Protein AF-A0A9N9C9L9-F1 (afdb_monomer_lite)

Foldseek 3Di:
DDPPALQVVLVVLLVLLVVVVVPQAPVSSLVVLVVCCVVPVCSVVADFDPDDLFSQNFQLLLLQPLLVQQVVLVVCCLPPNDCVSNVVLVVLLLPQPVLNNQLSVLSCCCRPAQRSQLRDDDDPSNVSVLVVVLCLCVDPNAAPLSNVLSVCSSVLNQLQQRHHNPDGPLSSLLSVLLSSLSSNLSSHDLQFAVLVCLQRPVVVQQLFQDALAAWQPVLLVLQCCCVVPLQWKWWKAALVRQIDIDGDQNFAQDWDQGPQFRPDIAGDRPSHTDPRMGTDDPHTGRHRDQIPRGGAHDADDQDLDLQDDHRPDGLLLSLLGLLSSLSSLSSSDDPCSSVCRNPVHHNNDDDSNVRSSSSNVSSLVSNCQLQVDDSNLVSLLSSLLSSQCVVPPQGRDGRNDPVRSVVSSVCSCVVRPLVCQLHSLVSSLVSVLVSLVSVVVNPPPRSVSSCLSLLSDDDDPCCCVRNVLLVSFDADDDAPSNVSSNCSSNVVVCCQQQVLVVLCVVCVVVLQLLLLQCLLLVLLVVCQLPAFQNAAPVQLQQQFQLNVLVPDPPSVVNVVSVVSNLVSLQSQQVVQQDDNNGGDPDRDRDDRRHRNCCSFDDCDDNVVSSQSSNCSSLVSLQVSQVVVQVPQPPSAPLQVVQWDDPPPDPDDDDPDDPRTGGDFAEDFSVPDDSQQTQNDDSVVCVVQCVQKDQDSDHSRRHPIDGPSNVVSNVCCCRSPVNHHNHDADPPDPGSDDGRHYRLCLCVRVVLLLVLLCVLEPADADPQVVLCVQAVHRDLDLLDDDDPPPDGPDPDLSLLLSLLSVVSVVQSVDSHDHQQAQSLVVLVVDPSSVCSCVPPVNVVVSPPRHGNNHSSNVSLSSLVVVLVVPLVVQDLQQADADDPVVLVLLVQQEDLPDSDQADADPLDGRHGHLSQVLQLLSLCSSSPRVDPPDDQFAFPLVPSLPLSNPSGDVSQNVGDCSSVRDDSPHTSSNSSVSSVSSVVVNVVVVVVVVPDDDDDDDDDDDDDDDDDDDYDDDDDDDDDDDDDDDDDDDDDDDDDDDDDDDDDDDDDDDDDDDDDDDDDDDDDDDDDDDDDDDDDDDDDDDDDDDDDDDDDDDDDDDDDDDDDDYDDDDDDDDPCVVVCVVVVVVPVVPPVVVVVVVVVVVVCVVVVVVCVVVVVVVVVVVVVCVVVVCVVVVVVVVVVVVVVVVVVVVVVVVVVVVVVVVVVVVVVVVVVVVVVVVVVVVVVVVVVVVVVVVVVVVVDDDDDDDDDDDDDDDDDDDDDDDDDDDDDDDD

Radius of gyration: 49.8 Å; chains: 1; bounding box: 128×98×195 Å

Secondary structure (DSSP, 8-state):
-----HHHHHHHHHHHHHHHHTT--HHHHHHHHHHHTTT-GGGGGS---S----S----GGGG-HHHHHHHHHHHHHHHH---HHHHHHHHHTTSTT-HHHHHHHHHHHIIIIIGGGGT----HHHHHHHHHHGGGGG-TT--HHHHHHHHHHHTT--TTT---TT--HHHHHHHHHHHHHHHHHHHS-GGG-HHHHHHH-TTGGGGSPPTT----HHHHHHHHHIIIIISSBEEEEETTS-EEEE-TTSS---EEE-TTTSSSEEEEETTEEPTTEEE--SS-B-S-----PPSS---------TT--BTTB-HHHHHHHHHHHHHHHHHS--HHHHHHHHTSS----SSHHHHHHHHHHHHHHHHHHHHT--HHHHHHHHHHHHHHHHHSPPPP----SHHHHHHHHHHHIIIIIHHHHTTHHHHHHHHHHHHHHHHHTTSS---HHHHHHTT-S---HHHHHHH-TTTT-------HHHHHHHHHHTHHHHHHH-HHHHHHHHHHHHHHHHTTHHHHHHHHHHHHHHHTTTS-HHHHTT-BHHHHHTTSTTHHHHHHHHHHHHHHHHHHGGG--EETTEE--S-PPP-TTSBGGGGS--SSGGGHHHHHHHHHHHHHHHHHHHHHHTSPTTT-GGGGGGEE----------------EE---EEETTT--GGGS----TTGGGGGGGGEEE--SSSGGG-EEE-HHHHHHHHHHHHTTT--EEE-STTSS-SSPPP--TT-HHHHSTTHHHHHHHHS---PPPHHHHHHHHSS--SSTTPPP-S----S-S-HHHHHHHHHHHHHHHHTTT---TTSBHHHHHHH-GGGGGGGGSHHHHHHHTSS-BGGGHHHHHHHHHHHHHHHHGGGS-GGG-PPPPHHHHHHHHHHEESS--SSEEEETTEEEEEEHHHHHHHHHHHHHHHSSSTTS-TTSBTHHHHT-GGG--S-HHHHTSTTHHHHS-TT-BGGGHHHHHHHHHHHHHHHHHHHTT--------------------------------------------------------------------------------------------------------------------------SSTHHHHHHHHHHHHHHHHHHHHHHHHHHHHHHHHHHHHHHHHHHHHHHHHHHHHHHHHHHHHHHHHHHHHHHHHHHHHHHHHHHHHHHHHHHHHHHHHHHHHHHHHHHHHHHHHHHHHHHHHHTTS-------------------------------

Organism: NCBI:txid60492

InterPro domains:
  IPR046439 Zinc finger, RZ-type [PF20173] (231-279)
  IPR046439 Zinc finger, RZ-type [PS51981] (213-295)

Structure (mmCIF, N/CA/C/O backbone):
data_AF-A0A9N9C9L9-F1
#
_entry.id   AF-A0A9N9C9L9-F1
#
loop_
_atom_site.group_PDB
_atom_site.id
_atom_site.type_symbol
_atom_site.label_atom_id
_atom_site.label_alt_id
_atom_site.label_comp_id
_atom_site.label_asym_id
_atom_site.label_entity_id
_atom_site.label_seq_id
_atom_site.pdbx_PDB_ins_code
_atom_site.Cartn_x
_atom_site.Cartn_y
_atom_site.Cartn_z
_atom_site.occupancy
_atom_site.B_iso_or_equiv
_atom_site.auth_seq_id
_atom_site.auth_comp_id
_atom_site.auth_asym_id
_atom_site.auth_atom_id
_atom_site.pdbx_PDB_model_num
ATOM 1 N N . MET A 1 1 ? -3.930 -38.479 37.472 1.00 36.50 1 MET A N 1
ATOM 2 C CA . MET A 1 1 ? -3.175 -37.625 38.413 1.00 36.50 1 MET A CA 1
ATOM 3 C C . MET A 1 1 ? -3.473 -36.171 38.087 1.00 36.50 1 MET A C 1
ATOM 5 O O . MET A 1 1 ? -3.243 -35.770 36.953 1.00 36.50 1 MET A O 1
ATOM 9 N N . THR A 1 2 ? -4.010 -35.401 39.031 1.00 43.12 2 THR A N 1
ATOM 10 C CA . THR A 1 2 ? -4.110 -33.937 38.930 1.00 43.12 2 THR A CA 1
ATOM 11 C C . THR A 1 2 ? -2.824 -33.332 39.476 1.00 43.12 2 THR A C 1
ATOM 13 O O . THR A 1 2 ? -2.606 -33.313 40.683 1.00 43.12 2 THR A O 1
ATOM 16 N N . VAL A 1 3 ? -1.932 -32.903 38.583 1.00 50.03 3 VAL A N 1
ATOM 17 C CA . VAL A 1 3 ? -0.740 -32.144 38.973 1.00 50.03 3 VAL A CA 1
ATOM 18 C C . VAL A 1 3 ? -1.150 -30.679 39.069 1.00 50.03 3 VAL A C 1
ATOM 20 O O . VAL A 1 3 ? -1.224 -29.992 38.049 1.00 50.03 3 VAL A O 1
ATOM 23 N N . ASP A 1 4 ? -1.427 -30.209 40.285 1.00 66.44 4 ASP A N 1
ATOM 24 C CA . ASP A 1 4 ? -1.786 -28.812 40.563 1.00 66.44 4 ASP A CA 1
ATOM 25 C C . ASP A 1 4 ? -0.543 -27.906 40.536 1.00 66.44 4 ASP A C 1
ATOM 27 O O . ASP A 1 4 ? -0.151 -27.278 41.516 1.00 66.44 4 ASP A O 1
ATOM 31 N N . ASN A 1 5 ? 0.106 -27.851 39.371 1.00 82.56 5 ASN A N 1
ATOM 32 C CA . ASN A 1 5 ? 1.162 -26.893 39.081 1.00 82.56 5 ASN A CA 1
ATOM 33 C C . ASN A 1 5 ? 0.531 -25.599 38.521 1.00 82.56 5 ASN A C 1
ATOM 35 O O . ASN A 1 5 ? -0.141 -25.654 37.482 1.00 82.56 5 ASN A O 1
ATOM 39 N N . PRO A 1 6 ? 0.771 -24.426 39.140 1.00 84.88 6 PRO A N 1
ATOM 40 C CA . PRO A 1 6 ? 0.226 -23.147 38.692 1.00 84.88 6 PRO A CA 1
ATOM 41 C C . PRO A 1 6 ? 0.450 -22.805 37.208 1.00 84.88 6 PRO A C 1
ATOM 43 O O . PRO A 1 6 ? -0.415 -22.155 36.618 1.00 84.88 6 PRO A O 1
ATOM 46 N N . LEU A 1 7 ? 1.542 -23.277 36.593 1.00 89.44 7 LEU A N 1
ATOM 47 C CA . LEU A 1 7 ? 1.870 -23.054 35.179 1.00 89.44 7 LEU A CA 1
ATOM 48 C C . LEU A 1 7 ? 1.053 -23.931 34.220 1.00 89.44 7 LEU A C 1
ATOM 50 O O . LEU A 1 7 ? 0.808 -23.521 33.087 1.00 89.44 7 LEU A O 1
ATOM 54 N N . ILE A 1 8 ? 0.578 -25.103 34.662 1.00 89.00 8 ILE A N 1
ATOM 55 C CA . ILE A 1 8 ? -0.359 -25.926 33.878 1.00 89.00 8 ILE A CA 1
ATOM 56 C C . ILE A 1 8 ? -1.703 -25.198 33.763 1.00 89.00 8 ILE A C 1
ATOM 58 O O . ILE A 1 8 ? -2.336 -25.235 32.709 1.00 89.00 8 ILE A O 1
ATOM 62 N N . GLU A 1 9 ? -2.127 -24.478 34.805 1.00 87.62 9 GLU A N 1
ATOM 63 C CA . GLU A 1 9 ? -3.285 -23.588 34.709 1.00 87.62 9 GLU A CA 1
ATOM 64 C C . GLU A 1 9 ? -3.017 -22.420 33.749 1.00 87.62 9 GLU A C 1
ATOM 66 O O . GLU A 1 9 ? -3.823 -22.195 32.849 1.00 87.62 9 GLU A O 1
ATOM 71 N N . SER A 1 10 ? -1.859 -21.753 33.828 1.00 90.81 10 SER A N 1
ATOM 72 C CA . SER A 1 10 ? -1.501 -20.696 32.866 1.00 90.81 10 SER A CA 1
ATOM 73 C C . SER A 1 10 ? -1.504 -21.175 31.406 1.00 90.81 10 SER A C 1
ATOM 75 O O . SER A 1 10 ? -1.974 -20.445 30.532 1.00 90.81 10 SER A O 1
ATOM 77 N N . LEU A 1 11 ? -1.046 -22.403 31.132 1.00 91.75 11 LEU A N 1
ATOM 78 C CA . LEU A 1 11 ? -1.105 -23.035 29.808 1.00 91.75 11 LEU A CA 1
ATOM 79 C C . LEU A 1 11 ? -2.555 -23.289 29.352 1.00 91.75 11 LEU A C 1
ATOM 81 O O . LEU A 1 11 ? -2.908 -22.986 28.210 1.00 91.75 11 LEU A O 1
ATOM 85 N N . LYS A 1 12 ? -3.419 -23.792 30.245 1.00 91.88 12 LYS A N 1
ATOM 86 C CA . LYS A 1 12 ? -4.860 -23.967 29.982 1.00 91.88 12 LYS A CA 1
ATOM 87 C C . LYS A 1 12 ? -5.546 -22.632 29.656 1.00 91.88 12 LYS A C 1
ATOM 89 O O . LYS A 1 12 ? -6.355 -22.571 28.733 1.00 91.88 12 LYS A O 1
ATOM 94 N N . VAL A 1 13 ? -5.209 -21.557 30.375 1.00 91.81 13 VAL A N 1
ATOM 95 C CA . VAL A 1 13 ? -5.709 -20.196 30.101 1.00 91.81 13 VAL A CA 1
ATOM 96 C C . VAL A 1 13 ? -5.143 -19.651 28.785 1.00 91.81 13 VAL A C 1
ATOM 98 O O . VAL A 1 13 ? -5.870 -19.018 28.021 1.00 91.81 13 VAL A O 1
ATOM 101 N N . TYR A 1 14 ? -3.871 -19.923 28.476 1.00 93.12 14 TYR A N 1
ATOM 102 C CA . TYR A 1 14 ? -3.249 -19.518 27.213 1.00 93.12 14 TYR A CA 1
ATOM 103 C C . TYR A 1 14 ? -3.936 -20.159 25.996 1.00 93.12 14 TYR A C 1
ATOM 105 O O . TYR A 1 14 ? -4.206 -19.466 25.022 1.00 93.12 14 TYR A O 1
ATOM 113 N N . PHE A 1 15 ? -4.345 -21.428 26.077 1.00 93.00 15 PHE A N 1
ATOM 114 C CA . PHE A 1 15 ? -5.165 -22.056 25.034 1.00 93.00 15 PHE A CA 1
ATOM 115 C C . PHE A 1 15 ? -6.486 -21.298 24.778 1.00 93.00 15 PHE A C 1
ATOM 117 O O . PHE A 1 15 ? -6.842 -21.055 23.625 1.00 93.00 15 PHE A O 1
ATOM 124 N N . LEU A 1 16 ? -7.190 -20.853 25.829 1.00 93.31 16 LEU A N 1
ATOM 125 C CA . LEU A 1 16 ? -8.404 -20.036 25.670 1.00 93.31 16 LEU A CA 1
ATOM 126 C C . LEU A 1 16 ? -8.105 -18.631 25.111 1.00 93.31 16 LEU A C 1
ATOM 128 O O . LEU A 1 16 ? -8.893 -18.099 24.326 1.00 93.31 16 LEU A O 1
ATOM 132 N N . ARG A 1 17 ? -6.951 -18.049 25.461 1.00 92.00 17 ARG A N 1
ATOM 133 C CA . ARG A 1 17 ? -6.448 -16.786 24.892 1.00 92.00 17 ARG A CA 1
ATOM 134 C C . ARG A 1 17 ? -6.182 -16.901 23.390 1.00 92.00 17 ARG A C 1
ATOM 136 O O . ARG A 1 17 ? -6.546 -15.990 22.654 1.00 92.00 17 ARG A O 1
ATOM 143 N N . GLU A 1 18 ? -5.649 -18.028 22.927 1.00 90.69 18 GLU A N 1
ATOM 144 C CA . GLU A 1 18 ? -5.427 -18.298 21.501 1.00 90.69 18 GLU A CA 1
ATOM 145 C C . GLU A 1 18 ? -6.723 -18.594 20.728 1.00 90.69 18 GLU A C 1
ATOM 147 O O . GLU A 1 18 ? -6.875 -18.158 19.585 1.00 90.69 18 GLU A O 1
ATOM 152 N N . LEU A 1 19 ? -7.718 -19.241 21.348 1.00 90.06 19 LEU A N 1
ATOM 153 C CA . LEU A 1 19 ? -9.063 -19.341 20.763 1.00 90.06 19 LEU A CA 1
ATOM 154 C C . LEU A 1 19 ? -9.698 -17.955 20.558 1.00 90.06 19 LEU A C 1
ATOM 156 O O . LEU A 1 19 ? -10.228 -17.668 19.484 1.00 90.06 19 LEU A O 1
ATOM 160 N N . ARG A 1 20 ? -9.582 -17.070 21.555 1.00 87.25 20 ARG A N 1
ATOM 161 C CA . ARG A 1 20 ? -10.023 -15.671 21.459 1.00 87.25 20 ARG A CA 1
ATOM 162 C C . ARG A 1 20 ? -9.196 -14.867 20.444 1.00 87.25 20 ARG A C 1
ATOM 164 O O . ARG A 1 20 ? -9.748 -14.031 19.733 1.00 87.25 20 ARG A O 1
ATOM 171 N N . HIS A 1 21 ? -7.891 -15.129 20.322 1.00 84.56 21 HIS A N 1
ATOM 172 C CA . HIS A 1 21 ? -7.029 -14.511 19.303 1.00 84.56 21 HIS A CA 1
ATOM 173 C C . HIS A 1 21 ? -7.530 -14.804 17.884 1.00 84.56 21 HIS A C 1
ATOM 175 O O . HIS A 1 21 ? -7.485 -13.922 17.025 1.00 84.56 21 HIS A O 1
ATOM 181 N N . LYS A 1 22 ? -8.057 -16.013 17.657 1.00 83.69 22 LYS A N 1
ATOM 182 C CA . LYS A 1 22 ? -8.598 -16.482 16.373 1.00 83.69 22 LYS A CA 1
ATOM 183 C C . LYS A 1 22 ? -10.042 -16.031 16.094 1.00 83.69 22 LYS A C 1
ATOM 185 O O . LYS A 1 22 ? -10.694 -16.581 15.213 1.00 83.69 22 LYS A O 1
ATOM 190 N N . GLY A 1 23 ? -10.531 -15.008 16.803 1.00 79.38 23 GLY A N 1
ATOM 191 C CA . GLY A 1 23 ? -11.776 -14.295 16.485 1.00 79.38 23 GLY A CA 1
ATOM 192 C C . GLY A 1 23 ? -13.023 -14.750 17.249 1.00 79.38 23 GLY A C 1
ATOM 193 O O . GLY A 1 23 ? -14.090 -14.163 17.055 1.00 79.38 23 GLY A O 1
ATOM 194 N N . LEU A 1 24 ? -12.910 -15.747 18.134 1.00 84.25 24 LEU A N 1
ATOM 195 C CA . LEU A 1 24 ? -14.007 -16.121 19.030 1.00 84.25 24 LEU A CA 1
ATOM 196 C C . LEU A 1 24 ? -14.241 -15.024 20.081 1.00 84.25 24 LEU A C 1
ATOM 198 O O . LEU A 1 24 ? -13.299 -14.575 20.737 1.00 84.25 24 LEU A O 1
ATOM 202 N N . SER A 1 25 ? -15.498 -14.614 20.277 1.00 81.19 25 SER A N 1
ATOM 203 C CA . SER A 1 25 ? -15.866 -13.757 21.411 1.00 81.19 25 SER A CA 1
ATOM 204 C C . SER A 1 25 ? -15.765 -14.531 22.732 1.00 81.19 25 SER A C 1
ATOM 206 O O . SER A 1 25 ? -15.684 -15.759 22.757 1.00 81.19 25 SER A O 1
ATOM 208 N N . ILE A 1 26 ? -15.812 -13.827 23.864 1.00 84.00 26 ILE A N 1
ATOM 209 C CA . ILE A 1 26 ? -15.756 -14.476 25.182 1.00 84.00 26 ILE A CA 1
ATOM 210 C C . ILE A 1 26 ? -16.971 -15.393 25.449 1.00 84.00 26 ILE A C 1
ATOM 212 O O . ILE A 1 26 ? -16.866 -16.354 26.207 1.00 84.00 26 ILE A O 1
ATOM 216 N N . ASP A 1 27 ? -18.103 -15.137 24.786 1.00 80.75 27 ASP A N 1
ATOM 217 C CA . ASP A 1 27 ? -19.285 -16.010 24.760 1.00 80.75 27 ASP A CA 1
ATOM 218 C C . ASP A 1 27 ? -19.039 -17.251 23.879 1.00 80.75 27 ASP A C 1
ATOM 220 O O . ASP A 1 27 ? -19.263 -18.380 24.313 1.00 80.75 27 ASP A O 1
ATOM 224 N N . ASP A 1 28 ? -18.443 -17.080 22.695 1.00 83.75 28 ASP A N 1
ATOM 225 C CA . ASP A 1 28 ? -18.050 -18.204 21.831 1.00 83.75 28 ASP A CA 1
ATOM 226 C C . ASP A 1 28 ? -17.024 -19.128 22.520 1.00 83.75 28 ASP A C 1
ATOM 228 O O . ASP A 1 28 ? -17.122 -20.351 22.413 1.00 83.75 28 ASP A O 1
ATOM 232 N N . VAL A 1 29 ? -16.083 -18.571 23.296 1.00 88.31 29 VAL A N 1
ATOM 233 C CA . VAL A 1 29 ? -15.124 -19.340 24.114 1.00 88.31 29 VAL A CA 1
ATOM 234 C C . VAL A 1 29 ? -15.824 -20.098 25.252 1.00 88.31 29 VAL A C 1
ATOM 236 O O . VAL A 1 29 ? -15.503 -21.264 25.484 1.00 88.31 29 VAL A O 1
ATOM 239 N N . LYS A 1 30 ? -16.823 -19.506 25.927 1.00 86.44 30 LYS A N 1
ATOM 240 C CA . LYS A 1 30 ? -17.658 -20.223 26.916 1.00 86.44 30 LYS A CA 1
ATOM 241 C C . LYS A 1 30 ? -18.391 -21.400 26.269 1.00 86.44 30 LYS A C 1
ATOM 243 O O . LYS A 1 30 ? -18.275 -22.531 26.742 1.00 86.44 30 LYS A O 1
ATOM 248 N N . ARG A 1 31 ? -19.081 -21.155 25.149 1.00 85.50 31 ARG A N 1
ATOM 249 C CA . ARG A 1 31 ? -19.809 -22.177 24.374 1.00 85.50 31 ARG A CA 1
ATOM 250 C C . ARG A 1 31 ? -18.877 -23.289 23.891 1.00 85.50 31 ARG A C 1
ATOM 252 O O . ARG A 1 31 ? -19.233 -24.462 23.988 1.00 85.50 31 ARG A O 1
ATOM 259 N N . PHE A 1 32 ? -17.669 -22.942 23.437 1.00 90.06 32 PHE A N 1
ATOM 260 C CA . PHE A 1 32 ? -16.630 -23.904 23.072 1.00 90.06 32 PHE A CA 1
ATOM 261 C C . PHE A 1 32 ? -16.259 -24.807 24.256 1.00 90.06 32 PHE A C 1
ATOM 263 O O . PHE A 1 32 ? -16.237 -26.027 24.088 1.00 90.06 32 PHE A O 1
ATOM 270 N N . CYS A 1 33 ? -16.018 -24.237 25.444 1.00 90.12 33 CYS A N 1
ATOM 271 C CA . CYS A 1 33 ? -15.705 -24.997 26.658 1.00 90.12 33 CYS A CA 1
ATOM 272 C C . CYS A 1 33 ? -16.817 -25.992 27.016 1.00 90.12 33 CYS A C 1
ATOM 274 O O . CYS A 1 33 ? -16.540 -27.176 27.223 1.00 90.12 33 CYS A O 1
ATOM 276 N N . THR A 1 34 ? -18.077 -25.547 27.022 1.00 88.25 34 THR A N 1
ATOM 277 C CA . THR A 1 34 ? -19.237 -26.412 27.286 1.00 88.25 34 THR A CA 1
ATOM 278 C C . THR A 1 34 ? -19.351 -27.536 26.252 1.00 88.25 34 THR A C 1
ATOM 280 O O . THR A 1 34 ? -19.416 -28.705 26.626 1.00 88.25 34 THR A O 1
ATOM 283 N N . ALA A 1 35 ? -19.301 -27.214 24.954 1.00 90.19 35 ALA A N 1
ATOM 284 C CA . ALA A 1 35 ? -19.454 -28.194 23.876 1.00 90.19 35 ALA A CA 1
ATOM 285 C C . ALA A 1 35 ? -18.328 -29.247 23.830 1.00 90.19 35 ALA A C 1
ATOM 287 O O . ALA A 1 35 ? -18.560 -30.383 23.416 1.00 90.19 35 ALA A O 1
ATOM 288 N N . HIS A 1 36 ? -17.114 -28.895 24.269 1.00 91.75 36 HIS A N 1
ATOM 289 C CA . HIS A 1 36 ? -15.940 -29.771 24.206 1.00 91.75 36 HIS A CA 1
ATOM 290 C C . HIS A 1 36 ? -15.552 -30.416 25.542 1.00 91.75 36 HIS A C 1
ATOM 292 O O . HIS A 1 36 ? -14.595 -31.190 25.565 1.00 91.75 36 HIS A O 1
ATOM 298 N N . THR A 1 37 ? -16.299 -30.186 26.630 1.00 90.31 37 THR A N 1
ATOM 299 C CA . THR A 1 37 ? -16.024 -30.779 27.958 1.00 90.31 37 THR A CA 1
ATOM 300 C C . THR A 1 37 ? -15.882 -32.310 27.895 1.00 90.31 37 THR A C 1
ATOM 302 O O . THR A 1 37 ? -14.971 -32.865 28.501 1.00 90.31 37 THR A O 1
ATOM 305 N N . ASN A 1 38 ? -16.681 -32.998 27.069 1.00 89.31 38 ASN A N 1
ATOM 306 C CA . ASN A 1 38 ? -16.595 -34.458 26.894 1.00 89.31 38 ASN A CA 1
ATOM 307 C C . ASN A 1 38 ? -15.293 -34.939 26.217 1.00 89.31 38 ASN A C 1
ATOM 309 O O . ASN A 1 38 ? -14.917 -36.095 26.383 1.00 89.31 38 ASN A O 1
ATOM 313 N N . LYS A 1 39 ? -14.615 -34.083 25.437 1.00 91.25 39 LYS A N 1
ATOM 314 C CA . LYS A 1 39 ? -13.308 -34.377 24.811 1.00 91.25 39 LYS A CA 1
ATOM 315 C C . LYS A 1 39 ? -12.136 -33.880 25.658 1.00 91.25 39 LYS A C 1
ATOM 317 O O . LYS A 1 39 ? -11.068 -34.482 25.647 1.00 91.25 39 LYS A O 1
ATOM 322 N N . PHE A 1 40 ? -12.339 -32.789 26.393 1.00 89.62 40 PHE A N 1
ATOM 323 C CA . PHE A 1 40 ? -11.340 -32.150 27.240 1.00 89.62 40 PHE A CA 1
ATOM 324 C C . PHE A 1 40 ? -11.953 -31.844 28.619 1.00 89.62 40 PHE A C 1
ATOM 326 O O . PHE A 1 40 ? -12.368 -30.709 28.862 1.00 89.62 40 PHE A O 1
ATOM 333 N N . PRO A 1 41 ? -11.990 -32.819 29.552 1.00 89.12 41 PRO A N 1
ATOM 334 C CA . PRO A 1 41 ? -12.659 -32.659 30.851 1.00 89.12 41 PRO A CA 1
ATOM 335 C C . PRO A 1 41 ? -12.109 -31.529 31.733 1.00 89.12 41 PRO A C 1
ATOM 337 O O . PRO A 1 41 ? -12.763 -31.097 32.674 1.00 89.12 41 PRO A O 1
ATOM 340 N N . TRP A 1 42 ? -10.916 -31.008 31.434 1.00 89.38 42 TRP A N 1
ATOM 341 C CA . TRP A 1 42 ? -10.374 -29.836 32.122 1.00 89.38 42 TRP A CA 1
ATOM 342 C C . TRP A 1 42 ? -11.064 -28.517 31.736 1.00 89.38 42 TRP A C 1
ATOM 344 O O . TRP A 1 42 ? -10.920 -27.540 32.462 1.00 89.38 42 TRP A O 1
ATOM 354 N N . LEU A 1 43 ? -11.835 -28.458 30.642 1.00 90.06 43 LEU A N 1
ATOM 355 C CA . LEU A 1 43 ? -12.568 -27.243 30.256 1.00 90.06 43 LEU A CA 1
ATOM 356 C C . LEU A 1 43 ? -13.690 -26.892 31.249 1.00 90.06 43 LEU A C 1
ATOM 358 O O . LEU A 1 43 ? -14.046 -25.720 31.367 1.00 90.06 43 LEU A O 1
ATOM 362 N N . SER A 1 44 ? -14.199 -27.865 32.015 1.00 85.75 44 SER A N 1
ATOM 363 C CA . SER A 1 44 ? -15.187 -27.628 33.075 1.00 85.75 44 SER A CA 1
ATOM 364 C C . SER A 1 44 ? -14.582 -27.237 34.430 1.00 85.75 44 SER A C 1
ATOM 366 O O . SER A 1 44 ? -15.336 -27.046 35.380 1.00 85.75 44 SER A O 1
ATOM 368 N N . THR A 1 45 ? -13.253 -27.094 34.564 1.00 85.44 45 THR A N 1
ATOM 369 C CA . THR A 1 45 ? -12.654 -26.577 35.817 1.00 85.44 45 THR A CA 1
ATOM 370 C C . THR A 1 45 ? -12.700 -25.050 35.914 1.00 85.44 45 THR A C 1
ATOM 372 O O . THR A 1 45 ? -12.482 -24.501 36.992 1.00 85.44 45 THR A O 1
ATOM 375 N N . PHE A 1 46 ? -12.990 -24.346 34.814 1.00 85.75 46 PHE A N 1
ATOM 376 C CA . PHE A 1 46 ? -13.102 -22.887 34.803 1.00 85.75 46 PHE A CA 1
ATOM 377 C C . PHE A 1 46 ? -14.447 -22.408 35.355 1.00 85.75 46 PHE A C 1
ATOM 379 O O . PHE A 1 46 ? -15.512 -22.772 34.855 1.00 85.75 46 PHE A O 1
ATOM 386 N N . LYS A 1 47 ? -14.393 -21.522 36.353 1.00 82.38 47 LYS A N 1
ATOM 387 C CA . LYS A 1 47 ? -15.571 -20.865 36.929 1.00 82.38 47 LYS A CA 1
ATOM 388 C C . LYS A 1 47 ? -15.886 -19.594 36.146 1.00 82.38 47 LYS A C 1
ATOM 390 O O . LYS A 1 47 ? -15.249 -18.564 36.349 1.00 82.38 47 LYS A O 1
ATOM 395 N N . TRP A 1 48 ? -16.861 -19.675 35.248 1.00 80.19 48 TRP A N 1
ATOM 396 C CA . TRP A 1 48 ? -17.394 -18.517 34.534 1.00 80.19 48 TRP A CA 1
ATOM 397 C C . TRP A 1 48 ? -18.512 -17.846 35.344 1.00 80.19 48 TRP A C 1
ATOM 399 O O . TRP A 1 48 ? -19.268 -18.528 36.025 1.00 80.19 48 TRP A O 1
ATOM 409 N N . ASN A 1 49 ? -18.660 -16.523 35.233 1.00 68.44 49 ASN A N 1
ATOM 410 C CA . ASN A 1 49 ? -19.858 -15.833 35.720 1.00 68.44 49 ASN A CA 1
ATOM 411 C C . ASN A 1 49 ? -21.067 -16.153 34.822 1.00 68.44 49 ASN A C 1
ATOM 413 O O . ASN A 1 49 ? -20.977 -15.978 33.602 1.00 68.44 49 ASN A O 1
ATOM 417 N N . ASP A 1 50 ? -22.206 -16.485 35.441 1.00 56.56 50 ASP A N 1
ATOM 418 C CA . ASP A 1 50 ? -23.494 -16.741 34.767 1.00 56.56 50 ASP A CA 1
ATOM 419 C C . ASP A 1 50 ? -24.023 -15.511 34.008 1.00 56.56 50 ASP A C 1
ATOM 421 O O . ASP A 1 50 ? -24.681 -15.612 32.976 1.00 56.56 50 ASP A O 1
ATOM 425 N N . ASN A 1 51 ? -23.722 -14.313 34.512 1.00 55.81 51 ASN A N 1
ATOM 426 C CA . ASN A 1 51 ? -24.163 -13.058 33.915 1.00 55.81 51 ASN A CA 1
ATOM 427 C C . ASN A 1 51 ? -23.292 -12.658 32.712 1.00 55.81 51 ASN A C 1
ATOM 429 O O . ASN A 1 51 ? -22.197 -12.129 32.929 1.00 55.81 51 ASN A O 1
ATOM 433 N N . LYS A 1 52 ? -23.816 -12.823 31.483 1.00 57.97 52 LYS A N 1
ATOM 434 C CA . LYS A 1 52 ? -23.750 -11.872 30.335 1.00 57.97 52 LYS A CA 1
ATOM 435 C C . LYS A 1 52 ? -24.266 -12.526 29.033 1.00 57.97 52 LYS A C 1
ATOM 437 O O . LYS A 1 52 ? -23.498 -13.175 28.331 1.00 57.97 52 LYS A O 1
ATOM 442 N N . ASP A 1 53 ? -25.493 -12.207 28.622 1.00 64.69 53 ASP A N 1
ATOM 443 C CA . ASP A 1 53 ? -26.046 -12.563 27.296 1.00 64.69 53 ASP A CA 1
ATOM 444 C C . ASP A 1 53 ? -25.503 -11.663 26.155 1.00 64.69 53 ASP A C 1
ATOM 446 O O . ASP A 1 53 ? -26.242 -11.264 25.254 1.00 64.69 53 ASP A O 1
ATOM 450 N N . THR A 1 54 ? -24.234 -11.243 26.198 1.00 77.69 54 THR A N 1
ATOM 451 C CA . THR A 1 54 ? -23.664 -10.263 25.250 1.00 77.69 54 THR A CA 1
ATOM 452 C C . THR A 1 54 ? -22.409 -10.780 24.562 1.00 77.69 54 THR A C 1
ATOM 454 O O . THR A 1 54 ? -21.389 -11.021 25.203 1.00 77.69 54 THR A O 1
ATOM 457 N N . ARG A 1 55 ? -22.472 -10.846 23.227 1.00 83.06 55 ARG A N 1
ATOM 458 C CA . ARG A 1 55 ? -21.325 -11.111 22.345 1.00 83.06 55 ARG A CA 1
ATOM 459 C C . ARG A 1 55 ? -20.321 -9.953 22.282 1.00 83.06 55 ARG A C 1
ATOM 461 O O . ARG A 1 55 ? -19.167 -10.180 21.932 1.00 83.06 55 ARG A O 1
ATOM 468 N N . LEU A 1 56 ? -20.721 -8.727 22.645 1.00 87.56 56 LEU A N 1
ATOM 469 C CA . LEU A 1 56 ? -19.780 -7.618 22.833 1.00 87.56 56 LEU A CA 1
ATOM 470 C C . LEU A 1 56 ? -19.049 -7.823 24.180 1.00 87.56 56 LEU A C 1
ATOM 472 O O . LEU A 1 56 ? -19.723 -7.827 25.218 1.00 87.56 56 LEU A O 1
ATOM 476 N N . PRO A 1 57 ? -17.711 -8.006 24.197 1.00 83.25 57 PRO A N 1
ATOM 477 C CA . PRO A 1 57 ? -16.974 -8.399 25.402 1.00 83.25 57 PRO A CA 1
ATOM 478 C C . PRO A 1 57 ? -16.710 -7.216 26.348 1.00 83.25 57 PRO A C 1
ATOM 480 O O . PRO A 1 57 ? -16.650 -7.387 27.567 1.00 83.25 57 PRO A O 1
ATOM 483 N N . PHE A 1 58 ? -16.601 -6.005 25.795 1.00 87.50 58 PHE A N 1
ATOM 484 C CA . PHE A 1 58 ? -16.359 -4.760 26.519 1.00 87.50 58 PHE A CA 1
ATOM 485 C C . PHE A 1 58 ? -17.616 -3.876 26.585 1.00 87.50 58 PHE A C 1
ATOM 487 O O . PHE A 1 58 ? -18.552 -4.006 25.800 1.00 87.50 58 PHE A O 1
ATOM 494 N N . ASN A 1 59 ? -17.614 -2.909 27.504 1.00 91.19 59 ASN A N 1
ATOM 495 C CA . ASN A 1 59 ? -18.611 -1.839 27.573 1.00 91.19 59 ASN A CA 1
ATOM 496 C C . ASN A 1 59 ? -17.864 -0.509 27.782 1.00 91.19 59 ASN A C 1
ATOM 498 O O . ASN A 1 59 ? -17.369 -0.287 28.887 1.00 91.19 59 ASN A O 1
ATOM 502 N N . PRO A 1 60 ? -17.751 0.364 26.761 1.00 93.38 60 PRO A N 1
ATOM 503 C CA . PRO A 1 60 ? -16.859 1.525 26.812 1.00 93.38 60 PRO A CA 1
ATOM 504 C C . PRO A 1 60 ? -17.342 2.607 27.787 1.00 93.38 60 PRO A C 1
ATOM 506 O O . PRO A 1 60 ? -16.549 3.411 28.271 1.00 93.38 60 PRO A O 1
ATOM 509 N N . TYR A 1 61 ? -18.636 2.616 28.117 1.00 94.50 61 TYR A N 1
ATOM 510 C CA . TYR A 1 61 ? -19.253 3.657 28.934 1.00 94.50 61 TYR A CA 1
ATOM 511 C C . TYR A 1 61 ? -18.868 3.582 30.418 1.00 94.50 61 TYR A C 1
ATOM 513 O O . TYR A 1 61 ? -19.110 4.541 31.145 1.00 94.50 61 TYR A O 1
ATOM 521 N N . TRP A 1 62 ? -18.202 2.511 30.875 1.00 91.62 62 TRP A N 1
ATOM 522 C CA . TRP A 1 62 ? -17.676 2.421 32.245 1.00 91.62 62 TRP A CA 1
ATOM 523 C C . TRP A 1 62 ? -16.670 3.529 32.606 1.00 91.62 62 TRP A C 1
ATOM 525 O O . TRP A 1 62 ? -16.506 3.805 33.791 1.00 91.62 62 TRP A O 1
ATOM 535 N N . GLN A 1 63 ? -16.048 4.202 31.626 1.00 90.31 63 GLN A N 1
ATOM 536 C CA . GLN A 1 63 ? -15.211 5.389 31.875 1.00 90.31 63 GLN A CA 1
ATOM 537 C C . GLN A 1 63 ? -16.003 6.643 32.298 1.00 90.31 63 GLN A C 1
ATOM 539 O O . GLN A 1 63 ? -15.397 7.645 32.677 1.00 90.31 63 GLN A O 1
ATOM 544 N N . LEU A 1 64 ? -17.340 6.619 32.243 1.00 91.12 64 LEU A N 1
ATOM 545 C CA . LEU A 1 64 ? -18.196 7.731 32.661 1.00 91.12 64 LEU A CA 1
ATOM 546 C C . LEU A 1 64 ? -18.731 7.493 34.088 1.00 91.12 64 LEU A C 1
ATOM 548 O O . LEU A 1 64 ? -19.509 6.555 34.299 1.00 91.12 64 LEU A O 1
ATOM 552 N N . PRO A 1 65 ? -18.399 8.345 35.079 1.00 89.75 65 PRO A N 1
ATOM 553 C CA . PRO A 1 65 ? -18.972 8.264 36.427 1.00 89.75 65 PRO A CA 1
ATOM 554 C C . PRO A 1 65 ? -20.507 8.324 36.447 1.00 89.75 65 PRO A C 1
ATOM 556 O O . PRO A 1 65 ? -21.148 7.747 37.325 1.00 89.75 65 PRO A O 1
ATOM 559 N N . GLU A 1 66 ? -21.114 8.982 35.461 1.00 93.69 66 GLU A N 1
ATOM 560 C CA . GLU A 1 66 ? -22.560 9.062 35.273 1.00 93.69 66 GLU A CA 1
ATOM 561 C C . GLU A 1 66 ? -23.157 7.727 34.786 1.00 93.69 66 GLU A C 1
ATOM 563 O O . GLU A 1 66 ? -24.272 7.382 35.177 1.00 93.69 66 GLU A O 1
ATOM 568 N N . TYR A 1 67 ? -22.411 6.916 34.018 1.00 93.94 67 TYR A N 1
ATOM 569 C CA . TYR A 1 67 ? -22.842 5.563 33.633 1.00 93.94 67 TYR A CA 1
ATOM 570 C C . TYR A 1 67 ? -22.939 4.647 34.853 1.00 93.94 67 TYR A C 1
ATOM 572 O O . TYR A 1 67 ? -23.911 3.909 34.986 1.00 93.94 67 TYR A O 1
ATOM 580 N N . ARG A 1 68 ? -21.996 4.751 35.803 1.00 88.12 68 ARG A N 1
ATOM 581 C CA . ARG A 1 68 ? -22.078 4.050 37.099 1.00 88.12 68 ARG A CA 1
ATOM 582 C C . ARG A 1 68 ? -23.379 4.366 37.849 1.00 88.12 68 ARG A C 1
ATOM 584 O O . ARG A 1 68 ? -23.930 3.475 38.493 1.00 88.12 68 ARG A O 1
ATOM 591 N N . GLN A 1 69 ? -23.873 5.603 37.785 1.00 90.88 69 GLN A N 1
ATOM 592 C CA . GLN A 1 69 ? -25.148 5.974 38.410 1.00 90.88 69 GLN A CA 1
ATOM 593 C C . GLN A 1 69 ? -26.333 5.368 37.644 1.00 90.88 69 GLN A C 1
ATOM 595 O O . GLN A 1 69 ? -27.181 4.717 38.252 1.00 90.88 69 GLN A O 1
ATOM 600 N N . ALA A 1 70 ? -26.343 5.517 36.315 1.00 93.50 70 ALA A N 1
ATOM 601 C CA . ALA A 1 70 ? -27.386 4.993 35.435 1.00 93.50 70 ALA A CA 1
ATOM 602 C C . ALA A 1 70 ? -27.554 3.467 35.565 1.00 93.50 70 ALA A C 1
ATOM 604 O O . ALA A 1 70 ? -28.658 2.978 35.775 1.00 93.50 70 ALA A O 1
ATOM 605 N N . GLU A 1 71 ? -26.451 2.720 35.490 1.00 91.12 71 GLU A N 1
ATOM 606 C CA . GLU A 1 71 ? -26.391 1.256 35.565 1.00 91.12 71 GLU A CA 1
ATOM 607 C C . GLU A 1 71 ? -26.863 0.720 36.922 1.00 91.12 71 GLU A C 1
ATOM 609 O O . GLU A 1 71 ? -27.671 -0.205 36.964 1.00 91.12 71 GLU A O 1
ATOM 614 N N . ASN A 1 72 ? -26.421 1.307 38.041 1.00 88.81 72 ASN A N 1
ATOM 615 C CA . ASN A 1 72 ? -26.854 0.834 39.358 1.00 88.81 72 ASN A CA 1
ATOM 616 C C . ASN A 1 72 ? -28.336 1.152 39.623 1.00 88.81 72 ASN A C 1
ATOM 618 O O . ASN A 1 72 ? -29.049 0.295 40.138 1.00 88.81 72 ASN A O 1
ATOM 622 N N . ALA A 1 73 ? -28.834 2.311 39.180 1.00 91.19 73 ALA A N 1
ATOM 623 C CA . ALA A 1 73 ? -30.263 2.620 39.228 1.00 91.19 73 ALA A CA 1
ATOM 624 C C . ALA A 1 73 ? -31.101 1.739 38.272 1.00 91.19 73 ALA A C 1
ATOM 626 O O . ALA A 1 73 ? -32.261 1.441 38.553 1.00 91.19 73 ALA A O 1
ATOM 627 N N . PHE A 1 74 ? -30.520 1.294 37.153 1.00 92.00 74 PHE A N 1
ATOM 628 C CA . PHE A 1 74 ? -31.169 0.401 36.190 1.00 92.00 74 PHE A CA 1
ATOM 629 C C . PHE A 1 74 ? -31.273 -1.044 36.690 1.00 92.00 74 PHE A C 1
ATOM 631 O O . PHE A 1 74 ? -32.264 -1.707 36.397 1.00 92.00 74 PHE A O 1
ATOM 638 N N . LYS A 1 75 ? -30.310 -1.534 37.485 1.00 88.31 75 LYS A N 1
ATOM 639 C CA . LYS A 1 75 ? -30.375 -2.876 38.098 1.00 88.31 75 LYS A CA 1
ATOM 640 C C . LYS A 1 75 ? -31.662 -3.083 38.908 1.00 88.31 75 LYS A C 1
ATOM 642 O O . LYS A 1 75 ? -32.273 -4.143 38.799 1.00 88.31 75 LYS A O 1
ATOM 647 N N . GLU A 1 76 ? -32.106 -2.083 39.669 1.00 86.94 76 GLU A N 1
ATOM 648 C CA . GLU A 1 76 ? -33.369 -2.140 40.425 1.00 86.94 76 GLU A CA 1
ATOM 649 C C . GLU A 1 76 ? -34.617 -2.127 39.523 1.00 86.94 76 GLU A C 1
ATOM 651 O O . GLU A 1 76 ? -35.575 -2.865 39.773 1.00 86.94 76 GLU A O 1
ATOM 656 N N . LEU A 1 77 ? -34.593 -1.345 38.438 1.00 88.75 77 LEU A N 1
ATOM 657 C CA . LEU A 1 77 ? -35.662 -1.332 37.434 1.00 88.75 77 LEU A CA 1
ATOM 658 C C . LEU A 1 77 ? -35.773 -2.684 36.710 1.00 88.75 77 LEU A C 1
ATOM 660 O O . LEU A 1 77 ? -36.878 -3.181 36.517 1.00 88.75 77 LEU A O 1
ATOM 664 N N . TYR A 1 78 ? -34.640 -3.280 36.336 1.00 86.94 78 TYR A N 1
ATOM 665 C CA . TYR A 1 78 ? -34.568 -4.510 35.543 1.00 86.94 78 TYR A CA 1
ATOM 666 C C . TYR A 1 78 ? -34.868 -5.780 36.358 1.00 86.94 78 TYR A C 1
ATOM 668 O O . TYR A 1 78 ? -35.459 -6.716 35.829 1.00 86.94 78 TYR A O 1
ATOM 676 N N . SER A 1 79 ? -34.473 -5.829 37.637 1.00 84.44 79 SER A N 1
ATOM 677 C CA . SER A 1 79 ? -34.634 -7.030 38.481 1.00 84.44 79 SER A CA 1
ATOM 678 C C . SER A 1 79 ? -35.976 -7.116 39.212 1.00 84.44 79 SER A C 1
ATOM 680 O O . SER A 1 79 ? -36.541 -8.202 39.309 1.00 84.44 79 SER A O 1
ATOM 682 N N . ILE A 1 80 ? -36.486 -5.993 39.733 1.00 84.88 80 ILE A N 1
ATOM 683 C CA . ILE A 1 80 ? -37.693 -5.952 40.583 1.00 84.88 80 ILE A CA 1
ATOM 684 C C . ILE A 1 80 ? -38.696 -4.860 40.174 1.00 84.88 80 ILE A C 1
ATOM 686 O O . ILE A 1 80 ? -39.670 -4.609 40.882 1.00 84.88 80 ILE A O 1
ATOM 690 N N . GLY A 1 81 ? -38.482 -4.189 39.037 1.00 83.81 81 GLY A N 1
ATOM 691 C CA . GLY A 1 81 ? -39.403 -3.179 38.510 1.00 83.81 81 GLY A CA 1
ATOM 692 C C . GLY A 1 81 ? -39.411 -1.842 39.263 1.00 83.81 81 GLY A C 1
ATOM 693 O O . GLY A 1 81 ? -40.292 -1.016 39.003 1.00 83.81 81 GLY A O 1
ATOM 694 N N . ASN A 1 82 ? -38.467 -1.595 40.184 1.00 88.62 82 ASN A N 1
ATOM 695 C CA . ASN A 1 82 ? -38.445 -0.358 40.965 1.00 88.62 82 ASN A CA 1
ATOM 696 C C . ASN A 1 82 ? -38.011 0.833 40.094 1.00 88.62 82 ASN A C 1
ATOM 698 O O . ASN A 1 82 ? -36.860 0.958 39.682 1.00 88.62 82 ASN A O 1
ATOM 702 N N . LYS A 1 83 ? -38.954 1.742 39.831 1.00 91.00 83 LYS A N 1
ATOM 703 C CA . LYS A 1 83 ? -38.744 2.912 38.967 1.00 91.00 83 LYS A CA 1
ATOM 704 C C . LYS A 1 83 ? -38.090 4.093 39.684 1.00 91.00 83 LYS A C 1
ATOM 706 O O . LYS A 1 83 ? -37.513 4.935 39.002 1.00 91.00 83 LYS A O 1
ATOM 711 N N . ALA A 1 84 ? -38.160 4.181 41.014 1.00 91.56 84 ALA A N 1
ATOM 712 C CA . ALA A 1 84 ? -37.809 5.406 41.739 1.00 91.56 84 ALA A CA 1
ATOM 713 C C . ALA A 1 84 ? -36.318 5.817 41.636 1.00 91.56 84 ALA A C 1
ATOM 715 O O . ALA A 1 84 ? -36.066 6.985 41.322 1.00 91.56 84 ALA A O 1
ATOM 716 N N . PRO A 1 85 ? -35.321 4.917 41.801 1.00 92.50 85 PRO A N 1
ATOM 717 C CA . PRO A 1 85 ? -33.906 5.280 41.665 1.00 92.50 85 PRO A CA 1
ATOM 718 C C . PRO A 1 85 ? -33.582 5.750 40.246 1.00 92.50 85 PRO A C 1
ATOM 720 O O . PRO A 1 85 ? -32.892 6.748 40.038 1.00 92.50 85 PRO A O 1
ATOM 723 N N . PHE A 1 86 ? -34.139 5.058 39.249 1.00 93.69 86 PHE A N 1
ATOM 724 C CA . PHE A 1 86 ? -33.913 5.389 37.850 1.00 93.69 86 PHE A CA 1
ATOM 725 C C . PHE A 1 86 ? -34.621 6.692 37.452 1.00 93.69 86 PHE A C 1
ATOM 727 O O . PHE A 1 86 ? -34.031 7.520 36.768 1.00 93.69 86 PHE A O 1
ATOM 734 N N . GLN A 1 87 ? -35.830 6.960 37.957 1.00 92.50 87 GLN A N 1
ATOM 735 C CA . GLN A 1 87 ? -36.501 8.256 37.796 1.00 92.50 87 GLN A CA 1
ATOM 736 C C . GLN A 1 87 ? -35.672 9.421 38.361 1.00 92.50 87 GLN A C 1
ATOM 738 O O . GLN A 1 87 ? -35.613 10.470 37.719 1.00 92.50 87 GLN A O 1
ATOM 743 N N . ALA A 1 88 ? -34.990 9.240 39.497 1.00 91.94 88 ALA A N 1
ATOM 744 C CA . ALA A 1 88 ? -34.091 10.254 40.054 1.00 91.94 88 ALA A CA 1
ATOM 745 C C . ALA A 1 88 ? -32.870 10.520 39.148 1.00 91.94 88 ALA A C 1
ATOM 747 O O . ALA A 1 88 ? -32.511 11.677 38.930 1.00 91.94 88 ALA A O 1
ATOM 748 N N . PHE A 1 89 ? -32.278 9.483 38.539 1.00 94.19 89 PHE A N 1
ATOM 749 C CA . PHE A 1 89 ? -31.246 9.666 37.508 1.00 94.19 89 PHE A CA 1
ATOM 750 C C . PHE A 1 89 ? -31.791 10.419 36.279 1.00 94.19 89 PHE A C 1
ATOM 752 O O . PHE A 1 89 ? -31.182 11.385 35.817 1.00 94.19 89 PHE A O 1
ATOM 759 N N . MET A 1 90 ? -32.979 10.051 35.787 1.00 91.75 90 MET A N 1
ATOM 760 C CA . MET A 1 90 ? -33.589 10.677 34.606 1.00 91.75 90 MET A CA 1
ATOM 761 C C . MET A 1 90 ? -33.890 12.178 34.784 1.00 91.75 90 MET A C 1
ATOM 763 O O . MET A 1 90 ? -33.910 12.912 33.795 1.00 91.75 90 MET A O 1
ATOM 767 N N . GLN A 1 91 ? -34.088 12.666 36.016 1.00 89.06 91 GLN A N 1
ATOM 768 C CA . GLN A 1 91 ? -34.243 14.103 36.290 1.00 89.06 91 GLN A CA 1
ATOM 769 C C . GLN A 1 91 ? -32.967 14.904 35.978 1.00 89.06 91 GLN A C 1
ATOM 771 O O . GLN A 1 91 ? -33.063 16.030 35.488 1.00 89.06 91 GLN A O 1
ATOM 776 N N . GLN A 1 92 ? -31.775 14.322 36.177 1.00 90.31 92 GLN A N 1
ATOM 777 C CA . GLN A 1 92 ? -30.491 14.997 35.929 1.00 90.31 92 GLN A CA 1
ATOM 778 C C . GLN A 1 92 ? -30.340 15.447 34.463 1.00 90.31 92 GLN A C 1
ATOM 780 O O . GLN A 1 92 ? -29.736 16.482 34.182 1.00 90.31 92 GLN A O 1
ATOM 785 N N . LEU A 1 93 ? -30.931 14.699 33.525 1.00 90.62 93 LEU A N 1
ATOM 786 C CA . LEU A 1 93 ? -30.811 14.897 32.074 1.00 90.62 93 LEU A CA 1
ATOM 787 C C . LEU A 1 93 ? -31.364 16.246 31.583 1.00 90.62 93 LEU A C 1
ATOM 789 O O . LEU A 1 93 ? -30.938 16.736 30.532 1.00 90.62 93 LEU A O 1
ATOM 793 N N . GLN A 1 94 ? -32.298 16.837 32.340 1.00 82.38 94 GLN A N 1
ATOM 794 C CA . GLN A 1 94 ? -32.943 18.119 32.032 1.00 82.38 94 GLN A CA 1
ATOM 795 C C . GLN A 1 94 ? -32.027 19.331 32.277 1.00 82.38 94 GLN A C 1
ATOM 797 O O . GLN A 1 94 ? -32.294 20.416 31.756 1.00 82.38 94 GLN A O 1
ATOM 802 N N . ASN A 1 95 ? -30.939 19.161 33.038 1.00 85.81 95 ASN A N 1
ATOM 803 C CA . ASN A 1 95 ? -29.886 20.165 33.161 1.00 85.81 95 ASN A CA 1
ATOM 804 C C . ASN A 1 95 ? -29.133 20.261 31.826 1.00 85.81 95 ASN A C 1
ATOM 806 O O . ASN A 1 95 ? -28.584 19.267 31.349 1.00 85.81 95 ASN A O 1
ATOM 810 N N . ILE A 1 96 ? -29.074 21.458 31.232 1.00 76.56 96 ILE A N 1
ATOM 811 C CA . ILE A 1 96 ? -28.458 21.684 29.916 1.00 76.56 96 ILE A CA 1
ATOM 812 C C . ILE A 1 96 ? -26.985 21.235 29.857 1.00 76.56 96 ILE A C 1
ATOM 814 O O . ILE A 1 96 ? -26.566 20.681 28.838 1.00 76.56 96 ILE A O 1
ATOM 818 N N . ASN A 1 97 ? -26.255 21.337 30.972 1.00 82.94 97 ASN A N 1
ATOM 819 C CA . ASN A 1 97 ? -24.838 20.981 31.079 1.00 82.94 97 ASN A CA 1
ATOM 820 C C . ASN A 1 97 ? -24.584 19.485 31.355 1.00 82.94 97 ASN A C 1
ATOM 822 O O . ASN A 1 97 ? -23.449 19.031 31.233 1.00 82.94 97 ASN A O 1
ATOM 826 N N . ALA A 1 98 ? -25.608 18.690 31.688 1.00 88.81 98 ALA A N 1
ATOM 827 C CA . ALA A 1 98 ? -25.469 17.272 32.049 1.00 88.81 98 ALA A CA 1
ATOM 828 C C . ALA A 1 98 ? -25.294 16.335 30.830 1.00 88.81 98 ALA A C 1
ATOM 830 O O . ALA A 1 98 ? -25.873 15.249 30.767 1.00 88.81 98 ALA A O 1
ATOM 831 N N . PHE A 1 99 ? -24.495 16.737 29.835 1.00 91.25 99 PHE A N 1
ATOM 832 C CA . PHE A 1 99 ? -24.315 15.972 28.595 1.00 91.25 99 PHE A CA 1
ATOM 833 C C . PHE A 1 99 ? -23.699 14.585 28.839 1.00 91.25 99 PHE A C 1
ATOM 835 O O . PHE A 1 99 ? -24.077 13.631 28.169 1.00 91.25 99 PHE A O 1
ATOM 842 N N . ARG A 1 100 ? -22.828 14.422 29.844 1.00 93.81 100 ARG A N 1
ATOM 843 C CA . ARG A 1 100 ? -22.278 13.106 30.214 1.00 93.81 100 ARG A CA 1
ATOM 844 C C . ARG A 1 100 ? -23.335 12.146 30.764 1.00 93.81 100 ARG A C 1
ATOM 846 O O . ARG A 1 100 ? -23.304 10.971 30.421 1.00 93.81 100 ARG A O 1
ATOM 853 N N . ALA A 1 101 ? -24.327 12.640 31.511 1.00 95.00 101 ALA A N 1
ATOM 854 C CA . ALA A 1 101 ? -25.473 11.831 31.941 1.00 95.00 101 ALA A CA 1
ATOM 855 C C . ALA A 1 101 ? -26.363 11.408 30.753 1.00 95.00 101 ALA A C 1
ATOM 857 O O . ALA A 1 101 ? -26.921 10.311 30.751 1.00 95.00 101 ALA A O 1
ATOM 858 N N . ARG A 1 102 ? -26.443 12.233 29.700 1.00 95.31 102 ARG A N 1
ATOM 859 C CA . ARG A 1 102 ? -27.110 11.877 28.435 1.00 95.31 102 ARG A CA 1
ATOM 860 C C . ARG A 1 102 ? -26.354 10.795 27.654 1.00 95.31 102 ARG A C 1
ATOM 862 O O . ARG A 1 102 ? -26.967 9.812 27.241 1.00 95.31 102 ARG A O 1
ATOM 869 N N . ILE A 1 103 ? -25.026 10.911 27.543 1.00 95.88 103 ILE A N 1
ATOM 870 C CA . ILE A 1 103 ? -24.174 9.858 26.958 1.00 95.88 103 ILE A CA 1
ATOM 871 C C . ILE A 1 103 ? -24.311 8.567 27.772 1.00 95.88 103 ILE A C 1
ATOM 873 O O . ILE A 1 103 ? -24.490 7.502 27.193 1.00 95.88 103 ILE A O 1
ATOM 877 N N . ALA A 1 104 ? -24.309 8.658 29.104 1.00 96.62 104 ALA A N 1
ATOM 878 C CA . ALA A 1 104 ? -24.522 7.527 29.999 1.00 96.62 104 ALA A CA 1
ATOM 879 C C . ALA A 1 104 ? -25.885 6.843 29.792 1.00 96.62 104 ALA A C 1
ATOM 881 O O . ALA A 1 104 ? -25.932 5.614 29.782 1.00 96.62 104 ALA A O 1
ATOM 882 N N . LEU A 1 105 ? -26.975 7.593 29.570 1.00 97.06 105 LEU A N 1
ATOM 883 C CA . LEU A 1 105 ? -28.276 6.995 29.251 1.00 97.06 105 LEU A CA 1
ATOM 884 C C . LEU A 1 105 ? -28.252 6.268 27.901 1.00 97.06 105 LEU A C 1
ATOM 886 O O . LEU A 1 105 ? -28.684 5.119 27.832 1.00 97.06 105 LEU A O 1
ATOM 890 N N . ILE A 1 106 ? -27.766 6.906 26.830 1.00 96.62 106 ILE A N 1
ATOM 891 C CA . ILE A 1 106 ? -27.690 6.242 25.518 1.00 96.62 106 ILE A CA 1
ATOM 892 C C . ILE A 1 106 ? -26.766 5.019 25.606 1.00 96.62 106 ILE A C 1
ATOM 894 O O . ILE A 1 106 ? -27.120 3.953 25.110 1.00 96.62 106 ILE A O 1
ATOM 898 N N . GLY A 1 107 ? -25.638 5.134 26.305 1.00 95.94 107 GLY A N 1
ATOM 899 C CA . GLY A 1 107 ? -24.699 4.044 26.540 1.00 95.94 107 GLY A CA 1
ATOM 900 C C . GLY A 1 107 ? -25.302 2.870 27.310 1.00 95.94 107 GLY A C 1
ATOM 901 O O . GLY A 1 107 ? -25.060 1.725 26.941 1.00 95.94 107 GLY A O 1
ATOM 902 N N . LEU A 1 108 ? -26.146 3.136 28.313 1.00 95.44 108 LEU A N 1
ATOM 903 C CA . LEU A 1 108 ? -26.919 2.123 29.040 1.00 95.44 108 LEU A CA 1
ATOM 904 C C . LEU A 1 108 ? -27.936 1.427 28.129 1.00 95.44 108 LEU A C 1
ATOM 906 O O . LEU A 1 108 ? -28.052 0.204 28.144 1.00 95.44 108 LEU A O 1
ATOM 910 N N . ILE A 1 109 ? -28.653 2.190 27.300 1.00 95.88 109 ILE A N 1
ATOM 911 C CA . ILE A 1 109 ? -29.583 1.624 26.315 1.00 95.88 109 ILE A CA 1
ATOM 912 C C . ILE A 1 109 ? -28.820 0.749 25.314 1.00 95.88 109 ILE A C 1
ATOM 914 O O . ILE A 1 109 ? -29.293 -0.332 24.968 1.00 95.88 109 ILE A O 1
ATOM 918 N N . ILE A 1 110 ? -27.625 1.163 24.886 1.00 94.88 110 ILE A N 1
ATOM 919 C CA . ILE A 1 110 ? -26.767 0.371 24.001 1.00 94.88 110 ILE A CA 1
ATOM 920 C C . ILE A 1 110 ? -26.331 -0.929 24.693 1.00 94.88 110 ILE A C 1
ATOM 922 O O . ILE A 1 110 ? -26.589 -2.008 24.162 1.00 94.88 110 ILE A O 1
ATOM 926 N N . SER A 1 111 ? -25.722 -0.841 25.878 1.00 91.56 111 SER A N 1
ATOM 927 C CA . SER A 1 111 ? -25.100 -1.974 26.578 1.00 91.56 111 SER A CA 1
ATOM 928 C C . SER A 1 111 ? -26.095 -2.983 27.159 1.00 91.56 111 SER A C 1
ATOM 930 O O . SER A 1 111 ? -25.789 -4.174 27.204 1.00 91.56 111 SER A O 1
ATOM 932 N N . ARG A 1 112 ? -27.272 -2.533 27.622 1.00 90.50 112 ARG A N 1
ATOM 933 C CA . ARG A 1 112 ? -28.258 -3.378 28.322 1.00 90.50 112 ARG A CA 1
ATOM 934 C C . ARG A 1 112 ? -29.467 -3.780 27.492 1.00 90.50 112 ARG A C 1
ATOM 936 O O . ARG A 1 112 ? -30.088 -4.783 27.824 1.00 90.50 112 ARG A O 1
ATOM 943 N N . LEU A 1 113 ? -29.808 -3.034 26.442 1.00 92.38 113 LEU A N 1
ATOM 944 C CA . LEU A 1 113 ? -31.009 -3.294 25.642 1.00 92.38 113 LEU A CA 1
ATOM 945 C C . LEU A 1 113 ? -30.675 -3.540 24.165 1.00 92.38 113 LEU A C 1
ATOM 947 O O . LEU A 1 113 ? -31.134 -4.519 23.586 1.00 92.38 113 LEU A O 1
ATOM 951 N N . HIS A 1 114 ? -29.867 -2.693 23.531 1.00 93.69 114 HIS A N 1
ATOM 952 C CA . HIS A 1 114 ? -29.630 -2.774 22.089 1.00 93.69 114 HIS A CA 1
ATOM 953 C C . HIS A 1 114 ? -28.721 -3.953 21.707 1.00 93.69 114 HIS A C 1
ATOM 955 O O . HIS A 1 114 ? -29.122 -4.785 20.898 1.00 93.69 114 HIS A O 1
ATOM 961 N N . VAL A 1 115 ? -27.536 -4.063 22.321 1.00 92.06 115 VAL A N 1
ATOM 962 C CA . VAL A 1 115 ? -26.509 -5.074 21.988 1.00 92.06 115 VAL A CA 1
ATOM 963 C C . VAL A 1 115 ? -26.976 -6.510 22.246 1.00 92.06 115 VAL A C 1
ATOM 965 O O . VAL A 1 115 ? -26.605 -7.407 21.494 1.00 92.06 115 VAL A O 1
ATOM 968 N N . VAL A 1 116 ? -27.855 -6.730 23.231 1.00 90.06 116 VAL A N 1
ATOM 969 C CA . VAL A 1 116 ? -28.440 -8.053 23.544 1.00 90.06 116 VAL A CA 1
ATOM 970 C C . VAL A 1 116 ? -29.102 -8.695 22.314 1.00 90.06 116 VAL A C 1
ATOM 972 O O . VAL A 1 116 ? -29.056 -9.915 22.168 1.00 90.06 116 VAL A O 1
ATOM 975 N N . ARG A 1 117 ? -29.620 -7.886 21.375 1.00 91.38 117 ARG A N 1
ATOM 976 C CA . ARG A 1 117 ? -30.231 -8.348 20.112 1.00 91.38 117 ARG A CA 1
ATOM 977 C C . ARG A 1 117 ? -29.287 -9.117 19.192 1.00 91.38 117 ARG A C 1
ATOM 979 O O . ARG A 1 117 ? -29.767 -9.895 18.377 1.00 91.38 117 ARG A O 1
ATOM 986 N N . ALA A 1 118 ? -27.974 -8.920 19.322 1.00 90.88 118 ALA A N 1
ATOM 987 C CA . ALA A 1 118 ? -26.973 -9.703 18.599 1.00 90.88 118 ALA A CA 1
ATOM 988 C C . ALA A 1 118 ? -26.818 -11.134 19.154 1.00 90.88 118 ALA A C 1
ATOM 990 O O . ALA A 1 118 ? -26.243 -11.990 18.482 1.00 90.88 118 ALA A O 1
ATOM 991 N N . SER A 1 119 ? -27.324 -11.399 20.364 1.00 86.12 119 SER A N 1
ATOM 992 C CA . SER A 1 119 ? -27.271 -12.705 21.032 1.00 86.12 119 SER A CA 1
ATOM 993 C C . SER A 1 119 ? -28.633 -13.407 21.069 1.00 86.12 119 SER A C 1
ATOM 995 O O . SER A 1 119 ? -28.700 -14.612 20.843 1.00 86.12 119 SER A O 1
ATOM 997 N N . ARG A 1 120 ? -29.710 -12.673 21.394 1.00 87.94 120 ARG A N 1
ATOM 998 C CA . ARG A 1 120 ? -31.083 -13.190 21.547 1.00 87.94 120 ARG A CA 1
ATOM 999 C C . ARG A 1 120 ? -32.144 -12.092 21.433 1.00 87.94 120 ARG A C 1
ATOM 1001 O O . ARG A 1 120 ? -31.845 -10.903 21.502 1.00 87.94 120 ARG A O 1
ATOM 1008 N N . GLU A 1 121 ? -33.407 -12.491 21.338 1.00 88.81 121 GLU A N 1
ATOM 1009 C CA . GLU A 1 121 ? -34.540 -11.566 21.433 1.00 88.81 121 GLU A CA 1
ATOM 1010 C C . GLU A 1 121 ? -34.751 -11.014 22.862 1.00 88.81 121 GLU A C 1
ATOM 1012 O O . GLU A 1 121 ? -34.153 -11.465 23.847 1.00 88.81 121 GLU A O 1
ATOM 1017 N N . TRP A 1 122 ? -35.591 -9.981 22.970 1.00 91.94 122 TRP A N 1
ATOM 1018 C CA . TRP A 1 122 ? -35.921 -9.310 24.229 1.00 91.94 122 TRP A CA 1
ATOM 1019 C C . TRP A 1 122 ? -36.918 -10.114 25.068 1.00 91.94 122 TRP A C 1
ATOM 1021 O O . TRP A 1 122 ? -38.000 -10.455 24.594 1.00 91.94 122 TRP A O 1
ATOM 1031 N N . GLY A 1 123 ? -36.588 -10.340 26.341 1.00 90.06 123 GLY A N 1
ATOM 1032 C CA . GLY A 1 123 ? -37.502 -10.901 27.330 1.00 90.06 123 GLY A CA 1
ATOM 1033 C C . GLY A 1 123 ? -38.432 -9.841 27.927 1.00 90.06 123 GLY A C 1
ATOM 1034 O O . GLY A 1 123 ? -38.460 -8.677 27.514 1.00 90.06 123 GLY A O 1
ATOM 1035 N N . ALA A 1 124 ? -39.224 -10.238 28.924 1.00 89.38 124 ALA A N 1
ATOM 1036 C CA . ALA A 1 124 ? -40.128 -9.315 29.611 1.00 89.38 124 ALA A CA 1
ATOM 1037 C C . ALA A 1 124 ? -39.406 -8.116 30.281 1.00 89.38 124 ALA A C 1
ATOM 1039 O O . ALA A 1 124 ? -39.903 -6.997 30.120 1.00 89.38 124 ALA A O 1
ATOM 1040 N N . PRO A 1 125 ? -38.240 -8.275 30.954 1.00 88.75 125 PRO A N 1
ATOM 1041 C CA . PRO A 1 125 ? -37.537 -7.152 31.583 1.00 88.75 125 PRO A CA 1
ATOM 1042 C C . PRO A 1 125 ? -37.019 -6.113 30.583 1.00 88.75 125 PRO A C 1
ATOM 1044 O O . PRO A 1 125 ? -37.133 -4.912 30.833 1.00 88.75 125 PRO A O 1
ATOM 1047 N N . GLU A 1 126 ? -36.486 -6.536 29.430 1.00 92.12 126 GLU A N 1
ATOM 1048 C CA . GLU A 1 126 ? -36.037 -5.620 28.375 1.00 92.12 126 GLU A CA 1
ATOM 1049 C C . GLU A 1 126 ? -37.209 -4.835 27.780 1.00 92.12 126 GLU A C 1
ATOM 1051 O O . GLU A 1 126 ? -37.122 -3.612 27.658 1.00 92.12 126 GLU A O 1
ATOM 1056 N N . ASN A 1 127 ? -38.321 -5.511 27.465 1.00 92.62 127 ASN A N 1
ATOM 1057 C CA . ASN A 1 127 ? -39.520 -4.867 26.924 1.00 92.62 127 ASN A CA 1
ATOM 1058 C C . ASN A 1 127 ? -40.111 -3.849 27.918 1.00 92.62 127 ASN A C 1
ATOM 1060 O O . ASN A 1 127 ? -40.342 -2.697 27.553 1.00 92.62 127 ASN A O 1
ATOM 1064 N N . GLN A 1 128 ? -40.260 -4.222 29.195 1.00 91.31 128 GLN A N 1
ATOM 1065 C CA . GLN A 1 128 ? -40.749 -3.323 30.250 1.00 91.31 128 GLN A CA 1
ATOM 1066 C C . GLN A 1 128 ? -39.825 -2.107 30.455 1.00 91.31 128 GLN A C 1
ATOM 1068 O O . GLN A 1 128 ? -40.297 -0.984 30.660 1.00 91.31 128 GLN A O 1
ATOM 1073 N N . SER A 1 129 ? -38.508 -2.320 30.373 1.00 93.00 129 SER A N 1
ATOM 1074 C CA . SER A 1 129 ? -37.497 -1.261 30.481 1.00 93.00 129 SER A CA 1
ATOM 1075 C C . SER A 1 129 ? -37.549 -0.303 29.286 1.00 93.00 129 SER A C 1
ATOM 1077 O O . SER A 1 129 ? -37.516 0.916 29.460 1.00 93.00 129 SER A O 1
ATOM 1079 N N . ALA A 1 130 ? -37.677 -0.837 28.069 1.00 93.94 130 ALA A N 1
ATOM 1080 C CA . ALA A 1 130 ? -37.810 -0.060 26.842 1.00 93.94 130 ALA A CA 1
ATOM 1081 C C . ALA A 1 130 ? -39.116 0.750 26.800 1.00 93.94 130 ALA A C 1
ATOM 1083 O O . ALA A 1 130 ? -39.100 1.907 26.378 1.00 93.94 130 ALA A O 1
ATOM 1084 N N . ASP A 1 131 ? -40.226 0.184 27.285 1.00 92.56 131 ASP A N 1
ATOM 1085 C CA . ASP A 1 131 ? -41.500 0.891 27.435 1.00 92.56 131 ASP A CA 1
ATOM 1086 C C . ASP A 1 131 ? -41.408 2.044 28.435 1.00 92.56 131 ASP A C 1
ATOM 1088 O O . ASP A 1 131 ? -41.869 3.147 28.136 1.00 92.56 131 ASP A O 1
ATOM 1092 N N . PHE A 1 132 ? -40.759 1.837 29.587 1.00 92.62 132 PHE A N 1
ATOM 1093 C CA . PHE A 1 132 ? -40.498 2.921 30.537 1.00 92.62 132 PHE A CA 1
ATOM 1094 C C . PHE A 1 132 ? -39.688 4.059 29.890 1.00 92.62 132 PHE A C 1
ATOM 1096 O O . PHE A 1 132 ? -40.031 5.233 30.038 1.00 92.62 132 PHE A O 1
ATOM 1103 N N . LEU A 1 133 ? -38.637 3.726 29.133 1.00 94.25 133 LEU A N 1
ATOM 1104 C CA . LEU A 1 133 ? -37.728 4.699 28.518 1.00 94.25 133 LEU A CA 1
ATOM 1105 C C . LEU A 1 133 ? -38.375 5.584 27.437 1.00 94.25 133 LEU A C 1
ATOM 1107 O O . LEU A 1 133 ? -37.831 6.647 27.125 1.00 94.25 133 LEU A O 1
ATOM 1111 N N . LYS A 1 134 ? -39.566 5.237 26.925 1.00 92.19 134 LYS A N 1
ATOM 1112 C CA . LYS A 1 134 ? -40.346 6.101 26.012 1.00 92.19 134 LYS A CA 1
ATOM 1113 C C . LYS A 1 134 ? -40.645 7.487 26.612 1.00 92.19 134 LYS A C 1
ATOM 1115 O O . LYS A 1 134 ? -40.801 8.449 25.861 1.00 92.19 134 LYS A O 1
ATOM 1120 N N . VAL A 1 135 ? -40.614 7.625 27.945 1.00 91.31 135 VAL A N 1
ATOM 1121 C CA . VAL A 1 135 ? -40.740 8.903 28.677 1.00 91.31 135 VAL A CA 1
ATOM 1122 C C . VAL A 1 135 ? -39.714 9.974 28.260 1.00 91.31 135 VAL A C 1
ATOM 1124 O O . VAL A 1 135 ? -39.971 11.167 28.420 1.00 91.31 135 VAL A O 1
ATOM 1127 N N . VAL A 1 136 ? -38.575 9.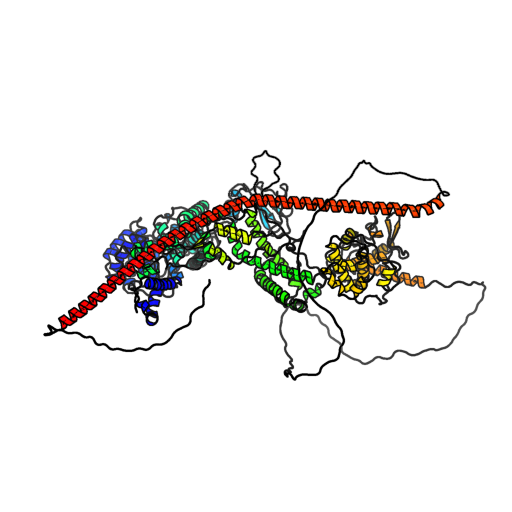594 27.665 1.00 92.06 136 VAL A N 1
ATOM 1128 C CA . VAL A 1 136 ? -37.589 10.551 27.123 1.00 92.06 136 VAL A CA 1
ATOM 1129 C C . VAL A 1 136 ? -38.195 11.440 26.030 1.00 92.06 136 VAL A C 1
ATOM 1131 O O . VAL A 1 136 ? -37.871 12.627 25.950 1.00 92.06 136 VAL A O 1
ATOM 1134 N N . GLY A 1 137 ? -39.121 10.912 25.222 1.00 89.88 137 GLY A N 1
ATOM 1135 C CA . GLY A 1 137 ? -39.796 11.687 24.176 1.00 89.88 137 GLY A CA 1
ATOM 1136 C C . GLY A 1 137 ? -40.550 12.900 24.734 1.00 89.88 137 GLY A C 1
ATOM 1137 O O . GLY A 1 137 ? -40.514 13.983 24.142 1.00 89.88 137 GLY A O 1
ATOM 1138 N N . THR A 1 138 ? -41.153 12.754 25.917 1.00 90.81 138 THR A N 1
ATOM 1139 C CA . THR A 1 138 ? -41.947 13.793 26.592 1.00 90.81 138 THR A CA 1
ATOM 1140 C C . THR A 1 138 ? -41.128 14.736 27.482 1.00 90.81 138 THR A C 1
ATOM 1142 O O . THR A 1 138 ? -41.693 15.663 28.051 1.00 90.81 138 THR A O 1
ATOM 1145 N N . MET A 1 139 ? -39.812 14.542 27.625 1.00 90.00 139 MET A N 1
ATOM 1146 C CA . MET A 1 139 ? -38.977 15.413 28.466 1.00 90.00 139 MET A CA 1
ATOM 1147 C C . MET A 1 139 ? -38.686 16.764 27.805 1.00 90.00 139 MET A C 1
ATOM 1149 O O . MET A 1 139 ? -38.352 16.837 26.621 1.00 90.00 139 MET A O 1
ATOM 1153 N N . ASN A 1 140 ? -38.763 17.840 28.584 1.00 83.75 140 ASN A N 1
ATOM 1154 C CA . ASN A 1 140 ? -38.357 19.176 28.149 1.00 83.75 140 ASN A CA 1
ATOM 1155 C C . ASN A 1 140 ? -36.820 19.309 28.135 1.00 83.75 140 ASN A C 1
ATOM 1157 O O . ASN A 1 140 ? -36.111 18.481 28.704 1.00 83.75 140 ASN A O 1
ATOM 1161 N N . ASN A 1 141 ? -36.308 20.349 27.471 1.00 83.88 141 ASN A N 1
ATOM 1162 C CA . ASN A 1 141 ? -34.880 20.710 27.378 1.00 83.88 141 ASN A CA 1
ATOM 1163 C C . ASN A 1 141 ? -33.938 19.683 26.704 1.00 83.88 141 ASN A C 1
ATOM 1165 O O . ASN A 1 141 ? -32.730 19.908 26.653 1.00 83.88 141 ASN A O 1
ATOM 1169 N N . LEU A 1 142 ? -34.464 18.592 26.136 1.00 88.94 142 LEU A N 1
ATOM 1170 C CA . LEU A 1 142 ? -33.714 17.655 25.288 1.00 88.94 142 LEU A CA 1
ATOM 1171 C C . LEU A 1 142 ? -33.956 17.954 23.802 1.00 88.94 142 LEU A C 1
ATOM 1173 O O . LEU A 1 142 ? -35.094 18.212 23.403 1.00 88.94 142 LEU A O 1
ATOM 1177 N N . SER A 1 143 ? -32.903 17.883 22.980 1.00 88.19 143 SER A N 1
ATOM 1178 C CA . SER A 1 143 ? -32.990 18.119 21.533 1.00 88.19 143 SER A CA 1
ATOM 1179 C C . SER A 1 143 ? -33.826 17.051 20.817 1.00 88.19 143 SER A C 1
ATOM 1181 O O . SER A 1 143 ? -33.961 15.918 21.290 1.00 88.19 143 SER A O 1
ATOM 1183 N N . ALA A 1 144 ? -34.381 17.405 19.654 1.00 88.75 144 ALA A N 1
ATOM 1184 C CA . ALA A 1 144 ? -35.165 16.481 18.836 1.00 88.75 144 ALA A CA 1
ATOM 1185 C C . ALA A 1 144 ? -34.340 15.236 18.461 1.00 88.75 144 ALA A C 1
ATOM 1187 O O . ALA A 1 144 ? -34.735 14.121 18.808 1.00 88.75 144 ALA A O 1
ATOM 1188 N N . GLY A 1 145 ? -33.144 15.441 17.891 1.00 88.25 145 GLY A N 1
ATOM 1189 C CA . GLY A 1 145 ? -32.231 14.366 17.498 1.00 88.25 145 GLY A CA 1
ATOM 1190 C C . GLY A 1 145 ? -31.885 13.412 18.646 1.00 88.25 145 GLY A C 1
ATOM 1191 O O . GLY A 1 145 ? -31.923 12.202 18.458 1.00 88.25 145 GLY A O 1
ATOM 1192 N N . TYR A 1 146 ? -31.657 13.914 19.868 1.00 91.81 146 TYR A N 1
ATOM 1193 C CA . TYR A 1 146 ? -31.418 13.064 21.044 1.00 91.81 146 TYR A CA 1
ATOM 1194 C C . TYR A 1 146 ? -32.606 12.137 21.357 1.00 91.81 146 TYR A C 1
ATOM 1196 O O . TYR A 1 146 ? -32.439 10.927 21.539 1.00 91.81 146 TYR A O 1
ATOM 1204 N N . LYS A 1 147 ? -33.828 12.688 21.369 1.00 92.31 147 LYS A N 1
ATOM 1205 C CA . LYS A 1 147 ? -35.062 11.915 21.588 1.00 92.31 147 LYS A CA 1
ATOM 1206 C C . LYS A 1 147 ? -35.290 10.884 20.481 1.00 92.31 147 LYS A C 1
ATOM 1208 O O . LYS A 1 147 ? -35.683 9.752 20.759 1.00 92.31 147 LYS A O 1
ATOM 1213 N N . GLN A 1 148 ? -35.048 11.277 19.233 1.00 89.94 148 GLN A N 1
ATOM 1214 C CA . GLN A 1 148 ? -35.263 10.449 18.048 1.00 89.94 148 GLN A CA 1
ATOM 1215 C C . GLN A 1 148 ? -34.232 9.315 17.960 1.00 89.94 148 GLN A C 1
ATOM 1217 O O . GLN A 1 148 ? -34.627 8.179 17.705 1.00 89.94 148 GLN A O 1
ATOM 1222 N N . THR A 1 149 ? -32.962 9.568 18.293 1.00 91.75 149 THR A N 1
ATOM 1223 C CA . THR A 1 149 ? -31.925 8.539 18.487 1.00 91.75 149 THR A CA 1
ATOM 1224 C C . THR A 1 149 ? -32.378 7.475 19.483 1.00 91.75 149 THR A C 1
ATOM 1226 O O . THR A 1 149 ? -32.399 6.293 19.145 1.00 91.75 149 THR A O 1
ATOM 1229 N N . ILE A 1 150 ? -32.818 7.872 20.683 1.00 94.38 150 ILE A N 1
ATOM 1230 C CA . ILE A 1 150 ? -33.297 6.920 21.699 1.00 94.38 150 ILE A CA 1
ATOM 1231 C C . ILE A 1 150 ? -34.509 6.128 21.190 1.00 94.38 150 ILE A C 1
ATOM 1233 O O . ILE A 1 150 ? -34.520 4.901 21.284 1.00 94.38 150 ILE A O 1
ATOM 1237 N N . GLY A 1 151 ? -35.489 6.791 20.567 1.00 93.69 151 GLY A N 1
ATOM 1238 C CA . GLY A 1 151 ? -36.652 6.121 19.976 1.00 93.69 151 GLY A CA 1
ATOM 1239 C C . GLY A 1 151 ? -36.292 5.099 18.888 1.00 93.69 151 GLY A C 1
ATOM 1240 O O . GLY A 1 151 ? -36.860 4.004 18.860 1.00 93.69 151 GLY A O 1
ATOM 1241 N N . ARG A 1 152 ? -35.324 5.406 18.015 1.00 91.88 152 ARG A N 1
ATOM 1242 C CA . ARG A 1 152 ? -34.880 4.509 16.932 1.00 91.88 152 ARG A CA 1
ATOM 1243 C C . ARG A 1 152 ? -33.996 3.359 17.425 1.00 91.88 152 ARG A C 1
ATOM 1245 O O . ARG A 1 152 ? -34.149 2.246 16.932 1.00 91.88 152 ARG A O 1
ATOM 1252 N N . ILE A 1 153 ? -33.137 3.578 18.424 1.00 93.94 153 ILE A N 1
ATOM 1253 C CA . ILE A 1 153 ? -32.335 2.515 19.063 1.00 93.94 153 ILE A CA 1
ATOM 1254 C C . ILE A 1 153 ? -33.249 1.537 19.822 1.00 93.94 153 ILE A C 1
ATOM 1256 O O . ILE A 1 153 ? -33.117 0.316 19.672 1.00 93.94 153 ILE A O 1
ATOM 1260 N N . LEU A 1 154 ? -34.227 2.052 20.579 1.00 94.94 154 LEU A N 1
ATOM 1261 C CA . LEU A 1 154 ? -35.212 1.229 21.290 1.00 94.94 154 LEU A CA 1
ATOM 1262 C C . LEU A 1 154 ? -36.114 0.445 20.329 1.00 94.94 154 LEU A C 1
ATOM 1264 O O . LEU A 1 154 ? -36.366 -0.727 20.581 1.00 94.94 154 LEU A O 1
ATOM 1268 N N . SER A 1 155 ? -36.533 1.029 19.203 1.00 93.31 155 SER A N 1
ATOM 1269 C CA . SER A 1 155 ? -37.335 0.329 18.179 1.00 93.31 155 SER A CA 1
ATOM 1270 C C . SER A 1 155 ? -36.524 -0.484 17.157 1.00 93.31 155 SER A C 1
ATOM 1272 O O . SER A 1 155 ? -37.118 -1.122 16.298 1.00 93.31 155 SER A O 1
ATOM 1274 N N . ASN A 1 156 ? -35.187 -0.492 17.249 1.00 93.62 156 ASN A N 1
ATOM 1275 C CA . ASN A 1 156 ? -34.262 -1.142 16.302 1.00 93.62 156 ASN A CA 1
ATOM 1276 C C . ASN A 1 156 ? -34.322 -0.618 14.847 1.00 93.62 156 ASN A C 1
ATOM 1278 O O . ASN A 1 156 ? -33.803 -1.256 13.933 1.00 93.62 156 ASN A O 1
ATOM 1282 N N . ASN A 1 157 ? -34.933 0.551 14.636 1.00 88.50 157 ASN A N 1
ATOM 1283 C CA . ASN A 1 157 ? -35.233 1.119 13.317 1.00 88.50 157 ASN A CA 1
ATOM 1284 C C . ASN A 1 157 ? -34.189 2.137 12.814 1.00 88.50 157 ASN A C 1
ATOM 1286 O O . ASN A 1 157 ? -34.390 2.742 11.765 1.00 88.50 157 ASN A O 1
ATOM 1290 N N . GLN A 1 158 ? -33.083 2.358 13.534 1.00 84.50 158 GLN A N 1
ATOM 1291 C CA . GLN A 1 158 ? -31.944 3.114 12.996 1.00 84.50 158 GLN A CA 1
ATOM 1292 C C . GLN A 1 158 ? -31.152 2.193 12.059 1.00 84.50 158 GLN A C 1
ATOM 1294 O O . GLN A 1 158 ? -30.424 1.327 12.537 1.00 84.50 158 GLN A O 1
ATOM 1299 N N . SER A 1 159 ? -31.273 2.393 10.748 1.00 82.00 159 SER A N 1
ATOM 1300 C CA . SER A 1 159 ? -30.583 1.655 9.671 1.00 82.00 159 SER A CA 1
ATOM 1301 C C . SER A 1 159 ? -29.125 1.291 9.986 1.00 82.00 159 SER A C 1
ATOM 1303 O O . SER A 1 159 ? -28.785 0.110 10.090 1.00 82.00 159 SER A O 1
ATOM 1305 N N . LEU A 1 160 ? -28.280 2.300 10.228 1.00 91.12 160 LEU A N 1
ATOM 1306 C CA . LEU A 1 160 ? -26.858 2.122 10.539 1.00 91.12 160 LEU A CA 1
ATOM 1307 C C . LEU A 1 160 ? -26.627 1.250 11.781 1.00 91.12 160 LEU A C 1
ATOM 1309 O O . LEU A 1 160 ? -25.694 0.451 11.800 1.00 91.12 160 LEU A O 1
ATOM 1313 N N . LEU A 1 161 ? -27.488 1.348 12.799 1.00 93.62 161 LEU A N 1
ATOM 1314 C CA . LEU A 1 161 ? -27.308 0.664 14.084 1.00 93.62 161 LEU A CA 1
ATOM 1315 C C . LEU A 1 161 ? -28.059 -0.662 14.211 1.00 93.62 161 LEU A C 1
ATOM 1317 O O . LEU A 1 161 ? -27.732 -1.416 15.112 1.00 93.62 161 LEU A O 1
ATOM 1321 N N . ARG A 1 162 ? -29.017 -0.983 13.330 1.00 92.69 162 ARG A N 1
ATOM 1322 C CA . ARG A 1 162 ? -29.865 -2.186 13.430 1.00 92.69 162 ARG A CA 1
ATOM 1323 C C . ARG A 1 162 ? -29.041 -3.446 13.734 1.00 92.69 162 ARG A C 1
ATOM 1325 O O . ARG A 1 162 ? -28.082 -3.730 13.010 1.00 92.69 162 ARG A O 1
ATOM 1332 N N . LEU A 1 163 ? -29.452 -4.172 14.778 1.00 93.75 163 LEU A N 1
ATOM 1333 C CA . LEU A 1 163 ? -28.870 -5.436 15.244 1.00 93.75 163 LEU A CA 1
ATOM 1334 C C . LEU A 1 163 ? -29.922 -6.548 15.260 1.00 93.75 163 LEU A C 1
ATOM 1336 O O . LEU A 1 163 ? -31.064 -6.317 15.658 1.00 93.75 163 LEU A O 1
ATOM 1340 N N . ASP A 1 164 ? -29.512 -7.760 14.916 1.00 91.12 164 ASP A N 1
ATOM 1341 C CA . ASP A 1 164 ? -30.256 -9.001 15.129 1.00 91.12 164 ASP A CA 1
ATOM 1342 C C . ASP A 1 164 ? -29.269 -10.166 15.322 1.00 91.12 164 ASP A C 1
ATOM 1344 O O . ASP A 1 164 ? -28.052 -9.979 15.243 1.00 91.12 164 ASP A O 1
ATOM 1348 N N . HIS A 1 165 ? -29.785 -11.362 15.609 1.00 87.44 165 HIS A N 1
ATOM 1349 C CA . HIS A 1 165 ? -28.979 -12.524 15.988 1.00 87.44 165 HIS A CA 1
ATOM 1350 C C . HIS A 1 165 ? -28.081 -13.070 14.861 1.00 87.44 165 HIS A C 1
ATOM 1352 O O . HIS A 1 165 ? -27.230 -13.914 15.134 1.00 87.44 165 HIS A O 1
ATOM 1358 N N . THR A 1 166 ? -28.253 -12.618 13.611 1.00 89.88 166 THR A N 1
ATOM 1359 C CA . THR A 1 166 ? -27.463 -13.086 12.456 1.00 89.88 166 THR A CA 1
ATOM 1360 C C . THR A 1 166 ? -26.168 -12.300 12.242 1.00 89.88 166 THR A C 1
ATOM 1362 O O . THR A 1 166 ? -25.310 -12.736 11.476 1.00 89.88 166 THR A O 1
ATOM 1365 N N . ILE A 1 167 ? -25.998 -11.159 12.923 1.00 91.69 167 ILE A N 1
ATOM 1366 C CA . ILE A 1 167 ? -24.839 -10.280 12.742 1.00 91.69 167 ILE A CA 1
ATOM 1367 C C . ILE A 1 167 ? -23.522 -10.966 13.137 1.00 91.69 167 ILE A C 1
ATOM 1369 O O . ILE A 1 167 ? -23.453 -11.658 14.154 1.00 91.69 167 ILE A O 1
ATOM 1373 N N . ASP A 1 168 ? -22.453 -10.739 12.378 1.00 90.62 168 ASP A N 1
ATOM 1374 C CA . ASP A 1 168 ? -21.093 -11.164 12.723 1.00 90.62 168 ASP A CA 1
ATOM 1375 C C . ASP A 1 168 ? -20.432 -10.249 13.779 1.00 90.62 168 ASP A C 1
ATOM 1377 O O . ASP A 1 168 ? -20.928 -9.169 14.113 1.00 90.62 168 ASP A O 1
ATOM 1381 N N . ASN A 1 169 ? -19.295 -10.687 14.330 1.00 88.38 169 ASN A N 1
ATOM 1382 C CA . ASN A 1 169 ? -18.592 -9.939 15.376 1.00 88.38 169 ASN A CA 1
ATOM 1383 C C . ASN A 1 169 ? -17.998 -8.612 14.847 1.00 88.38 169 ASN A C 1
ATOM 1385 O O . ASN A 1 169 ? -18.057 -7.608 15.555 1.00 88.38 169 ASN A O 1
ATOM 1389 N N . SER A 1 170 ? -17.492 -8.556 13.609 1.00 91.56 170 SER A N 1
ATOM 1390 C CA . SER A 1 170 ? -16.877 -7.350 13.026 1.00 91.56 170 SER A CA 1
ATOM 1391 C C . SER A 1 170 ? -17.905 -6.235 12.789 1.00 91.56 170 SER A C 1
ATOM 1393 O O . SER A 1 170 ? -17.676 -5.092 13.189 1.00 91.56 170 SER A O 1
ATOM 1395 N N . ASN A 1 171 ? -19.082 -6.557 12.244 1.00 93.62 171 ASN A N 1
ATOM 1396 C CA . ASN A 1 171 ? -20.189 -5.605 12.118 1.00 93.62 171 ASN A CA 1
ATOM 1397 C C . ASN A 1 171 ? -20.776 -5.195 13.481 1.00 93.62 171 ASN A C 1
ATOM 1399 O O . ASN A 1 171 ? -21.201 -4.048 13.633 1.00 93.62 171 ASN A O 1
ATOM 1403 N N . LEU A 1 172 ? -20.776 -6.078 14.489 1.00 93.62 172 LEU A N 1
ATOM 1404 C CA . LEU A 1 172 ? -21.170 -5.717 15.857 1.00 93.62 172 LEU A CA 1
ATOM 1405 C C . LEU A 1 172 ? -20.199 -4.695 16.481 1.00 93.62 172 LEU A C 1
ATOM 1407 O O . LEU A 1 172 ? -20.653 -3.710 17.067 1.00 93.62 172 LEU A O 1
ATOM 1411 N N . PHE A 1 173 ? -18.886 -4.885 16.310 1.00 95.44 173 PHE A N 1
ATOM 1412 C CA . PHE A 1 173 ? -17.854 -3.934 16.743 1.00 95.44 173 PHE A CA 1
ATOM 1413 C C . PHE A 1 173 ? -17.975 -2.580 16.026 1.00 95.44 173 PHE A C 1
ATOM 1415 O O . PHE A 1 173 ? -17.985 -1.530 16.670 1.00 95.44 173 PHE A O 1
ATOM 1422 N N . LEU A 1 174 ? -18.149 -2.583 14.701 1.00 97.25 174 LEU A N 1
ATOM 1423 C CA . LEU A 1 174 ? -18.366 -1.359 13.925 1.00 97.25 174 LEU A CA 1
ATOM 1424 C C . LEU A 1 174 ? -19.622 -0.604 14.401 1.00 97.25 174 LEU A C 1
ATOM 1426 O O . LEU A 1 174 ? -19.577 0.601 14.661 1.00 97.25 174 LEU A O 1
ATOM 1430 N N . LYS A 1 175 ? -20.748 -1.304 14.587 1.00 96.38 175 LYS A N 1
ATOM 1431 C CA . LYS A 1 175 ? -21.993 -0.687 15.068 1.00 96.38 175 LYS A CA 1
ATOM 1432 C C . LYS A 1 175 ? -21.891 -0.175 16.504 1.00 96.38 175 LYS A C 1
ATOM 1434 O O . LYS A 1 175 ? -22.512 0.846 16.796 1.00 96.38 175 LYS A O 1
ATOM 1439 N N . SER A 1 176 ? -21.095 -0.794 17.386 1.00 96.69 176 SER A N 1
ATOM 1440 C CA . SER A 1 176 ? -20.861 -0.239 18.728 1.00 96.69 176 SER A CA 1
ATOM 1441 C C . SER A 1 176 ? -20.150 1.116 18.654 1.00 96.69 176 SER A C 1
ATOM 1443 O O . SER A 1 176 ? -20.539 2.042 19.370 1.00 96.69 176 SER A O 1
ATOM 1445 N N . VAL A 1 177 ? -19.178 1.270 17.745 1.00 98.25 177 VAL A N 1
ATOM 1446 C CA . VAL A 1 177 ? -18.492 2.546 17.472 1.00 98.25 177 VAL A CA 1
ATOM 1447 C C . VAL A 1 177 ? -19.457 3.599 16.929 1.00 98.25 177 VAL A C 1
ATOM 1449 O O . VAL A 1 177 ? -19.547 4.672 17.525 1.00 98.25 177 VAL A O 1
ATOM 1452 N N . ILE A 1 178 ? -20.237 3.293 15.884 1.00 97.81 178 ILE A N 1
ATOM 1453 C CA . ILE A 1 178 ? -21.250 4.222 15.339 1.00 97.81 178 ILE A CA 1
ATOM 1454 C C . ILE A 1 178 ? -22.231 4.645 16.446 1.00 97.81 178 ILE A C 1
ATOM 1456 O O . ILE A 1 178 ? -22.544 5.828 16.584 1.00 97.81 178 ILE A O 1
ATOM 1460 N N . ALA A 1 179 ? -22.673 3.711 17.293 1.00 96.88 179 ALA A N 1
ATOM 1461 C CA . ALA A 1 179 ? -23.597 4.008 18.382 1.00 96.88 179 ALA A CA 1
ATOM 1462 C C . ALA A 1 179 ? -22.985 4.951 19.438 1.00 96.88 179 ALA A C 1
ATOM 1464 O O . ALA A 1 179 ? -23.692 5.813 19.955 1.00 96.88 179 ALA A O 1
ATOM 1465 N N . HIS A 1 180 ? -21.679 4.848 19.719 1.00 97.62 180 HIS A N 1
ATOM 1466 C CA . HIS A 1 180 ? -20.966 5.759 20.625 1.00 97.62 180 HIS A CA 1
ATOM 1467 C C . HIS A 1 180 ? -20.720 7.138 19.976 1.00 97.62 180 HIS A C 1
ATOM 1469 O O . HIS A 1 180 ? -20.935 8.158 20.630 1.00 97.62 180 HIS A O 1
ATOM 1475 N N . ILE A 1 181 ? -20.379 7.200 18.680 1.00 97.56 181 ILE A N 1
ATOM 1476 C CA . ILE A 1 181 ? -20.296 8.462 17.913 1.00 97.56 181 ILE A CA 1
ATOM 1477 C C . ILE A 1 181 ? -21.624 9.228 18.021 1.00 97.56 181 ILE A C 1
ATOM 1479 O O . ILE A 1 181 ? -21.655 10.397 18.415 1.00 97.56 181 ILE A O 1
ATOM 1483 N N . VAL A 1 182 ? -22.742 8.547 17.751 1.00 95.00 182 VAL A N 1
ATOM 1484 C CA . VAL A 1 182 ? -24.085 9.130 17.860 1.00 95.00 182 VAL A CA 1
ATOM 1485 C C . VAL A 1 182 ? -24.428 9.484 19.311 1.00 95.00 182 VAL A C 1
ATOM 1487 O O . VAL A 1 182 ? -24.976 10.559 19.548 1.00 95.00 182 VAL A O 1
ATOM 1490 N N . ALA A 1 183 ? -24.078 8.648 20.297 1.00 95.62 183 ALA A N 1
ATOM 1491 C CA . ALA A 1 183 ? -24.319 8.934 21.714 1.00 95.62 183 ALA A CA 1
ATOM 1492 C C . ALA A 1 183 ? -23.648 10.239 22.173 1.00 95.62 183 ALA A C 1
ATOM 1494 O O . ALA A 1 183 ? -24.295 11.048 22.842 1.00 95.62 183 ALA A O 1
ATOM 1495 N N . LEU A 1 184 ? -22.387 10.465 21.786 1.00 95.62 184 LEU A N 1
ATOM 1496 C CA . LEU A 1 184 ? -21.641 11.690 22.079 1.00 95.62 184 LEU A CA 1
ATOM 1497 C C . LEU A 1 184 ? -22.293 12.907 21.411 1.00 95.62 184 LEU A C 1
ATOM 1499 O O . LEU A 1 184 ? -22.732 13.833 22.098 1.00 95.62 184 LEU A O 1
ATOM 1503 N N . HIS A 1 185 ? -22.404 12.897 20.082 1.00 93.94 185 HIS A N 1
ATOM 1504 C CA . HIS A 1 185 ? -22.805 14.087 19.331 1.00 93.94 185 HIS A CA 1
ATOM 1505 C C . HIS A 1 185 ? -24.296 14.428 19.467 1.00 93.94 185 HIS A C 1
ATOM 1507 O O . HIS A 1 185 ? -24.637 15.610 19.498 1.00 93.94 185 HIS A O 1
ATOM 1513 N N . ALA A 1 186 ? -25.180 13.445 19.673 1.00 92.75 186 ALA A N 1
ATOM 1514 C CA . ALA A 1 186 ? -26.580 13.712 20.007 1.00 92.75 186 ALA A CA 1
ATOM 1515 C C . ALA A 1 186 ? -26.754 14.319 21.415 1.00 92.75 186 ALA A C 1
ATOM 1517 O O . ALA A 1 186 ? -27.734 15.025 21.657 1.00 92.75 186 ALA A O 1
ATOM 1518 N N . SER A 1 187 ? -25.826 14.056 22.344 1.00 93.25 187 SER A N 1
ATOM 1519 C CA . SER A 1 187 ? -25.910 14.512 23.740 1.00 93.25 187 SER A CA 1
ATOM 1520 C C . SER A 1 187 ? -25.409 15.940 23.967 1.00 93.25 187 SER A C 1
ATOM 1522 O O . SER A 1 187 ? -25.862 16.589 24.918 1.00 93.25 187 SER A O 1
ATOM 1524 N N . ILE A 1 188 ? -24.486 16.429 23.132 1.00 90.12 188 ILE A N 1
ATOM 1525 C CA . ILE A 1 188 ? -23.936 17.794 23.197 1.00 90.12 188 ILE A CA 1
ATOM 1526 C C . ILE A 1 188 ? -24.728 18.781 22.312 1.00 90.12 188 ILE A C 1
ATOM 1528 O O . ILE A 1 188 ? -25.359 18.360 21.341 1.00 90.12 188 ILE A O 1
ATOM 1532 N N . PRO A 1 189 ? -24.720 20.095 22.622 1.00 88.06 189 PRO A N 1
ATOM 1533 C CA . PRO A 1 189 ? -25.359 21.114 21.785 1.00 88.06 189 PRO A CA 1
ATOM 1534 C C . PRO A 1 189 ? -24.771 21.203 20.359 1.00 88.06 189 PRO A C 1
ATOM 1536 O O . PRO A 1 189 ? -23.567 20.993 20.192 1.00 88.06 189 PRO A O 1
ATOM 1539 N N . PRO A 1 190 ? -25.567 21.606 19.342 1.00 87.25 190 PRO A N 1
ATOM 1540 C CA . PRO A 1 190 ? -25.105 21.761 17.953 1.00 87.25 190 PRO A CA 1
ATOM 1541 C C . PRO A 1 190 ? -23.877 22.666 17.830 1.00 87.25 190 PRO A C 1
ATOM 1543 O O . PRO A 1 190 ? -22.905 22.319 17.169 1.00 87.25 190 PRO A O 1
ATOM 1546 N N . ASN A 1 191 ? -23.888 23.801 18.531 1.00 87.12 191 ASN A N 1
ATOM 1547 C CA . ASN A 1 191 ? -22.850 24.826 18.421 1.00 87.12 191 ASN A CA 1
ATOM 1548 C C . ASN A 1 191 ? -21.543 24.459 19.152 1.00 87.12 191 ASN A C 1
ATOM 1550 O O . ASN A 1 191 ? -20.604 25.250 19.134 1.00 87.12 191 ASN A O 1
ATOM 1554 N N . SER A 1 192 ? -21.468 23.306 19.831 1.00 88.25 192 SER A N 1
ATOM 1555 C CA . SER A 1 192 ? -20.286 22.922 20.615 1.00 88.25 192 SER A CA 1
ATOM 1556 C C . SER A 1 192 ? -19.141 22.363 19.768 1.00 88.25 192 SER A C 1
ATOM 1558 O O . SER A 1 192 ? -17.992 22.520 20.158 1.00 88.25 192 SER A O 1
ATOM 1560 N N . THR A 1 193 ? -19.422 21.727 18.625 1.00 91.75 193 THR A N 1
ATOM 1561 C CA . THR A 1 193 ? -18.407 21.224 17.674 1.00 91.75 193 THR A CA 1
ATOM 1562 C C . THR A 1 193 ? -18.982 21.212 16.251 1.00 91.75 193 THR A C 1
ATOM 1564 O O . THR A 1 193 ? -20.190 21.011 16.116 1.00 91.75 193 THR A O 1
ATOM 1567 N N . PRO A 1 194 ? -18.165 21.322 15.181 1.00 93.06 194 PRO A N 1
ATOM 1568 C CA . PRO A 1 194 ? -18.650 21.143 13.805 1.00 93.06 194 PRO A CA 1
ATOM 1569 C C . PRO A 1 194 ? -19.369 19.797 13.601 1.00 93.06 194 PRO A C 1
ATOM 1571 O O . PRO A 1 194 ? -20.427 19.731 12.984 1.00 93.06 194 PRO A O 1
ATOM 1574 N N . LEU A 1 195 ? -18.845 18.736 14.224 1.00 94.69 195 LEU A N 1
ATOM 1575 C CA . LEU A 1 195 ? -19.424 17.390 14.215 1.00 94.69 195 LEU A CA 1
ATOM 1576 C C . LEU A 1 195 ? -20.831 17.330 14.847 1.00 94.69 195 LEU A C 1
ATOM 1578 O O . LEU A 1 195 ? -21.710 16.636 14.343 1.00 94.69 195 LEU A O 1
ATOM 1582 N N . ALA A 1 196 ? -21.087 18.081 15.925 1.00 92.50 196 ALA A N 1
ATOM 1583 C CA . ALA A 1 196 ? -22.432 18.180 16.500 1.00 92.50 196 ALA A CA 1
ATOM 1584 C C . ALA A 1 196 ? -23.405 18.914 15.560 1.00 92.50 196 ALA A C 1
ATOM 1586 O O . ALA A 1 196 ? -24.564 18.512 15.448 1.00 92.50 196 ALA A O 1
ATOM 1587 N N . ALA A 1 197 ? -22.942 19.942 14.842 1.00 91.94 197 ALA A N 1
ATOM 1588 C CA . ALA A 1 197 ? -23.753 20.619 13.834 1.00 91.94 197 ALA A CA 1
ATOM 1589 C C . ALA A 1 197 ? -24.146 19.671 12.681 1.00 91.94 197 ALA A C 1
ATOM 1591 O O . ALA A 1 197 ? -25.313 19.657 12.300 1.00 91.94 197 ALA A O 1
ATOM 1592 N N . TYR A 1 198 ? -23.246 18.792 12.216 1.00 92.38 198 TYR A N 1
ATOM 1593 C CA . TYR A 1 198 ? -23.570 17.784 11.187 1.00 92.38 198 TYR A CA 1
ATOM 1594 C C . TYR A 1 198 ? -24.680 16.806 11.607 1.00 92.38 198 TYR A C 1
ATOM 1596 O O . TYR A 1 198 ? -25.405 16.307 10.750 1.00 92.38 198 TYR A O 1
ATOM 1604 N N . PHE A 1 199 ? -24.842 16.539 12.908 1.00 91.44 199 PHE A N 1
ATOM 1605 C CA . PHE A 1 199 ? -25.916 15.678 13.413 1.00 91.44 199 PHE A CA 1
ATOM 1606 C C . PHE A 1 199 ? -27.242 16.425 13.650 1.00 91.44 199 PHE A C 1
ATOM 1608 O O . PHE A 1 199 ? -28.306 15.884 13.357 1.00 91.44 199 PHE A O 1
ATOM 1615 N N . HIS A 1 200 ? -27.202 17.652 14.187 1.00 89.75 200 HIS A N 1
ATOM 1616 C CA . HIS A 1 200 ? -28.410 18.386 14.611 1.00 89.75 200 HIS A CA 1
ATOM 1617 C C . HIS A 1 200 ? -28.925 19.436 13.604 1.00 89.75 200 HIS A C 1
ATOM 1619 O O . HIS A 1 200 ? -30.086 19.825 13.710 1.00 89.75 200 HIS A O 1
ATOM 1625 N N . GLN A 1 201 ? -28.076 19.962 12.712 1.00 89.12 201 GLN A N 1
ATOM 1626 C CA . GLN A 1 201 ? -28.315 21.169 11.888 1.00 89.12 201 GLN A CA 1
ATOM 1627 C C . GLN A 1 201 ? -27.611 21.090 10.513 1.00 89.12 201 GLN A C 1
ATOM 1629 O O . GLN A 1 201 ? -26.942 22.024 10.066 1.00 89.12 201 GLN A O 1
ATOM 1634 N N . ILE A 1 202 ? -27.730 19.944 9.837 1.00 89.19 202 ILE A N 1
ATOM 1635 C CA . ILE A 1 202 ? -27.039 19.659 8.565 1.00 89.19 202 ILE A CA 1
ATOM 1636 C C . ILE A 1 202 ? -27.410 20.620 7.415 1.00 89.19 202 ILE A C 1
ATOM 1638 O O . ILE A 1 202 ? -26.629 20.832 6.489 1.00 89.19 202 ILE A O 1
ATOM 1642 N N . ASP A 1 203 ? -28.579 21.253 7.494 1.00 85.75 203 ASP A N 1
ATOM 1643 C CA . ASP A 1 203 ? -29.029 22.329 6.613 1.00 85.75 203 ASP A CA 1
ATOM 1644 C C . ASP A 1 203 ? -28.191 23.608 6.775 1.00 85.75 203 ASP A C 1
ATOM 1646 O O . ASP A 1 203 ? -27.734 24.171 5.779 1.00 85.75 203 ASP A O 1
ATOM 1650 N N . ALA A 1 204 ? -27.899 24.022 8.012 1.00 87.06 204 ALA A N 1
ATOM 1651 C CA . ALA A 1 204 ? -27.025 25.164 8.288 1.00 87.06 204 ALA A CA 1
ATOM 1652 C C . ALA A 1 204 ? -25.578 24.907 7.824 1.00 87.06 204 ALA A C 1
ATOM 1654 O O . ALA A 1 204 ? -24.888 25.824 7.372 1.00 87.06 204 ALA A O 1
ATOM 1655 N N . CYS A 1 205 ? -25.135 23.646 7.863 1.00 89.88 205 CYS A N 1
ATOM 1656 C CA . CYS A 1 205 ? -23.812 23.238 7.398 1.00 89.88 205 CYS A CA 1
ATOM 1657 C C . CYS A 1 205 ? -23.628 23.304 5.873 1.00 89.88 205 CYS A C 1
ATOM 1659 O O . CYS A 1 205 ? -22.492 23.220 5.411 1.00 89.88 205 CYS A O 1
ATOM 1661 N N . GLN A 1 206 ? -24.687 23.496 5.073 1.00 86.56 206 GLN A N 1
ATOM 1662 C CA . GLN A 1 206 ? -24.570 23.557 3.609 1.00 86.56 206 GLN A CA 1
ATOM 1663 C C . GLN A 1 206 ? -23.575 24.616 3.117 1.00 86.56 206 GLN A C 1
ATOM 1665 O O . GLN A 1 206 ? -22.939 24.406 2.093 1.00 86.56 206 GLN A O 1
ATOM 1670 N N . ASN A 1 207 ? -23.420 25.738 3.823 1.00 87.38 207 ASN A N 1
ATOM 1671 C CA . ASN A 1 207 ? -22.506 26.819 3.435 1.00 87.38 207 ASN A CA 1
ATOM 1672 C C . ASN A 1 207 ? -21.224 26.857 4.293 1.00 87.38 207 ASN A C 1
ATOM 1674 O O . ASN A 1 207 ? -20.616 27.913 4.450 1.00 87.38 207 ASN A O 1
ATOM 1678 N N . MET A 1 208 ? -20.818 25.709 4.842 1.00 91.31 208 MET A N 1
ATOM 1679 C CA . MET A 1 208 ? -19.594 25.527 5.632 1.00 91.31 208 MET A CA 1
ATOM 1680 C C . MET A 1 208 ? -18.634 24.559 4.932 1.00 91.31 208 MET A C 1
ATOM 1682 O O . MET A 1 208 ? -19.068 23.660 4.218 1.00 91.31 208 MET A O 1
ATOM 1686 N N . PHE A 1 209 ? -17.332 24.704 5.153 1.00 92.06 209 PHE A N 1
ATOM 1687 C CA . PHE A 1 209 ? -16.325 23.758 4.670 1.00 92.06 209 PHE A CA 1
ATOM 1688 C C . PHE A 1 209 ? -16.416 22.477 5.509 1.00 92.06 209 PHE A C 1
ATOM 1690 O O . PHE A 1 209 ? -16.287 22.519 6.735 1.00 92.06 209 PHE A O 1
ATOM 1697 N N . ILE A 1 210 ? -16.713 21.347 4.865 1.00 93.31 210 ILE A N 1
ATOM 1698 C CA . ILE A 1 210 ? -16.993 20.090 5.568 1.00 93.31 210 ILE A CA 1
ATOM 1699 C C . ILE A 1 210 ? -15.688 19.349 5.869 1.00 93.31 210 ILE A C 1
ATOM 1701 O O . ILE A 1 210 ? -14.785 19.276 5.037 1.00 93.31 210 ILE A O 1
ATOM 1705 N N . LEU A 1 211 ? -15.584 18.832 7.093 1.00 94.31 211 LEU A N 1
ATOM 1706 C CA . LEU A 1 211 ? -14.435 18.061 7.556 1.00 94.31 211 LEU A CA 1
ATOM 1707 C C . LEU A 1 211 ? -14.270 16.773 6.745 1.00 94.31 211 LEU A C 1
ATOM 1709 O O . LEU A 1 211 ? -15.251 16.111 6.414 1.00 94.31 211 LEU A O 1
ATOM 1713 N N . ALA A 1 212 ? -13.017 16.418 6.475 1.00 92.81 212 ALA A N 1
ATOM 1714 C CA . ALA A 1 212 ? -12.598 15.225 5.750 1.00 92.81 212 ALA A CA 1
ATOM 1715 C C . ALA A 1 212 ? -13.204 15.040 4.342 1.00 92.81 212 ALA A C 1
ATOM 1717 O O . ALA A 1 212 ? -13.074 13.959 3.793 1.00 92.81 212 ALA A O 1
ATOM 1718 N N . THR A 1 213 ? -13.789 16.060 3.703 1.00 86.38 213 THR A N 1
ATOM 1719 C CA . THR A 1 213 ? -14.115 15.974 2.263 1.00 86.38 213 THR A CA 1
ATOM 1720 C C . THR A 1 213 ? -12.886 16.241 1.398 1.00 86.38 213 THR A C 1
ATOM 1722 O O . THR A 1 213 ? -11.919 16.863 1.853 1.00 86.38 213 THR A O 1
ATOM 1725 N N . VAL A 1 214 ? -12.945 15.846 0.125 1.00 79.06 214 VAL A N 1
ATOM 1726 C CA . VAL A 1 214 ? -11.955 16.211 -0.907 1.00 79.06 214 VAL A CA 1
ATOM 1727 C C . VAL A 1 214 ? -11.757 17.736 -1.064 1.00 79.06 214 VAL A C 1
ATOM 1729 O O . VAL A 1 214 ? -12.625 18.533 -0.704 1.00 79.06 214 VAL A O 1
ATOM 1732 N N . SER A 1 215 ? -10.601 18.132 -1.611 1.00 71.62 215 SER A N 1
ATOM 1733 C CA . SER A 1 215 ? -10.196 19.523 -1.900 1.00 71.62 215 SER A CA 1
ATOM 1734 C C . SER A 1 215 ? -9.741 19.692 -3.357 1.00 71.62 215 SER A C 1
ATOM 1736 O O . SER A 1 215 ? -9.480 18.710 -4.049 1.00 71.62 215 SER A O 1
ATOM 1738 N N . ASP A 1 216 ? -9.572 20.939 -3.803 1.00 67.44 216 ASP A N 1
ATOM 1739 C CA . ASP A 1 216 ? -8.877 21.304 -5.040 1.00 67.44 216 ASP A CA 1
ATOM 1740 C C . ASP A 1 216 ? -7.377 20.970 -4.948 1.00 67.44 216 ASP A C 1
ATOM 1742 O O . ASP A 1 216 ? -6.545 21.768 -4.504 1.00 67.44 216 ASP A O 1
ATOM 1746 N N . ILE A 1 217 ? -7.041 19.755 -5.385 1.00 62.56 217 ILE A N 1
ATOM 1747 C CA . ILE A 1 217 ? -5.674 19.223 -5.424 1.00 62.56 217 ILE A CA 1
ATOM 1748 C C . ILE A 1 217 ? -4.751 20.095 -6.299 1.00 62.56 217 ILE A C 1
ATOM 1750 O O . ILE A 1 217 ? -3.571 20.214 -5.972 1.00 62.56 217 ILE A O 1
ATOM 1754 N N . GLU A 1 218 ? -5.261 20.763 -7.347 1.00 63.25 218 GLU A N 1
ATOM 1755 C CA . GLU A 1 218 ? -4.452 21.676 -8.175 1.00 63.25 218 GLU A CA 1
ATOM 1756 C C . GLU A 1 218 ? -3.935 22.841 -7.315 1.00 63.25 218 GLU A C 1
ATOM 1758 O O . GLU A 1 218 ? -2.729 23.068 -7.222 1.00 63.25 218 GLU A O 1
ATOM 1763 N N . SER A 1 219 ? -4.838 23.535 -6.615 1.00 62.78 219 SER A N 1
ATOM 1764 C CA . SER A 1 219 ? -4.482 24.677 -5.763 1.00 62.78 219 SER A CA 1
ATOM 1765 C C . SER A 1 219 ? -3.615 24.282 -4.563 1.00 62.78 219 SER A C 1
ATOM 1767 O O . SER A 1 219 ? -2.742 25.060 -4.170 1.00 62.78 219 SER A O 1
ATOM 1769 N N . LEU A 1 220 ? -3.809 23.081 -4.000 1.00 63.22 220 LEU A N 1
ATOM 1770 C CA . LEU A 1 220 ? -2.971 22.551 -2.916 1.00 63.22 220 LEU A CA 1
ATOM 1771 C C . LEU A 1 220 ? -1.532 22.284 -3.376 1.00 63.22 220 LEU A C 1
ATOM 1773 O O . LEU A 1 220 ? -0.598 22.783 -2.748 1.00 63.22 220 LEU A O 1
ATOM 1777 N N . ILE A 1 221 ? -1.344 21.549 -4.480 1.00 62.53 221 ILE A N 1
ATOM 1778 C CA . ILE A 1 221 ? -0.010 21.236 -5.021 1.00 62.53 221 ILE A CA 1
ATOM 1779 C C . ILE A 1 221 ? 0.719 22.525 -5.409 1.00 62.53 221 ILE A C 1
ATOM 1781 O O . ILE A 1 221 ? 1.860 22.738 -5.004 1.00 62.53 221 ILE A O 1
ATOM 1785 N N . LEU A 1 222 ? 0.057 23.418 -6.146 1.00 67.12 222 LEU A N 1
ATOM 1786 C CA . LEU A 1 222 ? 0.667 24.666 -6.603 1.00 67.12 222 LEU A CA 1
ATOM 1787 C C . LEU A 1 222 ? 1.056 25.583 -5.429 1.00 67.12 222 LEU A C 1
ATOM 1789 O O . LEU A 1 222 ? 2.149 26.148 -5.434 1.00 67.12 222 LEU A O 1
ATOM 1793 N N . SER A 1 223 ? 0.224 25.675 -4.385 1.00 66.81 223 SER A N 1
ATOM 1794 C CA . SER A 1 223 ? 0.562 26.446 -3.177 1.00 66.81 223 SER A CA 1
ATOM 1795 C C . SER A 1 223 ? 1.705 25.812 -2.374 1.00 66.81 223 SER A C 1
ATOM 1797 O O . SER A 1 223 ? 2.523 26.534 -1.805 1.00 66.81 223 SER A O 1
ATOM 1799 N N . ALA A 1 224 ? 1.815 24.479 -2.355 1.00 63.50 224 ALA A N 1
ATOM 1800 C CA . ALA A 1 224 ? 2.948 23.789 -1.742 1.00 63.50 224 ALA A CA 1
ATOM 1801 C C . ALA A 1 224 ? 4.269 24.076 -2.482 1.00 63.50 224 ALA A C 1
ATOM 1803 O O . ALA A 1 224 ? 5.274 24.335 -1.828 1.00 63.50 224 ALA A O 1
ATOM 1804 N N . VAL A 1 225 ? 4.266 24.118 -3.822 1.00 65.25 225 VAL A N 1
ATOM 1805 C CA . VAL A 1 225 ? 5.460 24.461 -4.627 1.00 65.25 225 VAL A CA 1
ATOM 1806 C C . VAL A 1 225 ? 5.895 25.920 -4.420 1.00 65.25 225 VAL A C 1
ATOM 1808 O O . VAL A 1 225 ? 7.091 26.191 -4.319 1.00 65.25 225 VAL A O 1
ATOM 1811 N N . ILE A 1 226 ? 4.949 26.861 -4.296 1.00 69.38 226 ILE A N 1
ATOM 1812 C CA . ILE A 1 226 ? 5.252 28.269 -3.969 1.00 69.38 226 ILE A CA 1
ATOM 1813 C C . ILE A 1 226 ? 5.939 28.367 -2.597 1.00 69.38 226 ILE A C 1
ATOM 1815 O O . ILE A 1 226 ? 7.004 28.976 -2.481 1.00 69.38 226 ILE A O 1
ATOM 1819 N N . ASN A 1 227 ? 5.363 27.723 -1.575 1.00 63.44 227 ASN A N 1
ATOM 1820 C CA . ASN A 1 227 ? 5.873 27.751 -0.200 1.00 63.44 227 ASN A CA 1
ATOM 1821 C C . ASN A 1 227 ? 7.175 26.947 -0.011 1.00 63.44 227 ASN A C 1
ATOM 1823 O O . ASN A 1 227 ? 7.977 27.285 0.854 1.00 63.44 227 ASN A O 1
ATOM 1827 N N . GLY A 1 228 ? 7.401 25.902 -0.812 1.00 54.06 228 GLY A N 1
ATOM 1828 C CA . GLY A 1 228 ? 8.555 24.996 -0.734 1.00 54.06 228 GLY A CA 1
ATOM 1829 C C . GLY A 1 228 ? 9.879 25.560 -1.261 1.00 54.06 228 GLY A C 1
ATOM 1830 O O . GLY A 1 228 ? 10.792 24.788 -1.532 1.00 54.06 228 GLY A O 1
ATOM 1831 N N . GLY A 1 229 ? 9.983 26.881 -1.436 1.00 54.62 229 GLY A N 1
ATOM 1832 C CA . GLY A 1 229 ? 11.191 27.576 -1.899 1.00 54.62 229 GLY A CA 1
ATOM 1833 C C . GLY A 1 229 ? 11.077 28.220 -3.283 1.00 54.62 229 GLY A C 1
ATOM 1834 O O . GLY A 1 229 ? 11.930 29.029 -3.631 1.00 54.62 229 GLY A O 1
ATOM 1835 N N . GLY A 1 230 ? 10.021 27.933 -4.056 1.00 57.06 230 GLY A N 1
ATOM 1836 C CA . GLY A 1 230 ? 9.849 28.502 -5.399 1.00 57.06 230 GLY A CA 1
ATOM 1837 C C . GLY A 1 230 ? 9.522 30.001 -5.420 1.00 57.06 230 GLY A C 1
ATOM 1838 O O . GLY A 1 230 ? 9.852 30.677 -6.394 1.00 57.06 230 GLY A O 1
ATOM 1839 N N . GLY A 1 231 ? 8.867 30.520 -4.370 1.00 65.00 231 GLY A N 1
ATOM 1840 C CA . GLY A 1 231 ? 8.536 31.940 -4.156 1.00 65.00 231 GLY A CA 1
ATOM 1841 C C . GLY A 1 231 ? 7.443 32.499 -5.077 1.00 65.00 231 GLY A C 1
ATOM 1842 O O . GLY A 1 231 ? 6.509 33.152 -4.620 1.00 65.00 231 GLY A O 1
ATOM 1843 N N . GLN A 1 232 ? 7.530 32.202 -6.371 1.00 79.12 232 GLN A N 1
ATOM 1844 C CA . GLN A 1 232 ? 6.502 32.430 -7.379 1.00 79.12 232 GLN A CA 1
ATOM 1845 C C . GLN A 1 232 ? 6.606 31.360 -8.473 1.00 79.12 232 GLN A C 1
ATOM 1847 O O . GLN A 1 232 ? 7.695 30.858 -8.752 1.00 79.12 232 GLN A O 1
ATOM 1852 N N . ILE A 1 233 ? 5.489 31.013 -9.112 1.00 84.50 233 ILE A N 1
ATOM 1853 C CA . ILE A 1 233 ? 5.453 29.993 -10.176 1.00 84.50 233 ILE A CA 1
ATOM 1854 C C . ILE A 1 233 ? 4.724 30.487 -11.423 1.00 84.50 233 ILE A C 1
ATOM 1856 O O . ILE A 1 233 ? 3.896 31.385 -11.362 1.00 84.50 233 ILE A O 1
ATOM 1860 N N . THR A 1 234 ? 4.984 29.886 -12.578 1.00 86.19 234 THR A N 1
ATOM 1861 C CA . THR A 1 234 ? 4.163 30.057 -13.784 1.00 86.19 234 THR A CA 1
ATOM 1862 C C . THR A 1 234 ? 3.863 28.702 -14.403 1.00 86.19 234 THR A C 1
ATOM 1864 O O . THR A 1 234 ? 4.778 27.901 -14.597 1.00 86.19 234 THR A O 1
ATOM 1867 N N . ARG A 1 235 ? 2.595 28.447 -14.733 1.00 88.25 235 ARG A N 1
ATOM 1868 C CA . ARG A 1 235 ? 2.159 27.246 -15.446 1.00 88.25 235 ARG A CA 1
ATOM 1869 C C . ARG A 1 235 ? 2.428 27.369 -16.944 1.00 88.25 235 ARG A C 1
ATOM 1871 O O . ARG A 1 235 ? 2.272 28.428 -17.558 1.00 88.25 235 ARG A O 1
ATOM 1878 N N . TYR A 1 236 ? 2.785 26.240 -17.534 1.00 90.56 236 TYR A N 1
ATOM 1879 C CA . TYR A 1 236 ? 2.983 26.032 -18.959 1.00 90.56 236 TYR A CA 1
ATOM 1880 C C . TYR A 1 236 ? 2.264 24.744 -19.379 1.00 90.56 236 TYR A C 1
ATOM 1882 O O . TYR A 1 236 ? 2.029 23.843 -18.574 1.00 90.56 236 TYR A O 1
ATOM 1890 N N . SER A 1 237 ? 1.936 24.654 -20.664 1.00 92.25 237 SER A N 1
ATOM 1891 C CA . SER A 1 237 ? 1.439 23.437 -21.307 1.00 92.25 237 SER A CA 1
ATOM 1892 C C . SER A 1 237 ? 2.334 23.078 -22.484 1.00 92.25 237 SER A C 1
ATOM 1894 O O . SER A 1 237 ? 2.646 23.937 -23.310 1.00 92.25 237 SER A O 1
ATOM 1896 N N . CYS A 1 238 ? 2.716 21.810 -22.582 1.00 91.38 238 CYS A N 1
ATOM 1897 C CA . CYS A 1 238 ? 3.226 21.244 -23.822 1.00 91.38 238 CYS A CA 1
ATOM 1898 C C . CYS A 1 238 ? 2.087 21.136 -24.853 1.00 91.38 238 CYS A C 1
ATOM 1900 O O . CYS A 1 238 ? 0.920 20.998 -24.482 1.00 91.38 238 CYS A O 1
ATOM 1902 N N . GLN A 1 239 ? 2.416 21.122 -26.144 1.00 88.62 239 GLN A N 1
ATOM 1903 C CA . GLN A 1 239 ? 1.476 20.923 -27.252 1.00 88.62 239 GLN A CA 1
ATOM 1904 C C . GLN A 1 239 ? 0.635 19.634 -27.138 1.00 88.62 239 GLN A C 1
ATOM 1906 O O . GLN A 1 239 ? -0.484 19.601 -27.639 1.00 88.62 239 GLN A O 1
ATOM 1911 N N . CYS A 1 240 ? 1.117 18.603 -26.432 1.00 76.50 240 CYS A N 1
ATOM 1912 C CA . CYS A 1 240 ? 0.351 17.384 -26.131 1.00 76.50 240 CYS A CA 1
ATOM 1913 C C . CYS A 1 240 ? -0.667 17.533 -24.978 1.00 76.50 240 CYS A C 1
ATOM 1915 O O . CYS A 1 240 ? -1.316 16.561 -24.604 1.00 76.50 240 CYS A O 1
ATOM 1917 N N . GLY A 1 241 ? -0.776 18.716 -24.366 1.00 76.00 241 GLY A N 1
ATOM 1918 C CA . GLY A 1 241 ? -1.627 18.980 -23.203 1.00 76.00 241 GLY A CA 1
ATOM 1919 C C . GLY A 1 241 ? -0.966 18.736 -21.841 1.00 76.00 241 GLY A C 1
ATOM 1920 O O . GLY A 1 241 ? -1.552 19.106 -20.827 1.00 76.00 241 GLY A O 1
ATOM 1921 N N . TYR A 1 242 ? 0.250 18.175 -21.782 1.00 78.62 242 TYR A N 1
ATOM 1922 C CA . TYR A 1 242 ? 0.953 17.961 -20.511 1.00 78.62 242 TYR A CA 1
ATOM 1923 C C . TYR A 1 242 ? 1.267 19.290 -19.807 1.00 78.62 242 TYR A C 1
ATOM 1925 O O . TYR A 1 242 ? 1.935 20.163 -20.369 1.00 78.62 242 TYR A O 1
ATOM 1933 N N . MET A 1 243 ? 0.791 19.425 -18.571 1.00 82.25 243 MET A N 1
ATOM 1934 C CA . MET A 1 243 ? 0.918 20.621 -17.737 1.00 82.25 243 MET A CA 1
ATOM 1935 C C . MET A 1 243 ? 2.190 20.558 -16.887 1.00 82.25 243 MET A C 1
ATOM 1937 O O . MET A 1 243 ? 2.478 19.530 -16.278 1.00 82.25 243 MET A O 1
ATOM 1941 N N . TYR A 1 244 ? 2.929 21.663 -16.797 1.00 84.88 244 TYR A N 1
ATOM 1942 C CA . TYR A 1 244 ? 4.091 21.786 -15.913 1.00 84.88 244 TYR A CA 1
ATOM 1943 C C . TYR A 1 244 ? 4.225 23.212 -15.356 1.00 84.88 244 TYR A C 1
ATOM 1945 O O . TYR A 1 244 ? 3.520 24.127 -15.785 1.00 84.88 244 TYR A O 1
ATOM 1953 N N . VAL A 1 245 ? 5.111 23.404 -14.377 1.00 84.94 245 VAL A N 1
ATOM 1954 C CA . VAL A 1 245 ? 5.376 24.703 -13.738 1.00 84.94 245 VAL A CA 1
ATOM 1955 C C . VAL A 1 245 ? 6.851 25.070 -13.813 1.00 84.94 245 VAL A C 1
ATOM 1957 O O . VAL A 1 245 ? 7.711 24.197 -13.814 1.00 84.94 245 VAL A O 1
ATOM 1960 N N . ILE A 1 246 ? 7.128 26.373 -13.842 1.00 84.94 246 ILE A N 1
ATOM 1961 C CA . ILE A 1 246 ? 8.469 26.946 -13.704 1.00 84.94 246 ILE A CA 1
ATOM 1962 C C . ILE A 1 246 ? 8.447 27.924 -12.526 1.00 84.94 246 ILE A C 1
ATOM 1964 O O . ILE A 1 246 ? 7.588 28.807 -12.484 1.00 84.94 246 ILE A O 1
ATOM 1968 N N . ALA A 1 247 ? 9.358 27.749 -11.569 1.00 76.38 247 ALA A N 1
ATOM 1969 C CA . ALA A 1 247 ? 9.486 28.579 -10.368 1.00 76.38 247 ALA A CA 1
ATOM 1970 C C . ALA A 1 247 ? 10.374 29.824 -10.603 1.00 76.38 247 ALA A C 1
ATOM 1972 O O . ALA A 1 247 ? 10.690 30.167 -11.746 1.00 76.38 247 ALA A O 1
ATOM 1973 N N . ASN A 1 248 ? 10.810 30.485 -9.526 1.00 75.88 248 ASN A N 1
ATOM 1974 C CA . ASN A 1 248 ? 11.807 31.561 -9.521 1.00 75.88 248 ASN A CA 1
ATOM 1975 C C . ASN A 1 248 ? 11.419 32.767 -10.392 1.00 75.88 248 ASN A C 1
ATOM 1977 O O . ASN A 1 248 ? 10.693 33.638 -9.929 1.00 75.88 248 ASN A O 1
ATOM 1981 N N . CYS A 1 249 ? 11.886 32.865 -11.640 1.00 77.31 249 CYS A N 1
ATOM 1982 C CA . CYS A 1 249 ? 11.514 33.947 -12.563 1.00 77.31 249 CYS A CA 1
ATOM 1983 C C . CYS A 1 249 ? 10.260 33.637 -13.409 1.00 77.31 249 CYS A C 1
ATOM 1985 O O . CYS A 1 249 ? 9.766 34.517 -14.116 1.00 77.31 249 CYS A O 1
ATOM 1987 N N . GLY A 1 250 ? 9.746 32.400 -13.376 1.00 75.88 250 GLY A N 1
ATOM 1988 C CA . GLY A 1 250 ? 8.615 31.958 -14.203 1.00 75.88 250 GLY A CA 1
ATOM 1989 C C . GLY A 1 250 ? 8.929 31.851 -15.705 1.00 75.88 250 GLY A C 1
ATOM 1990 O O . GLY A 1 250 ? 8.008 31.806 -16.528 1.00 75.88 250 GLY A O 1
ATOM 1991 N N . GLN A 1 251 ? 10.214 31.837 -16.073 1.00 85.12 251 GLN A N 1
ATOM 1992 C CA . GLN A 1 251 ? 10.730 31.763 -17.444 1.00 85.12 251 GLN A CA 1
ATOM 1993 C C . GLN A 1 251 ? 11.711 30.591 -17.576 1.00 85.12 251 GLN A C 1
ATOM 1995 O O . GLN A 1 251 ? 12.388 30.233 -16.616 1.00 85.12 251 GLN A O 1
ATOM 2000 N N . ALA A 1 252 ? 11.795 29.983 -18.758 1.00 86.06 252 ALA A N 1
ATOM 2001 C CA . ALA A 1 252 ? 12.519 28.727 -18.940 1.00 86.06 252 ALA A CA 1
ATOM 2002 C C . ALA A 1 252 ? 14.053 28.877 -18.892 1.00 86.06 252 ALA A C 1
ATOM 2004 O O . ALA A 1 252 ? 14.627 29.614 -19.691 1.00 86.06 252 ALA A O 1
ATOM 2005 N N . MET A 1 253 ? 14.699 28.149 -17.977 1.00 81.62 253 MET A N 1
ATOM 2006 C CA . MET A 1 253 ? 16.165 28.079 -17.843 1.00 81.62 253 MET A CA 1
ATOM 2007 C C . MET A 1 253 ? 16.736 26.664 -18.009 1.00 81.62 253 MET A C 1
ATOM 2009 O O . MET A 1 253 ? 17.902 26.533 -18.368 1.00 81.62 253 MET A O 1
ATOM 2013 N N . GLU A 1 254 ? 15.917 25.633 -17.798 1.00 79.00 254 GLU A N 1
ATOM 2014 C CA . GLU A 1 254 ? 16.254 24.224 -18.012 1.00 79.00 254 GLU A CA 1
ATOM 2015 C C . GLU A 1 254 ? 15.309 23.603 -19.049 1.00 79.00 254 GLU A C 1
ATOM 2017 O O . GLU A 1 254 ? 14.129 23.966 -19.138 1.00 79.00 254 GLU A O 1
ATOM 2022 N N . ALA A 1 255 ? 15.821 22.650 -19.829 1.00 85.56 255 ALA A N 1
ATOM 2023 C CA . ALA A 1 255 ? 15.101 21.976 -20.904 1.00 85.56 255 ALA A CA 1
ATOM 2024 C C . ALA A 1 255 ? 15.119 20.455 -20.690 1.00 85.56 255 ALA A C 1
ATOM 2026 O O . ALA A 1 255 ? 16.187 19.856 -20.600 1.00 85.56 255 ALA A O 1
ATOM 2027 N N . ILE A 1 256 ? 13.941 19.827 -20.641 1.00 80.69 256 ILE A N 1
ATOM 2028 C CA . ILE A 1 256 ? 13.783 18.374 -20.445 1.00 80.69 256 ILE A CA 1
ATOM 2029 C C . ILE A 1 256 ? 12.786 17.800 -21.457 1.00 80.69 256 ILE A C 1
ATOM 2031 O O . ILE A 1 256 ? 11.932 18.520 -21.972 1.00 80.69 256 ILE A O 1
ATOM 2035 N N . ARG A 1 257 ? 12.840 16.497 -21.752 1.00 84.12 257 ARG A N 1
ATOM 2036 C CA . ARG A 1 257 ? 11.805 15.851 -22.583 1.00 84.12 257 ARG A CA 1
ATOM 2037 C C . ARG A 1 257 ? 10.469 15.794 -21.831 1.00 84.12 257 ARG A C 1
ATOM 2039 O O . ARG A 1 257 ? 10.430 15.567 -20.625 1.00 84.12 257 ARG A O 1
ATOM 2046 N N . CYS A 1 258 ? 9.366 16.018 -22.542 1.00 75.00 258 CYS A N 1
ATOM 2047 C CA . CYS A 1 258 ? 8.020 16.076 -21.978 1.00 75.00 258 CYS A CA 1
ATOM 2048 C C . CYS A 1 258 ? 7.607 14.730 -21.356 1.00 75.00 258 CYS A C 1
ATOM 2050 O O . CYS A 1 258 ? 7.447 13.771 -22.109 1.00 75.00 258 CYS A O 1
ATOM 2052 N N . PRO A 1 259 ? 7.300 14.631 -20.049 1.00 64.81 259 PRO A N 1
ATOM 2053 C CA . PRO A 1 259 ? 6.883 13.357 -19.456 1.00 64.81 259 PRO A CA 1
ATOM 2054 C C . PRO A 1 259 ? 5.606 12.765 -20.078 1.00 64.81 259 PRO A C 1
ATOM 2056 O O . PRO A 1 259 ? 5.439 11.552 -20.084 1.00 64.81 259 PRO A O 1
ATOM 2059 N N . GLY A 1 260 ? 4.716 13.605 -20.628 1.00 67.75 260 GLY A N 1
ATOM 2060 C CA . GLY A 1 260 ? 3.439 13.168 -21.205 1.00 67.75 260 GLY A CA 1
ATOM 2061 C C . GLY A 1 260 ? 3.464 12.710 -22.668 1.00 67.75 260 GLY A C 1
ATOM 2062 O O . GLY A 1 260 ? 2.542 12.015 -23.078 1.00 67.75 260 GLY A O 1
ATOM 2063 N N . CYS A 1 261 ? 4.464 13.102 -23.470 1.00 74.88 261 CYS A N 1
ATOM 2064 C CA . CYS A 1 261 ? 4.566 12.672 -24.882 1.00 74.88 261 CYS A CA 1
ATOM 2065 C C . CYS A 1 261 ? 5.971 12.264 -25.345 1.00 74.88 261 CYS A C 1
ATOM 2067 O O . CYS A 1 261 ? 6.109 11.767 -26.456 1.00 74.88 261 CYS A O 1
ATOM 2069 N N . LYS A 1 262 ? 6.995 12.490 -24.512 1.00 76.69 262 LYS A N 1
ATOM 2070 C CA . LYS A 1 262 ? 8.438 12.253 -24.707 1.00 76.69 262 LYS A CA 1
ATOM 2071 C C . LYS A 1 262 ? 9.102 12.986 -25.882 1.00 76.69 262 LYS A C 1
ATOM 2073 O O . LYS A 1 262 ? 10.208 13.488 -25.713 1.00 76.69 262 LYS A O 1
ATOM 2078 N N . ASN A 1 263 ? 8.424 13.153 -27.012 1.00 75.19 263 ASN A N 1
ATOM 2079 C CA . ASN A 1 263 ? 8.985 13.730 -28.235 1.00 75.19 263 ASN A CA 1
ATOM 2080 C C . ASN A 1 263 ? 9.312 15.226 -28.081 1.00 75.19 263 ASN A C 1
ATOM 2082 O O . ASN A 1 263 ? 10.409 15.666 -28.424 1.00 75.19 263 ASN A O 1
ATOM 2086 N N . ASN A 1 264 ? 8.392 16.011 -27.517 1.00 81.00 264 ASN A N 1
ATOM 2087 C CA . ASN A 1 264 ? 8.581 17.454 -27.352 1.00 81.00 264 ASN A CA 1
ATOM 2088 C C . ASN A 1 264 ? 9.496 17.776 -26.163 1.00 81.00 264 ASN A C 1
ATOM 2090 O O . ASN A 1 264 ? 9.357 17.192 -25.088 1.00 81.00 264 ASN A O 1
ATOM 2094 N N . THR A 1 265 ? 10.363 18.775 -26.310 1.00 87.81 265 THR A N 1
ATOM 2095 C CA . THR A 1 265 ? 11.090 19.382 -25.184 1.00 87.81 265 THR A CA 1
ATOM 2096 C C . THR A 1 265 ? 10.169 20.347 -24.437 1.00 87.81 265 THR A C 1
ATOM 2098 O O . THR A 1 265 ? 9.547 21.202 -25.063 1.00 87.81 265 THR A O 1
ATOM 2101 N N . ILE A 1 266 ? 10.086 20.240 -23.111 1.00 87.94 266 ILE A N 1
ATOM 2102 C CA . ILE A 1 266 ? 9.459 21.228 -22.223 1.00 87.94 266 ILE A CA 1
ATOM 2103 C C . ILE A 1 266 ? 10.521 22.039 -21.482 1.00 87.94 266 ILE A C 1
ATOM 2105 O O . ILE A 1 266 ? 11.663 21.603 -21.333 1.00 87.94 266 ILE A O 1
ATOM 2109 N N . GLY A 1 267 ? 10.152 23.238 -21.035 1.00 86.81 267 GLY A N 1
ATOM 2110 C CA . GLY A 1 267 ? 11.131 24.209 -20.550 1.00 86.81 267 GLY A CA 1
ATOM 2111 C C . GLY A 1 267 ? 11.839 24.894 -21.721 1.00 86.81 267 GLY A C 1
ATOM 2112 O O . GLY A 1 267 ? 11.169 25.354 -22.645 1.00 86.81 267 GLY A O 1
ATOM 2113 N N . GLY A 1 268 ? 13.163 25.023 -21.665 1.00 87.62 268 GLY A N 1
ATOM 2114 C CA . GLY A 1 268 ? 13.975 25.845 -22.572 1.00 87.62 268 GLY A CA 1
ATOM 2115 C C . GLY A 1 268 ? 15.156 26.493 -21.840 1.00 87.62 268 GLY A C 1
ATOM 2116 O O . GLY A 1 268 ? 15.411 26.154 -20.694 1.00 87.62 268 GLY A O 1
ATOM 2117 N N . ALA A 1 269 ? 15.873 27.421 -22.471 1.00 84.19 269 ALA A N 1
ATOM 2118 C CA . ALA A 1 269 ? 17.086 28.029 -21.909 1.00 84.19 269 ALA A CA 1
ATOM 2119 C C . ALA A 1 269 ? 17.083 29.555 -22.072 1.00 84.19 269 ALA A C 1
ATOM 2121 O O . ALA A 1 269 ? 16.388 30.090 -22.936 1.00 84.19 269 ALA A O 1
ATOM 2122 N N . ASN A 1 270 ? 17.888 30.267 -21.274 1.00 86.19 270 ASN A N 1
ATOM 2123 C CA . ASN A 1 270 ? 18.054 31.728 -21.354 1.00 86.19 270 ASN A CA 1
ATOM 2124 C C . ASN A 1 270 ? 16.711 32.489 -21.346 1.00 86.19 270 ASN A C 1
ATOM 2126 O O . ASN A 1 270 ? 16.435 33.324 -22.210 1.00 86.19 270 ASN A O 1
ATOM 2130 N N . HIS A 1 271 ? 15.841 32.143 -20.392 1.00 86.25 271 HIS A N 1
ATOM 2131 C CA . HIS A 1 271 ? 14.462 32.626 -20.246 1.00 86.25 271 HIS A CA 1
ATOM 2132 C C . HIS A 1 271 ? 13.533 32.375 -21.455 1.00 86.25 271 HIS A C 1
ATOM 2134 O O . HIS A 1 271 ? 12.409 32.879 -21.477 1.00 86.25 271 HIS A O 1
ATOM 2140 N N . THR A 1 272 ? 13.956 31.568 -22.431 1.00 87.94 272 THR A N 1
ATOM 2141 C CA . THR A 1 272 ? 13.257 31.325 -23.699 1.00 87.94 272 THR A CA 1
ATOM 2142 C C . THR A 1 272 ? 12.755 29.885 -23.757 1.00 87.94 272 THR A C 1
ATOM 2144 O O . THR A 1 272 ? 13.537 28.937 -23.723 1.00 87.94 272 THR A O 1
ATOM 2147 N N . SER A 1 273 ? 11.435 29.698 -23.839 1.00 89.06 273 SER A N 1
ATOM 2148 C CA . SER A 1 273 ? 10.825 28.365 -23.905 1.00 89.06 273 SER A CA 1
ATOM 2149 C C . SER A 1 273 ? 11.017 27.701 -25.270 1.00 89.06 273 SER A C 1
ATOM 2151 O O . SER A 1 273 ? 10.845 28.351 -26.301 1.00 89.06 273 SER A O 1
ATOM 2153 N N . ALA A 1 274 ? 11.287 26.395 -25.280 1.00 88.19 274 ALA A N 1
ATOM 2154 C CA . ALA A 1 274 ? 11.398 25.591 -26.493 1.00 88.19 274 ALA A CA 1
ATOM 2155 C C . ALA A 1 274 ? 10.079 25.563 -27.295 1.00 88.19 274 ALA A C 1
ATOM 2157 O O . ALA A 1 274 ? 8.989 25.754 -26.741 1.00 88.19 274 ALA A O 1
ATOM 2158 N N . ALA A 1 275 ? 10.168 25.288 -28.600 1.00 86.62 275 ALA A N 1
ATOM 2159 C CA . ALA A 1 275 ? 9.006 25.194 -29.483 1.00 86.62 275 ALA A CA 1
ATOM 2160 C C . ALA A 1 275 ? 7.970 24.167 -28.976 1.00 86.62 275 ALA A C 1
ATOM 2162 O O . ALA A 1 275 ? 8.317 23.156 -28.369 1.00 86.62 275 ALA A O 1
ATOM 2163 N N . GLY A 1 276 ? 6.683 24.444 -29.202 1.00 84.44 276 GLY A N 1
ATOM 2164 C CA . GLY A 1 276 ? 5.580 23.612 -28.702 1.00 84.44 276 GLY A CA 1
ATOM 2165 C C . GLY A 1 276 ? 5.208 23.836 -27.227 1.00 84.44 276 GLY A C 1
ATOM 2166 O O . GLY A 1 276 ? 4.273 23.199 -26.743 1.00 84.44 276 GLY A O 1
ATOM 2167 N N . ASN A 1 277 ? 5.872 24.749 -26.507 1.00 90.94 277 ASN A N 1
ATOM 2168 C CA . ASN A 1 277 ? 5.468 25.156 -25.157 1.00 90.94 277 ASN A CA 1
ATOM 2169 C C .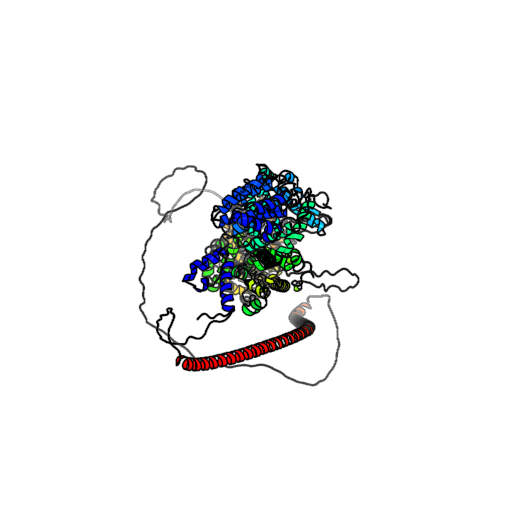 ASN A 1 277 ? 4.609 26.420 -25.187 1.00 90.94 277 ASN A C 1
ATOM 2171 O O . ASN A 1 277 ? 5.006 27.454 -25.719 1.00 90.94 277 ASN A O 1
ATOM 2175 N N . ARG A 1 278 ? 3.439 26.353 -24.551 1.00 91.88 278 ARG A N 1
ATOM 2176 C CA . ARG A 1 278 ? 2.519 27.477 -24.371 1.00 91.88 278 ARG A CA 1
ATOM 2177 C C . ARG A 1 278 ? 2.456 27.851 -22.894 1.00 91.88 278 ARG A C 1
ATOM 2179 O O . ARG A 1 278 ? 1.909 27.095 -22.087 1.00 91.88 278 ARG A O 1
ATOM 2186 N N . LYS A 1 279 ? 2.977 29.034 -22.566 1.00 90.38 279 LYS A N 1
ATOM 2187 C CA . LYS A 1 279 ? 2.804 29.696 -21.264 1.00 90.38 279 LYS A CA 1
ATOM 2188 C C . LYS A 1 279 ? 1.314 29.934 -20.988 1.00 90.38 279 LYS A C 1
ATOM 2190 O O . LYS A 1 279 ? 0.579 30.277 -21.911 1.00 90.38 279 LYS A O 1
ATOM 2195 N N . LEU A 1 280 ? 0.872 29.715 -19.750 1.00 86.69 280 LEU A N 1
ATOM 2196 C CA . LEU A 1 280 ? -0.546 29.793 -19.368 1.00 86.69 280 LEU A CA 1
ATOM 2197 C C . LEU A 1 280 ? -0.866 30.969 -18.445 1.00 86.69 280 LEU A C 1
ATOM 2199 O O . LEU A 1 280 ? -1.949 31.538 -18.554 1.00 86.69 280 LEU A O 1
ATOM 2203 N N . ASP A 1 281 ? 0.071 31.355 -17.576 1.00 83.75 281 ASP A N 1
ATOM 2204 C CA . ASP A 1 281 ? -0.073 32.544 -16.734 1.00 83.75 281 ASP A CA 1
ATOM 2205 C C . ASP A 1 281 ? 0.734 33.710 -17.329 1.00 83.75 281 ASP A C 1
ATOM 2207 O O . ASP A 1 281 ? 1.939 33.597 -17.574 1.00 83.75 281 ASP A O 1
ATOM 2211 N N . ASN A 1 282 ? 0.074 34.850 -17.559 1.00 79.56 282 ASN A N 1
ATOM 2212 C CA . ASN A 1 282 ? 0.709 36.054 -18.119 1.00 79.56 282 ASN A CA 1
ATOM 2213 C C . ASN A 1 282 ? 1.758 36.664 -17.169 1.00 79.56 282 ASN A C 1
ATOM 2215 O O . ASN A 1 282 ? 2.720 37.288 -17.612 1.00 79.56 282 ASN A O 1
ATOM 2219 N N . THR A 1 283 ? 1.574 36.465 -15.865 1.00 79.31 283 THR A N 1
ATOM 2220 C CA . THR A 1 283 ? 2.458 36.898 -14.777 1.00 79.31 283 THR A CA 1
ATOM 2221 C C . THR A 1 283 ? 2.660 35.735 -13.806 1.00 79.31 283 THR A C 1
ATOM 2223 O O . THR A 1 283 ? 1.705 34.981 -13.603 1.00 79.31 283 THR A O 1
ATOM 2226 N N . PRO A 1 284 ? 3.831 35.596 -13.160 1.00 80.75 284 PRO A N 1
ATOM 2227 C CA . PRO A 1 284 ? 4.009 34.600 -12.113 1.00 80.75 284 PRO A CA 1
ATOM 2228 C C . PRO A 1 284 ? 2.991 34.746 -10.974 1.00 80.75 284 PRO A C 1
ATOM 2230 O O . PRO A 1 284 ? 2.620 35.849 -10.573 1.00 80.75 284 PRO A O 1
ATOM 2233 N N . ILE A 1 285 ? 2.554 33.606 -10.450 1.00 78.00 285 ILE A N 1
ATOM 2234 C CA . ILE A 1 285 ? 1.688 33.460 -9.287 1.00 78.00 285 ILE A CA 1
ATOM 2235 C C . ILE A 1 285 ? 2.576 33.579 -8.042 1.00 78.00 285 ILE A C 1
ATOM 2237 O O . ILE A 1 285 ? 3.352 32.672 -7.751 1.00 78.00 285 ILE A O 1
ATOM 2241 N N . THR A 1 286 ? 2.481 34.711 -7.343 1.00 68.62 286 THR A N 1
ATOM 2242 C CA . THR A 1 286 ? 3.365 35.141 -6.235 1.00 68.62 286 THR A CA 1
ATOM 2243 C C . THR A 1 286 ? 2.795 34.912 -4.831 1.00 68.62 286 THR A C 1
ATOM 2245 O O . THR A 1 286 ? 3.380 35.354 -3.844 1.00 68.62 286 THR A O 1
ATOM 2248 N N . GLY A 1 287 ? 1.631 34.275 -4.714 1.00 63.94 287 GLY A N 1
ATOM 2249 C CA . GLY A 1 287 ? 0.942 34.084 -3.439 1.00 63.94 287 GLY A CA 1
ATOM 2250 C C . GLY A 1 287 ? 0.104 32.807 -3.414 1.00 63.94 287 GLY A C 1
ATOM 2251 O O . GLY A 1 287 ? 0.012 32.124 -4.437 1.00 63.94 287 GLY A O 1
ATOM 2252 N N . PRO A 1 288 ? -0.514 32.477 -2.264 1.00 56.19 288 PRO A N 1
ATOM 2253 C CA . PRO A 1 288 ? -1.344 31.286 -2.126 1.00 56.19 288 PRO A CA 1
ATOM 2254 C C . PRO A 1 288 ? -2.427 31.263 -3.201 1.00 56.19 288 PRO A C 1
ATOM 2256 O O . PRO A 1 288 ? -3.129 32.260 -3.397 1.00 56.19 288 PRO A O 1
ATOM 2259 N N . ILE A 1 289 ? -2.588 30.134 -3.893 1.00 62.00 289 ILE A N 1
ATOM 2260 C CA . ILE A 1 289 ? -3.684 30.016 -4.851 1.00 62.00 289 ILE A CA 1
ATOM 2261 C C . ILE A 1 289 ? -4.981 29.928 -4.055 1.00 62.00 289 ILE A C 1
ATOM 2263 O O . ILE A 1 289 ? -5.127 29.069 -3.184 1.00 62.00 289 ILE A O 1
ATOM 2267 N N . ASN A 1 290 ? -5.921 30.826 -4.359 1.00 54.50 290 ASN A N 1
ATOM 2268 C CA . ASN A 1 290 ? -7.274 30.782 -3.817 1.00 54.50 290 ASN A CA 1
ATOM 2269 C C . ASN A 1 290 ? -7.898 29.430 -4.174 1.00 54.50 290 ASN A C 1
ATOM 2271 O O . ASN A 1 290 ? -8.334 29.229 -5.309 1.00 54.50 290 ASN A O 1
ATOM 2275 N N . SER A 1 291 ? -7.903 28.510 -3.207 1.00 59.94 291 SER A N 1
ATOM 2276 C CA . SER A 1 291 ? -8.409 27.160 -3.415 1.00 59.94 291 SER A CA 1
ATOM 2277 C C . SER A 1 291 ? -9.848 27.200 -3.914 1.00 59.94 291 SER A C 1
ATOM 2279 O O . SER A 1 291 ? -10.690 27.895 -3.341 1.00 59.94 291 SER A O 1
ATOM 2281 N N . LYS A 1 292 ? -10.138 26.413 -4.955 1.00 63.81 292 LYS A N 1
ATOM 2282 C CA . LYS A 1 292 ? -11.497 26.231 -5.480 1.00 63.81 292 LYS A CA 1
ATOM 2283 C C . LYS A 1 292 ? -12.347 25.307 -4.595 1.00 63.81 292 LYS A C 1
ATOM 2285 O O . LYS A 1 292 ? -13.435 24.920 -5.018 1.00 63.81 292 LYS A O 1
ATOM 2290 N N . ASP A 1 293 ? -11.867 24.940 -3.401 1.00 71.56 293 ASP A N 1
ATOM 2291 C CA . ASP A 1 293 ? -12.654 24.273 -2.361 1.00 71.56 293 ASP A CA 1
ATOM 2292 C C . ASP A 1 293 ? -13.997 24.989 -2.175 1.00 71.56 293 ASP A C 1
ATOM 2294 O O . ASP A 1 293 ? -14.057 26.166 -1.815 1.00 71.56 293 ASP A O 1
ATOM 2298 N N . GLN A 1 294 ? -15.087 24.265 -2.413 1.00 77.56 294 GLN A N 1
ATOM 2299 C CA . GLN A 1 294 ? -16.427 24.834 -2.350 1.00 77.56 294 GLN A CA 1
ATOM 2300 C C . GLN A 1 294 ? -17.063 24.544 -0.987 1.00 77.56 294 GLN A C 1
ATOM 2302 O O . GLN A 1 294 ? -16.969 23.414 -0.507 1.00 77.56 294 GLN A O 1
ATOM 2307 N N . PRO A 1 295 ? -17.762 25.510 -0.363 1.00 87.00 295 PRO A N 1
ATOM 2308 C CA . PRO A 1 295 ? -18.503 25.247 0.862 1.00 87.00 295 PRO A CA 1
ATOM 2309 C C . PRO A 1 295 ? -19.653 24.263 0.603 1.00 87.00 295 PRO A C 1
ATOM 2311 O O . PRO A 1 295 ? -20.295 24.287 -0.456 1.00 87.00 295 PRO A O 1
ATOM 2314 N N . GLY A 1 296 ? -19.939 23.435 1.602 1.00 87.69 296 GLY A N 1
ATOM 2315 C CA . GLY A 1 296 ? -20.861 22.305 1.551 1.00 87.69 296 GLY A CA 1
ATOM 2316 C C . GLY A 1 296 ? -20.171 20.989 1.201 1.00 87.69 296 GLY A C 1
ATOM 2317 O O . GLY A 1 296 ? -18.989 20.953 0.874 1.00 87.69 296 GLY A O 1
ATOM 2318 N N . TYR A 1 297 ? -20.909 19.887 1.308 1.00 90.00 297 TYR A N 1
ATOM 2319 C CA . TYR A 1 297 ? -20.355 18.557 1.081 1.00 90.00 297 TYR A CA 1
ATOM 2320 C C . TYR A 1 297 ? -20.147 18.269 -0.414 1.00 90.00 297 TYR A C 1
ATOM 2322 O O . TYR A 1 297 ? -21.024 18.536 -1.241 1.00 90.00 297 TYR A O 1
ATOM 2330 N N . ILE A 1 298 ? -18.978 17.722 -0.750 1.00 88.38 298 ILE A N 1
ATOM 2331 C CA . ILE A 1 298 ? -18.603 17.298 -2.101 1.00 88.38 298 ILE A CA 1
ATOM 2332 C C . ILE A 1 298 ? -18.706 15.773 -2.136 1.00 88.38 298 ILE A C 1
ATOM 2334 O O . ILE A 1 298 ? -17.964 15.098 -1.432 1.00 88.38 298 ILE A O 1
ATOM 2338 N N . GLY A 1 299 ? -19.624 15.234 -2.941 1.00 83.19 299 GLY A N 1
ATOM 2339 C CA . GLY A 1 299 ? -19.809 13.788 -3.049 1.00 83.19 299 GLY A CA 1
ATOM 2340 C C . GLY A 1 299 ? -18.611 13.082 -3.680 1.00 83.19 299 GLY A C 1
ATOM 2341 O O . GLY A 1 299 ? -18.014 13.567 -4.643 1.00 83.19 299 GLY A O 1
ATOM 2342 N N . GLU A 1 300 ? -18.275 11.914 -3.142 1.00 87.25 300 GLU A N 1
ATOM 2343 C CA . GLU A 1 300 ? -17.092 11.133 -3.490 1.00 87.25 300 GLU A CA 1
ATOM 2344 C C . GLU A 1 300 ? -17.445 9.654 -3.726 1.00 87.25 300 GLU A C 1
ATOM 2346 O O . GLU A 1 300 ? -18.498 9.162 -3.313 1.00 87.25 300 GLU A O 1
ATOM 2351 N N . ARG A 1 301 ? -16.577 8.935 -4.444 1.00 87.25 301 ARG A N 1
ATOM 2352 C CA . ARG A 1 301 ? -16.699 7.481 -4.646 1.00 87.25 301 ARG A CA 1
ATOM 2353 C C . ARG A 1 301 ? -15.942 6.744 -3.544 1.00 87.25 301 ARG A C 1
ATOM 2355 O O . ARG A 1 301 ? -14.982 7.285 -3.002 1.00 87.25 301 ARG A O 1
ATOM 2362 N N . PHE A 1 302 ? -16.336 5.505 -3.246 1.00 88.50 302 PHE A N 1
ATOM 2363 C CA . PHE A 1 302 ? -15.609 4.658 -2.297 1.00 88.50 302 PHE A CA 1
ATOM 2364 C C . PHE A 1 302 ? -14.147 4.512 -2.739 1.00 88.50 302 PHE A C 1
ATOM 2366 O O . PHE A 1 302 ? -13.872 4.029 -3.839 1.00 88.50 302 PHE A O 1
ATOM 2373 N N . ASN A 1 303 ? -13.217 4.949 -1.893 1.00 86.44 303 ASN A N 1
ATOM 2374 C CA . ASN A 1 303 ? -11.788 4.895 -2.174 1.00 86.44 303 ASN A CA 1
ATOM 2375 C C . ASN A 1 303 ? -11.129 3.839 -1.281 1.00 86.44 303 ASN A C 1
ATOM 2377 O O . ASN A 1 303 ? -11.095 4.004 -0.063 1.00 86.44 303 ASN A O 1
ATOM 2381 N N . ASN A 1 304 ? -10.578 2.784 -1.882 1.00 90.50 304 ASN A N 1
ATOM 2382 C CA . ASN A 1 304 ? -9.944 1.670 -1.168 1.00 90.50 304 ASN A CA 1
ATOM 2383 C C . ASN A 1 304 ? -8.417 1.825 -1.007 1.00 90.50 304 ASN A C 1
ATOM 2385 O O . ASN A 1 304 ? -7.784 0.945 -0.434 1.00 90.50 304 ASN A O 1
ATOM 2389 N N . ALA A 1 305 ? -7.814 2.914 -1.501 1.00 86.00 305 ALA A N 1
ATOM 2390 C CA . ALA A 1 305 ? -6.369 3.121 -1.425 1.00 86.00 305 ALA A CA 1
ATOM 2391 C C . ALA A 1 305 ? -5.897 3.408 0.017 1.00 86.00 305 ALA A C 1
ATOM 2393 O O . ALA A 1 305 ? -6.512 4.190 0.755 1.00 86.00 305 ALA A O 1
ATOM 2394 N N . ILE A 1 306 ? -4.806 2.748 0.413 1.00 86.88 306 ILE A N 1
ATOM 2395 C CA . ILE A 1 306 ? -4.261 2.720 1.784 1.00 86.88 306 ILE A CA 1
ATOM 2396 C C . ILE A 1 306 ? -3.522 4.025 2.121 1.00 86.88 306 ILE A C 1
ATOM 2398 O O . ILE A 1 306 ? -3.551 4.487 3.260 1.00 86.88 306 ILE A O 1
ATOM 2402 N N . ASP A 1 307 ? -2.898 4.632 1.117 1.00 82.50 307 ASP A N 1
ATOM 2403 C CA . ASP A 1 307 ? -2.155 5.892 1.158 1.00 82.50 307 ASP A CA 1
ATOM 2404 C C . ASP A 1 307 ? -3.042 7.139 0.988 1.00 82.50 307 ASP A C 1
ATOM 2406 O O . ASP A 1 307 ? -2.552 8.262 1.112 1.00 82.50 307 ASP A O 1
ATOM 2410 N N . HIS A 1 308 ? -4.344 6.972 0.725 1.00 86.00 308 HIS A N 1
ATOM 2411 C CA . HIS A 1 308 ? -5.223 8.103 0.448 1.00 86.00 308 HIS A CA 1
ATOM 2412 C C . HIS A 1 308 ? -5.385 9.039 1.653 1.00 86.00 308 HIS A C 1
ATOM 2414 O O . HIS A 1 308 ? -5.886 8.661 2.716 1.00 86.00 308 HIS A O 1
ATOM 2420 N N . SER A 1 309 ? -5.010 10.292 1.421 1.00 84.50 309 SER A N 1
ATOM 2421 C CA . SER A 1 309 ? -5.098 11.427 2.328 1.00 84.50 309 SER A CA 1
ATOM 2422 C C . SER A 1 309 ? -5.819 12.603 1.664 1.00 84.50 309 SER A C 1
ATOM 2424 O O . SER A 1 309 ? -6.005 12.651 0.445 1.00 84.50 309 SER A O 1
ATOM 2426 N N . VAL A 1 310 ? -6.189 13.591 2.480 1.00 84.75 310 VAL A N 1
ATOM 2427 C CA . VAL A 1 310 ? -6.607 14.919 2.018 1.00 84.75 310 VAL A CA 1
ATOM 2428 C C . VAL A 1 310 ? -5.798 15.979 2.761 1.00 84.75 310 VAL A C 1
ATOM 2430 O O . VAL A 1 310 ? -5.613 15.891 3.978 1.00 84.75 310 VAL A O 1
ATOM 2433 N N . ARG A 1 311 ? -5.330 16.997 2.029 1.00 83.31 311 ARG A N 1
ATOM 2434 C CA . ARG A 1 311 ? -4.557 18.126 2.576 1.00 83.31 311 ARG A CA 1
ATOM 2435 C C . ARG A 1 311 ? -3.330 17.633 3.362 1.00 83.31 311 ARG A C 1
ATOM 2437 O O . ARG A 1 311 ? -2.506 16.918 2.805 1.00 83.31 311 ARG A O 1
ATOM 2444 N N . SER A 1 312 ? -3.202 18.025 4.628 1.00 78.69 312 SER A N 1
ATOM 2445 C CA . SER A 1 312 ? -2.119 17.651 5.544 1.00 78.69 312 SER A CA 1
ATOM 2446 C C . SER A 1 312 ? -2.466 16.483 6.481 1.00 78.69 312 SER A C 1
ATOM 2448 O O . SER A 1 312 ? -1.639 16.123 7.319 1.00 78.69 312 SER A O 1
ATOM 2450 N N . MET A 1 313 ? -3.666 15.891 6.391 1.00 86.69 313 MET A N 1
ATOM 2451 C CA . MET A 1 313 ? -4.047 14.775 7.264 1.00 86.69 313 MET A CA 1
ATOM 2452 C C . MET A 1 313 ? -3.379 13.465 6.817 1.00 86.69 313 MET A C 1
ATOM 2454 O O . MET A 1 313 ? -3.586 13.053 5.675 1.00 86.69 313 MET A O 1
ATOM 2458 N N . PRO A 1 314 ? -2.668 12.740 7.705 1.00 89.06 314 PRO A N 1
ATOM 2459 C CA . PRO A 1 314 ? -2.245 11.368 7.432 1.00 89.06 314 PRO A CA 1
ATOM 2460 C C . PRO A 1 314 ? -3.444 10.461 7.096 1.00 89.06 314 PRO A C 1
ATOM 2462 O O . PRO A 1 314 ? -4.537 10.703 7.623 1.00 89.06 314 PRO A O 1
ATOM 2465 N N . PRO A 1 315 ? -3.268 9.387 6.299 1.00 91.69 315 PRO A N 1
ATOM 2466 C CA . PRO A 1 315 ? -4.368 8.508 5.890 1.00 91.69 315 PRO A CA 1
ATOM 2467 C C . PRO A 1 315 ? -5.193 7.966 7.066 1.00 91.69 315 PRO A C 1
ATOM 2469 O O . PRO A 1 315 ? -6.419 7.993 7.029 1.00 91.69 315 PRO A O 1
ATOM 2472 N N . SER A 1 316 ? -4.547 7.565 8.164 1.00 94.25 316 SER A N 1
ATOM 2473 C CA . SER A 1 316 ? -5.217 7.131 9.400 1.00 94.25 316 SER A CA 1
ATOM 2474 C C . SER A 1 316 ? -6.140 8.207 9.993 1.00 94.25 316 SER A C 1
ATOM 2476 O O . SER A 1 316 ? -7.292 7.917 10.314 1.00 94.25 316 SER A O 1
ATOM 2478 N N . SER A 1 317 ? -5.671 9.454 10.093 1.00 95.19 317 SER A N 1
ATOM 2479 C CA . SER A 1 317 ? -6.463 10.591 10.585 1.00 95.19 317 SER A CA 1
ATOM 2480 C C . SER A 1 317 ? -7.625 10.940 9.665 1.00 95.19 317 SER A C 1
ATOM 2482 O O . SER A 1 317 ? -8.733 11.164 10.155 1.00 95.19 317 SER A O 1
ATOM 2484 N N . TYR A 1 318 ? -7.387 10.939 8.349 1.00 95.50 318 TYR A N 1
ATOM 2485 C CA . TYR A 1 318 ? -8.429 11.130 7.345 1.00 95.50 318 TYR A CA 1
ATOM 2486 C C . TYR A 1 318 ? -9.540 10.090 7.519 1.00 95.50 318 TYR A C 1
ATOM 2488 O O . TYR A 1 318 ? -10.682 10.467 7.766 1.00 95.50 318 TYR A O 1
ATOM 2496 N N . ARG A 1 319 ? -9.209 8.791 7.497 1.00 97.00 319 ARG A N 1
ATOM 2497 C CA . ARG A 1 319 ? -10.192 7.699 7.606 1.00 97.00 319 ARG A CA 1
ATOM 2498 C C . ARG A 1 319 ? -10.965 7.724 8.928 1.00 97.00 319 ARG A C 1
ATOM 2500 O O . ARG A 1 319 ? -12.169 7.489 8.930 1.00 97.00 319 ARG A O 1
ATOM 2507 N N . ILE A 1 320 ? -10.306 8.039 10.049 1.00 98.06 320 ILE A N 1
ATOM 2508 C CA . ILE A 1 320 ? -10.971 8.166 11.359 1.00 98.06 320 ILE A CA 1
ATOM 2509 C C . ILE A 1 320 ? -11.979 9.323 11.356 1.00 98.06 320 ILE A C 1
ATOM 2511 O O . ILE A 1 320 ? -13.106 9.149 11.821 1.00 98.06 320 ILE A O 1
ATOM 2515 N N . LEU A 1 321 ? -11.605 10.492 10.824 1.00 97.75 321 LEU A N 1
ATOM 2516 C CA . LEU A 1 321 ? -12.493 11.654 10.784 1.00 97.75 321 LEU A CA 1
ATOM 2517 C C . LEU A 1 321 ? -13.624 11.484 9.758 1.00 97.75 321 LEU A C 1
ATOM 2519 O O . LEU A 1 321 ? -14.770 11.799 10.069 1.00 97.75 321 LEU A O 1
ATOM 2523 N N . HIS A 1 322 ? -13.324 10.936 8.580 1.00 97.50 322 HIS A N 1
ATOM 2524 C CA . HIS A 1 322 ? -14.277 10.649 7.506 1.00 97.50 322 HIS A CA 1
ATOM 2525 C C . HIS A 1 322 ? -15.360 9.659 7.971 1.00 97.50 322 HIS A C 1
ATOM 2527 O O . HIS A 1 322 ? -16.551 9.954 7.850 1.00 97.50 322 HIS A O 1
ATOM 2533 N N . LEU A 1 323 ? -14.972 8.569 8.650 1.00 98.19 323 LEU A N 1
ATOM 2534 C CA . LEU A 1 323 ? -15.908 7.623 9.268 1.00 98.19 323 LEU A CA 1
ATOM 2535 C C . LEU A 1 323 ? -16.825 8.309 10.292 1.00 98.19 323 LEU A C 1
ATOM 2537 O O . LEU A 1 323 ? -18.032 8.063 10.295 1.00 98.19 323 LEU A O 1
ATOM 2541 N N . ILE A 1 324 ? -16.287 9.194 11.142 1.00 98.19 324 ILE A N 1
ATOM 2542 C CA . ILE A 1 324 ? -17.084 9.960 12.116 1.00 98.19 324 ILE A CA 1
ATOM 2543 C C . ILE A 1 324 ? -18.062 10.907 11.402 1.00 98.19 324 ILE A C 1
ATOM 2545 O O . ILE A 1 324 ? -19.235 10.965 11.774 1.00 98.19 324 ILE A O 1
ATOM 2549 N N . VAL A 1 325 ? -17.622 11.610 10.356 1.00 96.44 325 VAL A N 1
ATOM 2550 C CA . VAL A 1 325 ? -18.460 12.514 9.552 1.00 96.44 325 VAL A CA 1
ATOM 2551 C C . VAL A 1 325 ? -19.612 11.752 8.884 1.00 96.44 325 VAL A C 1
ATOM 2553 O O . VAL A 1 325 ? -20.770 12.133 9.066 1.00 96.44 325 VAL A O 1
ATOM 2556 N N . HIS A 1 326 ? -19.346 10.629 8.209 1.00 95.69 326 HIS A N 1
ATOM 2557 C CA . HIS A 1 326 ? -20.392 9.798 7.591 1.00 95.69 326 HIS A CA 1
ATOM 2558 C C . HIS A 1 326 ? -21.321 9.139 8.616 1.00 95.69 326 HIS A C 1
ATOM 2560 O O . HIS A 1 326 ? -22.533 9.091 8.394 1.00 95.69 326 HIS A O 1
ATOM 2566 N N . ALA A 1 327 ? -20.805 8.695 9.767 1.00 96.06 327 ALA A N 1
ATOM 2567 C CA . ALA A 1 327 ? -21.622 8.146 10.852 1.00 96.06 327 ALA A CA 1
ATOM 2568 C C . ALA A 1 327 ? -22.631 9.172 11.396 1.00 96.06 327 ALA A C 1
ATOM 2570 O O . ALA A 1 327 ? -23.758 8.806 11.744 1.00 96.06 327 ALA A O 1
ATOM 2571 N N . LEU A 1 328 ? -22.253 10.453 11.437 1.00 94.69 328 LEU A N 1
ATOM 2572 C CA . LEU A 1 328 ? -23.108 11.554 11.883 1.00 94.69 328 LEU A CA 1
ATOM 2573 C C . LEU A 1 328 ? -24.090 11.997 10.794 1.00 94.69 328 LEU A C 1
ATOM 2575 O O . LEU A 1 328 ? -25.283 12.100 11.084 1.00 94.69 328 LEU A O 1
ATOM 2579 N N . ILE A 1 329 ? -23.635 12.172 9.548 1.00 92.56 329 ILE A N 1
ATOM 2580 C CA . ILE A 1 329 ? -24.496 12.534 8.409 1.00 92.56 329 ILE A CA 1
ATOM 2581 C C . ILE A 1 329 ? -25.573 11.464 8.200 1.00 92.56 329 ILE A C 1
ATOM 2583 O O . ILE A 1 329 ? -26.763 11.778 8.217 1.00 92.56 329 ILE A O 1
ATOM 2587 N N . GLY A 1 330 ? -25.184 10.191 8.100 1.00 91.12 330 GLY A N 1
ATOM 2588 C CA . GLY A 1 330 ? -26.117 9.076 7.939 1.00 91.12 330 GLY A CA 1
ATOM 2589 C C . GLY A 1 330 ? -27.047 8.879 9.143 1.00 91.12 330 GLY A C 1
ATOM 2590 O O . GLY A 1 330 ? -28.170 8.407 8.981 1.00 91.12 330 GLY A O 1
ATOM 2591 N N . SER A 1 331 ? -26.637 9.303 10.346 1.00 88.50 331 SER A N 1
ATOM 2592 C CA . SER A 1 331 ? -27.493 9.249 11.539 1.00 88.50 331 SER A CA 1
ATOM 2593 C C . SER A 1 331 ? -28.414 10.457 11.721 1.00 88.50 331 SER A C 1
ATOM 2595 O O . SER A 1 331 ? -29.429 10.314 12.403 1.00 88.50 331 SER A O 1
ATOM 2597 N N . SER A 1 332 ? -28.124 11.602 11.088 1.00 81.69 332 SER A N 1
ATOM 2598 C CA . SER A 1 332 ? -28.934 12.839 11.143 1.00 81.69 332 SER A CA 1
ATOM 2599 C C . SER A 1 332 ? -30.319 12.721 10.480 1.00 81.69 332 SER A C 1
ATOM 2601 O O . SER A 1 332 ? -31.074 13.689 10.437 1.00 81.69 332 SER A O 1
ATOM 2603 N N . ALA A 1 333 ? -30.646 11.539 9.943 1.00 61.41 333 ALA A N 1
ATOM 2604 C CA . ALA A 1 333 ? -31.704 11.265 8.978 1.00 61.41 333 ALA A CA 1
ATOM 2605 C C . ALA A 1 333 ? -33.074 11.892 9.306 1.00 61.41 333 ALA A C 1
ATOM 2607 O O . ALA A 1 333 ? -33.932 11.281 9.956 1.00 61.41 333 ALA A O 1
ATOM 2608 N N . HIS A 1 334 ? -33.305 13.083 8.755 1.00 55.28 334 HIS A N 1
ATOM 2609 C CA . HIS A 1 334 ? -34.597 13.744 8.637 1.00 55.28 334 HIS A CA 1
ATOM 2610 C C . HIS A 1 334 ? -34.703 14.379 7.250 1.00 55.28 334 HIS A C 1
ATOM 2612 O O . HIS A 1 334 ? -33.874 15.212 6.894 1.00 55.28 334 HIS A O 1
ATOM 2618 N N . SER A 1 335 ? -35.784 14.060 6.524 1.00 59.34 335 SER A N 1
ATOM 2619 C CA . SER A 1 335 ? -36.141 14.669 5.229 1.00 59.34 335 SER A CA 1
ATOM 2620 C C . SER A 1 335 ? -35.159 14.372 4.066 1.00 59.34 335 SER A C 1
ATOM 2622 O O . SER A 1 335 ? -33.989 14.055 4.284 1.00 59.34 335 SER A O 1
ATOM 2624 N N . PRO A 1 336 ? -35.598 14.531 2.798 1.00 71.56 336 PRO A N 1
ATOM 2625 C CA . PRO A 1 336 ? -34.711 14.726 1.644 1.00 71.56 336 PRO A CA 1
ATOM 2626 C C . PRO A 1 336 ? -33.593 15.767 1.839 1.00 71.56 336 PRO A C 1
ATOM 2628 O O . PRO A 1 336 ? -32.641 15.775 1.067 1.00 71.56 336 PRO A O 1
ATOM 2631 N N . THR A 1 337 ? -33.665 16.621 2.867 1.00 82.19 337 THR A N 1
ATOM 2632 C CA . THR A 1 337 ? -32.626 17.591 3.251 1.00 82.19 337 THR A CA 1
ATOM 2633 C C . THR A 1 337 ? -31.224 16.974 3.326 1.00 82.19 337 THR A C 1
ATOM 2635 O O . THR A 1 337 ? -30.298 17.541 2.750 1.00 82.19 337 THR A O 1
ATOM 2638 N N . THR A 1 338 ? -31.050 15.809 3.965 1.00 88.00 338 THR A N 1
ATOM 2639 C CA . THR A 1 338 ? -29.727 15.158 4.063 1.00 88.00 338 THR A CA 1
ATOM 2640 C C . THR A 1 338 ? -29.249 14.609 2.714 1.00 88.00 338 THR A C 1
ATOM 2642 O O . THR A 1 338 ? -28.066 14.702 2.394 1.00 88.00 338 THR A O 1
ATOM 2645 N N . LEU A 1 339 ? -30.156 14.092 1.877 1.00 89.12 339 LEU A N 1
ATOM 2646 C CA . LEU A 1 339 ? -29.812 13.638 0.525 1.00 89.12 339 LEU A CA 1
ATOM 2647 C C . LEU A 1 339 ? -29.440 14.821 -0.385 1.00 89.12 339 LEU A C 1
ATOM 2649 O O . LEU A 1 339 ? -28.492 14.723 -1.155 1.00 89.12 339 LEU A O 1
ATOM 2653 N N . ASN A 1 340 ? -30.120 15.961 -0.245 1.00 88.69 340 ASN A N 1
ATOM 2654 C CA . ASN A 1 340 ? -29.798 17.201 -0.954 1.00 88.69 340 ASN A CA 1
ATOM 2655 C C . ASN A 1 340 ? -28.471 17.819 -0.478 1.00 88.69 340 ASN A C 1
ATOM 2657 O O . ASN A 1 340 ? -27.745 18.384 -1.290 1.00 88.69 340 ASN A O 1
ATOM 2661 N N . PHE A 1 341 ? -28.130 17.690 0.811 1.00 90.56 341 PHE A N 1
ATOM 2662 C CA . PHE A 1 341 ? -26.813 18.061 1.340 1.00 90.56 341 PHE A CA 1
ATOM 2663 C C . PHE A 1 341 ? -25.705 17.202 0.714 1.00 90.56 341 PHE A C 1
ATOM 2665 O O . PHE A 1 341 ? -24.730 17.751 0.208 1.00 90.56 341 PHE A O 1
ATOM 2672 N N . LEU A 1 342 ? -25.888 15.874 0.673 1.00 90.38 342 LEU A N 1
ATOM 2673 C CA . LEU A 1 342 ? -24.948 14.955 0.020 1.00 90.38 342 LEU A CA 1
ATOM 2674 C C . LEU A 1 342 ? -24.817 15.221 -1.491 1.00 90.38 342 LEU A C 1
ATOM 2676 O O . LEU A 1 342 ? -23.722 15.149 -2.039 1.00 90.38 342 LEU A O 1
ATOM 2680 N N . ARG A 1 343 ? -25.927 15.561 -2.158 1.00 89.25 343 ARG A N 1
ATOM 2681 C CA . ARG A 1 343 ? -25.992 15.821 -3.606 1.00 89.25 343 ARG A CA 1
ATOM 2682 C C . ARG A 1 343 ? -25.640 17.258 -4.029 1.00 89.25 343 ARG A C 1
ATOM 2684 O O . ARG A 1 343 ? -25.823 17.600 -5.196 1.00 89.25 343 ARG A O 1
ATOM 2691 N N . ARG A 1 344 ? -25.175 18.121 -3.113 1.00 84.50 344 ARG A N 1
ATOM 2692 C CA . ARG A 1 344 ? -25.028 19.574 -3.353 1.00 84.50 344 ARG A CA 1
ATOM 2693 C C . ARG A 1 344 ? -24.165 19.915 -4.572 1.00 84.50 344 ARG A C 1
ATOM 2695 O O . ARG A 1 344 ? -24.531 20.810 -5.328 1.00 84.50 344 ARG A O 1
ATOM 2702 N N . HIS A 1 345 ? -23.042 19.216 -4.742 1.00 82.38 345 HIS A N 1
ATOM 2703 C CA . HIS A 1 345 ? -22.052 19.499 -5.793 1.00 82.38 345 HIS A CA 1
ATOM 2704 C C . HIS A 1 345 ? -21.988 18.438 -6.901 1.00 82.38 345 HIS A C 1
ATOM 2706 O O . HIS A 1 345 ? -21.483 18.716 -7.985 1.00 82.38 345 HIS A O 1
ATOM 2712 N N . ASN A 1 346 ? -22.488 17.224 -6.657 1.00 79.50 346 ASN A N 1
ATOM 2713 C CA . ASN A 1 346 ? -22.578 16.143 -7.642 1.00 79.50 346 ASN A CA 1
ATOM 2714 C C . ASN A 1 346 ? -23.597 15.078 -7.188 1.00 79.50 346 ASN A C 1
ATOM 2716 O O . ASN A 1 346 ? -24.058 15.095 -6.052 1.00 79.50 346 ASN A O 1
ATOM 2720 N N . GLN A 1 347 ? -23.970 14.152 -8.074 1.00 83.38 347 GLN A N 1
ATOM 2721 C CA . GLN A 1 347 ? -25.040 13.172 -7.830 1.00 83.38 347 GLN A CA 1
ATOM 2722 C C . GLN A 1 347 ? -24.504 11.766 -7.473 1.00 83.38 347 GLN A C 1
ATOM 2724 O O . GLN A 1 347 ? -25.035 10.775 -7.959 1.00 83.38 347 GLN A O 1
ATOM 2729 N N . THR A 1 348 ? -23.442 11.643 -6.660 1.00 83.19 348 THR A N 1
ATOM 2730 C CA . THR A 1 348 ? -22.869 10.318 -6.304 1.00 83.19 348 THR A CA 1
ATOM 2731 C C . THR A 1 348 ? -23.693 9.514 -5.294 1.00 83.19 348 THR A C 1
ATOM 2733 O O . THR A 1 348 ? -23.569 8.292 -5.247 1.00 83.19 348 THR A O 1
ATOM 2736 N N . ALA A 1 349 ? -24.508 10.177 -4.470 1.00 86.50 349 ALA A N 1
ATOM 2737 C CA . ALA A 1 349 ? -25.305 9.545 -3.422 1.00 86.50 349 ALA A CA 1
ATOM 2738 C C . ALA A 1 349 ? -26.771 9.393 -3.851 1.00 86.50 349 ALA A C 1
ATOM 2740 O O . ALA A 1 349 ? -27.446 10.400 -4.061 1.00 86.50 349 ALA A O 1
ATOM 2741 N N . ASP A 1 350 ? -27.294 8.164 -3.911 1.00 87.56 350 ASP A N 1
ATOM 2742 C CA . ASP A 1 350 ? -28.720 7.905 -4.197 1.00 87.56 350 ASP A CA 1
ATOM 2743 C C . ASP A 1 350 ? -29.567 7.641 -2.950 1.00 87.56 350 ASP A C 1
ATOM 2745 O O . ASP A 1 350 ? -30.711 8.087 -2.860 1.00 87.56 350 ASP A O 1
ATOM 2749 N N . ASN A 1 351 ? -28.990 6.966 -1.958 1.00 89.62 351 ASN A N 1
ATOM 2750 C CA . ASN A 1 351 ? -29.595 6.730 -0.655 1.00 89.62 351 ASN A CA 1
ATOM 2751 C C . ASN A 1 351 ? -28.584 7.134 0.425 1.00 89.62 351 ASN A C 1
ATOM 2753 O O . ASN A 1 351 ? -27.483 6.590 0.471 1.00 89.62 351 ASN A O 1
ATOM 2757 N N . THR A 1 352 ? -28.961 8.076 1.294 1.00 89.56 352 THR A N 1
ATOM 2758 C CA . THR A 1 352 ? -28.116 8.597 2.384 1.00 89.56 352 THR A CA 1
ATOM 2759 C C . THR A 1 352 ? -27.539 7.496 3.274 1.00 89.56 352 THR A C 1
ATOM 2761 O O . THR A 1 352 ? -26.361 7.536 3.614 1.00 89.56 352 THR A O 1
ATOM 2764 N N . GLU A 1 353 ? -28.356 6.516 3.652 1.00 88.19 353 GLU A N 1
ATOM 2765 C CA . GLU A 1 353 ? -27.978 5.472 4.605 1.00 88.19 353 GLU A CA 1
ATOM 2766 C C . GLU A 1 353 ? -26.982 4.498 3.971 1.00 88.19 353 GLU A C 1
ATOM 2768 O O . GLU A 1 353 ? -25.942 4.212 4.557 1.00 88.19 353 GLU A O 1
ATOM 2773 N N . GLN A 1 354 ? -27.265 4.046 2.745 1.00 90.50 354 GLN A N 1
ATOM 2774 C CA . GLN A 1 354 ? -26.394 3.149 1.983 1.00 90.50 354 GLN A CA 1
ATOM 2775 C C . GLN A 1 354 ? -25.070 3.823 1.595 1.00 90.50 354 GLN A C 1
ATOM 2777 O O . GLN A 1 354 ? -24.018 3.194 1.676 1.00 90.50 354 GLN A O 1
ATOM 2782 N N . TYR A 1 355 ? -25.114 5.097 1.200 1.00 92.88 355 TYR A N 1
ATOM 2783 C CA . TYR A 1 355 ? -23.937 5.873 0.812 1.00 92.88 355 TYR A CA 1
ATOM 2784 C C . TYR A 1 355 ? -22.984 6.088 1.996 1.00 92.88 355 TYR A C 1
ATOM 2786 O O . TYR A 1 355 ? -21.808 5.733 1.911 1.00 92.88 355 TYR A O 1
ATOM 2794 N N . CYS A 1 356 ? -23.495 6.584 3.130 1.00 94.25 356 CYS A N 1
ATOM 2795 C CA . CYS A 1 356 ? -22.681 6.757 4.332 1.00 94.25 356 CYS A CA 1
ATOM 2796 C C . CYS A 1 356 ? -22.202 5.411 4.898 1.00 94.25 356 CYS A C 1
ATOM 2798 O O . CYS A 1 356 ? -21.048 5.312 5.302 1.00 94.25 356 CYS A O 1
ATOM 2800 N N . LEU A 1 357 ? -23.030 4.355 4.888 1.00 93.88 357 LEU A N 1
ATOM 2801 C CA . LEU A 1 357 ? -22.606 3.022 5.338 1.00 93.88 357 LEU A CA 1
ATOM 2802 C C . LEU A 1 357 ? -21.495 2.432 4.456 1.00 93.88 357 LEU A C 1
ATOM 2804 O O . LEU A 1 357 ? -20.574 1.818 4.988 1.00 93.88 357 LEU A O 1
ATOM 2808 N N . GLY A 1 358 ? -21.551 2.643 3.138 1.00 95.12 358 GLY A N 1
ATOM 2809 C CA . GLY A 1 358 ? -20.498 2.224 2.211 1.00 95.12 358 GLY A CA 1
ATOM 2810 C C . GLY A 1 358 ? -19.150 2.867 2.540 1.00 95.12 358 GLY A C 1
ATOM 2811 O O . GLY A 1 358 ? -18.167 2.154 2.733 1.00 95.12 358 GLY A O 1
ATOM 2812 N N . HIS A 1 359 ? -19.121 4.194 2.711 1.00 95.88 359 HIS A N 1
ATOM 2813 C CA . HIS A 1 359 ? -17.909 4.914 3.127 1.00 95.88 359 HIS A CA 1
ATOM 2814 C C . HIS A 1 359 ? -17.393 4.445 4.494 1.00 95.88 359 HIS A C 1
ATOM 2816 O O . HIS A 1 359 ? -16.222 4.099 4.608 1.00 95.88 359 HIS A O 1
ATOM 2822 N N . ILE A 1 360 ? -18.272 4.310 5.494 1.00 97.50 360 ILE A N 1
ATOM 2823 C CA . ILE A 1 360 ? -17.924 3.800 6.833 1.00 97.50 360 ILE A CA 1
ATOM 2824 C C . ILE A 1 360 ? -17.271 2.404 6.770 1.00 97.50 360 ILE A C 1
ATOM 2826 O O . ILE A 1 360 ? -16.272 2.165 7.449 1.00 97.50 360 ILE A O 1
ATOM 2830 N N . ILE A 1 361 ? -17.803 1.480 5.959 1.00 97.19 361 ILE A N 1
ATOM 2831 C CA . ILE A 1 361 ? -17.257 0.118 5.805 1.00 97.19 361 ILE A CA 1
ATOM 2832 C C . ILE A 1 361 ? -15.914 0.136 5.058 1.00 97.19 361 ILE A C 1
ATOM 2834 O O . ILE A 1 361 ? -14.987 -0.582 5.451 1.00 97.19 361 ILE A O 1
ATOM 2838 N N . THR A 1 362 ? -15.781 0.963 4.017 1.00 97.56 362 THR A N 1
ATOM 2839 C CA . THR A 1 362 ? -14.511 1.176 3.308 1.00 97.56 362 THR A CA 1
ATOM 2840 C C . THR A 1 362 ? -13.447 1.735 4.254 1.00 97.56 362 THR A C 1
ATOM 2842 O O . THR A 1 362 ? -12.365 1.157 4.349 1.00 97.56 362 THR A O 1
ATOM 2845 N N . ASP A 1 363 ? -13.746 2.787 5.019 1.00 98.12 363 ASP A N 1
ATOM 2846 C CA . ASP A 1 363 ? -12.786 3.398 5.944 1.00 98.12 363 ASP A CA 1
ATOM 2847 C C . ASP A 1 363 ? -12.371 2.451 7.063 1.00 98.12 363 ASP A C 1
ATOM 2849 O O . ASP A 1 363 ? -11.187 2.356 7.375 1.00 98.12 363 ASP A O 1
ATOM 2853 N N . TRP A 1 364 ? -13.319 1.706 7.636 1.00 98.12 364 TRP A N 1
ATOM 2854 C CA . TRP A 1 364 ? -13.040 0.682 8.642 1.00 98.12 364 TRP A CA 1
ATOM 2855 C C . TRP A 1 364 ? -12.125 -0.425 8.098 1.00 98.12 364 TRP A C 1
ATOM 2857 O O . TRP A 1 364 ? -11.184 -0.864 8.762 1.00 98.12 364 TRP A O 1
ATOM 2867 N N . THR A 1 365 ? -12.365 -0.857 6.858 1.00 97.44 365 THR A N 1
ATOM 2868 C CA . THR A 1 365 ? -11.560 -1.888 6.192 1.00 97.44 365 THR A CA 1
ATOM 2869 C C . THR A 1 365 ? -10.147 -1.393 5.893 1.00 97.44 365 THR A C 1
ATOM 2871 O O . THR A 1 365 ? -9.184 -2.087 6.221 1.00 97.44 365 THR A O 1
ATOM 2874 N N . VAL A 1 366 ? -10.011 -0.179 5.353 1.00 96.62 366 VAL A N 1
ATOM 2875 C CA . VAL A 1 366 ? -8.710 0.446 5.076 1.00 96.62 366 VAL A CA 1
ATOM 2876 C C . VAL A 1 366 ? -7.960 0.765 6.379 1.00 96.62 366 VAL A C 1
ATOM 2878 O O . VAL A 1 366 ? -6.757 0.534 6.457 1.00 96.62 366 VAL A O 1
ATOM 2881 N N . LEU A 1 367 ? -8.639 1.185 7.454 1.00 96.81 367 LEU A N 1
ATOM 2882 C CA . LEU A 1 367 ? -8.006 1.419 8.760 1.00 96.81 367 LEU A CA 1
ATOM 2883 C C . LEU A 1 367 ? -7.369 0.160 9.350 1.00 96.81 367 LEU A C 1
ATOM 2885 O O . LEU A 1 367 ? -6.243 0.242 9.839 1.00 96.81 367 LEU A O 1
ATOM 2889 N N . ARG A 1 368 ? -8.020 -1.009 9.250 1.00 95.38 368 ARG A N 1
ATOM 2890 C CA . ARG A 1 368 ? -7.403 -2.286 9.662 1.00 95.38 368 ARG A CA 1
ATOM 2891 C C . ARG A 1 368 ? -6.129 -2.603 8.868 1.00 95.38 368 ARG A C 1
ATOM 2893 O O . ARG A 1 368 ? -5.209 -3.188 9.431 1.00 95.38 368 ARG A O 1
ATOM 2900 N N . GLN A 1 369 ? -6.042 -2.187 7.600 1.00 94.19 369 GLN A N 1
ATOM 2901 C CA . GLN A 1 369 ? -4.863 -2.377 6.736 1.00 94.19 369 GLN A CA 1
ATOM 2902 C C . GLN A 1 369 ? -3.748 -1.339 6.968 1.00 94.19 369 GLN A C 1
ATOM 2904 O O . GLN A 1 369 ? -2.569 -1.671 6.821 1.00 94.19 369 GLN A O 1
ATOM 2909 N N . ILE A 1 370 ? -4.098 -0.100 7.337 1.00 93.00 370 ILE A N 1
ATOM 2910 C CA . ILE A 1 370 ? -3.140 0.951 7.729 1.00 93.00 370 ILE A CA 1
ATOM 2911 C C . ILE A 1 370 ? -2.519 0.623 9.093 1.00 93.00 370 ILE A C 1
ATOM 2913 O O . ILE A 1 370 ? -1.309 0.749 9.258 1.00 93.00 370 ILE A O 1
ATOM 2917 N N . LEU A 1 371 ? -3.349 0.218 10.060 1.00 93.88 371 LEU A N 1
ATOM 2918 C CA . LEU A 1 371 ? -2.980 0.035 11.469 1.00 93.88 371 LEU A CA 1
ATOM 2919 C C . LEU A 1 371 ? -2.633 -1.419 11.845 1.00 93.88 371 LEU A C 1
ATOM 2921 O O . LEU A 1 371 ? -2.271 -1.671 12.992 1.00 93.88 371 LEU A O 1
ATOM 2925 N N . ASN A 1 372 ? -2.764 -2.365 10.906 1.00 92.69 372 ASN A N 1
ATOM 2926 C CA . ASN A 1 372 ? -2.540 -3.807 11.082 1.00 92.69 372 ASN A CA 1
ATOM 2927 C C . ASN A 1 372 ? -3.168 -4.361 12.382 1.00 92.69 372 ASN A C 1
ATOM 2929 O O . ASN A 1 372 ? -2.481 -4.891 13.259 1.00 92.69 372 ASN A O 1
ATOM 2933 N N . CYS A 1 373 ? -4.486 -4.199 12.530 1.00 92.00 373 CYS A N 1
ATOM 2934 C CA . CYS A 1 373 ? -5.211 -4.543 13.756 1.00 92.00 373 CYS A CA 1
ATOM 2935 C C . CYS A 1 373 ? -6.567 -5.225 13.488 1.00 92.00 373 CYS A C 1
ATOM 2937 O O . CYS A 1 373 ? -7.128 -5.137 12.395 1.00 92.00 373 CYS A O 1
ATOM 2939 N N . SER A 1 374 ? -7.096 -5.927 14.496 1.00 91.62 374 SER A N 1
ATOM 2940 C CA . SER A 1 374 ? -8.417 -6.567 14.429 1.00 91.62 374 SER A CA 1
ATOM 2941 C C . SER A 1 374 ? -9.558 -5.557 14.585 1.00 91.62 374 SER A C 1
ATOM 2943 O O . SER A 1 374 ? -9.369 -4.473 15.139 1.00 91.62 374 SER A O 1
ATOM 2945 N N . ASP A 1 375 ? -10.773 -5.934 14.171 1.00 93.88 375 ASP A N 1
ATOM 2946 C CA . ASP A 1 375 ? -11.986 -5.123 14.372 1.00 93.88 375 ASP A CA 1
ATOM 2947 C C . ASP A 1 375 ? -12.211 -4.743 15.843 1.00 93.88 375 ASP A C 1
ATOM 2949 O O . ASP A 1 375 ? -12.626 -3.628 16.145 1.00 93.88 375 ASP A O 1
ATOM 2953 N N . GLU A 1 376 ? -11.891 -5.649 16.769 1.00 91.88 376 GLU A N 1
ATOM 2954 C CA . GLU A 1 376 ? -12.005 -5.402 18.206 1.00 91.88 376 GLU A CA 1
ATOM 2955 C C . GLU A 1 376 ? -10.991 -4.355 18.692 1.00 91.88 376 GLU A C 1
ATOM 2957 O O . GLU A 1 376 ? -11.348 -3.437 19.432 1.00 91.88 376 GLU A O 1
ATOM 2962 N N . HIS A 1 377 ? -9.730 -4.459 18.252 1.00 93.38 377 HIS A N 1
ATOM 2963 C CA . HIS A 1 377 ? -8.692 -3.479 18.576 1.00 93.38 377 HIS A CA 1
ATOM 2964 C C . HIS A 1 377 ? -9.039 -2.103 17.982 1.00 93.38 377 HIS A C 1
ATOM 2966 O O . HIS A 1 377 ? -8.896 -1.087 18.662 1.00 93.38 377 HIS A O 1
ATOM 2972 N N . LEU A 1 378 ? -9.548 -2.061 16.745 1.00 97.12 378 LEU A N 1
ATOM 2973 C CA . LEU A 1 378 ? -9.997 -0.825 16.104 1.00 97.12 378 LEU A CA 1
ATOM 2974 C C . LEU A 1 378 ? -11.198 -0.211 16.845 1.00 97.12 378 LEU A C 1
ATOM 2976 O O . LEU A 1 378 ? -11.204 0.993 17.105 1.00 97.12 378 LEU A O 1
ATOM 2980 N N . ALA A 1 379 ? -12.167 -1.023 17.279 1.00 97.56 379 ALA A N 1
ATOM 2981 C CA . ALA A 1 379 ? -13.298 -0.560 18.083 1.00 97.56 379 ALA A CA 1
ATOM 2982 C C . ALA A 1 379 ? -12.869 0.011 19.439 1.00 97.56 379 ALA A C 1
ATOM 2984 O O . ALA A 1 379 ? -13.350 1.070 19.844 1.00 97.56 379 ALA A O 1
ATOM 2985 N N . LEU A 1 380 ? -11.939 -0.650 20.131 1.00 96.75 380 LEU A N 1
ATOM 2986 C CA . LEU A 1 380 ? -11.394 -0.176 21.403 1.00 96.75 380 LEU A CA 1
ATOM 2987 C C . LEU A 1 380 ? -10.581 1.120 21.233 1.00 96.75 380 LEU A C 1
ATOM 2989 O O . LEU A 1 380 ? -10.703 2.014 22.070 1.00 96.75 380 LEU A O 1
ATOM 2993 N N . LEU A 1 381 ? -9.848 1.286 20.125 1.00 98.00 381 LEU A N 1
ATOM 2994 C CA . LEU A 1 381 ? -9.182 2.546 19.773 1.00 98.00 381 LEU A CA 1
ATOM 2995 C C . LEU A 1 381 ? -10.192 3.678 19.520 1.00 98.00 381 LEU A C 1
ATOM 2997 O O . LEU A 1 381 ? -10.064 4.751 20.112 1.00 98.00 381 LEU A O 1
ATOM 3001 N N . PHE A 1 382 ? -11.239 3.441 18.720 1.00 98.56 382 PHE A N 1
ATOM 3002 C CA . PHE A 1 382 ? -12.314 4.421 18.508 1.00 98.56 382 PHE A CA 1
ATOM 3003 C C . PHE A 1 382 ? -13.046 4.771 19.815 1.00 98.56 382 PHE A C 1
ATOM 3005 O O . PHE A 1 382 ? -13.350 5.935 20.066 1.00 98.56 382 PHE A O 1
ATOM 3012 N N . HIS A 1 383 ? -13.309 3.798 20.688 1.00 98.12 383 HIS A N 1
ATOM 3013 C CA . HIS A 1 383 ? -13.936 4.044 21.988 1.00 98.12 383 HIS A CA 1
ATOM 3014 C C . HIS A 1 383 ? -13.030 4.806 22.966 1.00 98.12 383 HIS A C 1
ATOM 3016 O O . HIS A 1 383 ? -13.537 5.618 23.744 1.00 98.12 383 HIS A O 1
ATOM 3022 N N . SER A 1 384 ? -11.711 4.612 22.894 1.00 98.06 384 SER A N 1
ATOM 3023 C CA . SER A 1 384 ? -10.727 5.438 23.600 1.00 98.06 384 SER A CA 1
ATOM 3024 C C . SER A 1 384 ? -10.740 6.882 23.082 1.00 98.06 384 SER A C 1
ATOM 3026 O O . SER A 1 384 ? -10.839 7.817 23.875 1.00 98.06 384 SER A O 1
ATOM 3028 N N . LEU A 1 385 ? -10.751 7.078 21.757 1.00 98.12 385 LEU A N 1
ATOM 3029 C CA . LEU A 1 385 ? -10.849 8.396 21.112 1.00 98.12 385 LEU A CA 1
ATOM 3030 C C . LEU A 1 385 ? -12.138 9.144 21.499 1.00 98.12 385 LEU A C 1
ATOM 3032 O O . LEU A 1 385 ? -12.090 10.314 21.875 1.00 98.12 385 LEU A O 1
ATOM 3036 N N . LEU A 1 386 ? -13.285 8.461 21.498 1.00 97.62 386 LEU A N 1
ATOM 3037 C CA . LEU A 1 386 ? -14.575 9.041 21.895 1.00 97.62 386 LEU A CA 1
ATOM 3038 C C . LEU A 1 386 ? -14.646 9.351 23.396 1.00 97.62 386 LEU A C 1
ATOM 3040 O O . LEU A 1 386 ? -15.257 10.343 23.801 1.00 97.62 386 LEU A O 1
ATOM 3044 N N . THR A 1 387 ? -13.969 8.553 24.225 1.00 96.00 387 THR A N 1
ATOM 3045 C CA . THR A 1 387 ? -13.818 8.830 25.658 1.00 96.00 387 THR A CA 1
ATOM 3046 C C . THR A 1 387 ? -12.957 10.077 25.874 1.00 96.00 387 THR A C 1
ATOM 3048 O O . THR A 1 387 ? -13.363 10.960 26.629 1.00 96.00 387 THR A O 1
ATOM 3051 N N . ALA A 1 388 ? -11.836 10.216 25.157 1.00 95.56 388 ALA A N 1
ATOM 3052 C CA . ALA A 1 388 ? -11.014 11.426 25.171 1.00 95.56 388 ALA A CA 1
ATOM 3053 C C . ALA A 1 388 ? -11.829 12.659 24.733 1.00 95.56 388 ALA A C 1
ATOM 3055 O O . ALA A 1 388 ? -11.892 13.634 25.472 1.00 95.56 388 ALA A O 1
ATOM 3056 N N . MET A 1 389 ? -12.573 12.586 23.622 1.00 95.06 389 MET A N 1
ATOM 3057 C CA . MET A 1 389 ? -13.483 13.658 23.177 1.00 95.06 389 MET A CA 1
ATOM 3058 C C . MET A 1 389 ? -14.619 13.969 24.177 1.00 95.06 389 MET A C 1
ATOM 3060 O O . MET A 1 389 ? -15.145 15.079 24.183 1.00 95.06 389 MET A O 1
ATOM 3064 N N . THR A 1 390 ? -15.005 13.027 25.044 1.00 93.56 390 THR A N 1
ATOM 3065 C CA . THR A 1 390 ? -16.007 13.244 26.110 1.00 93.56 390 THR A CA 1
ATOM 3066 C C . THR A 1 390 ? -15.395 13.874 27.374 1.00 93.56 390 THR A C 1
ATOM 3068 O O . THR A 1 390 ? -16.073 14.573 28.144 1.00 93.56 390 THR A O 1
ATOM 3071 N N . GLN A 1 391 ? -14.101 13.644 27.603 1.00 90.88 391 GLN A N 1
ATOM 3072 C CA . GLN A 1 391 ? -13.323 14.253 28.682 1.00 90.88 391 GLN A CA 1
ATOM 3073 C C . GLN A 1 391 ? -12.902 15.683 28.319 1.00 90.88 391 GLN A C 1
ATOM 3075 O O . GLN A 1 391 ? -13.187 16.604 29.086 1.00 90.88 391 GLN A O 1
ATOM 3080 N N . THR A 1 392 ? -12.322 15.869 27.131 1.00 90.50 392 THR A N 1
ATOM 3081 C CA . THR A 1 392 ? -11.893 17.142 26.537 1.00 90.50 392 THR A CA 1
ATOM 3082 C C . THR A 1 392 ? -12.565 17.346 25.168 1.00 90.50 392 THR A C 1
ATOM 3084 O O . THR A 1 392 ? -12.013 16.953 24.138 1.00 90.50 392 THR A O 1
ATOM 3087 N N . PRO A 1 393 ? -13.762 17.964 25.115 1.00 86.25 393 PRO A N 1
ATOM 3088 C CA . PRO A 1 393 ? -14.454 18.237 23.856 1.00 86.25 393 PRO A CA 1
ATOM 3089 C C . PRO A 1 393 ? -13.611 19.068 22.874 1.00 86.25 393 PRO A C 1
ATOM 3091 O O . PRO A 1 393 ? -12.947 20.014 23.309 1.00 86.25 393 PRO A O 1
ATOM 3094 N N . PRO A 1 394 ? -13.654 18.768 21.559 1.00 86.19 394 PRO A N 1
ATOM 3095 C CA . PRO A 1 394 ? -13.051 19.624 20.541 1.00 86.19 394 PRO A CA 1
ATOM 3096 C C . PRO A 1 394 ? -13.590 21.062 20.617 1.00 86.19 394 PRO A C 1
ATOM 3098 O O . PRO A 1 394 ? -14.734 21.265 21.034 1.00 86.19 394 PRO A O 1
ATOM 3101 N N . PRO A 1 395 ? -12.813 22.073 20.194 1.00 81.56 395 PRO A N 1
ATOM 3102 C CA . PRO A 1 395 ? -13.273 23.453 20.216 1.00 81.56 395 PRO A CA 1
ATOM 3103 C C . PRO A 1 395 ? -14.438 23.676 19.242 1.00 81.56 395 PRO A C 1
ATOM 3105 O O . PRO A 1 395 ? -14.463 23.141 18.125 1.00 81.56 395 PRO A O 1
ATOM 3108 N N . ALA A 1 396 ? -15.372 24.531 19.658 1.00 83.62 396 ALA A N 1
ATOM 3109 C CA . ALA A 1 396 ? -16.390 25.087 18.781 1.00 83.62 396 ALA A CA 1
ATOM 3110 C C . ALA A 1 396 ? -15.726 25.936 17.687 1.00 83.62 396 ALA A C 1
ATOM 3112 O O . ALA A 1 396 ? -14.863 26.764 17.973 1.00 83.62 396 ALA A O 1
ATOM 3113 N N . SER A 1 397 ? -16.144 25.741 16.438 1.00 84.75 397 SER A N 1
ATOM 3114 C CA . SER A 1 397 ? -15.704 26.541 15.295 1.00 84.75 397 SER A CA 1
ATOM 3115 C C . SER A 1 397 ? -16.805 26.581 14.237 1.00 84.75 397 SER A C 1
ATOM 3117 O O . SER A 1 397 ? -17.544 25.608 14.072 1.00 84.75 397 SER A O 1
ATOM 3119 N N . MET A 1 398 ? -16.914 27.697 13.518 1.00 84.31 398 MET A N 1
ATOM 3120 C CA . MET A 1 398 ? -17.714 27.787 12.299 1.00 84.31 398 MET A CA 1
ATOM 3121 C C . MET A 1 398 ? -16.755 27.755 11.114 1.00 84.31 398 MET A C 1
ATOM 3123 O O . MET A 1 398 ? -16.142 28.767 10.809 1.00 84.31 398 MET A O 1
ATOM 3127 N N . LEU A 1 399 ? -16.641 26.603 10.454 1.00 92.25 399 LEU A N 1
ATOM 3128 C CA . LEU A 1 399 ? -15.747 26.388 9.312 1.00 92.25 399 LEU A CA 1
ATOM 3129 C C . LEU A 1 399 ? -16.271 27.149 8.076 1.00 92.25 399 LEU A C 1
ATOM 3131 O O . LEU A 1 399 ? -16.982 26.587 7.244 1.00 92.25 399 LEU A O 1
ATOM 3135 N N . ARG A 1 400 ? -16.004 28.457 7.995 1.00 90.94 400 ARG A N 1
ATOM 3136 C CA . ARG A 1 400 ? -16.475 29.364 6.929 1.00 90.94 400 ARG A CA 1
ATOM 3137 C C . ARG A 1 400 ? -15.441 29.560 5.823 1.00 90.94 400 ARG A C 1
ATOM 3139 O O . ARG A 1 400 ? -15.773 30.102 4.774 1.00 90.94 400 ARG A O 1
ATOM 3146 N N . THR A 1 401 ? -14.219 29.104 6.057 1.00 87.69 401 THR A N 1
ATOM 3147 C CA . THR A 1 401 ? -13.085 29.099 5.137 1.00 87.69 401 THR A CA 1
ATOM 3148 C C . THR A 1 401 ? -12.416 27.723 5.137 1.00 87.69 401 THR A C 1
ATOM 3150 O O . THR A 1 401 ? -12.533 26.961 6.101 1.00 87.69 401 THR A O 1
ATOM 3153 N N . SER A 1 402 ? -11.666 27.415 4.077 1.00 85.69 402 SER A N 1
ATOM 3154 C CA . SER A 1 402 ? -10.794 26.236 4.031 1.00 85.69 402 SER A CA 1
ATOM 3155 C C . SER A 1 402 ? -9.758 26.260 5.160 1.00 85.69 402 SER A C 1
ATOM 3157 O O . SER A 1 402 ? -9.614 25.274 5.870 1.00 85.69 402 SER A O 1
ATOM 3159 N N . ALA A 1 403 ? -9.120 27.406 5.414 1.00 85.06 403 ALA A N 1
ATOM 3160 C CA . ALA A 1 403 ? -8.116 27.551 6.471 1.00 85.06 403 ALA A CA 1
ATOM 3161 C C . ALA A 1 403 ? -8.642 27.196 7.880 1.00 85.06 403 ALA A C 1
ATOM 3163 O O . ALA A 1 403 ? -7.930 26.556 8.651 1.00 85.06 403 ALA A O 1
ATOM 3164 N N . GLU A 1 404 ? -9.889 27.552 8.218 1.00 90.19 404 GLU A N 1
ATOM 3165 C CA . GLU A 1 404 ? -10.513 27.165 9.497 1.00 90.19 404 GLU A CA 1
ATOM 3166 C C . GLU A 1 404 ? -10.778 25.655 9.595 1.00 90.19 404 GLU A C 1
ATOM 3168 O O . GLU A 1 404 ? -10.636 25.081 10.677 1.00 90.19 404 GLU A O 1
ATOM 3173 N N . ARG A 1 405 ? -11.154 24.999 8.485 1.00 91.25 405 ARG A N 1
ATOM 3174 C CA . ARG A 1 405 ? -11.284 23.532 8.417 1.00 91.25 405 ARG A CA 1
ATOM 3175 C C . ARG A 1 405 ? -9.916 22.876 8.614 1.00 91.25 405 ARG A C 1
ATOM 3177 O O . ARG A 1 405 ? -9.796 21.976 9.437 1.00 91.25 405 ARG A O 1
ATOM 3184 N N . ASP A 1 406 ? -8.896 23.356 7.916 1.00 88.75 406 ASP A N 1
ATOM 3185 C CA . ASP A 1 406 ? -7.570 22.730 7.857 1.00 88.75 406 ASP A CA 1
ATOM 3186 C C . ASP A 1 406 ? -6.820 22.855 9.199 1.00 88.75 406 ASP A C 1
ATOM 3188 O O . ASP A 1 406 ? -6.175 21.908 9.660 1.00 88.75 406 ASP A O 1
ATOM 3192 N N . ASP A 1 407 ? -6.980 23.987 9.892 1.00 90.38 407 ASP A N 1
ATOM 3193 C CA . ASP A 1 407 ? -6.544 24.178 11.280 1.00 90.38 407 ASP A CA 1
ATOM 3194 C C . ASP A 1 407 ? -7.282 23.240 12.256 1.00 90.38 407 ASP A C 1
ATOM 3196 O O . ASP A 1 407 ? -6.650 22.621 13.120 1.00 90.38 407 ASP A O 1
ATOM 3200 N N . TRP A 1 408 ? -8.603 23.078 12.105 1.00 94.38 408 TRP A N 1
ATOM 3201 C CA . TRP A 1 408 ? -9.388 22.163 12.940 1.00 94.38 408 TRP A CA 1
ATOM 3202 C C . TRP A 1 408 ? -8.971 20.701 12.719 1.00 94.38 408 TRP A C 1
ATOM 3204 O O . TRP A 1 408 ? -8.767 19.975 13.689 1.00 94.38 408 TRP A O 1
ATOM 3214 N N . GLU A 1 409 ? -8.773 20.275 11.469 1.00 94.50 409 GLU A N 1
ATOM 3215 C CA . GLU A 1 409 ? -8.303 18.932 11.089 1.00 94.50 409 GLU A CA 1
ATOM 3216 C C . GLU A 1 409 ? -6.893 18.634 11.615 1.00 94.50 409 GLU A C 1
ATOM 3218 O O . GLU A 1 409 ? -6.634 17.551 12.155 1.00 94.50 409 GLU A O 1
ATOM 3223 N N . THR A 1 410 ? -5.996 19.621 11.545 1.00 92.50 410 THR A N 1
ATOM 3224 C CA . THR A 1 410 ? -4.641 19.538 12.110 1.00 92.50 410 THR A CA 1
ATOM 3225 C C . THR A 1 410 ? -4.689 19.394 13.636 1.00 92.50 410 THR A C 1
ATOM 3227 O O . THR A 1 410 ? -4.007 18.540 14.212 1.00 92.50 410 THR A O 1
ATOM 3230 N N . LYS A 1 411 ? -5.541 20.178 14.314 1.00 93.81 411 LYS A N 1
ATOM 3231 C CA . LYS A 1 411 ? -5.759 20.084 15.768 1.00 93.81 411 LYS A CA 1
ATOM 3232 C C . LYS A 1 411 ? -6.415 18.763 16.172 1.00 93.81 411 LYS A C 1
ATOM 3234 O O . LYS A 1 411 ? -6.003 18.185 17.175 1.00 93.81 411 LYS A O 1
ATOM 3239 N N . PHE A 1 412 ? -7.381 18.261 15.403 1.00 95.31 412 PHE A N 1
ATOM 3240 C CA . PHE A 1 412 ? -8.027 16.969 15.642 1.00 95.31 412 PHE A CA 1
ATOM 3241 C C . PHE A 1 412 ? -7.021 15.817 15.538 1.00 95.31 412 PHE A C 1
ATOM 3243 O O . PHE A 1 412 ? -6.882 15.031 16.478 1.00 95.31 412 PHE A O 1
ATOM 3250 N N . THR A 1 413 ? -6.255 15.787 14.441 1.00 94.31 413 THR A N 1
ATOM 3251 C CA . THR A 1 413 ? -5.167 14.827 14.205 1.00 94.31 413 THR A CA 1
ATOM 3252 C C . THR A 1 413 ? -4.207 14.787 15.390 1.00 94.31 413 THR A C 1
ATOM 3254 O O . THR A 1 413 ? -4.072 13.753 16.044 1.00 94.31 413 THR A O 1
ATOM 3257 N N . ARG A 1 414 ? -3.591 15.930 15.715 1.00 92.44 414 ARG A N 1
ATOM 3258 C CA . ARG A 1 414 ? -2.537 16.017 16.732 1.00 92.44 414 ARG A CA 1
ATOM 3259 C C . ARG A 1 414 ? -3.039 15.724 18.148 1.00 92.44 414 ARG A C 1
ATOM 3261 O O . ARG A 1 414 ? -2.318 15.109 18.926 1.00 92.44 414 ARG A O 1
ATOM 3268 N N . ASN A 1 415 ? -4.235 16.198 18.504 1.00 93.88 415 ASN A N 1
ATOM 3269 C CA . ASN A 1 415 ? -4.717 16.140 19.886 1.00 93.88 415 ASN A CA 1
ATOM 3270 C C . ASN A 1 415 ? -5.462 14.832 20.224 1.00 93.88 415 ASN A C 1
ATOM 3272 O O . ASN A 1 415 ? -5.482 14.465 21.396 1.00 93.88 415 ASN A O 1
ATOM 3276 N N . TYR A 1 416 ? -6.079 14.150 19.246 1.00 95.56 416 TYR A N 1
ATOM 3277 C CA . TYR A 1 416 ? -6.899 12.950 19.494 1.00 95.56 416 TYR A CA 1
ATOM 3278 C C . TYR A 1 416 ? -6.446 11.704 18.725 1.00 95.56 416 TYR A C 1
ATOM 3280 O O . TYR A 1 416 ? -6.559 10.609 19.268 1.00 95.56 416 TYR A O 1
ATOM 3288 N N . VAL A 1 417 ? -5.944 11.830 17.488 1.00 95.75 417 VAL A N 1
ATOM 3289 C CA . VAL A 1 417 ? -5.602 10.657 16.659 1.00 95.75 417 VAL A CA 1
ATOM 3290 C C . VAL A 1 417 ? -4.171 10.187 16.902 1.00 95.75 417 VAL A C 1
ATOM 3292 O O . VAL A 1 417 ? -3.972 9.051 17.330 1.00 95.75 417 VAL A O 1
ATOM 3295 N N . SER A 1 418 ? -3.174 11.048 16.666 1.00 93.88 418 SER A N 1
ATOM 3296 C CA . SER A 1 418 ? -1.747 10.696 16.753 1.00 93.88 418 SER A CA 1
ATOM 3297 C C . SER A 1 418 ? -1.348 10.016 18.078 1.00 93.88 418 SER A C 1
ATOM 3299 O O . SER A 1 418 ? -0.649 9.005 18.017 1.00 93.88 418 SER A O 1
ATOM 3301 N N . PRO A 1 419 ? -1.829 10.454 19.266 1.00 93.88 419 PRO A N 1
ATOM 3302 C CA . PRO A 1 419 ? -1.496 9.793 20.533 1.00 93.88 419 PRO A CA 1
ATOM 3303 C C . PRO A 1 419 ? -2.026 8.356 20.666 1.00 93.88 419 PRO A C 1
ATOM 3305 O O . PRO A 1 419 ? -1.518 7.607 21.496 1.00 93.88 419 PRO A O 1
ATOM 3308 N N . LEU A 1 420 ? -3.048 7.976 19.889 1.00 95.25 420 LEU A N 1
ATOM 3309 C CA . LEU A 1 420 ? -3.736 6.682 19.991 1.00 95.25 420 LEU A CA 1
ATOM 3310 C C . LEU A 1 420 ? -3.318 5.679 18.905 1.00 95.25 420 LEU A C 1
ATOM 3312 O O . LEU A 1 420 ? -3.427 4.472 19.105 1.00 95.25 420 LEU A O 1
ATOM 3316 N N . ILE A 1 421 ? -2.839 6.154 17.750 1.00 93.81 421 ILE A N 1
ATOM 3317 C CA . ILE A 1 421 ? -2.378 5.273 16.662 1.00 93.81 421 ILE A CA 1
ATOM 3318 C C . ILE A 1 421 ? -0.906 4.852 16.798 1.00 93.81 421 ILE A C 1
ATOM 3320 O O . ILE A 1 421 ? -0.533 3.824 16.239 1.00 93.81 421 ILE A O 1
ATOM 3324 N N . ARG A 1 422 ? -0.085 5.593 17.564 1.00 90.31 422 ARG A N 1
ATOM 3325 C CA . ARG A 1 422 ? 1.367 5.349 17.710 1.00 90.31 422 ARG A CA 1
ATOM 3326 C C . ARG A 1 422 ? 1.714 3.948 18.235 1.00 90.31 422 ARG A C 1
ATOM 3328 O O . ARG A 1 422 ? 2.703 3.367 17.805 1.00 90.31 422 ARG A O 1
ATOM 3335 N N . SER A 1 423 ? 0.886 3.383 19.115 1.00 90.56 423 SER A N 1
ATOM 3336 C CA . SER A 1 423 ? 0.781 1.929 19.295 1.00 90.56 423 SER A CA 1
ATOM 3337 C C . SER A 1 423 ? -0.658 1.569 19.650 1.00 90.56 423 SER A C 1
ATOM 3339 O O . SER A 1 423 ? -1.121 1.778 20.775 1.00 90.56 423 SER A O 1
ATOM 3341 N N . VAL A 1 424 ? -1.366 0.983 18.681 1.00 92.62 424 VAL A N 1
ATOM 3342 C CA . VAL A 1 424 ? -2.741 0.499 18.870 1.00 92.62 424 VAL A CA 1
ATOM 3343 C C . VAL A 1 424 ? -2.802 -0.530 20.002 1.00 92.62 424 VAL A C 1
ATOM 3345 O O . VAL A 1 424 ? -3.722 -0.491 20.815 1.00 92.62 424 VAL A O 1
ATOM 3348 N N . THR A 1 425 ? -1.805 -1.414 20.116 1.00 90.81 425 THR A N 1
ATOM 3349 C CA . THR A 1 425 ? -1.733 -2.414 21.193 1.00 90.81 425 THR A CA 1
ATOM 3350 C C . THR A 1 425 ? -1.599 -1.758 22.570 1.00 90.81 425 THR A C 1
ATOM 3352 O O . THR A 1 425 ? -2.273 -2.184 23.510 1.00 90.81 425 THR A O 1
ATOM 3355 N N . GLU A 1 426 ? -0.794 -0.700 22.711 1.00 91.31 426 GLU A N 1
ATOM 3356 C CA . GLU A 1 426 ? -0.674 0.058 23.964 1.00 91.31 426 GLU A CA 1
ATOM 3357 C C . GLU A 1 426 ? -1.977 0.781 24.328 1.00 91.31 426 GLU A C 1
ATOM 3359 O O . GLU A 1 426 ? -2.462 0.634 25.454 1.00 91.31 426 GLU A O 1
ATOM 3364 N N . THR A 1 427 ? -2.585 1.497 23.377 1.00 94.75 427 THR A N 1
ATOM 3365 C CA . THR A 1 427 ? -3.881 2.167 23.567 1.00 94.75 427 THR A CA 1
ATOM 3366 C C . THR A 1 427 ? -4.972 1.181 23.985 1.00 94.75 427 THR A C 1
ATOM 3368 O O . THR A 1 427 ? -5.645 1.398 24.993 1.00 94.75 427 THR A O 1
ATOM 3371 N N . VAL A 1 428 ? -5.115 0.066 23.265 1.00 93.88 428 VAL A N 1
ATOM 3372 C CA . VAL A 1 428 ? -6.139 -0.956 23.528 1.00 93.88 428 VAL A CA 1
ATOM 3373 C C . VAL A 1 428 ? -5.913 -1.647 24.874 1.00 93.88 428 VAL A C 1
ATOM 3375 O O . VAL A 1 428 ? -6.869 -1.807 25.633 1.00 93.88 428 VAL A O 1
ATOM 3378 N N . THR A 1 429 ? -4.669 -1.996 25.222 1.00 91.38 429 THR A N 1
ATOM 3379 C CA . THR A 1 429 ? -4.341 -2.619 26.521 1.00 91.38 429 THR A CA 1
ATOM 3380 C C . THR A 1 429 ? -4.639 -1.663 27.680 1.00 91.38 429 THR A C 1
ATOM 3382 O O . THR A 1 429 ? -5.269 -2.052 28.667 1.00 91.38 429 THR A O 1
ATOM 3385 N N . THR A 1 430 ? -4.245 -0.393 27.546 1.00 92.62 430 THR A N 1
ATOM 3386 C CA . THR A 1 430 ? -4.455 0.645 28.568 1.00 92.62 430 THR A CA 1
ATOM 3387 C C . THR A 1 430 ? -5.943 0.920 28.779 1.00 92.62 430 THR A C 1
ATOM 3389 O O . THR A 1 430 ? -6.428 0.878 29.911 1.00 92.62 430 THR A O 1
ATOM 3392 N N . PHE A 1 431 ? -6.696 1.122 27.693 1.00 94.50 431 PHE A N 1
ATOM 3393 C CA . PHE A 1 431 ? -8.135 1.381 27.747 1.00 94.50 431 PHE A CA 1
ATOM 3394 C C . PHE A 1 431 ? -8.913 0.180 28.308 1.00 94.50 431 PHE A C 1
ATOM 3396 O O . PHE A 1 431 ? -9.754 0.351 29.191 1.00 94.50 431 PHE A O 1
ATOM 3403 N N . SER A 1 432 ? -8.584 -1.046 27.890 1.00 92.00 432 SER A N 1
ATOM 3404 C CA . SER A 1 432 ? -9.233 -2.269 28.394 1.00 92.00 432 SER A CA 1
ATOM 3405 C C . SER A 1 432 ? -8.955 -2.507 29.881 1.00 92.00 432 SER A C 1
ATOM 3407 O O . SER A 1 432 ? -9.867 -2.851 30.633 1.00 92.00 432 SER A O 1
ATOM 3409 N N . THR A 1 433 ? -7.729 -2.238 30.342 1.00 89.38 433 THR A N 1
ATOM 3410 C CA . THR A 1 433 ? -7.369 -2.313 31.769 1.00 89.38 433 THR A CA 1
ATOM 3411 C C . THR A 1 433 ? -8.131 -1.267 32.591 1.00 89.38 433 THR A C 1
ATOM 3413 O O . THR A 1 433 ? -8.675 -1.583 33.651 1.00 89.38 433 THR A O 1
ATOM 3416 N N . ALA A 1 434 ? -8.260 -0.038 32.078 1.00 90.62 434 ALA A N 1
ATOM 3417 C CA . ALA A 1 434 ? -9.059 1.006 32.715 1.00 90.62 434 ALA A CA 1
ATOM 3418 C C . ALA A 1 434 ? -10.557 0.644 32.777 1.00 90.62 434 ALA A C 1
ATOM 3420 O O . ALA A 1 434 ? -11.213 0.917 33.784 1.00 90.62 434 ALA A O 1
ATOM 3421 N N . LEU A 1 435 ? -11.113 0.013 31.732 1.00 89.81 435 LEU A N 1
ATOM 3422 C CA . LEU A 1 435 ? -12.497 -0.482 31.720 1.00 89.81 435 LEU A CA 1
ATOM 3423 C C . LEU A 1 435 ? -12.712 -1.607 32.741 1.00 89.81 435 LEU A C 1
ATOM 3425 O O . LEU A 1 435 ? -13.699 -1.578 33.482 1.00 89.81 435 LEU A O 1
ATOM 3429 N N . ALA A 1 436 ? -11.779 -2.559 32.826 1.00 84.88 436 ALA A N 1
ATOM 3430 C CA . ALA A 1 436 ? -11.817 -3.628 33.818 1.00 84.88 436 ALA A CA 1
ATOM 3431 C C . ALA A 1 436 ? -11.849 -3.049 35.244 1.00 84.88 436 ALA A C 1
ATOM 3433 O O . ALA A 1 436 ? -12.779 -3.343 36.000 1.00 84.88 436 ALA A O 1
ATOM 3434 N N . ALA A 1 437 ? -10.921 -2.143 35.574 1.00 84.94 437 ALA A N 1
ATOM 3435 C CA . ALA A 1 437 ? -10.855 -1.478 36.877 1.00 84.94 437 ALA A CA 1
ATOM 3436 C C . ALA A 1 437 ? -12.142 -0.700 37.225 1.00 84.94 437 ALA A C 1
ATOM 3438 O O . ALA A 1 437 ? -12.693 -0.864 38.318 1.00 84.94 437 ALA A O 1
ATOM 3439 N N . ALA A 1 438 ? -12.675 0.087 36.282 1.00 84.81 438 ALA A N 1
ATOM 3440 C CA . ALA A 1 438 ? -13.910 0.854 36.470 1.00 84.81 438 ALA A CA 1
ATOM 3441 C C . ALA A 1 438 ? -15.150 -0.034 36.710 1.00 84.81 438 ALA A C 1
ATOM 3443 O O . ALA A 1 438 ? -16.065 0.354 37.446 1.00 84.81 438 ALA A O 1
ATOM 3444 N N . SER A 1 439 ? -15.169 -1.241 36.132 1.00 80.00 439 SER A N 1
ATOM 3445 C CA . SER A 1 439 ? -16.237 -2.229 36.338 1.00 80.00 439 SER A CA 1
ATOM 3446 C C . SER A 1 439 ? -16.105 -3.025 37.648 1.00 80.00 439 SER A C 1
ATOM 3448 O O . SER A 1 439 ? -17.125 -3.404 38.231 1.00 80.00 439 SER A O 1
ATOM 3450 N N . ALA A 1 440 ? -14.873 -3.250 38.125 1.00 72.69 440 ALA A N 1
ATOM 3451 C CA . ALA A 1 440 ? -14.560 -4.095 39.279 1.00 72.69 440 ALA A CA 1
ATOM 3452 C C . ALA A 1 440 ? -14.780 -3.398 40.634 1.00 72.69 440 ALA A C 1
ATOM 3454 O O . ALA A 1 440 ? -15.232 -4.033 41.585 1.00 72.69 440 ALA A O 1
ATOM 3455 N N . GLY A 1 441 ? -14.544 -2.081 40.729 1.00 62.66 441 GLY A N 1
ATOM 3456 C CA . GLY A 1 441 ? -14.718 -1.279 41.958 1.00 62.66 441 GLY A CA 1
ATOM 3457 C C . GLY A 1 441 ? -16.175 -1.065 42.416 1.00 62.66 441 GLY A C 1
ATOM 3458 O O . GLY A 1 441 ? -16.513 0.006 42.938 1.00 62.66 441 GLY A O 1
ATOM 3459 N N . GLN A 1 442 ? -17.067 -2.023 42.130 1.00 53.00 442 GLN A N 1
ATOM 3460 C CA . GLN A 1 442 ? -18.528 -1.906 42.243 1.00 53.00 442 GLN A CA 1
ATOM 3461 C C . GLN A 1 442 ? -19.247 -3.176 42.740 1.00 53.00 442 GLN A C 1
ATOM 3463 O O . GLN A 1 442 ? -20.474 -3.221 42.694 1.00 53.00 442 GLN A O 1
ATOM 3468 N N . GLY A 1 443 ? -18.532 -4.223 43.166 1.00 52.47 443 GLY A N 1
ATOM 3469 C CA . GLY A 1 443 ? -19.160 -5.463 43.654 1.00 52.47 443 GLY A CA 1
ATOM 3470 C C . GLY A 1 443 ? -19.798 -6.343 42.568 1.00 52.47 443 GLY A C 1
ATOM 3471 O O . GLY A 1 443 ? -20.388 -7.372 42.881 1.00 52.47 443 GLY A O 1
ATOM 3472 N N . ASN A 1 444 ? -19.643 -5.996 41.285 1.00 52.94 444 ASN A N 1
ATOM 3473 C CA . ASN A 1 444 ? -19.691 -7.012 40.237 1.00 52.94 444 ASN A CA 1
ATOM 3474 C C . ASN A 1 444 ? -18.451 -7.902 40.448 1.00 52.94 444 ASN A C 1
ATOM 3476 O O . ASN A 1 444 ? -17.337 -7.391 40.326 1.00 52.94 444 ASN A O 1
ATOM 3480 N N . ASN A 1 445 ? -18.614 -9.196 40.742 1.00 52.94 445 ASN A N 1
ATOM 3481 C CA . ASN A 1 445 ? -17.475 -10.120 40.805 1.00 52.94 445 ASN A CA 1
ATOM 3482 C C . ASN A 1 445 ? -16.732 -10.081 39.463 1.00 52.94 445 ASN A C 1
ATOM 3484 O O . ASN A 1 445 ? -17.274 -10.521 38.445 1.00 52.94 445 ASN A O 1
ATOM 3488 N N . ALA A 1 446 ? -15.516 -9.530 39.447 1.00 56.16 446 ALA A N 1
ATOM 3489 C CA . ALA A 1 446 ? -14.680 -9.522 38.256 1.00 56.16 446 ALA A CA 1
ATOM 3490 C C . ALA A 1 446 ? -14.408 -10.978 37.870 1.00 56.16 446 ALA A C 1
ATOM 3492 O O . ALA A 1 446 ? -13.868 -11.737 38.675 1.00 56.16 446 ALA A O 1
ATOM 3493 N N . ASN A 1 447 ? -14.832 -11.390 36.673 1.00 73.19 447 ASN A N 1
ATOM 3494 C CA . ASN A 1 447 ? -14.641 -12.772 36.261 1.00 73.19 447 ASN A CA 1
ATOM 3495 C C . ASN A 1 447 ? -13.145 -12.995 36.004 1.00 73.19 447 ASN A C 1
ATOM 3497 O O . ASN A 1 447 ? -12.609 -12.516 35.004 1.00 73.19 447 ASN A O 1
ATOM 3501 N N . ILE A 1 448 ? -12.486 -13.692 36.932 1.00 81.06 448 ILE A N 1
ATOM 3502 C CA . ILE A 1 448 ? -11.031 -13.851 36.954 1.00 81.06 448 ILE A CA 1
ATOM 3503 C C . ILE A 1 448 ? -10.558 -14.467 35.635 1.00 81.06 448 ILE A C 1
ATOM 3505 O O . ILE A 1 448 ? -9.687 -13.884 34.992 1.00 81.06 448 ILE A O 1
ATOM 3509 N N . ILE A 1 449 ? -11.205 -15.540 35.161 1.00 86.00 449 ILE A N 1
ATOM 3510 C CA . ILE A 1 449 ? -10.823 -16.201 33.904 1.00 86.00 449 ILE A CA 1
ATOM 3511 C C . ILE A 1 449 ? -11.029 -15.294 32.675 1.00 86.00 449 ILE A C 1
ATOM 3513 O O . ILE A 1 449 ? -10.165 -15.275 31.804 1.00 86.00 449 ILE A O 1
ATOM 3517 N N . GLU A 1 450 ? -12.082 -14.462 32.627 1.00 86.44 450 GLU A N 1
ATOM 3518 C CA . GLU A 1 450 ? -12.225 -13.437 31.568 1.00 86.44 450 GLU A CA 1
ATOM 3519 C C . GLU A 1 450 ? -11.066 -12.425 31.633 1.00 86.44 450 GLU A C 1
ATOM 3521 O O . GLU A 1 450 ? -10.424 -12.155 30.623 1.00 86.44 450 GLU A O 1
ATOM 3526 N N . SER A 1 451 ? -10.737 -11.913 32.826 1.00 85.81 451 SER A N 1
ATOM 3527 C CA . SER A 1 451 ? -9.668 -10.916 33.003 1.00 85.81 451 SER A CA 1
ATOM 3528 C C . SER A 1 451 ? -8.258 -11.460 32.746 1.00 85.81 451 SER A C 1
ATOM 3530 O O . SER A 1 451 ? -7.357 -10.702 32.386 1.00 85.81 451 SER A O 1
ATOM 3532 N N . GLU A 1 452 ? -8.047 -12.766 32.907 1.00 88.12 452 GLU A N 1
ATOM 3533 C CA . GLU A 1 452 ? -6.788 -13.417 32.558 1.00 88.12 452 GLU A CA 1
ATOM 3534 C C . GLU A 1 452 ? -6.691 -13.678 31.058 1.00 88.12 452 GLU A C 1
ATOM 3536 O O . GLU A 1 452 ? -5.667 -13.336 30.464 1.00 88.12 452 GLU A O 1
ATOM 3541 N N . ILE A 1 453 ? -7.735 -14.222 30.421 1.00 89.12 453 ILE A N 1
ATOM 3542 C CA . ILE A 1 453 ? -7.800 -14.413 28.962 1.00 89.12 453 ILE A CA 1
ATOM 3543 C C . ILE A 1 453 ? -7.516 -13.084 28.247 1.00 89.12 453 ILE A C 1
ATOM 3545 O O . ILE A 1 453 ? -6.560 -13.009 27.473 1.00 89.12 453 ILE A O 1
ATOM 3549 N N . ASP A 1 454 ? -8.255 -12.028 28.598 1.00 87.12 454 ASP A N 1
ATOM 3550 C CA . ASP A 1 454 ? -8.153 -10.676 28.027 1.00 87.12 454 ASP A CA 1
ATOM 3551 C C . ASP A 1 454 ? -6.897 -9.904 28.492 1.00 87.12 454 ASP A C 1
ATOM 3553 O O . ASP A 1 454 ? -6.635 -8.795 28.034 1.00 87.12 454 ASP A O 1
ATOM 3557 N N . GLN A 1 455 ? -6.095 -10.491 29.387 1.00 88.06 455 GLN A N 1
ATOM 3558 C CA . GLN A 1 455 ? -4.868 -9.924 29.963 1.00 88.06 455 GLN A CA 1
ATOM 3559 C C . GLN A 1 455 ? -5.047 -8.605 30.748 1.00 88.06 455 GLN A C 1
ATOM 3561 O O . GLN A 1 455 ? -4.070 -7.895 30.979 1.00 88.06 455 GLN A O 1
ATOM 3566 N N . THR A 1 456 ? -6.263 -8.301 31.219 1.00 86.81 456 THR A N 1
ATOM 3567 C CA . THR A 1 456 ? -6.581 -7.111 32.032 1.00 86.81 456 THR A CA 1
ATOM 3568 C C . THR A 1 456 ? -6.501 -7.346 33.548 1.00 86.81 456 THR A C 1
ATOM 3570 O O . THR A 1 456 ? -6.786 -6.427 34.319 1.00 86.81 456 THR A O 1
ATOM 3573 N N . ARG A 1 457 ? -6.176 -8.564 34.012 1.00 84.25 457 ARG A N 1
ATOM 3574 C CA . ARG A 1 457 ? -5.976 -8.864 35.443 1.00 84.25 457 ARG A CA 1
ATOM 3575 C C . ARG A 1 457 ? -4.795 -8.054 36.003 1.00 84.25 457 ARG A C 1
ATOM 3577 O O . ARG A 1 457 ? -3.702 -8.066 35.438 1.00 84.25 457 ARG A O 1
ATOM 3584 N N . ALA A 1 458 ? -5.002 -7.397 37.146 1.00 80.88 458 ALA A N 1
ATOM 3585 C CA . ALA A 1 458 ? -3.943 -6.697 37.873 1.00 80.88 458 ALA A CA 1
ATOM 3586 C C . ALA A 1 458 ? -2.842 -7.671 38.340 1.00 80.88 458 ALA A C 1
ATOM 3588 O O . ALA A 1 458 ? -3.132 -8.786 38.766 1.00 80.88 458 ALA A O 1
ATOM 3589 N N . ILE A 1 459 ? -1.577 -7.246 38.257 1.00 82.31 459 ILE A N 1
ATOM 3590 C CA . ILE A 1 459 ? -0.412 -8.112 38.494 1.00 82.31 459 ILE A CA 1
ATOM 3591 C C . ILE A 1 459 ? 0.123 -7.894 39.911 1.00 82.31 459 ILE A C 1
ATOM 3593 O O . ILE A 1 459 ? 1.106 -7.180 40.127 1.00 82.31 459 ILE A O 1
ATOM 3597 N N . ASP A 1 460 ? -0.536 -8.533 40.872 1.00 85.81 460 ASP A N 1
ATOM 3598 C CA . ASP A 1 460 ? -0.007 -8.731 42.221 1.00 85.81 460 ASP A CA 1
ATOM 3599 C C . ASP A 1 460 ? 1.279 -9.601 42.214 1.00 85.81 460 ASP A C 1
ATOM 3601 O O . ASP A 1 460 ? 1.701 -10.117 41.174 1.00 85.81 460 ASP A O 1
ATOM 3605 N N . GLU A 1 461 ? 1.969 -9.696 43.354 1.00 86.88 461 GLU A N 1
ATOM 3606 C CA . GLU A 1 461 ? 3.253 -10.411 43.464 1.00 86.88 461 GLU A CA 1
ATOM 3607 C C . GLU A 1 461 ? 3.089 -11.932 43.315 1.00 86.88 461 GLU A C 1
ATOM 3609 O O . GLU A 1 461 ? 3.829 -12.579 42.572 1.00 86.88 461 GLU A O 1
ATOM 3614 N N . GLU A 1 462 ? 2.065 -12.488 43.963 1.00 87.12 462 GLU A N 1
ATOM 3615 C CA . GLU A 1 462 ? 1.761 -13.919 43.987 1.00 87.12 462 GLU A CA 1
ATOM 3616 C C . GLU A 1 462 ? 1.418 -14.433 42.583 1.00 87.12 462 GLU A C 1
ATOM 3618 O O . GLU A 1 462 ? 2.000 -15.411 42.111 1.00 87.12 462 GLU A O 1
ATOM 3623 N N . TYR A 1 463 ? 0.539 -13.734 41.864 1.00 85.31 463 TYR A N 1
ATOM 3624 C CA . TYR A 1 463 ? 0.181 -14.017 40.476 1.00 85.31 463 TYR A CA 1
ATOM 3625 C C . TYR A 1 463 ? 1.383 -13.869 39.534 1.00 85.31 463 TYR A C 1
ATOM 3627 O O . TYR A 1 463 ? 1.537 -14.656 38.598 1.00 85.31 463 TYR A O 1
ATOM 3635 N N . ARG A 1 464 ? 2.279 -12.903 39.781 1.00 86.31 464 ARG A N 1
ATOM 3636 C CA . ARG A 1 464 ? 3.482 -12.715 38.957 1.00 86.31 464 ARG A CA 1
ATOM 3637 C C . ARG A 1 464 ? 4.432 -13.903 39.054 1.00 86.31 464 ARG A C 1
ATOM 3639 O O . ARG A 1 464 ? 4.861 -14.392 38.011 1.00 86.31 464 ARG A O 1
ATOM 3646 N N . ILE A 1 465 ? 4.734 -14.348 40.275 1.00 87.38 465 ILE A N 1
ATOM 3647 C CA . ILE A 1 465 ? 5.672 -15.445 40.543 1.00 87.38 465 ILE A CA 1
ATOM 3648 C C . ILE A 1 465 ? 5.040 -16.794 40.172 1.00 87.38 465 ILE A C 1
ATOM 3650 O O . ILE A 1 465 ? 5.649 -17.576 39.449 1.00 87.38 465 ILE A O 1
ATOM 3654 N N . SER A 1 466 ? 3.799 -17.057 40.598 1.00 88.06 466 SER A N 1
ATOM 3655 C CA . SER A 1 466 ? 3.155 -18.365 40.402 1.00 88.06 466 SER A CA 1
ATOM 3656 C C . SER A 1 466 ? 2.654 -18.612 38.974 1.00 88.06 466 SER A C 1
ATOM 3658 O O . SER A 1 466 ? 2.766 -19.732 38.481 1.00 88.06 466 SER A O 1
ATOM 3660 N N . LYS A 1 467 ? 2.093 -17.606 38.284 1.00 87.75 467 LYS A N 1
ATOM 3661 C CA . LYS A 1 467 ? 1.482 -17.791 36.951 1.00 87.75 467 LYS A CA 1
ATOM 3662 C C . LYS A 1 467 ? 2.377 -17.380 35.786 1.00 87.75 467 LYS A C 1
ATOM 3664 O O . LYS A 1 467 ? 2.057 -17.732 34.648 1.00 87.75 467 LYS A O 1
ATOM 3669 N N . LEU A 1 468 ? 3.469 -16.652 36.042 1.00 90.12 468 LEU A N 1
ATOM 3670 C CA . LEU A 1 468 ? 4.394 -16.102 35.039 1.00 90.12 468 LEU A CA 1
ATOM 3671 C C . LEU A 1 468 ? 3.673 -15.427 33.843 1.00 90.12 468 LEU A C 1
ATOM 3673 O O . LEU A 1 468 ? 3.951 -15.750 32.686 1.00 90.12 468 LEU A O 1
ATOM 3677 N N . PRO A 1 469 ? 2.749 -14.466 34.057 1.00 88.44 469 PRO A N 1
ATOM 3678 C CA . PRO A 1 469 ? 1.845 -13.952 33.015 1.00 88.44 469 PRO A CA 1
ATOM 3679 C C . PRO A 1 469 ? 2.534 -13.248 31.828 1.00 88.44 469 PRO A C 1
ATOM 3681 O O . PRO A 1 469 ? 1.898 -13.023 30.798 1.00 88.44 469 PRO A O 1
ATOM 3684 N N . ARG A 1 470 ? 3.828 -12.906 31.943 1.00 88.00 470 ARG A N 1
ATOM 3685 C CA . ARG A 1 470 ? 4.653 -12.396 30.828 1.00 88.00 470 ARG A CA 1
ATOM 3686 C C . ARG A 1 470 ? 5.089 -13.495 29.852 1.00 88.00 470 ARG A C 1
ATOM 3688 O O . ARG A 1 470 ? 5.249 -13.203 28.668 1.00 88.00 470 ARG A O 1
ATOM 3695 N N . LEU A 1 471 ? 5.275 -14.733 30.320 1.00 88.25 471 LEU A N 1
ATOM 3696 C CA . LEU A 1 471 ? 5.626 -15.881 29.475 1.00 88.25 471 LEU A CA 1
ATOM 3697 C C . LEU A 1 471 ? 4.478 -16.183 28.504 1.00 88.25 471 LEU A C 1
ATOM 3699 O O . LEU A 1 471 ? 4.673 -16.223 27.296 1.00 88.25 471 LEU A O 1
ATOM 3703 N N . TRP A 1 472 ? 3.263 -16.264 29.044 1.00 88.50 472 TRP A N 1
ATOM 3704 C CA . TRP A 1 472 ? 2.028 -16.630 28.343 1.00 88.50 472 TRP A CA 1
ATOM 3705 C C . TRP A 1 472 ? 1.345 -15.470 27.593 1.00 88.50 472 TRP A C 1
ATOM 3707 O O . TRP A 1 472 ? 0.139 -15.517 27.342 1.00 88.50 472 TRP A O 1
ATOM 3717 N N . ARG A 1 473 ? 2.061 -14.378 27.298 1.00 88.94 473 ARG A N 1
ATOM 3718 C CA . ARG A 1 473 ? 1.467 -13.196 26.648 1.00 88.94 473 ARG A CA 1
ATOM 3719 C C . ARG A 1 473 ? 1.086 -13.492 25.194 1.00 88.94 473 ARG A C 1
ATOM 3721 O O . ARG A 1 473 ? 1.815 -14.197 24.508 1.00 88.94 473 ARG A O 1
ATOM 3728 N N . LYS A 1 474 ? -0.034 -12.924 24.733 1.00 87.44 474 LYS A N 1
ATOM 3729 C CA . LYS A 1 474 ? -0.508 -13.026 23.344 1.00 87.44 474 LYS A CA 1
ATOM 3730 C C . LYS A 1 474 ? 0.565 -12.491 22.390 1.00 87.44 474 LYS A C 1
ATOM 3732 O O . LYS A 1 474 ? 0.936 -11.324 22.506 1.00 87.44 474 LYS A O 1
ATOM 3737 N N . ILE A 1 475 ? 1.056 -13.322 21.475 1.00 87.12 475 ILE A N 1
ATOM 3738 C CA . ILE A 1 475 ? 2.061 -12.966 20.463 1.00 87.12 475 ILE A CA 1
ATOM 3739 C C . ILE A 1 475 ? 1.594 -13.437 19.086 1.00 87.12 475 ILE A C 1
ATOM 3741 O O . ILE A 1 475 ? 0.939 -14.466 18.979 1.00 87.12 475 ILE A O 1
ATOM 3745 N N . ASP A 1 476 ? 1.978 -12.710 18.042 1.00 81.44 476 ASP A N 1
ATOM 3746 C CA . ASP A 1 476 ? 1.660 -13.035 16.646 1.00 81.44 476 ASP A CA 1
ATOM 3747 C C . ASP A 1 476 ? 2.935 -12.942 15.788 1.00 81.44 476 ASP A C 1
ATOM 3749 O O . ASP A 1 476 ? 3.994 -12.497 16.264 1.00 81.44 476 ASP A O 1
ATOM 3753 N N . LEU A 1 477 ? 2.871 -13.399 14.540 1.00 82.06 477 LEU A N 1
ATOM 3754 C CA . LEU A 1 477 ? 3.956 -13.300 13.570 1.00 82.06 477 LEU A CA 1
ATOM 3755 C C . LEU A 1 477 ? 4.262 -11.831 13.239 1.00 82.06 477 LEU A C 1
ATOM 3757 O O . LEU A 1 477 ? 3.374 -10.994 13.076 1.00 82.06 477 LEU A O 1
ATOM 3761 N N . VAL A 1 478 ? 5.552 -11.516 13.125 1.00 85.06 478 VAL A N 1
ATOM 3762 C CA . VAL A 1 478 ? 6.001 -10.233 12.570 1.00 85.06 478 VAL A CA 1
ATOM 3763 C C . VAL A 1 478 ? 5.763 -10.281 11.057 1.00 85.06 478 VAL A C 1
ATOM 3765 O O . VAL A 1 478 ? 5.939 -11.329 10.443 1.00 85.06 478 VAL A O 1
ATOM 3768 N N . THR A 1 479 ? 5.311 -9.181 10.454 1.00 86.06 479 THR A N 1
ATOM 3769 C CA . THR A 1 479 ? 4.965 -9.117 9.026 1.00 86.06 479 THR A CA 1
ATOM 3770 C C . THR A 1 479 ? 5.361 -7.766 8.436 1.00 86.06 479 THR A C 1
ATOM 3772 O O . THR A 1 479 ? 5.568 -6.792 9.161 1.00 86.06 479 THR A O 1
ATOM 3775 N N . PHE A 1 480 ? 5.400 -7.673 7.106 1.00 88.06 480 PHE A N 1
ATOM 3776 C CA . PHE A 1 480 ? 5.549 -6.388 6.420 1.00 88.06 480 PHE A CA 1
ATOM 3777 C C . PHE A 1 480 ? 4.451 -5.380 6.814 1.00 88.06 480 PHE A C 1
ATOM 3779 O O . PHE A 1 480 ? 4.734 -4.207 7.052 1.00 88.06 480 PHE A O 1
ATOM 3786 N N . ASN A 1 481 ? 3.203 -5.838 6.970 1.00 88.19 481 ASN A N 1
ATOM 3787 C CA . ASN A 1 481 ? 2.087 -4.968 7.344 1.00 88.19 481 ASN A CA 1
ATOM 3788 C C . ASN A 1 481 ? 2.202 -4.438 8.782 1.00 88.19 481 ASN A C 1
ATOM 3790 O O . ASN A 1 481 ? 1.878 -3.274 9.014 1.00 88.19 481 ASN A O 1
ATOM 3794 N N . SER A 1 482 ? 2.709 -5.227 9.740 1.00 88.81 482 SER A N 1
ATOM 3795 C CA . SER A 1 482 ? 2.963 -4.724 11.098 1.00 88.81 482 SER A CA 1
ATOM 3796 C C . SER A 1 482 ? 4.166 -3.775 11.171 1.00 88.81 482 SER A C 1
ATOM 3798 O O . SER A 1 482 ? 4.154 -2.863 11.997 1.00 88.81 482 SER A O 1
ATOM 3800 N N . PHE A 1 483 ? 5.156 -3.908 10.282 1.00 90.75 483 PHE A N 1
ATOM 3801 C CA . PHE A 1 483 ? 6.227 -2.916 10.111 1.00 90.75 483 PHE A CA 1
ATOM 3802 C C . PHE A 1 483 ? 5.698 -1.602 9.507 1.00 90.75 483 PHE A C 1
ATOM 3804 O O . PHE A 1 483 ? 5.937 -0.524 10.055 1.00 90.75 483 PHE A O 1
ATOM 3811 N N . ARG A 1 484 ? 4.896 -1.684 8.435 1.00 90.56 484 ARG A N 1
ATOM 3812 C CA . ARG A 1 484 ? 4.227 -0.528 7.812 1.00 90.56 484 ARG A CA 1
ATOM 3813 C C . ARG A 1 484 ? 3.319 0.212 8.798 1.00 90.56 484 ARG A C 1
ATOM 3815 O O . ARG A 1 484 ? 3.347 1.437 8.852 1.00 90.56 484 ARG A O 1
ATOM 3822 N N . ALA A 1 485 ? 2.551 -0.518 9.607 1.00 91.44 485 ALA A N 1
ATOM 3823 C CA . ALA A 1 485 ? 1.698 0.065 10.641 1.00 91.44 485 ALA A CA 1
ATOM 3824 C C . ALA A 1 485 ? 2.502 0.786 11.735 1.00 91.44 485 ALA A C 1
ATOM 3826 O O . ALA A 1 485 ? 2.127 1.886 12.133 1.00 91.44 485 ALA A O 1
ATOM 3827 N N . TYR A 1 486 ? 3.630 0.214 12.175 1.00 92.06 486 TYR A N 1
ATOM 3828 C CA . TYR A 1 486 ? 4.528 0.855 13.141 1.00 92.06 486 TYR A CA 1
ATOM 3829 C C . TYR A 1 486 ? 5.111 2.171 12.599 1.00 92.06 486 TYR A C 1
ATOM 3831 O O . TYR A 1 486 ? 5.065 3.191 13.283 1.00 92.06 486 TYR A O 1
ATOM 3839 N N . TYR A 1 487 ? 5.581 2.184 11.346 1.00 91.94 487 TYR A N 1
ATOM 3840 C CA . TYR A 1 487 ? 6.078 3.403 10.696 1.00 91.94 487 TYR A CA 1
ATOM 3841 C C . TYR A 1 487 ? 4.972 4.460 10.509 1.00 91.94 487 TYR A C 1
ATOM 3843 O O . TYR A 1 487 ? 5.176 5.641 10.782 1.00 91.94 487 TYR A O 1
ATOM 3851 N N . ASN A 1 488 ? 3.763 4.042 10.127 1.00 89.50 488 ASN A N 1
ATOM 3852 C CA . ASN A 1 488 ? 2.612 4.941 10.003 1.00 89.50 488 ASN A CA 1
ATOM 3853 C C . ASN A 1 488 ? 2.105 5.486 11.354 1.00 89.50 488 ASN A C 1
ATOM 3855 O O . ASN A 1 488 ? 1.411 6.505 11.373 1.00 89.50 488 ASN A O 1
ATOM 3859 N N . GLY A 1 489 ? 2.447 4.840 12.476 1.00 88.12 489 GLY A N 1
ATOM 3860 C CA . GLY A 1 489 ? 2.052 5.248 13.827 1.00 88.12 489 GLY A CA 1
ATOM 3861 C C . GLY A 1 489 ? 2.617 6.605 14.264 1.00 88.12 489 GLY A C 1
ATOM 3862 O O . GLY A 1 489 ? 1.961 7.314 15.026 1.00 88.12 489 GLY A O 1
ATOM 3863 N N . ASP A 1 490 ? 3.785 7.000 13.748 1.00 87.88 490 ASP A N 1
ATOM 3864 C CA . ASP A 1 490 ? 4.345 8.352 13.909 1.00 87.88 490 ASP A CA 1
ATOM 3865 C C . ASP A 1 490 ? 4.979 8.852 12.599 1.00 87.88 490 ASP A C 1
ATOM 3867 O O . ASP A 1 490 ? 6.145 9.250 12.534 1.00 87.88 490 ASP A O 1
ATOM 3871 N N . LEU A 1 491 ? 4.185 8.785 11.523 1.00 85.38 491 LEU A N 1
ATOM 3872 C CA . LEU A 1 491 ? 4.612 9.062 10.148 1.00 85.38 491 LEU A CA 1
ATOM 3873 C C . LEU A 1 491 ? 5.391 10.381 10.013 1.00 85.38 491 LEU A C 1
ATOM 3875 O O . LEU A 1 491 ? 6.433 10.408 9.368 1.00 85.38 491 LEU A O 1
ATOM 3879 N N . THR A 1 492 ? 4.940 11.461 10.657 1.00 84.31 492 THR A N 1
ATOM 3880 C CA . THR A 1 492 ? 5.604 12.773 10.583 1.00 84.31 492 THR A CA 1
ATOM 3881 C C . THR A 1 492 ? 6.999 12.761 11.220 1.00 84.31 492 THR A C 1
ATOM 3883 O O . THR A 1 492 ? 7.924 13.357 10.669 1.00 84.31 492 THR A O 1
ATOM 3886 N N . GLN A 1 493 ? 7.183 12.084 12.362 1.00 88.69 493 GLN A N 1
ATOM 3887 C CA . GLN A 1 493 ? 8.497 11.959 13.002 1.00 88.69 493 GLN A CA 1
ATOM 3888 C C . GLN A 1 493 ? 9.409 11.001 12.227 1.00 88.69 493 GLN A C 1
ATOM 3890 O O . GLN A 1 493 ? 10.598 11.283 12.061 1.00 88.69 493 GLN A O 1
ATOM 3895 N N . TYR A 1 494 ? 8.876 9.873 11.755 1.00 92.12 494 TYR A N 1
ATOM 3896 C CA . TYR A 1 494 ? 9.678 8.851 11.089 1.00 92.12 494 TYR A CA 1
ATOM 3897 C C . TYR A 1 494 ? 10.017 9.191 9.634 1.00 92.12 494 TYR A C 1
ATOM 3899 O O . TYR A 1 494 ? 11.126 8.877 9.220 1.00 92.12 494 TYR A O 1
ATOM 3907 N N . GLN A 1 495 ? 9.179 9.922 8.895 1.00 90.12 495 GLN A N 1
ATOM 3908 C CA . GLN A 1 495 ? 9.534 10.445 7.568 1.00 90.12 495 GLN A CA 1
ATOM 3909 C C . GLN A 1 495 ? 10.675 11.472 7.638 1.00 90.12 495 GLN A C 1
ATOM 3911 O O . GLN A 1 495 ? 11.549 11.474 6.777 1.00 90.12 495 GLN A O 1
ATOM 3916 N N . ALA A 1 496 ? 10.701 12.318 8.673 1.00 90.00 496 ALA A N 1
ATOM 3917 C CA . ALA A 1 496 ? 11.759 13.313 8.859 1.00 90.00 496 ALA A CA 1
ATOM 3918 C C . ALA A 1 496 ? 13.088 12.717 9.365 1.00 90.00 496 ALA A C 1
ATOM 3920 O O . ALA A 1 496 ? 14.142 13.309 9.150 1.00 90.00 496 ALA A O 1
ATOM 3921 N N . LYS A 1 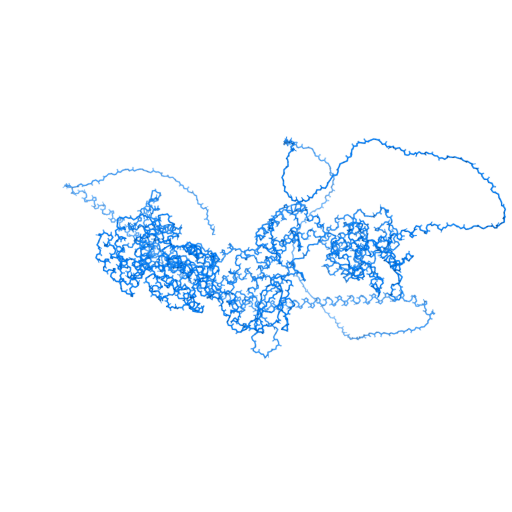497 ? 13.046 11.572 10.061 1.00 93.44 497 LYS A N 1
ATOM 3922 C CA . LYS A 1 497 ? 14.227 10.910 10.648 1.00 93.44 497 LYS A CA 1
ATOM 3923 C C . LYS A 1 497 ? 14.767 9.748 9.804 1.00 93.44 497 LYS A C 1
ATOM 3925 O O . LYS A 1 497 ? 15.955 9.452 9.881 1.00 93.44 497 LYS A O 1
ATOM 3930 N N . TYR A 1 498 ? 13.892 9.098 9.042 1.00 94.88 498 TYR A N 1
ATOM 3931 C CA . TYR A 1 498 ? 14.163 7.931 8.206 1.00 94.88 498 TYR A CA 1
ATOM 3932 C C . TYR A 1 498 ? 13.536 8.150 6.812 1.00 94.88 498 TYR A C 1
ATOM 3934 O O . TYR A 1 498 ? 12.512 7.534 6.477 1.00 94.88 498 TYR A O 1
ATOM 3942 N N . PRO A 1 499 ? 14.072 9.100 6.018 1.00 94.38 499 PRO A N 1
ATOM 3943 C CA . PRO A 1 499 ? 13.475 9.507 4.748 1.00 94.38 499 PRO A CA 1
ATOM 3944 C C . PRO A 1 499 ? 13.612 8.436 3.658 1.00 94.38 499 PRO A C 1
ATOM 3946 O O . PRO A 1 499 ? 12.765 8.375 2.766 1.00 94.38 499 PRO A O 1
ATOM 3949 N N . PHE A 1 500 ? 14.610 7.546 3.735 1.00 96.00 500 PHE A N 1
ATOM 3950 C CA . PHE A 1 500 ? 14.728 6.450 2.774 1.00 96.00 500 PHE A CA 1
ATOM 3951 C C . PHE A 1 500 ? 13.618 5.412 2.986 1.00 96.00 500 PHE A C 1
ATOM 3953 O O . PHE A 1 500 ? 13.060 4.914 2.009 1.00 96.00 500 PHE A O 1
ATOM 3960 N N . LEU A 1 501 ? 13.188 5.170 4.234 1.00 95.19 501 LEU A N 1
ATOM 3961 C CA . LEU A 1 501 ? 12.007 4.335 4.497 1.00 95.19 501 LEU A CA 1
ATOM 3962 C C . LEU A 1 501 ? 10.724 4.909 3.867 1.00 95.19 501 LEU A C 1
ATOM 3964 O O . LEU A 1 501 ? 9.889 4.137 3.398 1.00 95.19 501 LEU A O 1
ATOM 3968 N N . ALA A 1 502 ? 10.574 6.236 3.782 1.00 92.75 502 ALA A N 1
ATOM 3969 C CA . ALA A 1 502 ? 9.422 6.853 3.119 1.00 92.75 502 ALA A CA 1
ATOM 3970 C C . ALA A 1 502 ? 9.418 6.589 1.601 1.00 92.75 502 ALA A C 1
ATOM 3972 O O . ALA A 1 502 ? 8.374 6.254 1.033 1.00 92.75 502 ALA A O 1
ATOM 3973 N N . VAL A 1 503 ? 10.585 6.677 0.947 1.00 94.31 503 VAL A N 1
ATOM 3974 C CA . VAL A 1 503 ? 10.736 6.316 -0.475 1.00 94.31 503 VAL A CA 1
ATOM 3975 C C . VAL A 1 503 ? 10.530 4.811 -0.674 1.00 94.31 503 VAL A C 1
ATOM 3977 O O . VAL A 1 503 ? 9.793 4.409 -1.571 1.00 94.31 503 VAL A O 1
ATOM 3980 N N . PHE A 1 504 ? 11.080 3.966 0.199 1.00 94.25 504 PHE A N 1
ATOM 3981 C CA . PHE A 1 504 ? 10.847 2.521 0.170 1.00 94.25 504 PHE A CA 1
ATOM 3982 C C . PHE A 1 504 ? 9.352 2.169 0.243 1.00 94.25 504 PHE A C 1
ATOM 3984 O O . PHE A 1 504 ? 8.862 1.448 -0.624 1.00 94.25 504 PHE A O 1
ATOM 3991 N N . PHE A 1 505 ? 8.589 2.712 1.200 1.00 91.00 505 PHE A N 1
ATOM 3992 C CA . PHE A 1 505 ? 7.151 2.425 1.284 1.00 91.00 505 PHE A CA 1
ATOM 3993 C C . PHE A 1 505 ? 6.383 2.892 0.039 1.00 91.00 505 PHE A C 1
ATOM 3995 O O . PHE A 1 505 ? 5.555 2.130 -0.462 1.00 91.00 505 PHE A O 1
ATOM 4002 N N . LYS A 1 506 ? 6.714 4.071 -0.515 1.00 90.44 506 LYS A N 1
ATOM 4003 C CA . LYS A 1 506 ? 6.140 4.609 -1.768 1.00 90.44 506 LYS A CA 1
ATOM 4004 C C . LYS A 1 506 ? 6.318 3.671 -2.975 1.00 90.44 506 LYS A C 1
ATOM 4006 O O . LYS A 1 506 ? 5.480 3.687 -3.876 1.00 90.44 506 LYS A O 1
ATOM 4011 N N . TYR A 1 507 ? 7.382 2.865 -3.003 1.00 91.88 507 TYR A N 1
ATOM 4012 C CA . TYR A 1 507 ? 7.671 1.934 -4.102 1.00 91.88 507 TYR A CA 1
ATOM 4013 C C . TYR A 1 507 ? 7.505 0.450 -3.755 1.00 91.88 507 TYR A C 1
ATOM 4015 O O . TYR A 1 507 ? 7.561 -0.355 -4.675 1.00 91.88 507 TYR A O 1
ATOM 4023 N N . SER A 1 508 ? 7.279 0.072 -2.495 1.00 88.94 508 SER A N 1
ATOM 4024 C CA . SER A 1 508 ? 7.307 -1.320 -1.997 1.00 88.94 508 SER A CA 1
ATOM 4025 C C . SER A 1 508 ? 6.668 -2.373 -2.924 1.00 88.94 508 SER A C 1
ATOM 4027 O O . SER A 1 508 ? 7.368 -3.266 -3.398 1.00 88.94 508 SER A O 1
ATOM 4029 N N . GLU A 1 509 ? 5.389 -2.220 -3.281 1.00 87.56 509 GLU A N 1
ATOM 4030 C CA . GLU A 1 509 ? 4.662 -3.123 -4.201 1.00 87.56 509 GLU A CA 1
ATOM 4031 C C . GLU A 1 509 ? 5.233 -3.151 -5.636 1.00 87.56 509 GLU A C 1
ATOM 4033 O O . GLU A 1 509 ? 5.058 -4.118 -6.374 1.00 87.56 509 GLU A O 1
ATOM 4038 N N . ARG A 1 510 ? 5.926 -2.083 -6.053 1.00 90.81 510 ARG A N 1
ATOM 4039 C CA . ARG A 1 510 ? 6.553 -1.938 -7.377 1.00 90.81 510 ARG A CA 1
ATOM 4040 C C . ARG A 1 510 ? 7.962 -2.528 -7.417 1.00 90.81 510 ARG A C 1
ATOM 4042 O O . ARG A 1 510 ? 8.344 -3.078 -8.446 1.00 90.81 510 ARG A O 1
ATOM 4049 N N . LEU A 1 511 ? 8.713 -2.456 -6.314 1.00 92.50 511 LEU A N 1
ATOM 4050 C CA . LEU A 1 511 ? 10.058 -3.039 -6.194 1.00 92.50 511 LEU A CA 1
ATOM 4051 C C . LEU A 1 511 ? 10.031 -4.554 -6.440 1.00 92.50 511 LEU A C 1
ATOM 4053 O O . LEU A 1 511 ? 10.914 -5.085 -7.109 1.00 92.50 511 LEU A O 1
ATOM 4057 N N . GLU A 1 512 ? 8.973 -5.239 -5.992 1.00 91.44 512 GLU A N 1
ATOM 4058 C CA . GLU A 1 512 ? 8.766 -6.669 -6.257 1.00 91.44 512 GLU A CA 1
ATOM 4059 C C . GLU A 1 512 ? 8.643 -7.018 -7.745 1.00 91.44 512 GLU A C 1
ATOM 4061 O O . GLU A 1 512 ? 8.831 -8.173 -8.126 1.00 91.44 512 GLU A O 1
ATOM 4066 N N . ILE A 1 513 ? 8.308 -6.046 -8.595 1.00 93.62 513 ILE A N 1
ATOM 4067 C CA . ILE A 1 513 ? 8.120 -6.250 -10.031 1.00 93.62 513 ILE A CA 1
ATOM 4068 C C . ILE A 1 513 ? 9.466 -6.146 -10.766 1.00 93.62 513 ILE A C 1
ATOM 4070 O O . ILE A 1 513 ? 9.668 -6.858 -11.749 1.00 93.62 513 ILE A O 1
ATOM 4074 N N . ILE A 1 514 ? 10.413 -5.337 -10.270 1.00 95.56 514 ILE A N 1
ATOM 4075 C CA . ILE A 1 514 ? 11.693 -5.041 -10.945 1.00 95.56 514 ILE A CA 1
ATOM 4076 C C . ILE A 1 514 ? 12.558 -6.300 -11.129 1.00 95.56 514 ILE A C 1
ATOM 4078 O O . ILE A 1 514 ? 13.206 -6.439 -12.165 1.00 95.56 514 ILE A O 1
ATOM 4082 N N . LYS A 1 515 ? 12.483 -7.283 -10.217 1.00 92.81 515 LYS A N 1
ATOM 4083 C CA . LYS A 1 515 ? 13.216 -8.567 -10.321 1.00 92.81 515 LYS A CA 1
ATOM 4084 C C . LYS A 1 515 ? 12.958 -9.350 -11.618 1.00 92.81 515 LYS A C 1
ATOM 4086 O O . LYS A 1 515 ? 13.768 -10.189 -11.997 1.00 92.81 515 LYS A O 1
ATOM 4091 N N . ASN A 1 516 ? 11.854 -9.062 -12.312 1.00 95.81 516 ASN A N 1
ATOM 4092 C CA . ASN A 1 516 ? 11.503 -9.660 -13.603 1.00 95.81 516 ASN A CA 1
ATOM 4093 C C . ASN A 1 516 ? 12.312 -9.088 -14.785 1.00 95.81 516 ASN A C 1
ATOM 4095 O O . ASN A 1 516 ? 12.296 -9.671 -15.865 1.00 95.81 516 ASN A O 1
ATOM 4099 N N . LEU A 1 517 ? 13.042 -7.980 -14.599 1.00 96.31 517 LEU A N 1
ATOM 4100 C CA . LEU A 1 517 ? 13.838 -7.346 -15.654 1.00 96.31 517 LEU A CA 1
ATOM 4101 C C . LEU A 1 517 ? 15.005 -8.228 -16.108 1.00 96.31 517 LEU A C 1
ATOM 4103 O O . LEU A 1 517 ? 15.169 -8.443 -17.307 1.00 96.31 517 LEU A O 1
ATOM 4107 N N . TRP A 1 518 ? 15.798 -8.768 -15.176 1.00 94.88 518 TRP A N 1
ATOM 4108 C CA . TRP A 1 518 ? 16.984 -9.549 -15.546 1.00 94.88 518 TRP A CA 1
ATOM 4109 C C . TRP A 1 518 ? 16.660 -10.854 -16.294 1.00 94.88 518 TRP A C 1
ATOM 4111 O O . TRP A 1 518 ? 17.279 -11.075 -17.330 1.00 94.88 518 TRP A O 1
ATOM 4121 N N . PRO A 1 519 ? 15.680 -11.690 -15.882 1.00 95.69 519 PRO A N 1
ATOM 4122 C CA . PRO A 1 519 ? 15.263 -12.850 -16.675 1.00 95.69 519 PRO A CA 1
ATOM 4123 C C . PRO A 1 519 ? 14.863 -12.511 -18.114 1.00 95.69 519 PRO A C 1
ATOM 4125 O O . PRO A 1 519 ? 15.142 -13.290 -19.026 1.00 95.69 519 PRO A O 1
ATOM 4128 N N . ILE A 1 520 ? 14.242 -11.345 -18.322 1.00 96.50 520 ILE A N 1
ATOM 4129 C CA . ILE A 1 520 ? 13.840 -10.887 -19.651 1.00 96.50 520 ILE A CA 1
ATOM 4130 C C . ILE A 1 520 ? 15.065 -10.461 -20.464 1.00 96.50 520 ILE A C 1
ATOM 4132 O O . ILE A 1 520 ? 15.301 -11.013 -21.537 1.00 96.50 520 ILE A O 1
ATOM 4136 N N . VAL A 1 521 ? 15.889 -9.554 -19.931 1.00 94.75 521 VAL A N 1
ATOM 4137 C CA . VAL A 1 521 ? 17.119 -9.079 -20.590 1.00 94.75 521 VAL A CA 1
ATOM 4138 C C . VAL A 1 521 ? 18.065 -10.241 -20.912 1.00 94.75 521 VAL A C 1
ATOM 4140 O O . VAL A 1 521 ? 18.556 -10.328 -22.036 1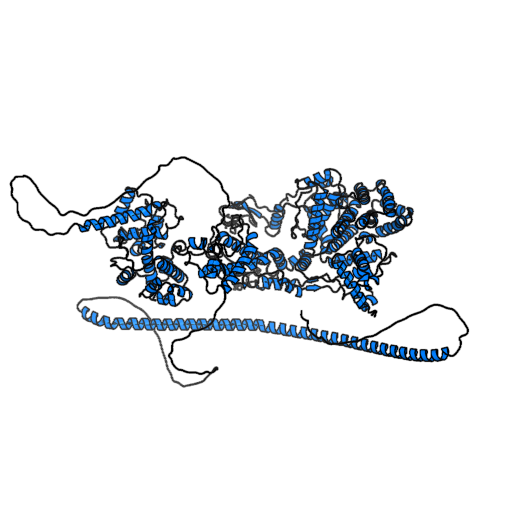.00 94.75 521 VAL A O 1
ATOM 4143 N N . GLN A 1 522 ? 18.254 -11.180 -19.979 1.00 93.44 522 GLN A N 1
ATOM 4144 C CA . GLN A 1 522 ? 19.105 -12.357 -20.157 1.00 93.44 522 GLN A CA 1
ATOM 4145 C C . GLN A 1 522 ? 18.651 -13.224 -21.340 1.00 93.44 522 GLN A C 1
ATOM 4147 O O . GLN A 1 522 ? 19.479 -13.623 -22.159 1.00 93.44 522 GLN A O 1
ATOM 4152 N N . PHE A 1 523 ? 17.352 -13.517 -21.467 1.00 95.38 523 PHE A N 1
ATOM 4153 C CA . PHE A 1 523 ? 16.870 -14.346 -22.575 1.00 95.38 523 PHE A CA 1
ATOM 4154 C C . PHE A 1 523 ? 16.916 -13.601 -23.918 1.00 95.38 523 PHE A C 1
ATOM 4156 O O . PHE A 1 523 ? 17.336 -14.174 -24.922 1.00 95.38 523 PHE A O 1
ATOM 4163 N N . VAL A 1 524 ? 16.601 -12.302 -23.934 1.00 94.31 524 VAL A N 1
ATOM 4164 C CA . VAL A 1 524 ? 16.713 -11.445 -25.130 1.00 94.31 524 VAL A CA 1
ATOM 4165 C C . VAL A 1 524 ? 18.165 -11.327 -25.612 1.00 94.31 524 VAL A C 1
ATOM 4167 O O . VAL A 1 524 ? 18.419 -11.354 -26.817 1.00 94.31 524 VAL A O 1
ATOM 4170 N N . GLN A 1 525 ? 19.143 -11.267 -24.703 1.00 90.81 525 GLN A N 1
ATOM 4171 C CA . GLN A 1 525 ? 20.571 -11.311 -25.042 1.00 90.81 525 GLN A CA 1
ATOM 4172 C C . GLN A 1 525 ? 20.989 -12.672 -25.634 1.00 90.81 525 GLN A C 1
ATOM 4174 O O . GLN A 1 525 ? 21.786 -12.713 -26.576 1.00 90.81 525 GLN A O 1
ATOM 4179 N N . ILE A 1 526 ? 20.422 -13.787 -25.154 1.00 91.19 526 ILE A N 1
ATOM 4180 C CA . ILE A 1 526 ? 20.656 -15.123 -25.734 1.00 91.19 526 ILE A CA 1
ATOM 4181 C C . ILE A 1 526 ? 20.069 -15.213 -27.153 1.00 91.19 526 ILE A C 1
ATOM 4183 O O . ILE A 1 526 ? 20.776 -15.614 -28.074 1.00 91.19 526 ILE A O 1
ATOM 4187 N N . LEU A 1 527 ? 18.824 -14.769 -27.361 1.00 92.25 527 LEU A N 1
ATOM 4188 C CA . LEU A 1 527 ? 18.212 -14.689 -28.695 1.00 92.25 527 LEU A CA 1
ATOM 4189 C C . LEU A 1 527 ? 19.057 -13.828 -29.644 1.00 92.25 527 LEU A C 1
ATOM 4191 O O . LEU A 1 527 ? 19.418 -14.262 -30.736 1.00 92.25 527 LEU A O 1
ATOM 4195 N N . SER A 1 528 ? 19.441 -12.631 -29.195 1.00 88.19 528 SER A N 1
ATOM 4196 C CA . SER A 1 528 ? 20.243 -11.689 -29.981 1.00 88.19 528 SER A CA 1
ATOM 4197 C C . SER A 1 528 ? 21.594 -12.288 -30.383 1.00 88.19 528 SER A C 1
ATOM 4199 O O . SER A 1 528 ? 21.971 -12.208 -31.551 1.00 88.19 528 SER A O 1
ATOM 4201 N N . SER A 1 529 ? 22.308 -12.933 -29.456 1.00 84.38 529 SER A N 1
ATOM 4202 C CA . SER A 1 529 ? 23.628 -13.524 -29.729 1.00 84.38 529 SER A CA 1
ATOM 4203 C C . SER A 1 529 ? 23.581 -14.774 -30.615 1.00 84.38 529 SER A C 1
ATOM 4205 O O . SER A 1 529 ? 24.529 -15.004 -31.365 1.00 84.38 529 SER A O 1
ATOM 4207 N N . ARG A 1 530 ? 22.493 -15.559 -30.588 1.00 85.50 530 ARG A N 1
ATOM 4208 C CA . ARG A 1 530 ? 22.358 -16.769 -31.423 1.00 85.50 530 ARG A CA 1
ATOM 4209 C C . ARG A 1 530 ? 21.726 -16.528 -32.793 1.00 85.50 530 ARG A C 1
ATOM 4211 O O . ARG A 1 530 ? 22.010 -17.305 -33.704 1.00 85.50 530 ARG A O 1
ATOM 4218 N N . LEU A 1 531 ? 20.910 -15.482 -32.959 1.00 87.12 531 LEU A N 1
ATOM 4219 C CA . LEU A 1 531 ? 20.063 -15.296 -34.149 1.00 87.12 531 LEU A CA 1
ATOM 4220 C C . LEU A 1 531 ? 20.383 -14.052 -34.999 1.00 87.12 531 LEU A C 1
ATOM 4222 O O . LEU A 1 531 ? 19.983 -14.022 -36.165 1.00 87.12 531 LEU A O 1
ATOM 4226 N N . SER A 1 532 ? 21.091 -13.041 -34.471 1.00 81.75 532 SER A N 1
ATOM 4227 C CA . SER A 1 532 ? 21.409 -11.823 -35.246 1.00 81.75 532 SER A CA 1
ATOM 4228 C C . SER A 1 532 ? 22.144 -12.162 -36.546 1.00 81.75 532 SER A C 1
ATOM 4230 O O . SER A 1 532 ? 23.054 -12.990 -36.545 1.00 81.75 532 SER A O 1
ATOM 4232 N N . TYR A 1 533 ? 21.742 -11.524 -37.648 1.00 75.75 533 TYR A N 1
ATOM 4233 C CA . TYR A 1 533 ? 22.232 -11.728 -39.023 1.00 75.75 533 TYR A CA 1
ATOM 4234 C C . TYR A 1 533 ? 22.040 -13.152 -39.602 1.00 75.75 533 TYR A C 1
ATOM 4236 O O . TYR A 1 533 ? 22.359 -13.394 -40.765 1.00 75.75 533 TYR A O 1
ATOM 4244 N N . ARG A 1 534 ? 21.487 -14.096 -38.826 1.00 76.12 534 ARG A N 1
ATOM 4245 C CA . ARG A 1 534 ? 21.286 -15.507 -39.212 1.00 76.12 534 ARG A CA 1
ATOM 4246 C C . ARG A 1 534 ? 19.849 -15.836 -39.613 1.00 76.12 534 ARG A C 1
ATOM 4248 O O . ARG A 1 534 ? 19.638 -16.775 -40.371 1.00 76.12 534 ARG A O 1
ATOM 4255 N N . ILE A 1 535 ? 18.866 -15.078 -39.120 1.00 82.56 535 ILE A N 1
ATOM 4256 C CA . ILE A 1 535 ? 17.458 -15.209 -39.522 1.00 82.56 535 ILE A CA 1
ATOM 4257 C C . ILE A 1 535 ? 16.955 -13.929 -40.185 1.00 82.56 535 ILE A C 1
ATOM 4259 O O . ILE A 1 535 ? 17.323 -12.821 -39.790 1.00 82.56 535 ILE A O 1
ATOM 4263 N N . SER A 1 536 ? 16.095 -14.079 -41.191 1.00 82.31 536 SER A N 1
ATOM 4264 C CA . SER A 1 536 ? 15.360 -12.964 -41.791 1.00 82.31 536 SER A CA 1
ATOM 4265 C C . SER A 1 536 ? 14.038 -12.727 -41.057 1.00 82.31 536 SER A C 1
ATOM 4267 O O . SER A 1 536 ? 13.503 -13.617 -40.389 1.00 82.31 536 SER A O 1
ATOM 4269 N N . ARG A 1 537 ? 13.472 -11.530 -41.215 1.00 83.44 537 ARG A N 1
ATOM 4270 C CA . ARG A 1 537 ? 12.193 -11.116 -40.617 1.00 83.44 537 ARG A CA 1
ATOM 4271 C C . ARG A 1 537 ? 11.060 -12.128 -40.851 1.00 83.44 537 ARG A C 1
ATOM 4273 O O . ARG A 1 537 ? 10.444 -12.605 -39.902 1.00 83.44 537 ARG A O 1
ATOM 4280 N N . LYS A 1 538 ? 10.914 -12.594 -42.098 1.00 84.38 538 LYS A N 1
ATOM 4281 C CA . LYS A 1 538 ? 9.936 -13.619 -42.532 1.00 84.38 538 LYS A CA 1
ATOM 4282 C C . LYS A 1 538 ? 10.123 -15.004 -41.890 1.00 84.38 538 LYS A C 1
ATOM 4284 O O . LYS A 1 538 ? 9.228 -15.846 -42.004 1.00 84.38 538 LYS A O 1
ATOM 4289 N N . VAL A 1 539 ? 11.279 -15.266 -41.271 1.00 88.31 539 VAL A N 1
ATOM 4290 C CA . VAL A 1 539 ? 11.549 -16.463 -40.456 1.00 88.31 539 VAL A CA 1
ATOM 4291 C C . VAL A 1 539 ? 11.207 -16.191 -38.990 1.00 88.31 539 VAL A C 1
ATOM 4293 O O . VAL A 1 539 ? 10.525 -17.011 -38.383 1.00 88.31 539 VAL A O 1
ATOM 4296 N N . ALA A 1 540 ? 11.587 -15.034 -38.437 1.00 90.25 540 ALA A N 1
ATOM 4297 C CA . ALA A 1 540 ? 11.268 -14.652 -37.055 1.00 90.25 540 ALA A CA 1
ATOM 4298 C C . ALA A 1 540 ? 9.753 -14.516 -36.781 1.00 90.25 540 ALA A C 1
ATOM 4300 O O . ALA A 1 540 ? 9.286 -14.811 -35.682 1.00 90.25 540 ALA A O 1
ATOM 4301 N N . GLU A 1 541 ? 8.979 -14.128 -37.797 1.00 90.00 541 GLU A N 1
ATOM 4302 C CA . GLU A 1 541 ? 7.507 -14.105 -37.793 1.00 90.00 541 GLU A CA 1
ATOM 4303 C C . GLU A 1 541 ? 6.852 -15.496 -37.665 1.00 90.00 541 GLU A C 1
ATOM 4305 O O . GLU A 1 541 ? 5.663 -15.583 -37.359 1.00 90.00 541 GLU A O 1
ATOM 4310 N N . LYS A 1 542 ? 7.588 -16.584 -37.947 1.00 92.12 542 LYS A N 1
ATOM 4311 C CA . LYS A 1 542 ? 7.032 -17.944 -38.112 1.00 92.12 542 LYS A CA 1
ATOM 4312 C C . LYS A 1 542 ? 7.649 -18.984 -37.184 1.00 92.12 542 LYS A C 1
ATOM 4314 O O . LYS A 1 542 ? 6.926 -19.832 -36.673 1.00 92.12 542 LYS A O 1
ATOM 4319 N N . MET A 1 543 ? 8.964 -18.927 -36.985 1.00 94.31 543 MET A N 1
ATOM 4320 C CA . MET A 1 543 ? 9.692 -19.789 -36.057 1.00 94.31 543 MET A CA 1
ATOM 4321 C C . MET A 1 543 ? 9.185 -19.543 -34.636 1.00 94.31 543 MET A C 1
ATOM 4323 O O . MET A 1 543 ? 9.159 -18.402 -34.174 1.00 94.31 543 MET A O 1
ATOM 4327 N N . THR A 1 544 ? 8.798 -20.605 -33.937 1.00 96.69 544 THR A N 1
ATOM 4328 C CA . THR A 1 544 ? 8.370 -20.526 -32.535 1.00 96.69 544 THR A CA 1
ATOM 4329 C C . THR A 1 544 ? 9.563 -20.606 -31.581 1.00 96.69 544 THR A C 1
ATOM 4331 O O . THR A 1 544 ? 10.654 -21.040 -31.963 1.00 96.69 544 THR A O 1
ATOM 4334 N N . PHE A 1 545 ? 9.367 -20.228 -30.314 1.00 96.19 545 PHE A N 1
ATOM 4335 C CA . PHE A 1 545 ? 10.386 -20.462 -29.284 1.00 96.19 545 PHE A CA 1
ATOM 4336 C C . PHE A 1 545 ? 10.701 -21.955 -29.115 1.00 96.19 545 PHE A C 1
ATOM 4338 O O . PHE A 1 545 ? 11.867 -22.303 -28.953 1.00 96.19 545 PHE A O 1
ATOM 4345 N N . ASP A 1 546 ? 9.702 -22.839 -29.207 1.00 95.44 546 ASP A N 1
ATOM 4346 C CA . ASP A 1 546 ? 9.913 -24.293 -29.133 1.00 95.44 546 ASP A CA 1
ATOM 4347 C C . ASP A 1 546 ? 10.786 -24.795 -30.297 1.00 95.44 546 ASP A C 1
ATOM 4349 O O . ASP A 1 546 ? 11.793 -25.466 -30.080 1.00 95.44 546 ASP A O 1
ATOM 4353 N N . GLU A 1 547 ? 10.475 -24.378 -31.532 1.00 94.75 547 GLU A N 1
ATOM 4354 C CA . GLU A 1 547 ? 11.248 -24.720 -32.734 1.00 94.75 547 GLU A CA 1
ATOM 4355 C C . GLU A 1 547 ? 12.691 -24.209 -32.721 1.00 94.75 547 GLU A C 1
ATOM 4357 O O . GLU A 1 547 ? 13.526 -24.744 -33.454 1.00 94.75 547 GLU A O 1
ATOM 4362 N N . PHE A 1 548 ? 12.974 -23.137 -31.986 1.00 94.69 548 PHE A N 1
ATOM 4363 C CA . PHE A 1 548 ? 14.327 -22.644 -31.762 1.00 94.69 548 PHE A CA 1
ATOM 4364 C C . PHE A 1 548 ? 15.026 -23.480 -30.687 1.00 94.69 548 PHE A C 1
ATOM 4366 O O . PHE A 1 548 ? 16.074 -24.065 -30.951 1.00 94.69 548 PHE A O 1
ATOM 4373 N N . ILE A 1 549 ? 14.413 -23.603 -29.506 1.00 93.88 549 ILE A N 1
ATOM 4374 C CA . ILE A 1 549 ? 15.021 -24.265 -28.349 1.00 93.88 549 ILE A CA 1
ATOM 4375 C C . ILE A 1 549 ? 15.344 -25.735 -28.644 1.00 93.88 549 ILE A C 1
ATOM 4377 O O . ILE A 1 549 ? 16.391 -26.213 -28.220 1.00 93.88 549 ILE A O 1
ATOM 4381 N N . ASP A 1 550 ? 14.504 -26.456 -29.391 1.00 92.62 550 ASP A N 1
ATOM 4382 C CA . ASP A 1 550 ? 14.740 -27.878 -29.672 1.00 92.62 550 ASP A CA 1
ATOM 4383 C C . ASP A 1 550 ? 15.859 -28.153 -30.698 1.00 92.62 550 ASP A C 1
ATOM 4385 O O . ASP A 1 550 ? 16.325 -29.294 -30.781 1.00 92.62 550 ASP A O 1
ATOM 4389 N N . LYS A 1 551 ? 16.313 -27.124 -31.436 1.00 88.69 551 LYS A N 1
ATOM 4390 C CA . LYS A 1 551 ? 17.450 -27.180 -32.380 1.00 88.69 551 LYS A CA 1
ATOM 4391 C C . LYS A 1 551 ? 18.799 -26.858 -31.721 1.00 88.69 551 LYS A C 1
ATOM 4393 O O . LYS A 1 551 ? 19.840 -27.165 -32.295 1.00 88.69 551 LYS A O 1
ATOM 4398 N N . GLU A 1 552 ? 18.792 -26.252 -30.536 1.00 88.75 552 GLU A N 1
ATOM 4399 C CA . GLU A 1 552 ? 19.994 -25.810 -29.823 1.00 88.75 552 GLU A CA 1
ATOM 4400 C C . GLU A 1 552 ? 20.628 -26.948 -28.996 1.00 88.75 552 GLU A C 1
ATOM 4402 O O . GLU A 1 552 ? 19.942 -27.754 -28.362 1.00 88.75 552 GLU A O 1
ATOM 4407 N N . ALA A 1 553 ? 21.963 -27.021 -28.975 1.00 83.12 553 ALA A N 1
ATOM 4408 C CA . ALA A 1 553 ? 22.688 -28.136 -28.353 1.00 83.12 553 ALA A CA 1
ATOM 4409 C C . ALA A 1 553 ? 22.566 -28.179 -26.813 1.00 83.12 553 ALA A C 1
ATOM 4411 O O . ALA A 1 553 ? 22.580 -29.254 -26.214 1.00 83.12 553 ALA A O 1
ATOM 4412 N N . ASP A 1 554 ? 22.412 -27.023 -26.165 1.00 90.31 554 ASP A N 1
ATOM 4413 C CA . ASP A 1 554 ? 22.305 -26.845 -24.709 1.00 90.31 554 ASP A CA 1
ATOM 4414 C C . ASP A 1 554 ? 20.847 -26.718 -24.227 1.00 90.31 554 ASP A C 1
ATOM 4416 O O . ASP A 1 554 ? 20.571 -26.146 -23.166 1.00 90.31 554 ASP A O 1
ATOM 4420 N N . LYS A 1 555 ? 19.890 -27.257 -24.997 1.00 90.12 555 LYS A N 1
ATOM 4421 C CA . LYS A 1 555 ? 18.455 -27.000 -24.814 1.00 90.12 555 LYS A CA 1
ATOM 4422 C C . LYS A 1 555 ? 17.906 -27.202 -23.404 1.00 90.12 555 LYS A C 1
ATOM 4424 O O . LYS A 1 555 ? 16.907 -26.577 -23.065 1.00 90.12 555 LYS A O 1
ATOM 4429 N N . ALA A 1 556 ? 18.516 -28.035 -22.563 1.00 91.06 556 ALA A N 1
ATOM 4430 C CA . ALA A 1 556 ? 18.097 -28.211 -21.170 1.00 91.06 556 ALA A CA 1
ATOM 4431 C C . ALA A 1 556 ? 18.220 -26.914 -20.338 1.00 91.06 556 ALA A C 1
ATOM 4433 O O . ALA A 1 556 ? 17.271 -26.539 -19.644 1.00 91.06 556 ALA A O 1
ATOM 4434 N N . ASP A 1 557 ? 19.341 -26.196 -20.444 1.00 91.31 557 ASP A N 1
ATOM 4435 C CA . ASP A 1 557 ? 19.539 -24.924 -19.741 1.00 91.31 557 ASP A CA 1
ATOM 4436 C C . ASP A 1 557 ? 18.846 -23.764 -20.464 1.00 91.31 557 ASP A C 1
ATOM 4438 O O . ASP A 1 557 ? 18.258 -22.897 -19.811 1.00 91.31 557 ASP A O 1
ATOM 4442 N N . LEU A 1 558 ? 18.785 -23.790 -21.800 1.00 93.31 558 LEU A N 1
ATOM 4443 C CA . LEU A 1 558 ? 18.012 -22.811 -22.568 1.00 93.31 558 LEU A CA 1
ATOM 4444 C C . LEU A 1 558 ? 16.512 -22.859 -22.212 1.00 93.31 558 LEU A C 1
ATOM 4446 O O . LEU A 1 558 ? 15.904 -21.816 -21.978 1.00 93.31 558 LEU A O 1
ATOM 4450 N N . ASN A 1 559 ? 15.933 -24.058 -22.053 1.00 93.75 559 ASN A N 1
ATOM 4451 C CA . ASN A 1 559 ? 14.565 -24.261 -21.552 1.00 93.75 559 ASN A CA 1
ATOM 4452 C C . ASN A 1 559 ? 14.350 -23.657 -20.151 1.00 93.75 559 ASN A C 1
ATOM 4454 O O . ASN A 1 559 ? 13.288 -23.100 -19.866 1.00 93.75 559 ASN A O 1
ATOM 4458 N N . LYS A 1 560 ? 15.349 -23.763 -19.270 1.00 94.88 560 LYS A N 1
ATOM 4459 C CA . LYS A 1 560 ? 15.314 -23.232 -17.898 1.00 94.88 560 LYS A CA 1
ATOM 4460 C C . LYS A 1 560 ? 15.380 -21.703 -17.866 1.00 94.88 560 LYS A C 1
ATOM 4462 O O . LYS A 1 560 ? 14.744 -21.102 -17.002 1.00 94.88 560 LYS A O 1
ATOM 4467 N N . MET A 1 561 ? 16.097 -21.074 -18.800 1.00 94.88 561 MET A N 1
ATOM 4468 C CA . MET A 1 561 ? 16.097 -19.613 -18.952 1.00 94.88 561 MET A CA 1
ATOM 4469 C C . MET A 1 561 ? 14.820 -19.114 -19.638 1.00 94.88 561 MET A C 1
ATOM 4471 O O . MET A 1 561 ? 14.204 -18.176 -19.135 1.00 94.88 561 MET A O 1
ATOM 4475 N N . TYR A 1 562 ? 14.356 -19.792 -20.697 1.00 96.69 562 TYR A N 1
ATOM 4476 C CA . TYR A 1 562 ? 13.078 -19.483 -21.349 1.00 96.69 562 TYR A CA 1
ATOM 4477 C C . TYR A 1 562 ? 11.913 -19.505 -20.351 1.00 96.69 562 TYR A C 1
ATOM 4479 O O . TYR A 1 562 ? 11.117 -18.572 -20.327 1.00 96.69 562 TYR A O 1
ATOM 4487 N N . LYS A 1 563 ? 11.837 -20.511 -19.465 1.00 97.44 563 LYS A N 1
ATOM 4488 C CA . LYS A 1 563 ? 10.760 -20.581 -18.463 1.00 97.44 563 LYS A CA 1
ATOM 4489 C C . LYS A 1 563 ? 10.738 -19.361 -17.532 1.00 97.44 563 LYS A C 1
ATOM 4491 O O . LYS A 1 563 ? 9.664 -18.870 -17.207 1.00 97.44 563 LYS A O 1
ATOM 4496 N N . LYS A 1 564 ? 11.904 -18.833 -17.138 1.00 96.62 564 LYS A N 1
ATOM 4497 C CA . LYS A 1 564 ? 11.969 -17.599 -16.337 1.00 96.62 564 LYS A CA 1
ATOM 4498 C C . LYS A 1 564 ? 11.533 -16.368 -17.136 1.00 96.62 564 LYS A C 1
ATOM 4500 O O . LYS A 1 564 ? 10.883 -15.498 -16.575 1.00 96.62 564 LYS A O 1
ATOM 4505 N N . PHE A 1 565 ? 11.876 -16.293 -18.424 1.00 97.69 565 PHE A N 1
ATOM 4506 C CA . PHE A 1 565 ? 11.405 -15.244 -19.338 1.00 97.69 565 PHE A CA 1
ATOM 4507 C C . PHE A 1 565 ? 9.875 -15.293 -19.503 1.00 97.69 565 PHE A C 1
ATOM 4509 O O . PHE A 1 565 ? 9.215 -14.268 -19.369 1.00 97.69 565 PHE A O 1
ATOM 4516 N N . GLU A 1 566 ? 9.306 -16.485 -19.695 1.00 97.81 566 GLU A N 1
ATOM 4517 C CA . GLU A 1 566 ? 7.864 -16.753 -19.780 1.00 97.81 566 GLU A CA 1
ATOM 4518 C C . GLU A 1 566 ? 7.125 -16.367 -18.484 1.00 97.81 566 GLU A C 1
ATOM 4520 O O . GLU A 1 566 ? 6.135 -15.635 -18.528 1.00 97.81 566 GLU A O 1
ATOM 4525 N N . GLU A 1 567 ? 7.631 -16.786 -17.320 1.00 97.19 567 GLU A N 1
ATOM 4526 C CA . GLU A 1 567 ? 7.098 -16.400 -16.005 1.00 97.19 567 GLU A CA 1
ATOM 4527 C C . GLU A 1 567 ? 7.182 -14.878 -15.784 1.00 97.19 567 GLU A C 1
ATOM 4529 O O . GLU A 1 567 ? 6.182 -14.247 -15.437 1.00 97.19 567 GLU A O 1
ATOM 4534 N N . SER A 1 568 ? 8.341 -14.262 -16.043 1.00 97.06 568 SER A N 1
ATOM 4535 C CA . SER A 1 568 ? 8.549 -12.819 -15.878 1.00 97.06 568 SER A CA 1
ATOM 4536 C C . SER A 1 568 ? 7.714 -11.964 -16.833 1.00 97.06 568 SER A C 1
ATOM 4538 O O . SER A 1 568 ? 7.169 -10.951 -16.399 1.00 97.06 568 SER A O 1
ATOM 4540 N N . TRP A 1 569 ? 7.555 -12.364 -18.098 1.00 97.06 569 TRP A N 1
ATOM 4541 C CA . TRP A 1 569 ? 6.675 -11.682 -19.053 1.00 97.06 569 TRP A CA 1
ATOM 4542 C C . TRP A 1 569 ? 5.231 -11.696 -18.558 1.00 97.06 569 TRP A C 1
ATOM 4544 O O . TRP A 1 569 ? 4.601 -10.645 -18.440 1.00 97.06 569 TRP A O 1
ATOM 4554 N N . ASN A 1 570 ? 4.722 -12.878 -18.200 1.00 96.31 570 ASN A N 1
ATOM 4555 C CA . ASN A 1 570 ? 3.333 -13.064 -17.782 1.00 96.31 570 ASN A CA 1
ATOM 4556 C C . ASN A 1 570 ? 3.011 -12.370 -16.439 1.00 96.31 570 ASN A C 1
ATOM 4558 O O . ASN A 1 570 ? 1.868 -11.993 -16.204 1.00 96.31 570 ASN A O 1
ATOM 4562 N N . ILE A 1 571 ? 4.010 -12.114 -15.585 1.00 95.12 571 ILE A N 1
ATOM 4563 C CA . ILE A 1 571 ? 3.872 -11.303 -14.359 1.00 95.12 571 ILE A CA 1
ATOM 4564 C C . ILE A 1 571 ? 3.800 -9.788 -14.645 1.00 95.12 571 ILE A C 1
ATOM 4566 O O . ILE A 1 571 ? 3.340 -9.024 -13.783 1.00 95.12 571 ILE A O 1
ATOM 4570 N N . VAL A 1 572 ? 4.278 -9.328 -15.806 1.00 95.62 572 VAL A N 1
ATOM 4571 C CA . VAL A 1 572 ? 4.478 -7.899 -16.105 1.00 95.62 572 VAL A CA 1
ATOM 4572 C C . VAL A 1 572 ? 3.542 -7.371 -17.192 1.00 95.62 572 VAL A C 1
ATOM 4574 O O . VAL A 1 572 ? 3.046 -6.263 -17.020 1.00 95.62 572 VAL A O 1
ATOM 4577 N N . ILE A 1 573 ? 3.246 -8.132 -18.253 1.00 93.44 573 ILE A N 1
ATOM 4578 C CA . ILE A 1 573 ? 2.470 -7.665 -19.421 1.00 93.44 573 ILE A CA 1
ATOM 4579 C C . ILE A 1 573 ? 1.125 -7.020 -19.037 1.00 93.44 573 ILE A C 1
ATOM 4581 O O . ILE A 1 573 ? 0.812 -5.925 -19.502 1.00 93.44 573 ILE A O 1
ATOM 4585 N N . ASP A 1 574 ? 0.380 -7.613 -18.098 1.00 91.62 574 ASP A N 1
ATOM 4586 C CA . ASP A 1 574 ? -0.899 -7.071 -17.611 1.00 91.62 574 ASP A CA 1
ATOM 4587 C C . ASP A 1 574 ? -0.778 -5.681 -16.967 1.00 91.62 574 ASP A C 1
ATOM 4589 O O . ASP A 1 574 ? -1.742 -4.917 -16.965 1.00 91.62 574 ASP A O 1
ATOM 4593 N N . LYS A 1 575 ? 0.410 -5.318 -16.473 1.00 90.19 575 LYS A N 1
ATOM 4594 C CA . LYS A 1 575 ? 0.704 -4.056 -15.777 1.00 90.19 575 LYS A CA 1
ATOM 4595 C C . LYS A 1 575 ? 1.228 -2.957 -16.711 1.00 90.19 575 LYS A C 1
ATOM 4597 O O . LYS A 1 575 ? 1.481 -1.845 -16.248 1.00 90.19 575 LYS A O 1
ATOM 4602 N N . VAL A 1 576 ? 1.401 -3.260 -18.001 1.00 88.50 576 VAL A N 1
ATOM 4603 C CA . VAL A 1 576 ? 1.877 -2.322 -19.026 1.00 88.50 576 VAL A CA 1
ATOM 4604 C C . VAL A 1 576 ? 0.704 -1.913 -19.916 1.00 88.50 576 VAL A C 1
ATOM 4606 O O . VAL A 1 576 ? 0.342 -2.607 -20.860 1.00 88.50 576 VAL A O 1
ATOM 4609 N N . ASP A 1 577 ? 0.081 -0.777 -19.607 1.00 78.75 577 ASP A N 1
ATOM 4610 C CA . ASP A 1 577 ? -1.080 -0.276 -20.363 1.00 78.75 577 ASP A CA 1
ATOM 4611 C C . ASP A 1 577 ? -0.697 0.507 -21.628 1.00 78.75 577 ASP A C 1
ATOM 4613 O O . ASP A 1 577 ? -1.526 0.702 -22.518 1.00 78.75 577 ASP A O 1
ATOM 4617 N N . ARG A 1 578 ? 0.539 1.017 -21.700 1.00 75.88 578 ARG A N 1
ATOM 4618 C CA . ARG A 1 578 ? 0.979 1.968 -22.729 1.00 75.88 578 ARG A CA 1
ATOM 4619 C C . ARG A 1 578 ? 2.441 1.780 -23.108 1.00 75.88 578 ARG A C 1
ATOM 4621 O O . ARG A 1 578 ? 3.258 1.430 -22.261 1.00 75.88 578 ARG A O 1
ATOM 4628 N N . TYR A 1 579 ? 2.763 2.129 -24.351 1.00 79.06 579 TYR A N 1
ATOM 4629 C CA . TYR A 1 579 ? 4.133 2.349 -24.811 1.00 79.06 579 TYR A CA 1
ATOM 4630 C C . TYR A 1 579 ? 4.254 3.741 -25.428 1.00 79.06 579 TYR A C 1
ATOM 4632 O O . TYR A 1 579 ? 3.555 4.062 -26.393 1.00 79.06 579 TYR A O 1
ATOM 4640 N N . GLN A 1 580 ? 5.128 4.580 -24.864 1.00 71.94 580 GLN A N 1
ATOM 4641 C CA . GLN A 1 580 ? 5.243 5.997 -25.220 1.00 71.94 580 GLN A CA 1
ATOM 4642 C C . GLN A 1 580 ? 3.864 6.705 -25.222 1.00 71.94 580 GLN A C 1
ATOM 4644 O O . GLN A 1 580 ? 3.274 6.925 -24.165 1.00 71.94 580 GLN A O 1
ATOM 4649 N N . CYS A 1 581 ? 3.336 7.059 -26.401 1.00 62.94 581 CYS A N 1
ATOM 4650 C CA . CYS A 1 581 ? 2.020 7.682 -26.571 1.00 62.94 581 CYS A CA 1
ATOM 4651 C C . CYS A 1 581 ? 0.870 6.679 -26.797 1.00 62.94 581 CYS A C 1
ATOM 4653 O O . CYS A 1 581 ? -0.290 7.062 -26.646 1.00 62.94 581 CYS A O 1
ATOM 4655 N N . HIS A 1 582 ? 1.153 5.426 -27.146 1.00 63.03 582 HIS A N 1
ATOM 4656 C CA . HIS A 1 582 ? 0.162 4.441 -27.594 1.00 63.03 582 HIS A CA 1
ATOM 4657 C C . HIS A 1 582 ? -0.415 3.626 -26.427 1.00 63.03 582 HIS A C 1
ATOM 4659 O O . HIS A 1 582 ? 0.254 3.439 -25.412 1.00 63.03 582 HIS A O 1
ATOM 4665 N N . GLU A 1 583 ? -1.653 3.147 -26.565 1.00 74.62 583 GLU A N 1
ATOM 4666 C CA . GLU A 1 583 ? -2.299 2.216 -25.627 1.00 74.62 583 GLU A CA 1
ATOM 4667 C C . GLU A 1 583 ? -2.182 0.777 -26.147 1.00 74.62 583 GLU A C 1
ATOM 4669 O O . GLU A 1 583 ? -2.351 0.532 -27.341 1.00 74.62 583 GLU A O 1
ATOM 4674 N N . LEU A 1 584 ? -1.880 -0.169 -25.254 1.00 78.50 584 LEU A N 1
ATOM 4675 C CA . LEU A 1 584 ? -1.716 -1.588 -25.573 1.00 78.50 584 LEU A CA 1
ATOM 4676 C C . LEU A 1 584 ? -3.026 -2.328 -25.272 1.00 78.50 584 LEU A C 1
ATOM 4678 O O . LEU A 1 584 ? -3.323 -2.664 -24.125 1.00 78.50 584 LEU A O 1
ATOM 4682 N N . SER A 1 585 ? -3.836 -2.522 -26.313 1.00 69.75 585 SER A N 1
ATOM 4683 C CA . SER A 1 585 ? -5.221 -3.004 -26.216 1.00 69.75 585 SER A CA 1
ATOM 4684 C C . SER A 1 585 ? -5.359 -4.529 -26.168 1.00 69.75 585 SER A C 1
ATOM 4686 O O . SER A 1 585 ? -6.231 -5.035 -25.465 1.00 69.75 585 SER A O 1
ATOM 4688 N N . GLU A 1 586 ? -4.486 -5.266 -26.855 1.00 77.75 586 GLU A N 1
ATOM 4689 C CA . GLU A 1 586 ? -4.310 -6.711 -26.670 1.00 77.75 586 GLU A CA 1
ATOM 4690 C C . GLU A 1 586 ? -3.038 -6.955 -25.850 1.00 77.75 586 GLU A C 1
ATOM 4692 O O . GLU A 1 586 ? -2.012 -6.332 -26.116 1.00 77.75 586 GLU A O 1
ATOM 4697 N N . LYS A 1 587 ? -3.095 -7.842 -24.849 1.00 85.56 587 LYS A N 1
ATOM 4698 C CA . LYS A 1 587 ? -1.977 -8.153 -23.941 1.00 85.56 587 LYS A CA 1
ATOM 4699 C C . LYS A 1 587 ? -1.631 -9.648 -24.044 1.00 85.56 587 LYS A C 1
ATOM 4701 O O . LYS A 1 587 ? -2.284 -10.465 -23.394 1.00 85.56 587 LYS A O 1
ATOM 4706 N N . PRO A 1 588 ? -0.681 -10.042 -24.913 1.00 87.06 588 PRO A N 1
ATOM 4707 C CA . PRO A 1 588 ? -0.420 -11.449 -25.202 1.00 87.06 588 PRO A CA 1
ATOM 4708 C C . PRO A 1 588 ? 0.351 -12.131 -24.067 1.00 87.06 588 PRO A C 1
ATOM 4710 O O . PRO A 1 588 ? 1.432 -11.690 -23.672 1.00 87.06 588 PRO A O 1
ATOM 4713 N N . GLY A 1 589 ? -0.184 -13.255 -23.586 1.00 91.25 589 GLY A N 1
ATOM 4714 C CA . GLY A 1 589 ? 0.542 -14.161 -22.700 1.00 91.25 589 GLY A CA 1
ATOM 4715 C C . GLY A 1 589 ? 1.648 -14.899 -23.458 1.00 91.25 589 GLY A C 1
ATOM 4716 O O . GLY A 1 589 ? 1.409 -15.459 -24.530 1.00 91.25 589 GLY A O 1
ATOM 4717 N N . MET A 1 590 ? 2.856 -14.911 -22.900 1.00 95.56 590 MET A N 1
ATOM 4718 C CA . MET A 1 590 ? 3.995 -15.628 -23.464 1.00 95.56 590 MET A CA 1
ATOM 4719 C C . MET A 1 590 ? 3.800 -17.140 -23.332 1.00 95.56 590 MET A C 1
ATOM 4721 O O . MET A 1 590 ? 3.392 -17.624 -22.273 1.00 95.56 590 MET A O 1
ATOM 4725 N N . SER A 1 591 ? 4.106 -17.877 -24.404 1.00 94.81 591 SER A N 1
ATOM 4726 C CA . SER A 1 591 ? 4.160 -19.341 -24.415 1.00 94.81 591 SER A CA 1
ATOM 4727 C C . SER A 1 591 ? 5.061 -19.863 -25.540 1.00 94.81 591 SER A C 1
ATOM 4729 O O . SER A 1 591 ? 5.288 -19.169 -26.529 1.00 94.81 591 SER A O 1
ATOM 4731 N N . ARG A 1 592 ? 5.544 -21.106 -25.418 1.00 92.94 592 ARG A N 1
ATOM 4732 C CA . ARG A 1 592 ? 6.473 -21.760 -26.373 1.00 92.94 592 ARG A CA 1
ATOM 4733 C C . ARG A 1 592 ? 6.060 -21.687 -27.845 1.00 92.94 592 ARG A C 1
ATOM 4735 O O . ARG A 1 592 ? 6.915 -21.622 -28.724 1.00 92.94 592 ARG A O 1
ATOM 4742 N N . ASN A 1 593 ? 4.752 -21.693 -28.094 1.00 94.38 593 ASN A N 1
ATOM 4743 C CA . ASN A 1 593 ? 4.155 -21.677 -29.429 1.00 94.38 593 ASN A CA 1
ATOM 4744 C C . ASN A 1 593 ? 4.133 -20.274 -30.065 1.00 94.38 593 ASN A C 1
ATOM 4746 O O . ASN A 1 593 ? 3.724 -20.143 -31.216 1.00 94.38 593 ASN A O 1
ATOM 4750 N N . MET A 1 594 ? 4.518 -19.227 -29.328 1.00 94.69 594 MET A N 1
ATOM 4751 C CA . MET A 1 594 ? 4.563 -17.861 -29.845 1.00 94.69 594 MET A CA 1
ATOM 4752 C C . MET A 1 594 ? 5.734 -17.680 -30.828 1.00 94.69 594 MET A C 1
ATOM 4754 O O . MET A 1 594 ? 6.797 -18.275 -30.618 1.00 94.69 594 MET A O 1
ATOM 4758 N N . PRO A 1 595 ? 5.574 -16.846 -31.874 1.00 95.00 595 PRO A N 1
ATOM 4759 C CA . PRO A 1 595 ? 6.661 -16.471 -32.772 1.00 95.00 595 PRO A CA 1
ATOM 4760 C C . PRO A 1 595 ? 7.826 -15.794 -32.046 1.00 95.00 595 PRO A C 1
ATOM 4762 O O . PRO A 1 595 ? 7.627 -14.922 -31.195 1.00 95.00 595 PRO A O 1
ATOM 4765 N N . ILE A 1 596 ? 9.049 -16.155 -32.431 1.00 94.94 596 ILE A N 1
ATOM 4766 C CA . ILE A 1 596 ? 10.287 -15.738 -31.765 1.00 94.94 596 ILE A CA 1
ATOM 4767 C C . ILE A 1 596 ? 10.539 -14.223 -31.833 1.00 94.94 596 ILE A C 1
ATOM 4769 O O . ILE A 1 596 ? 11.192 -13.679 -30.945 1.00 94.94 596 ILE A O 1
ATOM 4773 N N . ILE A 1 597 ? 9.944 -13.523 -32.811 1.00 93.75 597 ILE A N 1
ATOM 4774 C CA . ILE A 1 597 ? 9.952 -12.052 -32.939 1.00 93.75 597 ILE A CA 1
ATOM 4775 C C . ILE A 1 597 ? 9.441 -11.309 -31.685 1.00 93.75 597 ILE A C 1
ATOM 4777 O O . ILE A 1 597 ? 9.910 -10.209 -31.396 1.00 93.75 597 ILE A O 1
ATOM 4781 N N . MET A 1 598 ? 8.576 -11.931 -30.868 1.00 93.12 598 MET A N 1
ATOM 4782 C CA . MET A 1 598 ? 8.158 -11.403 -29.553 1.00 93.12 598 MET A CA 1
ATOM 4783 C C . MET A 1 598 ? 9.325 -11.238 -28.556 1.00 93.12 598 MET A C 1
ATOM 4785 O O . MET A 1 598 ? 9.211 -10.494 -27.586 1.00 93.12 598 MET A O 1
ATOM 4789 N N . GLY A 1 599 ? 10.437 -11.950 -28.767 1.00 93.06 599 GLY A N 1
ATOM 4790 C CA . GLY A 1 599 ? 11.660 -11.869 -27.963 1.00 93.06 599 GLY A CA 1
ATOM 4791 C C . GLY A 1 599 ? 12.762 -10.999 -28.580 1.00 93.06 599 GLY A C 1
ATOM 4792 O O . GLY A 1 599 ? 13.871 -10.973 -28.051 1.00 93.06 599 GLY A O 1
ATOM 4793 N N . LEU A 1 600 ? 12.489 -10.317 -29.698 1.00 93.69 600 LEU A N 1
ATOM 4794 C CA . LEU A 1 600 ? 13.449 -9.484 -30.429 1.00 93.69 600 LEU A CA 1
ATOM 4795 C C . LEU A 1 600 ? 13.111 -7.994 -30.242 1.00 93.69 600 LEU A C 1
ATOM 4797 O O . LEU A 1 600 ? 11.948 -7.632 -30.083 1.00 93.69 600 LEU A O 1
ATOM 4801 N N . ILE A 1 601 ? 14.128 -7.127 -30.226 1.00 91.19 601 ILE A N 1
ATOM 4802 C CA . ILE A 1 601 ? 13.973 -5.691 -29.932 1.00 91.19 601 ILE A CA 1
ATOM 4803 C C . ILE A 1 601 ? 13.684 -4.906 -31.217 1.00 91.19 601 ILE A C 1
ATOM 4805 O O . ILE A 1 601 ? 14.596 -4.666 -32.007 1.00 91.19 601 ILE A O 1
ATOM 4809 N N . GLU A 1 602 ? 12.440 -4.453 -31.390 1.00 86.44 602 GLU A N 1
ATOM 4810 C CA . GLU A 1 602 ? 12.023 -3.496 -32.424 1.00 86.44 602 GLU A CA 1
ATOM 4811 C C . GLU A 1 602 ? 10.857 -2.622 -31.929 1.00 86.44 602 GLU A C 1
ATOM 4813 O O . GLU A 1 602 ? 9.938 -3.110 -31.274 1.00 86.44 602 GLU A O 1
ATOM 4818 N N . GLU A 1 603 ? 10.831 -1.338 -32.304 1.00 80.00 603 GLU A N 1
ATOM 4819 C CA . GLU A 1 603 ? 9.744 -0.392 -31.973 1.00 80.00 603 GLU A CA 1
ATOM 4820 C C . GLU A 1 603 ? 8.480 -0.594 -32.844 1.00 80.00 603 GLU A C 1
ATOM 4822 O O . GLU A 1 603 ? 7.819 0.370 -33.236 1.00 80.00 603 GLU A O 1
ATOM 4827 N N . LYS A 1 604 ? 8.163 -1.843 -33.214 1.00 80.19 604 LYS A N 1
ATOM 4828 C CA . LYS A 1 604 ? 7.106 -2.192 -34.177 1.00 80.19 604 LYS A CA 1
ATOM 4829 C C . LYS A 1 604 ? 6.415 -3.513 -33.852 1.00 80.19 604 LYS A C 1
ATOM 4831 O O . LYS A 1 604 ? 6.970 -4.369 -33.165 1.00 80.19 604 LYS A O 1
ATOM 4836 N N . ASP A 1 605 ? 5.217 -3.661 -34.412 1.00 79.69 605 ASP A N 1
ATOM 4837 C CA . ASP A 1 605 ? 4.469 -4.915 -34.523 1.00 79.69 605 ASP A CA 1
ATOM 4838 C C . ASP A 1 605 ? 4.440 -5.718 -33.207 1.00 79.69 605 ASP A C 1
ATOM 4840 O O . ASP A 1 605 ? 4.115 -5.173 -32.152 1.00 79.69 605 ASP A O 1
ATOM 4844 N N . LEU A 1 606 ? 4.767 -7.013 -33.247 1.00 84.75 606 LEU A N 1
ATOM 4845 C CA . LEU A 1 606 ? 4.739 -7.890 -32.071 1.00 84.75 606 LEU A CA 1
ATOM 4846 C C . LEU A 1 606 ? 5.899 -7.625 -31.089 1.00 84.75 606 LEU A C 1
ATOM 4848 O O . LEU A 1 606 ? 5.771 -7.897 -29.898 1.00 84.75 606 LEU A O 1
ATOM 4852 N N . SER A 1 607 ? 7.014 -7.059 -31.550 1.00 87.38 607 SER A N 1
ATOM 4853 C CA . SER A 1 607 ? 8.169 -6.721 -30.704 1.00 87.38 607 SER A CA 1
ATOM 4854 C C . SER A 1 607 ? 7.906 -5.532 -29.769 1.00 87.38 607 SER A C 1
ATOM 4856 O O . SER A 1 607 ? 8.541 -5.413 -28.719 1.00 87.38 607 SER A O 1
ATOM 4858 N N . LEU A 1 608 ? 6.914 -4.692 -30.092 1.00 89.12 608 LEU A N 1
ATOM 4859 C CA . LEU A 1 608 ? 6.526 -3.512 -29.314 1.00 89.12 608 LEU A CA 1
ATOM 4860 C C . LEU A 1 608 ? 6.245 -3.832 -27.833 1.00 89.12 608 LEU A C 1
ATOM 4862 O O . LEU A 1 608 ? 6.572 -3.037 -26.950 1.00 89.12 608 LEU A O 1
ATOM 4866 N N . TYR A 1 609 ? 5.680 -5.011 -27.549 1.00 91.88 609 TYR A N 1
ATOM 4867 C CA . TYR A 1 609 ? 5.395 -5.474 -26.187 1.00 91.88 609 TYR A CA 1
ATOM 4868 C C . TYR A 1 609 ? 6.659 -5.641 -25.339 1.00 91.88 609 TYR A C 1
ATOM 4870 O O . TYR A 1 609 ? 6.664 -5.259 -24.168 1.00 91.88 609 TYR A O 1
ATOM 4878 N N . LEU A 1 610 ? 7.747 -6.145 -25.926 1.00 94.31 610 LEU A N 1
ATOM 4879 C CA . LEU A 1 610 ? 9.026 -6.295 -25.236 1.00 94.31 610 LEU A CA 1
ATOM 4880 C C . LEU A 1 610 ? 9.636 -4.925 -24.913 1.00 94.31 610 LEU A C 1
ATOM 4882 O O . LEU A 1 610 ? 10.051 -4.684 -23.779 1.00 94.31 610 LEU A O 1
ATOM 4886 N N . CYS A 1 611 ? 9.624 -4.000 -25.877 1.00 91.56 611 CYS A N 1
ATOM 4887 C CA . CYS A 1 611 ? 10.058 -2.617 -25.668 1.00 91.56 611 CYS A CA 1
ATOM 4888 C C . CYS A 1 611 ? 9.255 -1.926 -24.553 1.00 91.56 611 CYS A C 1
ATOM 4890 O O . CYS A 1 611 ? 9.834 -1.218 -23.727 1.00 91.56 611 CYS A O 1
ATOM 4892 N N . ALA A 1 612 ? 7.945 -2.180 -24.476 1.00 90.25 612 ALA A N 1
ATOM 4893 C CA . ALA A 1 612 ? 7.071 -1.641 -23.440 1.00 90.25 612 ALA A CA 1
ATOM 4894 C C . ALA A 1 612 ? 7.329 -2.242 -22.048 1.00 90.25 612 ALA A C 1
ATOM 4896 O O . ALA A 1 612 ? 7.380 -1.505 -21.062 1.00 90.25 612 ALA A O 1
ATOM 4897 N N . ILE A 1 613 ? 7.548 -3.558 -21.960 1.00 95.00 613 ILE A N 1
ATOM 4898 C CA . ILE A 1 613 ? 7.917 -4.240 -20.711 1.00 95.00 613 ILE A CA 1
ATOM 4899 C C . ILE A 1 613 ? 9.264 -3.728 -20.184 1.00 95.00 613 ILE A C 1
ATOM 4901 O O . ILE A 1 613 ? 9.378 -3.427 -18.994 1.00 95.00 613 ILE A O 1
ATOM 4905 N N . LEU A 1 614 ? 10.267 -3.573 -21.055 1.00 95.12 614 LEU A N 1
ATOM 4906 C CA . LEU A 1 614 ? 11.568 -3.019 -20.675 1.00 95.12 614 LEU A CA 1
ATOM 4907 C C . LEU A 1 614 ? 11.443 -1.559 -20.215 1.00 95.12 614 LEU A C 1
ATOM 4909 O O . LEU A 1 614 ? 11.910 -1.240 -19.124 1.00 95.12 614 LEU A O 1
ATOM 4913 N N . GLU A 1 615 ? 10.759 -0.694 -20.977 1.00 92.56 615 GLU A N 1
ATOM 4914 C CA . GLU A 1 615 ? 10.518 0.706 -20.589 1.00 92.56 615 GLU A CA 1
ATOM 4915 C C . GLU A 1 615 ? 9.824 0.808 -19.220 1.00 92.56 615 GLU A C 1
ATOM 4917 O O . GLU A 1 615 ? 10.224 1.617 -18.380 1.00 92.56 615 GLU A O 1
ATOM 4922 N N . TYR A 1 616 ? 8.817 -0.031 -18.968 1.00 93.38 616 TYR A N 1
ATOM 4923 C CA . TYR A 1 616 ? 8.092 -0.066 -17.700 1.00 93.38 616 TYR A CA 1
ATOM 4924 C C . TYR A 1 616 ? 8.994 -0.474 -16.527 1.00 93.38 616 TYR A C 1
ATOM 4926 O O . TYR A 1 616 ? 9.088 0.255 -15.538 1.00 93.38 616 TYR A O 1
ATOM 4934 N N . LEU A 1 617 ? 9.688 -1.613 -16.632 1.00 96.06 617 LEU A N 1
ATOM 4935 C CA . LEU A 1 617 ? 10.518 -2.159 -15.551 1.00 96.06 617 LEU A CA 1
ATOM 4936 C C . LEU A 1 617 ? 11.727 -1.270 -15.234 1.00 96.06 617 LEU A C 1
ATOM 4938 O O . LEU A 1 617 ? 12.019 -1.013 -14.064 1.00 96.06 617 LEU A O 1
ATOM 4942 N N . ILE A 1 618 ? 12.391 -0.751 -16.267 1.00 95.25 618 ILE A N 1
ATOM 4943 C CA . ILE A 1 618 ? 13.494 0.205 -16.127 1.00 95.25 618 ILE A CA 1
ATOM 4944 C C . ILE A 1 618 ? 12.974 1.525 -15.557 1.00 95.25 618 ILE A C 1
ATOM 4946 O O . ILE A 1 618 ? 13.590 2.099 -14.661 1.00 95.25 618 ILE A O 1
ATOM 4950 N N . GLY A 1 619 ? 11.795 1.970 -16.000 1.00 93.12 619 GLY A N 1
ATOM 4951 C CA . GLY A 1 619 ? 11.092 3.113 -15.432 1.00 93.12 619 GLY A CA 1
ATOM 4952 C C . GLY A 1 619 ? 10.853 2.970 -13.927 1.00 93.12 619 GLY A C 1
ATOM 4953 O O . GLY A 1 619 ? 11.067 3.932 -13.193 1.00 93.12 619 GLY A O 1
ATOM 4954 N N . LEU A 1 620 ? 10.473 1.786 -13.433 1.00 94.31 620 LEU A N 1
ATOM 4955 C CA . LEU A 1 620 ? 10.320 1.540 -11.994 1.00 94.31 620 LEU A CA 1
ATOM 4956 C C . LEU A 1 620 ? 11.644 1.712 -11.227 1.00 94.31 620 LEU A C 1
ATOM 4958 O O . LEU A 1 620 ? 11.661 2.444 -10.236 1.00 94.31 620 LEU A O 1
ATOM 4962 N N . GLN A 1 621 ? 12.744 1.109 -11.697 1.00 95.06 621 GLN A N 1
ATOM 4963 C CA . GLN A 1 621 ? 14.069 1.249 -11.072 1.00 95.06 621 GLN A CA 1
ATOM 4964 C C . GLN A 1 621 ? 14.572 2.697 -11.115 1.00 95.06 621 GLN A C 1
ATOM 4966 O O . GLN A 1 621 ? 14.902 3.274 -10.079 1.00 95.06 621 GLN A O 1
ATOM 4971 N N . ASN A 1 622 ? 14.577 3.315 -12.295 1.00 95.12 622 ASN A N 1
ATOM 4972 C CA . ASN A 1 622 ? 15.093 4.666 -12.493 1.00 95.12 622 ASN A CA 1
ATOM 4973 C C . ASN A 1 622 ? 14.272 5.724 -11.740 1.00 95.12 622 ASN A C 1
ATOM 4975 O O . ASN A 1 622 ? 14.841 6.700 -11.257 1.00 95.12 622 ASN A O 1
ATOM 4979 N N . ASN A 1 623 ? 12.951 5.550 -11.603 1.00 93.81 623 ASN A N 1
ATOM 4980 C CA . ASN A 1 623 ? 12.118 6.454 -10.803 1.00 93.81 623 ASN A CA 1
ATOM 4981 C C . ASN A 1 623 ? 12.361 6.279 -9.294 1.00 93.81 623 ASN A C 1
ATOM 4983 O O . ASN A 1 623 ? 12.442 7.282 -8.587 1.00 93.81 623 ASN A O 1
ATOM 4987 N N . PHE A 1 624 ? 12.537 5.044 -8.806 1.00 96.19 624 PHE A N 1
ATOM 4988 C CA . PHE A 1 624 ? 12.910 4.795 -7.410 1.00 96.19 624 PHE A CA 1
ATOM 4989 C C . PHE A 1 624 ? 14.274 5.417 -7.078 1.00 96.19 624 PHE A C 1
ATOM 4991 O O . PHE A 1 624 ? 14.362 6.217 -6.151 1.00 96.19 624 PHE A O 1
ATOM 4998 N N . LEU A 1 625 ? 15.314 5.129 -7.870 1.00 95.25 625 LEU A N 1
ATOM 4999 C CA . LEU A 1 625 ? 16.658 5.681 -7.660 1.00 95.25 625 LEU A CA 1
ATOM 5000 C C . LEU A 1 625 ? 16.673 7.215 -7.767 1.00 95.25 625 LEU A C 1
ATOM 5002 O O . LEU A 1 625 ? 17.349 7.874 -6.979 1.00 95.25 625 LEU A O 1
ATOM 5006 N N . ARG A 1 626 ? 15.880 7.807 -8.674 1.00 93.88 626 ARG A N 1
ATOM 5007 C CA . ARG A 1 626 ? 15.725 9.268 -8.754 1.00 93.88 626 ARG A CA 1
ATOM 5008 C C . ARG A 1 626 ? 15.097 9.846 -7.488 1.00 93.88 626 ARG A C 1
ATOM 5010 O O . ARG A 1 626 ? 15.622 10.820 -6.964 1.00 93.88 626 ARG A O 1
ATOM 5017 N N . ASP A 1 627 ? 14.029 9.241 -6.972 1.00 91.88 627 ASP A N 1
ATOM 5018 C CA . ASP A 1 627 ? 13.394 9.699 -5.732 1.00 91.88 627 ASP A CA 1
ATOM 5019 C C . ASP A 1 627 ? 14.322 9.530 -4.514 1.00 91.88 627 ASP A C 1
ATOM 5021 O O . ASP A 1 627 ? 14.339 10.403 -3.648 1.00 91.88 627 ASP A O 1
ATOM 5025 N N . VAL A 1 628 ? 15.156 8.482 -4.472 1.00 94.12 628 VAL A N 1
ATOM 5026 C CA . VAL A 1 628 ? 16.230 8.341 -3.468 1.00 94.12 628 VAL A CA 1
ATOM 5027 C C . VAL A 1 628 ? 17.229 9.502 -3.564 1.00 94.12 628 VAL A C 1
ATOM 5029 O O . VAL A 1 628 ? 17.551 10.102 -2.543 1.00 94.12 628 VAL A O 1
ATOM 5032 N N . MET A 1 629 ? 17.651 9.893 -4.772 1.00 89.56 629 MET A N 1
ATOM 5033 C CA . MET A 1 629 ? 18.529 11.057 -4.982 1.00 89.56 629 MET A CA 1
ATOM 5034 C C . MET A 1 629 ? 17.870 12.412 -4.650 1.00 89.56 629 MET A C 1
ATOM 5036 O O . MET A 1 629 ? 18.588 13.398 -4.506 1.00 89.56 629 MET A O 1
ATOM 5040 N N . THR A 1 630 ? 16.539 12.496 -4.483 1.00 90.06 630 THR A N 1
ATOM 5041 C CA . THR A 1 630 ? 15.878 13.728 -3.985 1.00 90.06 630 THR A CA 1
ATOM 5042 C C . THR A 1 630 ? 15.957 13.910 -2.466 1.00 90.06 630 THR A C 1
ATOM 5044 O O . THR A 1 630 ? 15.614 14.980 -1.960 1.00 90.06 630 THR A O 1
ATOM 5047 N N . ILE A 1 631 ? 16.400 12.892 -1.721 1.00 90.44 631 ILE A N 1
ATOM 5048 C CA . ILE A 1 631 ? 16.627 13.005 -0.277 1.00 90.44 631 ILE A CA 1
ATOM 5049 C C . ILE A 1 631 ? 17.810 13.966 -0.050 1.00 90.44 631 ILE A C 1
ATOM 5051 O O . ILE A 1 631 ? 18.848 13.786 -0.682 1.00 90.44 631 ILE A O 1
ATOM 5055 N N . PRO A 1 632 ? 17.711 14.972 0.843 1.00 86.69 632 PRO A N 1
ATOM 5056 C CA . PRO A 1 632 ? 18.827 15.878 1.103 1.00 86.69 632 PRO A CA 1
ATOM 5057 C C . PRO A 1 632 ? 20.056 15.135 1.664 1.00 86.69 632 PRO A C 1
ATOM 5059 O O . PRO A 1 632 ? 19.917 14.434 2.674 1.00 86.69 632 PRO A O 1
ATOM 5062 N N . PRO A 1 633 ? 21.255 15.299 1.082 1.00 85.44 633 PRO A N 1
ATOM 5063 C CA . PRO A 1 633 ? 22.491 14.732 1.620 1.00 85.44 633 PRO A CA 1
ATOM 5064 C C . PRO A 1 633 ? 22.749 15.129 3.079 1.00 85.44 633 PRO A C 1
ATOM 5066 O O . PRO A 1 633 ? 22.286 16.167 3.556 1.00 85.44 633 PRO A O 1
ATOM 5069 N N . GLY A 1 634 ? 23.403 14.249 3.838 1.00 81.88 634 GLY A N 1
ATOM 5070 C CA . GLY A 1 634 ? 23.531 14.356 5.294 1.00 81.88 634 GLY A CA 1
ATOM 5071 C C . GLY A 1 634 ? 22.246 14.099 6.103 1.00 81.88 634 GLY A C 1
ATOM 5072 O O . GLY A 1 634 ? 22.348 13.836 7.303 1.00 81.88 634 GLY A O 1
ATOM 5073 N N . SER A 1 635 ? 21.043 14.115 5.504 1.00 86.44 635 SER A N 1
ATOM 5074 C CA . SER A 1 635 ? 19.793 13.819 6.235 1.00 86.44 635 SER A CA 1
ATOM 5075 C C . SER A 1 635 ? 19.551 12.320 6.450 1.00 86.44 635 SER A C 1
ATOM 5077 O O . SER A 1 635 ? 18.924 11.938 7.438 1.00 86.44 635 SER A O 1
ATOM 5079 N N . CYS A 1 636 ? 20.085 11.458 5.575 1.00 90.44 636 CYS A N 1
ATOM 5080 C CA . CYS A 1 636 ? 19.928 10.007 5.657 1.00 90.44 636 CYS A CA 1
ATOM 5081 C C . CYS A 1 636 ? 21.277 9.301 5.833 1.00 90.44 636 CYS A C 1
ATOM 5083 O O . CYS A 1 636 ? 22.065 9.177 4.896 1.00 90.44 636 CYS A O 1
ATOM 5085 N N . LYS A 1 637 ? 21.524 8.762 7.034 1.00 87.69 637 LYS A N 1
ATOM 5086 C CA . LYS A 1 637 ? 22.766 8.030 7.345 1.00 87.69 637 LYS A CA 1
ATOM 5087 C C . LYS A 1 637 ? 22.960 6.774 6.493 1.00 87.69 637 LYS A C 1
ATOM 5089 O O . LYS A 1 637 ? 24.097 6.395 6.230 1.00 87.69 637 LYS A O 1
ATOM 5094 N N . ALA A 1 638 ? 21.865 6.137 6.076 1.00 92.19 638 ALA A N 1
ATOM 5095 C CA . ALA A 1 638 ? 21.894 4.918 5.274 1.00 92.19 638 ALA A CA 1
ATOM 5096 C C . ALA A 1 638 ? 22.418 5.143 3.845 1.00 92.19 638 ALA A C 1
ATOM 5098 O O . ALA A 1 638 ? 22.948 4.213 3.250 1.00 92.19 638 ALA A O 1
ATOM 5099 N N . LEU A 1 639 ? 22.318 6.368 3.314 1.00 93.25 639 LEU A N 1
ATOM 5100 C CA . LEU A 1 639 ? 22.715 6.719 1.945 1.00 93.25 639 LEU A CA 1
ATOM 5101 C C . LEU A 1 639 ? 24.114 7.351 1.856 1.00 93.25 639 LEU A C 1
ATOM 5103 O O . LEU A 1 639 ? 24.514 7.808 0.790 1.00 93.25 639 LEU A O 1
ATOM 5107 N N . ARG A 1 640 ? 24.887 7.362 2.953 1.00 88.00 640 ARG A N 1
ATOM 5108 C CA . ARG A 1 640 ? 26.211 8.008 3.010 1.00 88.00 640 ARG A CA 1
ATOM 5109 C C . ARG A 1 640 ? 27.200 7.488 1.953 1.00 88.00 640 ARG A C 1
ATOM 5111 O O . ARG A 1 640 ? 28.076 8.229 1.532 1.00 88.00 640 ARG A O 1
ATOM 5118 N N . PHE A 1 641 ? 27.040 6.247 1.489 1.00 89.25 641 PHE A N 1
ATOM 5119 C CA . PHE A 1 641 ? 27.864 5.662 0.422 1.00 89.25 641 PHE A CA 1
ATOM 5120 C C . PHE A 1 641 ? 27.615 6.262 -0.978 1.00 89.25 641 PHE A C 1
ATOM 5122 O O . PHE A 1 641 ? 28.351 5.939 -1.904 1.00 89.25 641 PHE A O 1
ATOM 5129 N N . LEU A 1 642 ? 26.596 7.113 -1.143 1.00 87.69 642 LEU A N 1
ATOM 5130 C CA . LEU A 1 642 ? 26.331 7.870 -2.372 1.00 87.69 642 LEU A CA 1
ATOM 5131 C C . LEU A 1 642 ? 26.909 9.297 -2.333 1.00 87.69 642 LEU A C 1
ATOM 5133 O O . LEU A 1 642 ? 26.848 9.995 -3.342 1.00 87.69 642 LEU A O 1
ATOM 5137 N N . GLU A 1 643 ? 27.389 9.776 -1.178 1.00 85.75 643 GLU A N 1
ATOM 5138 C CA . GLU A 1 643 ? 27.833 11.166 -1.003 1.00 85.75 643 GLU A CA 1
ATOM 5139 C C . GLU A 1 643 ? 29.201 11.386 -1.651 1.00 85.75 643 GLU A C 1
ATOM 5141 O O . GLU A 1 643 ? 30.223 10.937 -1.133 1.00 85.75 643 GLU A O 1
ATOM 5146 N N . GLN A 1 644 ? 29.240 12.135 -2.755 1.00 71.31 644 GLN A N 1
ATOM 5147 C CA . GLN A 1 644 ? 30.507 12.609 -3.304 1.00 71.31 644 GLN A CA 1
ATOM 5148 C C . GLN A 1 644 ? 31.025 13.801 -2.495 1.00 71.31 644 GLN A C 1
ATOM 5150 O O . GLN A 1 644 ? 30.376 14.846 -2.405 1.00 71.31 644 GLN A O 1
ATOM 5155 N N . THR A 1 645 ? 32.231 13.659 -1.946 1.00 55.84 645 THR A N 1
ATOM 5156 C CA . THR A 1 645 ? 33.058 14.785 -1.504 1.00 55.84 645 THR A CA 1
ATOM 5157 C C . THR A 1 645 ? 33.793 15.366 -2.707 1.00 55.84 645 THR A C 1
ATOM 5159 O O . THR A 1 645 ? 34.630 14.692 -3.304 1.00 55.84 645 THR A O 1
ATOM 5162 N N . SER A 1 646 ? 33.504 16.620 -3.053 1.00 51.00 646 SER A N 1
ATOM 5163 C CA . SER A 1 646 ? 34.228 17.361 -4.090 1.00 51.00 646 SER A CA 1
ATOM 5164 C C . SER A 1 646 ? 35.680 17.606 -3.658 1.00 51.00 646 SER A C 1
ATOM 5166 O O . SER A 1 646 ? 35.921 18.442 -2.785 1.00 51.00 646 SER A O 1
ATOM 5168 N N . PHE A 1 647 ? 36.634 16.887 -4.255 1.00 43.72 647 PHE A N 1
ATOM 5169 C CA . PHE A 1 647 ? 38.069 17.068 -3.990 1.00 43.72 647 PHE A CA 1
ATOM 5170 C C . PHE A 1 647 ? 38.708 18.212 -4.799 1.00 43.72 647 PHE A C 1
ATOM 5172 O O . PHE A 1 647 ? 39.766 18.705 -4.412 1.00 43.72 647 PHE A O 1
ATOM 5179 N N . ASP A 1 648 ? 38.043 18.697 -5.852 1.00 39.38 648 ASP A N 1
ATOM 5180 C CA . ASP A 1 648 ? 38.495 19.829 -6.674 1.00 39.38 648 ASP A CA 1
ATOM 5181 C C . ASP A 1 648 ? 38.294 21.174 -5.950 1.00 39.38 648 ASP A C 1
ATOM 5183 O O . ASP A 1 648 ? 37.356 21.927 -6.221 1.00 39.38 648 ASP A O 1
ATOM 5187 N N . ALA A 1 649 ? 39.166 21.463 -4.981 1.00 36.25 649 ALA A N 1
ATOM 5188 C CA . ALA A 1 649 ? 39.118 22.677 -4.164 1.00 36.25 649 ALA A CA 1
ATOM 5189 C C . ALA A 1 649 ? 40.509 23.271 -3.848 1.00 36.25 649 ALA A C 1
ATOM 5191 O O . ALA A 1 649 ? 40.717 23.836 -2.770 1.00 36.25 649 ALA A O 1
ATOM 5192 N N . GLU A 1 650 ? 41.455 23.212 -4.794 1.00 43.09 650 GLU A N 1
ATOM 5193 C CA . GLU A 1 650 ? 42.680 24.032 -4.758 1.00 43.09 650 GLU A CA 1
ATOM 5194 C C . GLU A 1 650 ? 42.390 25.527 -5.034 1.00 43.09 650 GLU A C 1
ATOM 5196 O O . GLU A 1 650 ? 42.888 26.098 -5.995 1.00 43.09 650 GLU A O 1
ATOM 5201 N N . GLU A 1 651 ? 41.593 26.179 -4.179 1.00 38.97 651 GLU A N 1
ATOM 5202 C CA . GLU A 1 651 ? 41.830 27.571 -3.754 1.00 38.97 651 GLU A CA 1
ATOM 5203 C C . GLU A 1 651 ? 40.902 27.968 -2.590 1.00 38.97 651 GLU A C 1
ATOM 5205 O O . GLU A 1 651 ? 39.678 28.061 -2.710 1.00 38.97 651 GLU A O 1
ATOM 5210 N N . VAL A 1 652 ? 41.488 28.257 -1.425 1.00 44.22 652 VAL A N 1
ATOM 5211 C CA . VAL A 1 652 ? 40.739 28.741 -0.257 1.00 44.22 652 VAL A CA 1
ATOM 5212 C C . VAL A 1 652 ? 40.565 30.256 -0.348 1.00 44.22 652 VAL A C 1
ATOM 5214 O O . VAL A 1 652 ? 41.538 30.973 -0.140 1.00 44.22 652 VAL A O 1
ATOM 5217 N N . THR A 1 653 ? 39.336 30.756 -0.564 1.00 42.50 653 THR A N 1
ATOM 5218 C CA . THR A 1 653 ? 38.771 31.949 0.137 1.00 42.50 653 THR A CA 1
ATOM 5219 C C . THR A 1 653 ? 37.306 32.290 -0.225 1.00 42.50 653 THR A C 1
ATOM 5221 O O . THR A 1 653 ? 36.967 33.431 -0.534 1.00 42.50 653 THR A O 1
ATOM 5224 N N . SER A 1 654 ? 36.359 31.359 -0.064 1.00 35.16 654 SER A N 1
ATOM 5225 C CA . SER A 1 654 ? 34.980 31.772 0.272 1.00 35.16 654 SER A CA 1
ATOM 5226 C C . SER A 1 654 ? 34.256 30.731 1.125 1.00 35.16 654 SER A C 1
ATOM 5228 O O . SER A 1 654 ? 34.369 29.533 0.892 1.00 35.16 654 SER A O 1
ATOM 5230 N N . ALA A 1 655 ? 33.514 31.186 2.139 1.00 38.44 655 ALA A N 1
ATOM 5231 C CA . ALA A 1 655 ? 32.735 30.321 3.028 1.00 38.44 655 ALA A CA 1
ATOM 5232 C C . ALA A 1 655 ? 31.342 30.030 2.437 1.00 38.44 655 ALA A C 1
ATOM 5234 O O . ALA A 1 655 ? 30.317 30.322 3.053 1.00 38.44 655 ALA A O 1
ATOM 5235 N N . ILE A 1 656 ? 31.315 29.493 1.216 1.00 40.25 656 ILE A N 1
ATOM 5236 C CA . ILE A 1 656 ? 30.107 28.939 0.598 1.00 40.25 656 ILE A CA 1
ATOM 5237 C C . ILE A 1 656 ? 30.094 27.441 0.901 1.00 40.25 656 ILE A C 1
ATOM 5239 O O . ILE A 1 656 ? 31.102 26.760 0.740 1.00 40.25 656 ILE A O 1
ATOM 5243 N N . THR A 1 657 ? 28.963 26.927 1.380 1.00 41.66 657 THR A N 1
ATOM 5244 C CA . THR A 1 657 ? 28.813 25.518 1.754 1.00 41.66 657 THR A CA 1
ATOM 5245 C C . THR A 1 657 ? 28.960 24.609 0.534 1.00 41.66 657 THR A C 1
ATOM 5247 O O . THR A 1 657 ? 28.037 24.530 -0.282 1.00 41.66 657 THR A O 1
ATOM 5250 N N . SER A 1 658 ? 30.079 23.886 0.443 1.00 43.31 658 SER A N 1
ATOM 5251 C CA . SER A 1 658 ? 30.210 22.720 -0.429 1.00 43.31 658 SER A CA 1
ATOM 5252 C C . SER A 1 658 ? 29.139 21.706 -0.033 1.00 43.31 658 SER A C 1
ATOM 5254 O O . SER A 1 658 ? 29.137 21.148 1.064 1.00 43.31 658 SER A O 1
ATOM 5256 N N . THR A 1 659 ? 28.152 21.543 -0.906 1.00 54.03 659 THR A N 1
ATOM 5257 C CA . THR A 1 659 ? 27.012 20.657 -0.688 1.00 54.03 659 THR A CA 1
ATOM 5258 C C . THR A 1 659 ? 27.343 19.315 -1.315 1.00 54.03 659 THR A C 1
ATOM 5260 O O . THR A 1 659 ? 27.262 19.166 -2.531 1.00 54.03 659 THR A O 1
ATOM 5263 N N . SER A 1 660 ? 27.747 18.345 -0.487 1.00 63.31 660 SER A N 1
ATOM 5264 C CA . SER A 1 660 ? 27.908 16.952 -0.918 1.00 63.31 660 SER A CA 1
ATOM 5265 C C . SER A 1 660 ? 26.648 16.513 -1.654 1.00 63.31 660 SER A C 1
ATOM 5267 O O . SER A 1 660 ? 25.549 16.725 -1.143 1.00 63.31 660 SER A O 1
ATOM 5269 N N . GLN A 1 661 ? 26.789 15.910 -2.831 1.00 78.62 661 GLN A N 1
ATOM 5270 C CA . GLN A 1 661 ? 25.658 15.468 -3.646 1.00 78.62 661 GLN A CA 1
ATOM 5271 C C . GLN A 1 661 ? 25.595 13.937 -3.666 1.00 78.62 661 GLN A C 1
ATOM 5273 O O . GLN A 1 661 ? 26.631 13.274 -3.728 1.00 78.62 661 GLN A O 1
ATOM 5278 N N . TYR A 1 662 ? 24.383 13.373 -3.622 1.00 85.75 662 TYR A N 1
ATOM 5279 C CA . TYR A 1 662 ? 24.182 11.951 -3.899 1.00 85.75 662 TYR A CA 1
ATOM 5280 C C . TYR A 1 662 ? 24.368 11.687 -5.397 1.00 85.75 662 TYR A C 1
ATOM 5282 O O . TYR A 1 662 ? 23.684 12.304 -6.218 1.00 85.75 662 TYR A O 1
ATOM 5290 N N . SER A 1 663 ? 25.255 10.758 -5.752 1.00 84.00 663 SER A N 1
ATOM 5291 C CA . SER A 1 663 ? 25.419 10.282 -7.126 1.00 84.00 663 SER A CA 1
ATOM 5292 C C . SER A 1 663 ? 25.093 8.795 -7.252 1.00 84.00 663 SER A C 1
ATOM 5294 O O . SER A 1 663 ? 25.299 8.007 -6.333 1.00 84.00 663 SER A O 1
ATOM 5296 N N . VAL A 1 664 ? 24.566 8.408 -8.413 1.00 88.12 664 VAL A N 1
ATOM 5297 C CA . VAL A 1 664 ? 24.333 7.014 -8.804 1.00 88.12 664 VAL A CA 1
ATOM 5298 C C . VAL A 1 664 ? 24.962 6.826 -10.180 1.00 88.12 664 VAL A C 1
ATOM 5300 O O . VAL A 1 664 ? 24.791 7.667 -11.061 1.00 88.12 664 VAL A O 1
ATOM 5303 N N . ARG A 1 665 ? 25.710 5.736 -10.369 1.00 89.00 665 ARG A N 1
ATOM 5304 C CA . ARG A 1 665 ? 26.337 5.405 -11.655 1.00 89.00 665 ARG A CA 1
ATOM 5305 C C . ARG A 1 665 ? 25.262 5.108 -12.703 1.00 89.00 665 ARG A C 1
ATOM 5307 O O . ARG A 1 665 ? 24.363 4.314 -12.430 1.00 89.00 665 ARG A O 1
ATOM 5314 N N . SER A 1 666 ? 25.402 5.660 -13.907 1.00 91.25 666 SER A N 1
ATOM 5315 C CA . SER A 1 666 ? 24.616 5.225 -15.067 1.00 91.25 666 SER A CA 1
ATOM 5316 C C . SER A 1 666 ? 25.323 4.133 -15.876 1.00 91.25 666 SER A C 1
ATOM 5318 O O . SER A 1 666 ? 26.554 4.124 -15.958 1.00 91.25 666 SER A O 1
ATOM 5320 N N . LEU A 1 667 ? 24.552 3.231 -16.490 1.00 91.06 667 LEU A N 1
ATOM 5321 C CA . LEU A 1 667 ? 25.004 2.212 -17.451 1.00 91.06 667 LEU A CA 1
ATOM 5322 C C . LEU A 1 667 ? 23.910 1.912 -18.489 1.00 91.06 667 LEU A C 1
ATOM 5324 O O . LEU A 1 667 ? 22.724 2.029 -18.196 1.00 91.06 667 LEU A O 1
ATOM 5328 N N . THR A 1 668 ? 24.288 1.431 -19.675 1.00 89.50 668 THR A N 1
ATOM 5329 C CA . THR A 1 668 ? 23.329 0.789 -20.600 1.00 89.50 668 THR A CA 1
ATOM 5330 C C . THR A 1 668 ? 23.037 -0.656 -20.169 1.00 89.50 668 THR A C 1
ATOM 5332 O O . THR A 1 668 ? 23.869 -1.285 -19.510 1.00 89.50 668 THR A O 1
ATOM 5335 N N . LEU A 1 669 ? 21.904 -1.246 -20.583 1.00 88.12 669 LEU A N 1
ATOM 5336 C CA . LEU A 1 669 ? 21.585 -2.654 -20.256 1.00 88.12 669 LEU A CA 1
ATOM 5337 C C . LEU A 1 669 ? 22.646 -3.663 -20.726 1.00 88.12 669 LEU A C 1
ATOM 5339 O O . LEU A 1 669 ? 22.798 -4.714 -20.114 1.00 88.12 669 LEU A O 1
ATOM 5343 N N . ASN A 1 670 ? 23.393 -3.352 -21.788 1.00 81.69 670 ASN A N 1
ATOM 5344 C CA . ASN A 1 670 ? 24.466 -4.216 -22.292 1.00 81.69 670 ASN A CA 1
ATOM 5345 C C . ASN A 1 670 ? 25.724 -4.204 -21.400 1.00 81.69 670 ASN A C 1
ATOM 5347 O O . ASN A 1 670 ? 26.614 -5.025 -21.599 1.00 81.69 670 ASN A O 1
ATOM 5351 N N . GLN A 1 671 ? 25.814 -3.268 -20.451 1.00 84.06 671 GLN A N 1
ATOM 5352 C CA . GLN A 1 671 ? 26.913 -3.130 -19.489 1.00 84.06 671 GLN A CA 1
ATOM 5353 C C . GLN A 1 671 ? 26.491 -3.496 -18.056 1.00 84.06 671 GLN A C 1
ATOM 5355 O O . GLN A 1 671 ? 27.350 -3.636 -17.189 1.00 84.06 671 GLN A O 1
ATOM 5360 N N . ALA A 1 672 ? 25.186 -3.609 -17.791 1.00 86.56 672 ALA A N 1
ATOM 5361 C CA . ALA A 1 672 ? 24.643 -3.901 -16.470 1.00 86.56 672 ALA A CA 1
ATOM 5362 C C . ALA A 1 672 ? 24.698 -5.405 -16.153 1.00 86.56 672 ALA A C 1
ATOM 5364 O O . ALA A 1 672 ? 24.294 -6.241 -16.961 1.00 86.56 672 ALA A O 1
ATOM 5365 N N . HIS A 1 673 ? 25.152 -5.743 -14.947 1.00 87.50 673 HIS A N 1
ATOM 5366 C CA . HIS A 1 673 ? 25.062 -7.084 -14.375 1.00 87.50 673 HIS A CA 1
ATOM 5367 C C . HIS A 1 673 ? 23.760 -7.258 -13.573 1.00 87.50 673 HIS A C 1
ATOM 5369 O O . HIS A 1 673 ? 23.081 -6.278 -13.252 1.00 87.50 673 HIS A O 1
ATOM 5375 N N . VAL A 1 674 ? 23.427 -8.496 -13.186 1.00 88.88 674 VAL A N 1
ATOM 5376 C CA . VAL A 1 674 ? 22.234 -8.784 -12.363 1.00 88.88 674 VAL A CA 1
ATOM 5377 C C . VAL A 1 674 ? 22.231 -7.996 -11.048 1.00 88.88 674 VAL A C 1
ATOM 5379 O O . VAL A 1 674 ? 21.189 -7.482 -10.648 1.00 88.88 674 VAL A O 1
ATOM 5382 N N . ASP A 1 675 ? 23.398 -7.808 -10.428 1.00 90.25 675 ASP A N 1
ATOM 5383 C CA . ASP A 1 675 ? 23.545 -7.081 -9.160 1.00 90.25 675 ASP A CA 1
ATOM 5384 C C . ASP A 1 675 ? 23.319 -5.569 -9.296 1.00 90.25 675 ASP A C 1
ATOM 5386 O O . ASP A 1 675 ? 23.085 -4.888 -8.297 1.00 90.25 675 ASP A O 1
ATOM 5390 N N . ASN A 1 676 ? 23.334 -5.032 -10.522 1.00 93.19 676 ASN A N 1
ATOM 5391 C CA . ASN A 1 676 ? 23.010 -3.632 -10.794 1.00 93.19 676 ASN A CA 1
ATOM 5392 C C . ASN A 1 676 ? 21.493 -3.381 -10.924 1.00 93.19 676 ASN A C 1
ATOM 5394 O O . ASN A 1 676 ? 21.062 -2.225 -10.986 1.00 93.19 676 ASN A O 1
ATOM 5398 N N . ILE A 1 677 ? 20.683 -4.445 -10.946 1.00 94.06 677 ILE A N 1
ATOM 5399 C CA . ILE A 1 677 ? 19.218 -4.407 -11.020 1.00 94.06 677 ILE A CA 1
ATOM 5400 C C . ILE A 1 677 ? 18.623 -4.667 -9.631 1.00 94.06 677 ILE A C 1
ATOM 5402 O O . ILE A 1 677 ? 19.149 -5.442 -8.830 1.00 94.06 677 ILE A O 1
ATOM 5406 N N . ILE A 1 678 ? 17.511 -4.004 -9.310 1.00 94.38 678 ILE A N 1
ATOM 5407 C CA . ILE A 1 678 ? 16.834 -4.185 -8.023 1.00 94.38 678 ILE A CA 1
ATOM 5408 C C . ILE A 1 678 ? 16.070 -5.516 -8.019 1.00 94.38 678 ILE A C 1
ATOM 5410 O O . ILE A 1 678 ? 14.988 -5.638 -8.595 1.00 94.38 678 ILE A O 1
ATOM 5414 N N . SER A 1 679 ? 16.614 -6.504 -7.307 1.00 89.94 679 SER A N 1
ATOM 5415 C CA . SER A 1 679 ? 15.893 -7.721 -6.927 1.00 89.94 679 SER A CA 1
ATOM 5416 C C . SER A 1 679 ? 15.353 -7.584 -5.502 1.00 89.94 679 SER A C 1
ATOM 5418 O O . SER A 1 679 ? 16.123 -7.513 -4.543 1.00 89.94 679 SER A O 1
ATOM 5420 N N . TYR A 1 680 ? 14.025 -7.543 -5.363 1.00 89.12 680 TYR A N 1
ATOM 5421 C CA . TYR A 1 680 ? 13.335 -7.434 -4.076 1.00 89.12 680 TYR A CA 1
ATOM 5422 C C . TYR A 1 680 ? 12.149 -8.403 -3.969 1.00 89.12 680 TYR A C 1
ATOM 5424 O O . TYR A 1 680 ? 11.418 -8.661 -4.931 1.00 89.12 680 TYR A O 1
ATOM 5432 N N . ASN A 1 681 ? 11.942 -8.929 -2.768 1.00 83.25 681 ASN A N 1
ATOM 5433 C CA . ASN A 1 681 ? 10.905 -9.897 -2.453 1.00 83.25 681 ASN A CA 1
ATOM 5434 C C . ASN A 1 681 ? 10.399 -9.649 -1.029 1.00 83.25 681 ASN A C 1
ATOM 5436 O O . ASN A 1 681 ? 11.174 -9.654 -0.070 1.00 83.25 681 ASN A O 1
ATOM 5440 N N . GLN A 1 682 ? 9.092 -9.467 -0.871 1.00 76.69 682 GLN A N 1
ATOM 5441 C CA . GLN A 1 682 ? 8.483 -9.224 0.431 1.00 76.69 682 GLN A CA 1
ATOM 5442 C C . GLN A 1 682 ? 8.532 -10.470 1.342 1.00 76.69 682 GLN A C 1
ATOM 5444 O O . GLN A 1 682 ? 8.365 -10.344 2.555 1.00 76.69 682 GLN A O 1
ATOM 5449 N N . GLU A 1 683 ? 8.828 -11.665 0.813 1.00 68.88 683 GLU A N 1
ATOM 5450 C CA . GLU A 1 683 ? 9.121 -12.849 1.638 1.00 68.88 683 GLU A CA 1
ATOM 5451 C C . GLU A 1 683 ? 10.552 -12.859 2.204 1.00 68.88 683 GLU A C 1
ATOM 5453 O O . GLU A 1 683 ? 10.767 -13.337 3.320 1.00 68.88 683 GLU A O 1
ATOM 5458 N N . GLU A 1 684 ? 11.530 -12.271 1.506 1.00 62.19 684 GLU A N 1
ATOM 5459 C CA . GLU A 1 684 ? 12.901 -12.082 2.020 1.00 62.19 684 GLU A CA 1
ATOM 5460 C C . GLU A 1 684 ? 12.946 -11.037 3.149 1.00 62.19 684 GLU A C 1
ATOM 5462 O O . GLU A 1 684 ? 13.836 -11.063 4.001 1.00 62.19 684 GLU A O 1
ATOM 5467 N N . PHE A 1 685 ? 11.896 -10.214 3.264 1.00 63.09 685 PHE A N 1
ATOM 5468 C CA . PHE A 1 685 ? 11.634 -9.329 4.404 1.00 63.09 685 PHE A CA 1
ATOM 5469 C C . PHE A 1 685 ? 11.573 -10.061 5.763 1.00 63.09 685 PHE A C 1
ATOM 5471 O O . PHE A 1 685 ? 11.643 -9.417 6.812 1.00 63.09 685 PHE A O 1
ATOM 5478 N N . ARG A 1 686 ? 11.525 -11.405 5.775 1.00 60.22 686 ARG A N 1
ATOM 5479 C CA . ARG A 1 686 ? 11.800 -12.224 6.970 1.00 60.22 686 ARG A CA 1
ATOM 5480 C C . ARG A 1 686 ? 13.117 -11.856 7.658 1.00 60.22 686 ARG A C 1
ATOM 5482 O O . ARG A 1 686 ? 13.170 -11.895 8.885 1.00 60.22 686 ARG A O 1
ATOM 5489 N N . GLY A 1 687 ? 14.148 -11.452 6.910 1.00 66.00 687 GLY A N 1
ATOM 5490 C CA . GLY A 1 687 ? 15.411 -10.977 7.486 1.00 66.00 687 GLY A CA 1
ATOM 5491 C C . GLY A 1 687 ? 15.212 -9.778 8.420 1.00 66.00 687 GLY A C 1
ATOM 5492 O O . GLY A 1 687 ? 15.736 -9.754 9.530 1.00 66.00 687 GLY A O 1
ATOM 5493 N N . ILE A 1 688 ? 14.351 -8.832 8.043 1.00 68.81 688 ILE A N 1
ATOM 5494 C CA . ILE A 1 688 ? 14.064 -7.620 8.826 1.00 68.81 688 ILE A CA 1
ATOM 5495 C C . ILE A 1 688 ? 13.343 -7.918 10.152 1.00 68.81 688 ILE A C 1
ATOM 5497 O O . ILE A 1 688 ? 13.420 -7.120 11.087 1.00 68.81 688 ILE A O 1
ATOM 5501 N N . HIS A 1 689 ? 12.738 -9.100 10.320 1.00 70.56 689 HIS A N 1
ATOM 5502 C CA . HIS A 1 689 ? 12.227 -9.527 11.628 1.00 70.56 689 HIS A CA 1
ATOM 5503 C C . HIS A 1 689 ? 13.343 -9.664 12.680 1.00 70.56 689 HIS A C 1
ATOM 5505 O O . HIS A 1 689 ? 13.066 -9.474 13.865 1.00 70.56 689 HIS A O 1
ATOM 5511 N N . MET A 1 690 ? 14.601 -9.906 12.276 1.00 81.81 690 MET A N 1
ATOM 5512 C CA . MET A 1 690 ? 15.753 -9.939 13.193 1.00 81.81 690 MET A CA 1
ATOM 5513 C C . MET A 1 690 ? 16.061 -8.562 13.815 1.00 81.81 690 MET A C 1
ATOM 5515 O O . MET A 1 690 ? 16.724 -8.482 14.846 1.00 81.81 690 MET A O 1
ATOM 5519 N N . PHE A 1 691 ? 15.555 -7.478 13.217 1.00 89.75 691 PHE A N 1
ATOM 5520 C CA . PHE A 1 691 ? 15.671 -6.099 13.705 1.00 89.75 691 PHE A CA 1
ATOM 5521 C C . PHE A 1 691 ? 14.390 -5.632 14.423 1.00 89.75 691 PHE A C 1
ATOM 5523 O O . PHE A 1 691 ? 14.097 -4.436 14.491 1.00 89.75 691 PHE A O 1
ATOM 5530 N N . SER A 1 692 ? 13.611 -6.578 14.961 1.00 90.19 692 SER A N 1
ATOM 5531 C CA . SER A 1 692 ? 12.375 -6.319 15.702 1.00 90.19 692 SER A CA 1
ATOM 5532 C C . SER A 1 692 ? 12.353 -7.034 17.057 1.00 90.19 692 SER A C 1
ATOM 5534 O O . SER A 1 692 ? 12.915 -8.116 17.219 1.00 90.19 692 SER A O 1
ATOM 5536 N N . GLN A 1 693 ? 11.693 -6.434 18.048 1.00 89.81 693 GLN A N 1
ATOM 5537 C CA . GLN A 1 693 ? 11.553 -6.975 19.400 1.00 89.81 693 GLN A CA 1
ATOM 5538 C C . GLN A 1 693 ? 10.088 -6.912 19.849 1.00 89.81 693 GLN A C 1
ATOM 5540 O O . GLN A 1 693 ? 9.436 -5.8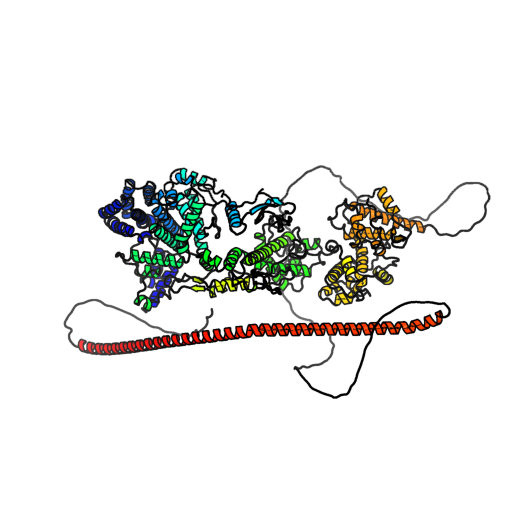74 19.737 1.00 89.81 693 GLN A O 1
ATOM 5545 N N . ARG A 1 694 ? 9.557 -8.017 20.390 1.00 87.94 694 ARG A N 1
ATOM 5546 C CA . ARG A 1 694 ? 8.214 -8.041 21.000 1.00 87.94 694 ARG A CA 1
ATOM 5547 C C . ARG A 1 694 ? 8.274 -7.501 22.425 1.00 87.94 694 ARG A C 1
ATOM 5549 O O . ARG A 1 694 ? 9.054 -8.005 23.234 1.00 87.94 694 ARG A O 1
ATOM 5556 N N . ASN A 1 695 ? 7.396 -6.563 22.763 1.00 88.19 695 ASN A N 1
ATOM 5557 C CA . ASN A 1 695 ? 7.302 -5.999 24.106 1.00 88.19 695 ASN A CA 1
ATOM 5558 C C . ASN A 1 695 ? 7.064 -7.099 25.171 1.00 88.19 695 ASN A C 1
ATOM 5560 O O . ASN A 1 695 ? 6.369 -8.096 24.941 1.00 88.19 695 ASN A O 1
ATOM 5564 N N . LEU A 1 696 ? 7.681 -6.935 26.346 1.00 87.56 696 LEU A N 1
ATOM 5565 C CA . LEU A 1 696 ? 7.637 -7.897 27.458 1.00 87.56 696 LEU A CA 1
ATOM 5566 C C . LEU A 1 696 ? 6.509 -7.610 28.467 1.00 87.56 696 LEU A C 1
ATOM 5568 O O . LEU A 1 696 ? 6.310 -8.379 29.411 1.00 87.56 696 LEU A O 1
ATOM 5572 N N . GLY A 1 697 ? 5.766 -6.516 28.283 1.00 85.31 697 GLY A N 1
ATOM 5573 C CA . GLY A 1 697 ? 4.574 -6.203 29.064 1.00 85.31 697 GLY A CA 1
ATOM 5574 C C . GLY A 1 697 ? 3.456 -7.235 28.875 1.00 85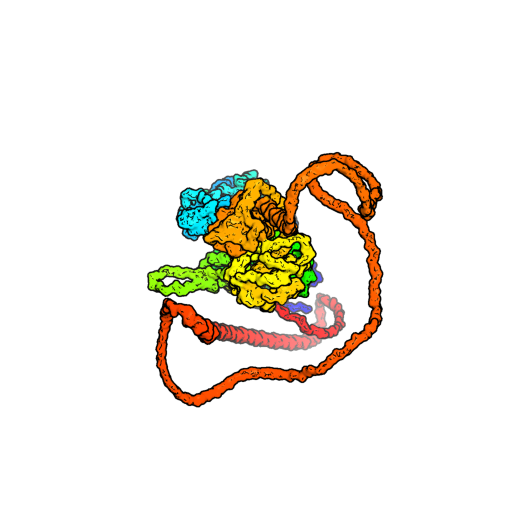.31 697 GLY A C 1
ATOM 5575 O O . GLY A 1 697 ? 3.256 -7.785 27.792 1.00 85.31 697 GLY A O 1
ATOM 5576 N N . VAL A 1 698 ? 2.688 -7.480 29.938 1.00 83.38 698 VAL A N 1
ATOM 5577 C CA . VAL A 1 698 ? 1.439 -8.260 29.864 1.00 83.38 698 VAL A CA 1
ATOM 5578 C C . VAL A 1 698 ? 0.427 -7.490 29.005 1.00 83.38 698 VAL A C 1
ATOM 5580 O O . VAL A 1 698 ? 0.423 -6.260 29.016 1.00 83.38 698 VAL A O 1
ATOM 5583 N N . GLY A 1 699 ? -0.351 -8.194 28.176 1.00 83.44 699 GLY A N 1
ATOM 5584 C CA . GLY A 1 699 ? -1.196 -7.602 27.124 1.00 83.44 699 GLY A CA 1
ATOM 5585 C C . GLY A 1 699 ? -0.422 -7.061 25.908 1.00 83.44 699 GLY A C 1
ATOM 5586 O O . GLY A 1 699 ? -0.882 -7.186 24.777 1.00 83.44 699 GLY A O 1
ATOM 5587 N N . ARG A 1 700 ? 0.806 -6.558 26.102 1.00 86.50 700 ARG A N 1
ATOM 5588 C CA . ARG A 1 700 ? 1.638 -5.944 25.051 1.00 86.50 700 ARG A CA 1
ATOM 5589 C C . ARG A 1 700 ? 2.406 -6.927 24.155 1.00 86.50 700 ARG A C 1
ATOM 5591 O O . ARG A 1 700 ? 3.221 -6.482 23.367 1.00 86.50 700 ARG A O 1
ATOM 5598 N N . GLY A 1 701 ? 2.179 -8.239 24.195 1.00 86.38 701 GLY A N 1
ATOM 5599 C CA . GLY A 1 701 ? 2.960 -9.171 23.355 1.00 86.38 701 GLY A CA 1
ATOM 5600 C C . GLY A 1 701 ? 2.794 -8.978 21.829 1.00 86.38 701 GLY A C 1
ATOM 5601 O O . GLY A 1 701 ? 3.665 -9.397 21.067 1.00 86.38 701 GLY A O 1
ATOM 5602 N N . LEU A 1 702 ? 1.729 -8.286 21.399 1.00 87.56 702 LEU A N 1
ATOM 5603 C CA . LEU A 1 702 ? 1.485 -7.836 20.016 1.00 87.56 702 LEU A CA 1
ATOM 5604 C C . LEU A 1 702 ? 2.108 -6.465 19.672 1.00 87.56 702 LEU A C 1
ATOM 5606 O O . LEU A 1 702 ? 1.954 -5.974 18.558 1.00 87.56 702 LEU A O 1
ATOM 5610 N N . ASP A 1 703 ? 2.752 -5.806 20.630 1.00 87.94 703 ASP A N 1
ATOM 5611 C CA . ASP A 1 703 ? 3.438 -4.525 20.459 1.00 87.94 703 ASP A CA 1
ATOM 5612 C C . ASP A 1 703 ? 4.876 -4.818 20.003 1.00 87.94 703 ASP A C 1
ATOM 5614 O O . ASP A 1 703 ? 5.718 -5.251 20.796 1.00 87.94 703 ASP A O 1
ATOM 5618 N N . VAL A 1 704 ? 5.131 -4.673 18.701 1.00 89.19 704 VAL A N 1
ATOM 5619 C CA . VAL A 1 704 ? 6.436 -4.950 18.082 1.00 89.19 704 VAL A CA 1
ATOM 5620 C C . VAL A 1 704 ? 7.180 -3.636 17.873 1.00 89.19 704 VAL A C 1
ATOM 5622 O O . VAL A 1 704 ? 6.681 -2.732 17.209 1.00 89.19 704 VAL A O 1
ATOM 5625 N N . ILE A 1 705 ? 8.378 -3.546 18.442 1.00 90.00 705 ILE A N 1
ATOM 5626 C CA . ILE A 1 705 ? 9.290 -2.407 18.326 1.00 90.00 705 ILE A CA 1
ATOM 5627 C C . ILE A 1 705 ? 10.323 -2.747 17.250 1.00 90.00 705 ILE A C 1
ATOM 5629 O O . ILE A 1 705 ? 10.878 -3.845 17.268 1.00 90.00 705 ILE A O 1
ATOM 5633 N N . TYR A 1 706 ? 10.594 -1.823 16.329 1.00 92.19 706 TYR A N 1
ATOM 5634 C CA . TYR A 1 706 ? 11.518 -2.031 15.210 1.00 92.19 706 TYR A CA 1
ATOM 5635 C C . TYR A 1 706 ? 12.713 -1.081 15.301 1.00 92.19 706 TYR A C 1
ATOM 5637 O O . TYR A 1 706 ? 12.536 0.118 15.534 1.00 92.19 706 TYR A O 1
ATOM 5645 N N . ASP A 1 707 ? 13.920 -1.586 15.045 1.00 93.88 707 ASP A N 1
ATOM 5646 C CA . ASP A 1 707 ? 15.090 -0.740 14.811 1.00 93.88 707 ASP A CA 1
ATOM 5647 C C . ASP A 1 707 ? 15.022 -0.156 13.394 1.00 93.88 707 ASP A C 1
ATOM 5649 O O . ASP A 1 707 ? 15.623 -0.660 12.443 1.00 93.88 707 ASP A O 1
ATOM 5653 N N . LEU A 1 708 ? 14.264 0.934 13.259 1.00 94.38 708 LEU A N 1
ATOM 5654 C CA . LEU A 1 708 ? 14.116 1.654 11.995 1.00 94.38 708 LEU A CA 1
ATOM 5655 C C . LEU A 1 708 ? 15.463 2.093 11.406 1.00 94.38 708 LEU A C 1
ATOM 5657 O O . LEU A 1 708 ? 15.572 2.167 10.187 1.00 94.38 708 LEU A O 1
ATOM 5661 N N . GLN A 1 709 ? 16.495 2.345 12.226 1.00 93.12 709 GLN A N 1
ATOM 5662 C CA . GLN A 1 709 ? 17.793 2.764 11.699 1.00 93.12 709 GLN A CA 1
ATOM 5663 C C . GLN A 1 709 ? 18.514 1.607 11.010 1.00 93.12 709 GLN A C 1
ATOM 5665 O O . GLN A 1 709 ? 19.052 1.799 9.920 1.00 93.12 709 GLN A O 1
ATOM 5670 N N . LYS A 1 710 ? 18.527 0.424 11.631 1.00 92.31 710 LYS A N 1
ATOM 5671 C CA . LYS A 1 710 ? 19.182 -0.761 11.067 1.00 92.31 710 LYS A CA 1
ATOM 5672 C C . LYS A 1 710 ? 18.416 -1.327 9.871 1.00 92.31 710 LYS A C 1
ATOM 5674 O O . LYS A 1 710 ? 19.035 -1.750 8.901 1.00 92.31 710 LYS A O 1
ATOM 5679 N N . ILE A 1 711 ? 17.084 -1.245 9.897 1.00 93.06 711 ILE A N 1
ATOM 5680 C CA . ILE A 1 711 ? 16.225 -1.605 8.760 1.00 93.06 711 ILE A CA 1
ATOM 5681 C C . ILE A 1 711 ? 16.446 -0.655 7.574 1.00 93.06 711 ILE A C 1
ATOM 5683 O O . ILE A 1 711 ? 16.542 -1.120 6.443 1.00 93.06 711 ILE A O 1
ATOM 5687 N N . GLU A 1 712 ? 16.570 0.656 7.813 1.00 94.25 712 GLU A N 1
ATOM 5688 C CA . GLU A 1 712 ? 16.866 1.629 6.752 1.00 94.25 712 GLU A CA 1
ATOM 5689 C C . GLU A 1 712 ? 18.231 1.368 6.095 1.00 94.25 712 GLU A C 1
ATOM 5691 O O . GLU A 1 712 ? 18.330 1.403 4.871 1.00 94.25 712 GLU A O 1
ATOM 5696 N N . VAL A 1 713 ? 19.259 1.042 6.890 1.00 92.19 713 VAL A N 1
ATOM 5697 C CA . VAL A 1 713 ? 20.601 0.693 6.388 1.00 92.19 713 VAL A CA 1
ATOM 5698 C C . VAL A 1 713 ? 20.577 -0.582 5.541 1.00 92.19 713 VAL A C 1
ATOM 5700 O O . VAL A 1 713 ? 21.110 -0.573 4.433 1.00 92.19 713 VAL A O 1
ATOM 5703 N N . GLU A 1 714 ? 19.939 -1.659 6.008 1.00 91.38 714 GLU A N 1
ATOM 5704 C CA . GLU A 1 714 ? 19.924 -2.923 5.257 1.00 91.38 714 GLU A CA 1
ATOM 5705 C C . GLU A 1 714 ? 19.085 -2.819 3.970 1.00 91.38 714 GLU A C 1
ATOM 5707 O O . GLU A 1 714 ? 19.490 -3.327 2.926 1.00 91.38 714 GLU A O 1
ATOM 5712 N N . LEU A 1 715 ? 17.962 -2.087 3.994 1.00 92.56 715 LEU A N 1
ATOM 5713 C CA . LEU A 1 715 ? 17.178 -1.820 2.784 1.00 92.56 715 LEU A CA 1
ATOM 5714 C C . LEU A 1 715 ? 17.925 -0.908 1.798 1.00 92.56 715 LEU A C 1
ATOM 5716 O O . LEU A 1 715 ? 17.857 -1.153 0.597 1.00 92.56 715 LEU A O 1
ATOM 5720 N N . ALA A 1 716 ? 18.664 0.107 2.260 1.00 93.50 716 ALA A N 1
ATOM 5721 C CA . ALA A 1 716 ? 19.493 0.933 1.376 1.00 93.50 716 ALA A CA 1
ATOM 5722 C C . ALA A 1 716 ? 20.617 0.105 0.732 1.00 93.50 716 ALA A C 1
ATOM 5724 O O . ALA A 1 716 ? 20.887 0.235 -0.464 1.00 93.50 716 ALA A O 1
ATOM 5725 N N . ARG A 1 717 ? 21.215 -0.817 1.496 1.00 90.50 717 ARG A N 1
ATOM 5726 C CA . ARG A 1 717 ? 22.195 -1.778 0.985 1.00 90.50 717 ARG A CA 1
ATOM 5727 C C . ARG A 1 717 ? 21.589 -2.714 -0.066 1.00 90.50 717 ARG A C 1
ATOM 5729 O O . ARG A 1 717 ? 22.153 -2.846 -1.143 1.00 90.50 717 ARG A O 1
ATOM 5736 N N . GLN A 1 718 ? 20.433 -3.325 0.191 1.00 89.62 718 GLN A N 1
ATOM 5737 C CA . GLN A 1 718 ? 19.809 -4.243 -0.772 1.00 89.62 718 GLN A CA 1
ATOM 5738 C C . GLN A 1 718 ? 19.320 -3.525 -2.046 1.00 89.62 718 GLN A C 1
ATOM 5740 O O . GLN A 1 718 ? 19.466 -4.048 -3.151 1.00 89.62 718 GLN A O 1
ATOM 5745 N N . LEU A 1 719 ? 18.723 -2.338 -1.900 1.00 93.75 719 LEU A N 1
ATOM 5746 C CA . LEU A 1 719 ? 17.943 -1.681 -2.957 1.00 93.75 719 LEU A CA 1
ATOM 5747 C C . LEU A 1 719 ? 18.679 -0.554 -3.695 1.00 93.75 719 LEU A C 1
ATOM 5749 O O . LEU A 1 719 ? 18.152 -0.072 -4.695 1.00 93.75 719 LEU A O 1
ATOM 5753 N N . VAL A 1 720 ? 19.844 -0.103 -3.214 1.00 94.69 720 VAL A N 1
ATOM 5754 C CA . VAL A 1 720 ? 20.559 1.055 -3.791 1.00 94.69 720 VAL A CA 1
ATOM 5755 C C . VAL A 1 720 ? 22.065 0.819 -3.952 1.00 94.69 720 VAL A C 1
ATOM 5757 O O . VAL A 1 720 ? 22.630 1.260 -4.949 1.00 94.69 720 VAL A O 1
ATOM 5760 N N . PHE A 1 721 ? 22.728 0.095 -3.041 1.00 91.56 721 PHE A N 1
ATOM 5761 C CA . PHE A 1 721 ? 24.158 -0.217 -3.194 1.00 91.56 721 PHE A CA 1
ATOM 5762 C C . PHE A 1 721 ? 24.414 -1.010 -4.487 1.00 91.56 721 PHE A C 1
ATOM 5764 O O . PHE A 1 721 ? 23.688 -1.959 -4.792 1.00 91.56 721 PHE A O 1
ATOM 5771 N N . GLU A 1 722 ? 25.408 -0.578 -5.269 1.00 90.50 722 GLU A N 1
ATOM 5772 C CA . GLU A 1 722 ? 25.759 -1.090 -6.611 1.00 90.50 722 GLU A CA 1
ATOM 5773 C C . GLU A 1 722 ? 24.634 -1.058 -7.668 1.00 90.50 722 GLU A C 1
ATOM 5775 O O . GLU A 1 722 ? 24.838 -1.509 -8.798 1.00 90.50 722 GLU A O 1
ATOM 5780 N N . LYS A 1 723 ? 23.459 -0.490 -7.365 1.00 94.50 723 LYS A N 1
ATOM 5781 C CA . LYS A 1 723 ? 22.371 -0.325 -8.338 1.00 94.50 723 LYS A CA 1
ATOM 5782 C C . LYS A 1 723 ? 22.655 0.870 -9.239 1.00 94.50 723 LYS A C 1
ATOM 5784 O O . LYS A 1 723 ? 23.177 1.887 -8.788 1.00 94.50 723 LYS A O 1
ATOM 5789 N N . VAL A 1 724 ? 22.313 0.738 -10.517 1.00 94.25 724 VAL A N 1
ATOM 5790 C CA . VAL A 1 724 ? 22.627 1.746 -11.541 1.00 94.25 724 VAL A CA 1
ATOM 5791 C C . VAL A 1 724 ? 21.371 2.394 -12.098 1.00 94.25 724 VAL A C 1
ATOM 5793 O O . VAL A 1 724 ? 20.305 1.775 -12.161 1.00 94.25 724 VAL A O 1
ATOM 5796 N N . TYR A 1 725 ? 21.516 3.636 -12.544 1.00 93.94 725 TYR A N 1
ATOM 5797 C CA . TYR A 1 725 ? 20.548 4.251 -13.438 1.00 93.94 725 TYR A CA 1
ATOM 5798 C C . TYR A 1 725 ? 20.737 3.646 -14.836 1.00 93.94 725 TYR A C 1
ATOM 5800 O O . TYR A 1 725 ? 21.856 3.582 -15.344 1.00 93.94 725 TYR A O 1
ATOM 5808 N N . ILE A 1 726 ? 19.667 3.134 -15.438 1.00 94.25 726 ILE A N 1
ATOM 5809 C CA . ILE A 1 726 ? 19.751 2.431 -16.723 1.00 94.25 726 ILE A CA 1
ATOM 5810 C C . ILE A 1 726 ? 19.433 3.420 -17.848 1.00 94.25 726 ILE A C 1
ATOM 5812 O O . ILE A 1 726 ? 18.299 3.891 -17.952 1.00 94.25 726 ILE A O 1
ATOM 5816 N N . ASP A 1 727 ? 20.425 3.726 -18.679 1.00 90.19 727 ASP A N 1
ATOM 5817 C CA . ASP A 1 727 ? 20.316 4.678 -19.789 1.00 90.19 727 ASP A CA 1
ATOM 5818 C C . ASP A 1 727 ? 19.895 4.014 -21.110 1.00 90.19 727 ASP A C 1
ATOM 5820 O O . ASP A 1 727 ? 20.067 2.808 -21.324 1.00 90.19 727 ASP A O 1
ATOM 5824 N N . THR A 1 728 ? 19.335 4.827 -22.010 1.00 86.88 728 THR A N 1
ATOM 5825 C CA . THR A 1 728 ? 19.035 4.448 -23.397 1.00 86.88 728 THR A CA 1
ATOM 5826 C C . THR A 1 728 ? 20.307 4.336 -24.241 1.00 86.88 728 THR A C 1
ATOM 5828 O O . THR A 1 728 ? 21.373 4.843 -23.889 1.00 86.88 728 THR A O 1
ATOM 5831 N N . VAL A 1 729 ? 20.213 3.647 -25.377 1.00 78.69 729 VAL A N 1
ATOM 5832 C CA . VAL A 1 729 ? 21.364 3.333 -26.226 1.00 78.69 729 VAL A CA 1
ATOM 5833 C C . VAL A 1 729 ? 21.556 4.420 -27.286 1.00 78.69 729 VAL A C 1
ATOM 5835 O O . VAL A 1 729 ? 20.816 4.489 -28.270 1.00 78.69 729 VAL A O 1
ATOM 5838 N N . GLY A 1 730 ? 22.570 5.266 -27.092 1.00 69.50 730 GLY A N 1
ATOM 5839 C CA . GLY A 1 730 ? 22.867 6.391 -27.985 1.00 69.50 730 GLY A CA 1
ATOM 5840 C C . GLY A 1 730 ? 21.727 7.414 -28.017 1.00 69.50 730 GLY A C 1
ATOM 5841 O O . GLY A 1 730 ? 21.112 7.697 -26.993 1.00 69.50 730 GLY A O 1
ATOM 5842 N N . GLU A 1 731 ? 21.417 7.944 -29.200 1.00 60.28 731 GLU A N 1
ATOM 5843 C CA . GLU A 1 731 ? 20.306 8.893 -29.396 1.00 60.28 731 GLU A CA 1
ATOM 5844 C C . GLU A 1 731 ? 18.922 8.217 -29.531 1.00 60.28 731 GLU A C 1
ATOM 5846 O O . GLU A 1 731 ? 17.929 8.891 -29.808 1.00 60.28 731 GLU A O 1
ATOM 5851 N N . THR A 1 732 ? 18.828 6.892 -29.357 1.00 67.19 732 THR A N 1
ATOM 5852 C CA . THR A 1 732 ? 17.572 6.143 -29.544 1.00 67.19 732 THR A CA 1
ATOM 5853 C C . THR A 1 732 ? 16.655 6.191 -28.317 1.00 67.19 732 THR A C 1
ATOM 5855 O O . THR A 1 732 ? 17.091 6.395 -27.185 1.00 67.19 732 THR A O 1
ATOM 5858 N N . SER A 1 733 ? 15.365 5.924 -28.530 1.00 74.81 733 SER A N 1
ATOM 5859 C CA . SER A 1 733 ? 14.358 5.701 -27.482 1.00 74.81 733 SER A CA 1
ATOM 5860 C C . SER A 1 733 ? 14.446 4.322 -26.803 1.00 74.81 733 SER A C 1
ATOM 5862 O O . SER A 1 733 ? 13.648 4.030 -25.911 1.00 74.81 733 SER A O 1
ATOM 5864 N N . LEU A 1 734 ? 15.400 3.470 -27.197 1.00 83.19 734 LEU A N 1
ATOM 5865 C CA . LEU A 1 734 ? 15.509 2.084 -26.743 1.00 83.19 734 LEU A CA 1
ATOM 5866 C C . LEU A 1 734 ? 16.565 1.891 -25.649 1.00 83.19 734 LEU A C 1
ATOM 5868 O O . LEU A 1 734 ? 17.630 2.501 -25.651 1.00 83.19 734 LEU A O 1
ATOM 5872 N N . TYR A 1 735 ? 16.292 0.949 -24.745 1.00 88.50 735 TYR A N 1
ATOM 5873 C CA . TYR A 1 735 ? 17.224 0.506 -23.698 1.00 88.50 735 TYR A CA 1
ATOM 5874 C C . TYR A 1 735 ? 18.140 -0.655 -24.124 1.00 88.50 735 TYR A C 1
ATOM 5876 O O . TYR A 1 735 ? 19.070 -1.008 -23.402 1.00 88.50 735 TYR A O 1
ATOM 5884 N N . MET A 1 736 ? 17.896 -1.248 -25.295 1.00 88.44 736 MET A N 1
ATOM 5885 C CA . MET A 1 736 ? 18.726 -2.284 -25.918 1.00 88.44 736 MET A CA 1
ATOM 5886 C C . MET A 1 736 ? 18.908 -1.959 -27.404 1.00 88.44 736 MET A C 1
ATOM 5888 O O . MET A 1 736 ? 18.095 -1.247 -27.986 1.00 88.44 736 MET A O 1
ATOM 5892 N N . GLN A 1 737 ? 19.966 -2.487 -28.023 1.00 83.25 737 GLN A N 1
ATOM 5893 C CA . GLN A 1 737 ? 20.163 -2.359 -29.471 1.00 83.25 737 GLN A CA 1
ATOM 5894 C C . GLN A 1 737 ? 19.012 -3.045 -30.239 1.00 83.25 737 GLN A C 1
ATOM 5896 O O . GLN A 1 737 ? 18.597 -4.130 -29.818 1.00 83.25 737 GLN A O 1
ATOM 5901 N N . PRO A 1 738 ? 18.529 -2.475 -31.361 1.00 84.56 738 PRO A N 1
ATOM 5902 C CA . PRO A 1 738 ? 17.597 -3.155 -32.257 1.00 84.56 738 PRO A CA 1
ATOM 5903 C C . PRO A 1 738 ? 18.135 -4.507 -32.736 1.00 84.56 738 PRO A C 1
ATOM 5905 O O . PRO A 1 738 ? 19.335 -4.656 -32.997 1.00 84.56 738 PRO A O 1
ATOM 5908 N N . PHE A 1 739 ? 17.249 -5.489 -32.899 1.00 86.56 739 PHE A N 1
ATOM 5909 C CA . PHE A 1 739 ? 17.638 -6.771 -33.478 1.00 86.56 739 PHE A CA 1
ATOM 5910 C C . PHE A 1 739 ? 18.032 -6.600 -34.953 1.00 86.56 739 PHE A C 1
ATOM 5912 O O . PHE A 1 739 ? 17.371 -5.895 -35.712 1.00 86.56 739 PHE A O 1
ATOM 5919 N N . SER A 1 740 ? 19.125 -7.245 -35.364 1.00 81.44 740 SER A N 1
ATOM 5920 C CA . SER A 1 740 ? 19.645 -7.144 -36.730 1.00 81.44 740 SER A CA 1
ATOM 5921 C C . SER A 1 740 ? 19.312 -8.400 -37.530 1.00 81.44 740 SER A C 1
ATOM 5923 O O . SER A 1 740 ? 19.833 -9.477 -37.234 1.00 81.44 740 SER A O 1
ATOM 5925 N N . TYR A 1 741 ? 18.470 -8.268 -38.554 1.00 81.06 741 TYR A N 1
ATOM 5926 C CA . TYR A 1 741 ? 18.116 -9.378 -39.439 1.00 81.06 741 TYR A CA 1
ATOM 5927 C C . TYR A 1 741 ? 19.165 -9.628 -40.527 1.00 81.06 741 TYR A C 1
ATOM 5929 O O . TYR A 1 741 ? 19.858 -8.726 -40.995 1.00 81.06 741 TYR A O 1
ATOM 5937 N N . HIS A 1 742 ? 19.220 -10.886 -40.947 1.00 72.69 742 HIS A N 1
ATOM 5938 C CA . HIS A 1 742 ? 19.886 -11.370 -42.153 1.00 72.69 742 HIS A CA 1
ATOM 5939 C C . HIS A 1 742 ? 19.462 -10.563 -43.392 1.00 72.69 742 HIS A C 1
ATOM 5941 O O . HIS A 1 742 ? 18.258 -10.411 -43.617 1.00 72.69 742 HIS A O 1
ATOM 5947 N N . MET A 1 743 ? 20.424 -10.073 -44.188 1.00 66.75 743 MET A N 1
ATOM 5948 C CA . MET A 1 743 ? 20.207 -9.276 -45.411 1.00 66.75 743 MET A CA 1
ATOM 5949 C C . MET A 1 743 ? 19.545 -7.897 -45.184 1.00 66.75 743 MET A C 1
ATOM 5951 O O . MET A 1 743 ? 19.256 -7.180 -46.140 1.00 66.75 743 MET A O 1
ATOM 5955 N N . GLU A 1 744 ? 19.328 -7.477 -43.928 1.00 71.12 744 GLU A N 1
ATOM 5956 C CA . GLU A 1 744 ? 18.934 -6.100 -43.583 1.00 71.12 744 GLU A CA 1
ATOM 5957 C C . GLU A 1 744 ? 20.152 -5.232 -43.181 1.00 71.12 744 GLU A C 1
ATOM 5959 O O . GLU A 1 744 ? 19.965 -4.068 -42.828 1.00 71.12 744 GLU A O 1
ATOM 5964 N N . LEU A 1 745 ? 21.402 -5.731 -43.254 1.00 68.19 745 LEU A N 1
ATOM 5965 C CA . LEU A 1 745 ? 22.585 -5.030 -42.720 1.00 68.19 745 LEU A CA 1
ATOM 5966 C C . LEU A 1 745 ? 22.736 -3.600 -43.251 1.00 68.19 745 LEU A C 1
ATOM 5968 O O . LEU A 1 745 ? 22.802 -2.660 -42.458 1.00 68.19 745 LEU A O 1
ATOM 5972 N N . ILE A 1 746 ? 22.775 -3.406 -44.571 1.00 65.44 746 ILE A N 1
ATOM 5973 C CA . ILE A 1 746 ? 22.938 -2.061 -45.147 1.00 65.44 746 ILE A CA 1
ATOM 5974 C C . ILE A 1 746 ? 21.707 -1.185 -44.849 1.00 65.44 746 ILE A C 1
ATOM 5976 O O . ILE A 1 746 ? 21.846 0.016 -44.644 1.00 65.44 746 ILE A O 1
ATOM 5980 N N . GLN A 1 747 ? 20.517 -1.769 -44.673 1.00 62.69 747 GLN A N 1
ATOM 5981 C CA . GLN A 1 747 ? 19.332 -1.019 -44.235 1.00 62.69 747 GLN A CA 1
ATOM 5982 C C . GLN A 1 747 ? 19.379 -0.578 -42.758 1.00 62.69 747 GLN A C 1
ATOM 5984 O O . GLN A 1 747 ? 18.581 0.276 -42.364 1.00 62.69 747 GLN A O 1
ATOM 5989 N N . VAL A 1 748 ? 20.265 -1.167 -41.945 1.00 61.91 748 VAL A N 1
ATOM 5990 C CA . VAL A 1 748 ? 20.455 -0.878 -40.509 1.00 61.91 748 VAL A CA 1
ATOM 5991 C C . VAL A 1 748 ? 21.723 -0.050 -40.252 1.00 61.91 748 VAL A C 1
ATOM 5993 O O . VAL A 1 748 ? 21.741 0.779 -39.348 1.00 61.91 748 VAL A O 1
ATOM 5996 N N . SER A 1 749 ? 22.782 -0.232 -41.045 1.00 69.00 749 SER A N 1
ATOM 5997 C CA . SER A 1 749 ? 24.069 0.462 -40.904 1.00 69.00 749 SER A CA 1
ATOM 5998 C C . SER A 1 749 ? 24.597 0.909 -42.270 1.00 69.00 749 SER A C 1
ATOM 6000 O O . SER A 1 749 ? 25.615 0.422 -42.754 1.00 69.00 749 SER A O 1
ATOM 6002 N N . ILE A 1 750 ? 23.901 1.869 -42.874 1.00 70.31 750 ILE A N 1
ATOM 6003 C CA . ILE A 1 750 ? 24.008 2.262 -44.291 1.00 70.31 750 ILE A CA 1
ATOM 6004 C C . ILE A 1 750 ? 25.392 2.762 -44.751 1.00 70.31 750 ILE A C 1
ATOM 6006 O O . ILE A 1 750 ? 25.693 2.712 -45.938 1.00 70.31 750 ILE A O 1
ATOM 6010 N N . ARG A 1 751 ? 26.247 3.186 -43.808 1.00 75.69 751 ARG A N 1
ATOM 6011 C CA . ARG A 1 751 ? 27.636 3.631 -44.032 1.00 75.69 751 ARG A CA 1
ATOM 6012 C C . ARG A 1 751 ? 28.704 2.589 -43.649 1.00 75.69 751 ARG A C 1
ATOM 6014 O O . ARG A 1 751 ? 29.884 2.912 -43.672 1.00 75.69 751 ARG A O 1
ATOM 6021 N N . ILE A 1 752 ? 28.328 1.335 -43.347 1.00 81.50 752 ILE A N 1
ATOM 6022 C CA . ILE A 1 752 ? 29.259 0.310 -42.817 1.00 81.50 752 ILE A CA 1
ATOM 6023 C C . ILE A 1 752 ? 30.495 0.060 -43.688 1.00 81.50 752 ILE A C 1
ATOM 6025 O O . ILE A 1 752 ? 31.554 -0.257 -43.155 1.00 81.50 752 ILE A O 1
ATOM 6029 N N . LEU A 1 753 ? 30.380 0.227 -45.006 1.00 84.44 753 LEU A N 1
ATOM 6030 C CA . LEU A 1 753 ? 31.522 0.124 -45.912 1.00 84.44 753 LEU A CA 1
ATOM 6031 C C . LEU A 1 753 ? 32.510 1.284 -45.672 1.00 84.44 753 LEU A C 1
ATOM 6033 O O . LEU A 1 753 ? 33.685 1.030 -45.424 1.00 84.44 753 LEU A O 1
ATOM 6037 N N . GLY A 1 754 ? 32.037 2.530 -45.611 1.00 78.62 754 GLY A N 1
ATOM 6038 C CA . GLY A 1 754 ? 32.862 3.692 -45.257 1.00 78.62 754 GLY A CA 1
ATOM 6039 C C . GLY A 1 754 ? 33.485 3.576 -43.865 1.00 78.62 754 GLY A C 1
ATOM 6040 O O . GLY A 1 754 ? 34.696 3.726 -43.726 1.00 78.62 754 GLY A O 1
ATOM 6041 N N . ASP A 1 755 ? 32.693 3.180 -42.862 1.00 82.00 755 ASP A N 1
ATOM 6042 C CA . ASP A 1 755 ? 33.170 2.963 -41.486 1.00 82.00 755 ASP A CA 1
ATOM 6043 C C . ASP A 1 755 ? 34.337 1.947 -41.427 1.00 82.00 755 ASP A C 1
ATOM 6045 O O . ASP A 1 755 ? 35.243 2.059 -40.604 1.00 82.00 755 ASP A O 1
ATOM 6049 N N . ILE A 1 756 ? 34.327 0.933 -42.302 1.00 85.50 756 ILE A N 1
ATOM 6050 C CA . ILE A 1 756 ? 35.380 -0.092 -42.386 1.00 85.50 756 ILE A CA 1
ATOM 6051 C C . ILE A 1 756 ? 36.571 0.382 -43.224 1.00 85.50 756 ILE A C 1
ATOM 6053 O O . ILE A 1 756 ? 37.701 0.008 -42.914 1.00 85.50 756 ILE A O 1
ATOM 6057 N N . GLN A 1 757 ? 36.355 1.234 -44.229 1.00 83.50 757 GLN A N 1
ATOM 6058 C CA . GLN A 1 757 ? 37.427 1.882 -44.987 1.00 83.50 757 GLN A CA 1
ATOM 6059 C C . GLN A 1 757 ? 38.232 2.867 -44.118 1.00 83.50 757 GLN A C 1
ATOM 6061 O O . GLN A 1 757 ? 39.446 2.971 -44.294 1.00 83.50 757 GLN A O 1
ATOM 6066 N N . GLU A 1 758 ? 37.591 3.538 -43.153 1.00 83.38 758 GLU A N 1
ATOM 6067 C CA . GLU A 1 758 ? 38.270 4.364 -42.140 1.00 83.38 758 GLU A CA 1
ATOM 6068 C C . GLU A 1 758 ? 39.099 3.522 -41.149 1.00 83.38 758 GLU A C 1
ATOM 6070 O O . GLU A 1 758 ? 40.187 3.937 -40.750 1.00 83.38 758 GLU A O 1
ATOM 6075 N N . LEU A 1 759 ? 38.623 2.325 -40.775 1.00 87.31 759 LEU A N 1
ATOM 6076 C CA . LEU A 1 759 ? 39.331 1.409 -39.866 1.00 87.31 759 LEU A CA 1
ATOM 6077 C C . LEU A 1 759 ? 40.478 0.634 -40.537 1.00 87.31 759 LEU A C 1
ATOM 6079 O O . LEU A 1 759 ? 41.490 0.351 -39.894 1.00 87.31 759 LEU A O 1
ATOM 6083 N N . ILE A 1 760 ? 40.310 0.227 -41.798 1.00 89.12 760 ILE A N 1
ATOM 6084 C CA . ILE A 1 760 ? 41.254 -0.613 -42.545 1.00 89.12 760 ILE A CA 1
ATOM 6085 C C . ILE A 1 760 ? 41.317 -0.112 -43.997 1.00 89.12 760 ILE A C 1
ATOM 6087 O O . ILE A 1 760 ? 40.373 -0.366 -44.752 1.00 89.12 760 ILE A O 1
ATOM 6091 N N . PRO A 1 761 ? 42.426 0.516 -44.439 1.00 87.62 761 PRO A N 1
ATOM 6092 C CA . PRO A 1 761 ? 42.606 0.927 -45.831 1.00 87.62 761 PRO A CA 1
ATOM 6093 C C . PRO A 1 761 ? 42.345 -0.227 -46.806 1.00 87.62 761 PRO A C 1
ATOM 6095 O O . PRO A 1 761 ? 42.873 -1.326 -46.623 1.00 87.62 761 PRO A O 1
ATOM 6098 N N . GLN A 1 762 ? 41.510 0.020 -47.817 1.00 88.38 762 GLN A N 1
ATOM 6099 C CA . GLN A 1 762 ? 41.035 -1.003 -48.751 1.00 88.38 762 GLN A CA 1
ATOM 6100 C C . GLN A 1 762 ? 41.727 -0.929 -50.118 1.00 88.38 762 GLN A C 1
ATOM 6102 O O . GLN A 1 762 ? 42.072 0.143 -50.611 1.00 88.38 762 GLN A O 1
ATOM 6107 N N . GLU A 1 763 ? 41.856 -2.090 -50.751 1.00 86.75 763 GLU A N 1
ATOM 6108 C CA . GLU A 1 763 ? 42.396 -2.315 -52.088 1.00 86.75 763 GLU A CA 1
ATOM 6109 C C . GLU A 1 763 ? 41.438 -3.213 -52.907 1.00 86.75 763 GLU A C 1
ATOM 6111 O O . GLU A 1 763 ? 40.706 -4.042 -52.345 1.00 86.75 763 GLU A O 1
ATOM 6116 N N . PRO A 1 764 ? 41.415 -3.084 -54.247 1.00 82.94 764 PRO A N 1
ATOM 6117 C CA . PRO A 1 764 ? 40.669 -3.996 -55.111 1.00 82.94 764 PRO A CA 1
ATOM 6118 C C . PRO A 1 764 ? 41.226 -5.426 -55.028 1.00 82.94 764 PRO A C 1
ATOM 6120 O O . PRO A 1 764 ? 42.424 -5.632 -54.836 1.00 82.94 764 PRO A O 1
ATOM 6123 N N . ILE A 1 765 ? 40.369 -6.433 -55.235 1.00 84.44 765 ILE A N 1
ATOM 6124 C CA . ILE A 1 765 ? 40.835 -7.818 -55.414 1.00 84.44 765 ILE A CA 1
ATOM 6125 C C . ILE A 1 765 ? 41.710 -7.872 -56.683 1.00 84.44 765 ILE A C 1
ATOM 6127 O O . ILE A 1 765 ? 41.266 -7.382 -57.725 1.00 84.44 765 ILE A O 1
ATOM 6131 N N . PRO A 1 766 ? 42.911 -8.482 -56.646 1.00 83.12 766 PRO A N 1
ATOM 6132 C CA . PRO A 1 766 ? 43.730 -8.680 -57.842 1.00 83.12 766 PRO A CA 1
ATOM 6133 C C . PRO A 1 766 ? 42.963 -9.422 -58.946 1.00 83.12 766 PRO A C 1
ATOM 6135 O O . PRO A 1 766 ? 42.308 -10.424 -58.661 1.00 83.12 766 PRO A O 1
ATOM 6138 N N . THR A 1 767 ? 43.063 -8.968 -60.200 1.00 71.31 767 THR A N 1
ATOM 6139 C CA . THR A 1 767 ? 42.216 -9.445 -61.312 1.00 71.31 767 THR A CA 1
ATOM 6140 C C . THR A 1 767 ? 42.225 -10.967 -61.465 1.00 71.31 767 THR A C 1
ATOM 6142 O O . THR A 1 767 ? 41.162 -11.575 -61.456 1.00 71.31 767 THR A O 1
ATOM 6145 N N . GLU A 1 768 ? 43.404 -11.597 -61.471 1.00 70.31 768 GLU A N 1
ATOM 6146 C CA . GLU A 1 768 ? 43.568 -13.062 -61.555 1.00 70.31 768 GLU A CA 1
ATOM 6147 C C . GLU A 1 768 ? 42.796 -13.816 -60.451 1.00 70.31 768 GLU A C 1
ATOM 6149 O O . GLU A 1 768 ? 42.293 -14.924 -60.652 1.00 70.31 768 GLU A O 1
ATOM 6154 N N . LEU A 1 769 ? 42.675 -13.209 -59.265 1.00 77.00 769 LEU A N 1
ATOM 6155 C CA . LEU A 1 769 ? 41.939 -13.771 -58.137 1.00 77.00 769 LEU A CA 1
ATOM 6156 C C . LEU A 1 769 ? 40.429 -13.523 -58.260 1.00 77.00 769 LEU A C 1
ATOM 6158 O O . LEU A 1 769 ? 39.658 -14.407 -57.902 1.00 77.00 769 LEU A O 1
ATOM 6162 N N . ALA A 1 770 ? 40.003 -12.377 -58.799 1.00 71.12 770 ALA A N 1
ATOM 6163 C CA . ALA A 1 770 ? 38.597 -12.092 -59.092 1.00 71.12 770 ALA A CA 1
ATOM 6164 C C . ALA A 1 770 ? 38.047 -12.993 -60.219 1.00 71.12 770 ALA A C 1
ATOM 6166 O O . ALA A 1 770 ? 36.959 -13.554 -60.083 1.00 71.12 770 ALA A O 1
ATOM 6167 N N . GLU A 1 771 ? 38.828 -13.227 -61.278 1.00 67.50 771 GLU A N 1
ATOM 6168 C CA . GLU A 1 771 ? 38.538 -14.218 -62.328 1.00 67.50 771 GLU A CA 1
ATOM 6169 C C . GLU A 1 771 ? 38.424 -15.632 -61.726 1.00 67.50 771 GLU A C 1
ATOM 6171 O O . GLU A 1 771 ? 37.456 -16.353 -61.974 1.00 67.50 771 GLU A O 1
ATOM 6176 N N . SER A 1 772 ? 39.340 -15.997 -60.818 1.00 69.69 772 SER A N 1
ATOM 6177 C CA . SER A 1 772 ? 39.296 -17.260 -60.061 1.00 69.69 772 SER A CA 1
ATOM 6178 C C . SER A 1 772 ? 38.107 -17.380 -59.086 1.00 69.69 772 SER A C 1
ATOM 6180 O O . SER A 1 772 ? 37.885 -18.458 -58.532 1.00 69.69 772 SER A O 1
ATOM 6182 N N . LEU A 1 773 ? 37.353 -16.310 -58.825 1.00 72.19 773 LEU A N 1
ATOM 6183 C CA . LEU A 1 773 ? 36.138 -16.326 -57.995 1.00 72.19 773 LEU A CA 1
ATOM 6184 C C . LEU A 1 773 ? 34.847 -16.278 -58.826 1.00 72.19 773 LEU A C 1
ATOM 6186 O O . LEU A 1 773 ? 33.800 -16.680 -58.333 1.00 72.19 773 LEU A O 1
ATOM 6190 N N . THR A 1 774 ? 34.912 -15.810 -60.074 1.00 64.12 774 THR A N 1
ATOM 6191 C CA . THR A 1 774 ? 33.741 -15.587 -60.943 1.00 64.12 774 THR A CA 1
ATOM 6192 C C . THR A 1 774 ? 33.643 -16.555 -62.122 1.00 64.12 774 THR A C 1
ATOM 6194 O O . THR A 1 774 ? 32.569 -16.683 -62.699 1.00 64.12 774 THR A O 1
ATOM 6197 N N . GLY A 1 775 ? 34.720 -17.272 -62.465 1.00 57.22 775 GLY A N 1
ATOM 6198 C CA . GLY A 1 775 ? 34.702 -18.327 -63.488 1.00 57.22 775 GLY A CA 1
ATOM 6199 C C . GLY A 1 775 ? 34.782 -17.831 -64.937 1.00 57.22 775 GLY A C 1
ATOM 6200 O O . GLY A 1 775 ? 34.509 -18.587 -65.864 1.00 57.22 775 GLY A O 1
ATOM 6201 N N . SER A 1 776 ? 35.145 -16.568 -65.164 1.00 52.94 776 SER A N 1
ATOM 6202 C CA . SER A 1 776 ? 35.256 -15.951 -66.495 1.00 52.94 776 SER A CA 1
ATOM 6203 C C . SER A 1 776 ? 36.425 -14.967 -66.544 1.00 52.94 776 SER A C 1
ATOM 6205 O O . SER A 1 776 ? 36.954 -14.600 -65.497 1.00 52.94 776 SER A O 1
ATOM 6207 N N . SER A 1 777 ? 36.831 -14.527 -67.744 1.00 41.88 777 SER A N 1
ATOM 6208 C CA . SER A 1 777 ? 37.825 -13.453 -67.845 1.00 41.88 777 SER A CA 1
ATOM 6209 C C . SER A 1 777 ? 37.167 -12.090 -67.632 1.00 41.88 777 SER A C 1
ATOM 6211 O O . SER A 1 777 ? 36.342 -11.653 -68.435 1.00 41.88 777 SER A O 1
ATOM 6213 N N . VAL A 1 778 ? 37.540 -11.431 -66.539 1.00 43.81 778 VAL A N 1
ATOM 6214 C CA . VAL A 1 778 ? 36.946 -10.190 -66.033 1.00 43.81 778 VAL A CA 1
ATOM 6215 C C . VAL A 1 778 ? 37.903 -9.047 -66.344 1.00 43.81 778 VAL A C 1
ATOM 6217 O O . VAL A 1 778 ? 38.648 -8.549 -65.496 1.00 43.81 778 VAL A O 1
ATOM 6220 N N . ASN A 1 779 ? 37.878 -8.611 -67.604 1.00 38.66 779 ASN A N 1
ATOM 6221 C CA . ASN A 1 779 ? 38.449 -7.321 -67.965 1.00 38.66 779 ASN A CA 1
ATOM 6222 C C . ASN A 1 779 ? 37.549 -6.212 -67.395 1.00 38.66 779 ASN A C 1
ATOM 6224 O O . ASN A 1 779 ? 36.603 -5.790 -68.049 1.00 38.66 779 ASN A O 1
ATOM 6228 N N . MET A 1 780 ? 37.930 -5.729 -66.206 1.00 43.66 780 MET A N 1
ATOM 6229 C CA . MET A 1 780 ? 37.271 -4.724 -65.350 1.00 43.66 780 MET A CA 1
ATOM 6230 C C . MET A 1 780 ? 36.134 -5.263 -64.451 1.00 43.66 780 MET A C 1
ATOM 6232 O O . MET A 1 780 ? 35.267 -5.979 -64.940 1.00 43.66 780 MET A O 1
ATOM 6236 N N . PRO A 1 781 ? 36.053 -4.865 -63.156 1.00 42.16 781 PRO A N 1
ATOM 6237 C CA . PRO A 1 781 ? 35.020 -5.326 -62.201 1.00 42.16 781 PRO A CA 1
ATOM 6238 C C . PRO A 1 781 ? 33.557 -4.949 -62.509 1.00 42.16 781 PRO A C 1
ATOM 6240 O O . PRO A 1 781 ? 32.691 -5.134 -61.656 1.00 42.16 781 PRO A O 1
ATOM 6243 N N . TYR A 1 782 ? 33.287 -4.368 -63.677 1.00 47.34 782 TYR A N 1
ATOM 6244 C CA . TYR A 1 782 ? 31.997 -3.784 -64.057 1.00 47.34 782 TYR A CA 1
ATOM 6245 C C . TYR A 1 782 ? 31.371 -4.481 -65.277 1.00 47.34 782 TYR A C 1
ATOM 6247 O O . TYR A 1 782 ? 30.190 -4.267 -65.556 1.00 47.34 782 TYR A O 1
ATOM 6255 N N . SER A 1 783 ? 32.127 -5.364 -65.944 1.00 42.34 783 SER A N 1
ATOM 6256 C CA . SER A 1 783 ? 31.723 -6.040 -67.177 1.00 42.34 783 SER A CA 1
ATOM 6257 C C . SER A 1 783 ? 30.480 -6.912 -66.999 1.00 42.34 783 SER A C 1
ATOM 6259 O O . SER A 1 783 ? 30.411 -7.729 -66.076 1.00 42.34 783 SER A O 1
ATOM 6261 N N . PHE A 1 784 ? 29.507 -6.766 -67.900 1.00 43.84 784 PHE A N 1
ATOM 6262 C CA . PHE A 1 784 ? 28.232 -7.485 -67.833 1.00 43.84 784 PHE A CA 1
ATOM 6263 C C . PHE A 1 784 ? 28.316 -8.926 -68.362 1.00 43.84 784 PHE A C 1
ATOM 6265 O O . PHE A 1 784 ? 28.867 -9.179 -69.431 1.00 43.84 784 PHE A O 1
ATOM 6272 N N . GLN A 1 785 ? 27.713 -9.871 -67.631 1.00 48.59 785 GLN A N 1
ATOM 6273 C CA . GLN A 1 785 ? 27.504 -11.253 -68.076 1.00 48.59 785 GLN A CA 1
ATOM 6274 C C . GLN A 1 785 ? 26.080 -11.426 -68.619 1.00 48.59 785 GLN A C 1
ATOM 6276 O O . GLN A 1 785 ? 25.105 -11.189 -67.908 1.00 48.59 785 GLN A O 1
ATOM 6281 N N . SER A 1 786 ? 25.956 -11.896 -69.859 1.00 38.62 786 SER A N 1
ATOM 6282 C CA . SER A 1 786 ? 24.677 -12.155 -70.525 1.00 38.62 786 SER A CA 1
ATOM 6283 C C . SER A 1 786 ? 24.134 -13.562 -70.228 1.00 38.62 786 SER A C 1
ATOM 6285 O O . SER A 1 786 ? 24.298 -14.485 -71.020 1.00 38.62 786 SER A O 1
ATOM 6287 N N . ASN A 1 787 ? 23.451 -13.725 -69.088 1.00 37.12 787 ASN A N 1
ATOM 6288 C CA . ASN A 1 787 ? 22.535 -14.839 -68.759 1.00 37.12 787 ASN A CA 1
ATOM 6289 C C . ASN A 1 787 ? 23.014 -16.304 -68.977 1.00 37.12 787 ASN A C 1
ATOM 6291 O O . ASN A 1 787 ? 22.202 -17.231 -68.928 1.00 37.12 787 ASN A O 1
ATOM 6295 N N . SER A 1 788 ? 24.312 -16.563 -69.161 1.00 38.69 788 SER A N 1
ATOM 6296 C CA . SER A 1 788 ? 24.887 -17.915 -69.180 1.00 38.69 788 SER A CA 1
ATOM 6297 C C . SER A 1 788 ? 25.201 -18.385 -67.756 1.00 38.69 788 SER A C 1
ATOM 6299 O O . SER A 1 788 ? 26.150 -17.917 -67.128 1.00 38.69 788 SER A O 1
ATOM 6301 N N . MET A 1 789 ? 24.376 -19.299 -67.251 1.00 41.53 789 MET A N 1
ATOM 6302 C CA . MET A 1 789 ? 24.336 -19.738 -65.855 1.00 41.53 789 MET A CA 1
ATOM 6303 C C . MET A 1 789 ? 25.455 -20.743 -65.505 1.00 41.53 789 MET A C 1
ATOM 6305 O O . MET A 1 789 ? 25.213 -21.943 -65.495 1.00 41.53 789 MET A O 1
ATOM 6309 N N . ASP A 1 790 ? 26.657 -20.239 -65.203 1.00 41.88 790 ASP A N 1
ATOM 6310 C CA . ASP A 1 790 ? 27.798 -21.000 -64.647 1.00 41.88 790 ASP A CA 1
ATOM 6311 C C . ASP A 1 790 ? 28.603 -20.119 -63.653 1.00 41.88 790 ASP A C 1
ATOM 6313 O O . ASP A 1 790 ? 29.739 -19.709 -63.903 1.00 41.88 790 ASP A O 1
ATOM 6317 N N . THR A 1 791 ? 28.003 -19.768 -62.509 1.00 52.19 791 THR A N 1
ATOM 6318 C CA . THR A 1 791 ? 28.712 -19.106 -61.394 1.00 52.19 791 THR A CA 1
ATOM 6319 C C . THR A 1 791 ? 29.445 -20.130 -60.528 1.00 52.19 791 THR A C 1
ATOM 6321 O O . THR A 1 791 ? 28.902 -21.183 -60.221 1.00 52.19 791 THR A O 1
ATOM 6324 N N . SER A 1 792 ? 30.647 -19.802 -60.037 1.00 56.72 792 SER A N 1
ATOM 6325 C CA . SER A 1 792 ? 31.460 -20.701 -59.185 1.00 56.72 792 SER A CA 1
ATOM 6326 C C . SER A 1 792 ? 30.911 -20.934 -57.754 1.00 56.72 792 SER A C 1
ATOM 6328 O O . SER A 1 792 ? 31.638 -21.459 -56.906 1.00 56.72 792 SER A O 1
ATOM 6330 N N . PHE A 1 793 ? 29.674 -20.521 -57.476 1.00 65.38 793 PHE A N 1
ATOM 6331 C CA . PHE A 1 793 ? 28.994 -20.626 -56.184 1.00 65.38 793 PHE A CA 1
ATOM 6332 C C . PHE A 1 793 ? 27.540 -21.049 -56.411 1.00 65.38 793 PHE A C 1
ATOM 6334 O O . PHE A 1 793 ? 26.869 -20.475 -57.274 1.00 65.38 793 PHE A O 1
ATOM 6341 N N . ASP A 1 794 ? 27.067 -22.005 -55.614 1.00 63.69 794 ASP A N 1
ATOM 6342 C CA . ASP A 1 794 ? 25.706 -22.540 -55.653 1.00 63.69 794 ASP A CA 1
ATOM 6343 C C . ASP A 1 794 ? 24.731 -21.657 -54.851 1.00 63.69 794 ASP A C 1
ATOM 6345 O O . ASP A 1 794 ? 23.563 -21.542 -55.229 1.00 63.69 794 ASP A O 1
ATOM 6349 N N . ASN A 1 795 ? 25.180 -21.000 -53.767 1.00 73.56 795 ASN A N 1
ATOM 6350 C CA . ASN A 1 795 ? 24.349 -20.065 -53.002 1.00 73.56 795 ASN A CA 1
ATOM 6351 C C . ASN A 1 795 ? 25.092 -18.786 -52.540 1.00 73.56 795 ASN A C 1
ATOM 6353 O O . ASN A 1 795 ? 25.350 -18.593 -51.343 1.00 73.56 795 ASN A O 1
ATOM 6357 N N . PRO A 1 796 ? 25.330 -17.810 -53.443 1.00 77.62 796 PRO A N 1
ATOM 6358 C CA . PRO A 1 796 ? 26.002 -16.551 -53.103 1.00 77.62 796 PRO A CA 1
ATOM 6359 C C . PRO A 1 796 ? 25.297 -15.727 -52.005 1.00 77.62 796 PRO A C 1
ATOM 6361 O O . PRO A 1 796 ? 25.936 -14.863 -51.406 1.00 77.62 796 PRO A O 1
ATOM 6364 N N . SER A 1 797 ? 24.024 -15.995 -51.678 1.00 77.25 797 SER A N 1
ATOM 6365 C CA . SER A 1 797 ? 23.327 -15.290 -50.587 1.00 77.25 797 SER A CA 1
ATOM 6366 C C . SER A 1 797 ? 23.819 -15.696 -49.184 1.00 77.25 797 SER A C 1
ATOM 6368 O O . SER A 1 797 ? 23.939 -14.843 -48.301 1.00 77.25 797 SER A O 1
ATOM 6370 N N . GLU A 1 798 ? 24.209 -16.959 -48.980 1.00 79.44 798 GLU A N 1
ATOM 6371 C CA . GLU A 1 798 ? 24.835 -17.425 -47.731 1.00 79.44 798 GLU A CA 1
ATOM 6372 C C . GLU A 1 798 ? 26.258 -16.871 -47.562 1.00 79.44 798 GLU A C 1
ATOM 6374 O O . GLU A 1 798 ? 26.661 -16.489 -46.457 1.00 79.44 798 GLU A O 1
ATOM 6379 N N . ILE A 1 799 ? 27.002 -16.764 -48.669 1.00 84.25 799 ILE A N 1
ATOM 6380 C CA . ILE A 1 799 ? 28.332 -16.143 -48.707 1.00 84.25 799 ILE A CA 1
ATOM 6381 C C . ILE A 1 799 ? 28.225 -14.658 -48.345 1.00 84.25 799 ILE A C 1
ATOM 6383 O O . ILE A 1 799 ? 28.965 -14.192 -47.477 1.00 84.25 799 ILE A O 1
ATOM 6387 N N . LEU A 1 800 ? 27.277 -13.930 -48.951 1.00 84.75 800 LEU A N 1
ATOM 6388 C CA . LEU A 1 800 ? 27.036 -12.516 -48.652 1.00 84.75 800 LEU A CA 1
ATOM 6389 C C . LEU A 1 800 ? 26.730 -12.317 -47.165 1.00 84.75 800 LEU A C 1
ATOM 6391 O O . LEU A 1 800 ? 27.357 -11.492 -46.513 1.00 84.75 800 LEU A O 1
ATOM 6395 N N . SER A 1 801 ? 25.845 -13.140 -46.606 1.00 80.00 801 SER A N 1
ATOM 6396 C CA . SER A 1 801 ? 25.452 -13.092 -45.190 1.00 80.00 801 SER A CA 1
ATOM 6397 C C . SER A 1 801 ? 26.604 -13.417 -44.228 1.00 80.00 801 SER A C 1
ATOM 6399 O O . SER A 1 801 ? 26.712 -12.840 -43.145 1.00 80.00 801 SER A O 1
ATOM 6401 N N . SER A 1 802 ? 27.508 -14.311 -44.634 1.00 84.94 802 SER A N 1
ATOM 6402 C CA . SER A 1 802 ? 28.736 -14.611 -43.888 1.00 84.94 802 SER A CA 1
ATOM 6403 C C . SER A 1 802 ? 29.711 -13.423 -43.907 1.00 84.94 802 SER A C 1
ATOM 6405 O O . SER A 1 802 ? 30.363 -13.139 -42.899 1.00 84.94 802 SER A O 1
ATOM 6407 N N . LEU A 1 803 ? 29.757 -12.674 -45.017 1.00 87.44 803 LEU A N 1
ATOM 6408 C CA . LEU A 1 803 ? 30.468 -11.395 -45.106 1.00 87.44 803 LEU A CA 1
ATOM 6409 C C . LEU A 1 803 ? 29.774 -10.295 -44.281 1.00 87.44 803 LEU A C 1
ATOM 6411 O O . LEU A 1 803 ? 30.475 -9.539 -43.618 1.00 87.44 803 LEU A O 1
ATOM 6415 N N . GLU A 1 804 ? 28.437 -10.226 -44.232 1.00 84.31 804 GLU A N 1
ATOM 6416 C CA . GLU A 1 804 ? 27.695 -9.266 -43.391 1.00 84.31 804 GLU A CA 1
ATOM 6417 C C . GLU A 1 804 ? 28.068 -9.397 -41.905 1.00 84.31 804 GLU A C 1
ATOM 6419 O O . GLU A 1 804 ? 28.403 -8.403 -41.252 1.00 84.31 804 GLU A O 1
ATOM 6424 N N . ILE A 1 805 ? 28.091 -10.630 -41.382 1.00 80.19 805 ILE A N 1
ATOM 6425 C CA . ILE A 1 805 ? 28.519 -10.926 -40.004 1.00 80.19 805 ILE A CA 1
ATOM 6426 C C . ILE A 1 805 ? 29.964 -10.466 -39.769 1.00 80.19 805 ILE A C 1
ATOM 6428 O O . ILE A 1 805 ? 30.259 -9.842 -38.747 1.00 80.19 805 ILE A O 1
ATOM 6432 N N . LEU A 1 806 ? 30.861 -10.743 -40.718 1.00 86.56 806 LEU A N 1
ATOM 6433 C CA . LEU A 1 806 ? 32.273 -10.380 -40.632 1.00 86.56 806 LEU A CA 1
ATOM 6434 C C . LEU A 1 806 ? 32.495 -8.857 -40.683 1.00 86.56 806 LEU A C 1
ATOM 6436 O O . LEU A 1 806 ? 33.245 -8.337 -39.860 1.00 86.56 806 LEU A O 1
ATOM 6440 N N . LEU A 1 807 ? 31.811 -8.127 -41.570 1.00 87.19 807 LEU A N 1
ATOM 6441 C CA . LEU A 1 807 ? 31.847 -6.658 -41.625 1.00 87.19 807 LEU A CA 1
ATOM 6442 C C . LEU A 1 807 ? 31.351 -6.049 -40.302 1.00 87.19 807 LEU A C 1
ATOM 6444 O O . LEU A 1 807 ? 32.013 -5.190 -39.718 1.00 87.19 807 LEU A O 1
ATOM 6448 N N . CYS A 1 808 ? 30.228 -6.544 -39.769 1.00 77.75 808 CYS A N 1
ATOM 6449 C CA . CYS A 1 808 ? 29.728 -6.148 -38.450 1.00 77.75 808 CYS A CA 1
ATOM 6450 C C . CYS A 1 808 ? 30.712 -6.407 -37.312 1.00 77.75 808 CYS A C 1
ATOM 6452 O O . CYS A 1 808 ? 30.771 -5.616 -36.369 1.00 77.75 808 CYS A O 1
ATOM 6454 N N . PHE A 1 809 ? 31.468 -7.501 -37.380 1.00 80.31 809 PHE A N 1
ATOM 6455 C CA . PHE A 1 809 ? 32.478 -7.812 -36.381 1.00 80.31 809 PHE A CA 1
ATOM 6456 C C . PHE A 1 809 ? 33.688 -6.877 -36.500 1.00 80.31 809 PHE A C 1
ATOM 6458 O O . PHE A 1 809 ? 34.072 -6.270 -35.504 1.00 80.31 809 PHE A O 1
ATOM 6465 N N . ILE A 1 810 ? 34.209 -6.664 -37.715 1.00 86.19 810 ILE A N 1
ATOM 6466 C CA . ILE A 1 810 ? 35.317 -5.733 -37.986 1.00 86.19 810 ILE A CA 1
ATOM 6467 C C . ILE A 1 810 ? 34.987 -4.334 -37.446 1.00 86.19 810 ILE A C 1
ATOM 6469 O O . ILE A 1 810 ? 35.748 -3.818 -36.628 1.00 86.19 810 ILE A O 1
ATOM 6473 N N . LYS A 1 811 ? 33.812 -3.778 -37.783 1.00 82.75 811 LYS A N 1
ATOM 6474 C CA . LYS A 1 811 ? 33.332 -2.470 -37.286 1.00 82.75 811 LYS A CA 1
ATOM 6475 C C . LYS A 1 811 ? 33.206 -2.382 -35.750 1.00 82.75 811 LYS A C 1
ATOM 6477 O O . LYS A 1 811 ? 33.200 -1.286 -35.198 1.00 82.75 811 LYS A O 1
ATOM 6482 N N . ARG A 1 812 ? 33.084 -3.511 -35.042 1.00 73.12 812 ARG A N 1
ATOM 6483 C CA . ARG A 1 812 ? 32.977 -3.583 -33.568 1.00 73.12 812 ARG A CA 1
ATOM 6484 C C . ARG A 1 812 ? 34.309 -3.897 -32.868 1.00 73.12 812 ARG A C 1
ATOM 6486 O O . ARG A 1 812 ? 34.334 -4.022 -31.646 1.00 73.12 812 ARG A O 1
ATOM 6493 N N . THR A 1 813 ? 35.402 -4.004 -33.619 1.00 75.50 813 THR A N 1
ATOM 6494 C CA . THR A 1 813 ? 36.779 -4.185 -33.124 1.00 75.50 813 THR A CA 1
ATOM 6495 C C . THR A 1 813 ? 37.630 -2.955 -33.474 1.00 75.50 813 THR A C 1
ATOM 6497 O O . THR A 1 813 ? 37.201 -2.161 -34.310 1.00 75.50 813 THR A O 1
ATOM 6500 N N . PRO A 1 814 ? 38.837 -2.764 -32.902 1.00 65.81 814 PRO A N 1
ATOM 6501 C CA . PRO A 1 814 ? 39.770 -1.701 -33.318 1.00 65.81 814 PRO A CA 1
ATOM 6502 C C . PRO A 1 814 ? 40.405 -1.953 -34.709 1.00 65.81 814 PRO A C 1
ATOM 6504 O O . PRO A 1 814 ? 41.592 -1.711 -34.915 1.00 65.81 814 PRO A O 1
ATOM 6507 N N . GLY A 1 815 ? 39.629 -2.488 -35.656 1.00 64.81 815 GLY A N 1
ATOM 6508 C CA . GLY A 1 815 ? 40.109 -3.012 -36.928 1.00 64.81 815 GLY A CA 1
ATOM 6509 C C . GLY A 1 815 ? 41.001 -4.251 -36.780 1.00 64.81 815 GLY A C 1
ATOM 6510 O O . GLY A 1 815 ? 41.083 -4.900 -35.735 1.00 64.81 815 GLY A O 1
ATOM 6511 N N . GLY A 1 816 ? 41.683 -4.580 -37.872 1.00 74.06 816 GLY A N 1
ATOM 6512 C CA . GLY A 1 816 ? 42.755 -5.567 -37.934 1.00 74.06 816 GLY A CA 1
ATOM 6513 C C . GLY A 1 816 ? 43.802 -5.099 -38.942 1.00 74.06 816 GLY A C 1
ATOM 6514 O O . GLY A 1 816 ? 43.521 -4.233 -39.770 1.00 74.06 816 GLY A O 1
ATOM 6515 N N . ASN A 1 817 ? 45.013 -5.656 -38.893 1.00 81.25 817 ASN A N 1
ATOM 6516 C CA . ASN A 1 817 ? 46.034 -5.332 -39.890 1.00 81.25 817 ASN A CA 1
ATOM 6517 C C . ASN A 1 817 ? 45.520 -5.716 -41.290 1.00 81.25 817 ASN A C 1
ATOM 6519 O O . ASN A 1 817 ? 45.239 -6.885 -41.545 1.00 81.25 817 ASN A O 1
ATOM 6523 N N . GLY A 1 818 ? 45.422 -4.740 -42.200 1.00 83.69 818 GLY A N 1
ATOM 6524 C CA . GLY A 1 818 ? 44.902 -4.936 -43.557 1.00 83.69 818 GLY A CA 1
ATOM 6525 C C . GLY A 1 818 ? 45.619 -6.030 -44.355 1.00 83.69 818 GLY A C 1
ATOM 6526 O O . GLY A 1 818 ? 45.006 -6.636 -45.232 1.00 83.69 818 GLY A O 1
ATOM 6527 N N . GLU A 1 819 ? 46.878 -6.336 -44.024 1.00 88.56 819 GLU A N 1
ATOM 6528 C CA . GLU A 1 819 ? 47.663 -7.395 -44.669 1.00 88.56 819 GLU A CA 1
ATOM 6529 C C . GLU A 1 819 ? 47.429 -8.809 -44.101 1.00 88.56 819 GLU A C 1
ATOM 6531 O O . GLU A 1 819 ? 47.900 -9.791 -44.683 1.00 88.56 819 GLU A O 1
ATOM 6536 N N . SER A 1 820 ? 46.695 -8.948 -42.993 1.00 88.81 820 SER A N 1
ATOM 6537 C CA . SER A 1 820 ? 46.290 -10.249 -42.447 1.00 88.81 820 SER A CA 1
ATOM 6538 C C . SER A 1 820 ? 45.309 -10.954 -43.384 1.00 88.81 820 SER A C 1
ATOM 6540 O O . SER A 1 820 ? 44.401 -10.324 -43.931 1.00 88.81 820 SER A O 1
ATOM 6542 N N . PHE A 1 821 ? 45.444 -12.274 -43.545 1.00 90.62 821 PHE A N 1
ATOM 6543 C CA . PHE A 1 821 ? 44.456 -13.063 -44.281 1.00 90.62 821 PHE A CA 1
ATOM 6544 C C . PHE A 1 821 ? 43.107 -13.056 -43.553 1.00 90.62 821 PHE A C 1
ATOM 6546 O O . PHE A 1 821 ? 43.055 -13.176 -42.327 1.00 90.62 821 PHE A O 1
ATOM 6553 N N . ILE A 1 822 ? 42.006 -12.975 -44.308 1.00 89.62 822 ILE A N 1
ATOM 6554 C CA . ILE A 1 822 ? 40.645 -12.950 -43.738 1.00 89.62 822 ILE A CA 1
ATOM 6555 C C . ILE A 1 822 ? 40.399 -14.208 -42.889 1.00 89.62 822 ILE A C 1
ATOM 6557 O O . ILE A 1 822 ? 39.837 -14.133 -41.800 1.00 89.62 822 ILE A O 1
ATOM 6561 N N . LYS A 1 823 ? 40.891 -15.360 -43.359 1.00 88.81 823 LYS A N 1
ATOM 6562 C CA . LYS A 1 823 ? 40.846 -16.645 -42.653 1.00 88.81 823 LYS A CA 1
ATOM 6563 C C . LYS A 1 823 ? 41.514 -16.609 -41.282 1.00 88.81 823 LYS A C 1
ATOM 6565 O O . LYS A 1 823 ? 40.958 -17.153 -40.334 1.00 88.81 823 LYS A O 1
ATOM 6570 N N . ASP A 1 824 ? 42.680 -15.984 -41.169 1.00 86.94 824 ASP A N 1
ATOM 6571 C CA . ASP A 1 824 ? 43.427 -15.956 -39.910 1.00 86.94 824 ASP A CA 1
ATOM 6572 C C . ASP A 1 824 ? 42.722 -15.057 -38.889 1.00 86.94 824 ASP A C 1
ATOM 6574 O O . ASP A 1 824 ? 42.604 -15.433 -37.726 1.00 86.94 824 ASP A O 1
ATOM 6578 N N . TYR A 1 825 ? 42.143 -13.938 -39.343 1.00 87.56 825 TYR A N 1
ATOM 6579 C CA . TYR A 1 825 ? 41.275 -13.096 -38.519 1.00 87.56 825 TYR A CA 1
ATOM 6580 C C . TYR A 1 825 ? 39.995 -13.836 -38.087 1.00 87.56 825 TYR A C 1
ATOM 6582 O O . TYR A 1 825 ? 39.668 -13.833 -36.905 1.00 87.56 825 TYR A O 1
ATOM 6590 N N . VAL A 1 826 ? 39.297 -14.542 -38.988 1.00 85.38 826 VAL A N 1
ATOM 6591 C CA . VAL A 1 826 ? 38.120 -15.365 -38.626 1.00 85.38 826 VAL A CA 1
ATOM 6592 C C . VAL A 1 826 ? 38.483 -16.444 -37.596 1.00 85.38 826 VAL A C 1
ATOM 6594 O O . VAL A 1 826 ? 37.753 -16.627 -36.627 1.00 85.38 826 VAL A O 1
ATOM 6597 N N . ASN A 1 827 ? 39.629 -17.113 -37.753 1.00 84.12 827 ASN A N 1
ATOM 6598 C CA . ASN A 1 827 ? 40.102 -18.137 -36.815 1.00 84.12 827 ASN A CA 1
ATOM 6599 C C . ASN A 1 827 ? 40.559 -17.568 -35.458 1.00 84.12 827 ASN A C 1
ATOM 6601 O O . ASN A 1 827 ? 40.556 -18.296 -34.466 1.00 84.12 827 ASN A O 1
ATOM 6605 N N . GLN A 1 828 ? 40.956 -16.292 -35.395 1.00 81.62 828 GLN A N 1
ATOM 6606 C CA . GLN A 1 828 ? 41.379 -15.627 -34.158 1.00 81.62 828 GLN A CA 1
ATOM 6607 C C . GLN A 1 828 ? 40.212 -15.400 -33.181 1.00 81.62 828 GLN A C 1
ATOM 6609 O O . GLN A 1 828 ? 40.426 -15.356 -31.969 1.00 81.62 828 GLN A O 1
ATOM 6614 N N . TRP A 1 829 ? 38.980 -15.273 -33.685 1.00 77.06 829 TRP A N 1
ATOM 6615 C CA . TRP A 1 829 ? 37.803 -14.934 -32.885 1.00 77.06 829 TRP A CA 1
ATOM 6616 C C . TRP A 1 829 ? 36.850 -16.122 -32.745 1.00 77.06 829 TRP A C 1
ATOM 6618 O O . TRP A 1 829 ? 36.177 -16.517 -33.696 1.00 77.06 829 TRP A O 1
ATOM 6628 N N . SER A 1 830 ? 36.702 -16.643 -31.524 1.00 68.00 830 SER A N 1
ATOM 6629 C CA . SER A 1 830 ? 35.768 -17.739 -31.213 1.00 68.00 830 SER A CA 1
ATOM 6630 C C . SER A 1 830 ? 34.330 -17.450 -31.671 1.00 68.00 830 SER A C 1
ATOM 6632 O O . SER A 1 830 ? 33.665 -18.344 -32.189 1.00 68.00 830 SER A O 1
ATOM 6634 N N . THR A 1 831 ? 33.882 -16.195 -31.580 1.00 65.12 831 THR A N 1
ATOM 6635 C CA . THR A 1 831 ? 32.575 -15.711 -32.062 1.00 65.12 831 THR A CA 1
ATOM 6636 C C . THR A 1 831 ? 32.361 -15.897 -33.572 1.00 65.12 831 THR A C 1
ATOM 6638 O O . THR A 1 831 ? 31.221 -16.029 -34.010 1.00 65.12 831 THR A O 1
ATOM 6641 N N . LEU A 1 832 ? 33.434 -15.919 -34.372 1.00 76.62 832 LEU A N 1
ATOM 6642 C CA . LEU A 1 832 ? 33.384 -16.076 -35.832 1.00 76.62 832 LEU A CA 1
ATOM 6643 C C . LEU A 1 832 ? 33.603 -17.523 -36.300 1.00 76.62 832 LEU A C 1
ATOM 6645 O O . LEU A 1 832 ? 33.409 -17.806 -37.481 1.00 76.62 832 LEU A O 1
ATOM 6649 N N . SER A 1 833 ? 33.953 -18.448 -35.399 1.00 69.75 833 SER A N 1
ATOM 6650 C CA . SER A 1 833 ? 34.247 -19.854 -35.729 1.00 69.75 833 SER A CA 1
ATOM 6651 C C . SER A 1 833 ? 33.151 -20.529 -36.569 1.00 69.75 833 SER A C 1
ATOM 6653 O O . SER A 1 833 ? 33.461 -21.158 -37.581 1.00 69.75 833 SER A O 1
ATOM 6655 N N . GLY A 1 834 ? 31.876 -20.308 -36.225 1.00 67.94 834 GLY A N 1
ATOM 6656 C CA . GLY A 1 834 ? 30.717 -20.845 -36.948 1.00 67.94 834 GLY A CA 1
ATOM 6657 C C . GLY A 1 834 ? 30.585 -20.380 -38.406 1.00 67.94 834 GLY A C 1
ATOM 6658 O O . GLY A 1 834 ? 29.935 -21.054 -39.196 1.00 67.94 834 GLY A O 1
ATOM 6659 N N . LEU A 1 835 ? 31.247 -19.291 -38.827 1.00 79.25 835 LEU A N 1
ATOM 6660 C CA . LEU A 1 835 ? 31.306 -18.932 -40.254 1.00 79.25 835 LEU A CA 1
ATOM 6661 C C . LEU A 1 835 ? 32.045 -19.997 -41.083 1.00 79.25 835 LEU A C 1
ATOM 6663 O O . LEU A 1 835 ? 31.766 -20.164 -42.267 1.00 79.25 835 LEU A O 1
ATOM 6667 N N . SER A 1 836 ? 32.958 -20.753 -40.465 1.00 72.06 836 SER A N 1
ATOM 6668 C CA . SER A 1 836 ? 33.692 -21.841 -41.125 1.00 72.06 836 SER A CA 1
ATOM 6669 C C . SER A 1 836 ? 32.882 -23.136 -41.277 1.00 72.06 836 SER A C 1
ATOM 6671 O O . SER A 1 836 ? 33.397 -24.098 -41.849 1.00 72.06 836 SER A O 1
ATOM 6673 N N . GLU A 1 837 ? 31.640 -23.186 -40.784 1.00 73.69 837 GLU A N 1
ATOM 6674 C CA . GLU A 1 837 ? 30.711 -24.301 -41.021 1.00 73.69 837 GLU A CA 1
ATOM 6675 C C . GLU A 1 837 ? 30.092 -24.227 -42.423 1.00 73.69 837 GLU A C 1
ATOM 6677 O O . GLU A 1 837 ? 29.856 -25.261 -43.049 1.00 73.69 837 GLU A O 1
ATOM 6682 N N . ASN A 1 838 ? 29.894 -23.015 -42.960 1.00 77.75 838 ASN A N 1
ATOM 6683 C CA . ASN A 1 838 ? 29.421 -22.834 -44.326 1.00 77.75 838 ASN A CA 1
ATOM 6684 C C . ASN A 1 838 ? 30.502 -23.279 -45.327 1.00 77.75 838 ASN A C 1
ATOM 6686 O O . ASN A 1 838 ? 31.606 -22.730 -45.360 1.00 77.75 838 ASN A O 1
ATOM 6690 N N . HIS A 1 839 ? 30.190 -24.278 -46.155 1.00 77.38 839 HIS A N 1
ATOM 6691 C CA . HIS A 1 839 ? 31.165 -24.889 -47.059 1.00 77.38 839 HIS A CA 1
ATOM 6692 C C . HIS A 1 839 ? 31.697 -23.910 -48.119 1.00 77.38 839 HIS A C 1
ATOM 6694 O O . HIS A 1 839 ? 32.901 -23.898 -48.393 1.00 77.38 839 HIS A O 1
ATOM 6700 N N . GLU A 1 840 ? 30.831 -23.064 -48.684 1.00 77.69 840 GLU A N 1
ATOM 6701 C CA . GLU A 1 840 ? 31.213 -22.094 -49.713 1.00 77.69 840 GLU A CA 1
ATOM 6702 C C . GLU A 1 840 ? 32.056 -20.961 -49.127 1.00 77.69 840 GLU A C 1
ATOM 6704 O O . GLU A 1 840 ? 33.132 -20.655 -49.645 1.00 77.69 840 GLU A O 1
ATOM 6709 N N . PHE A 1 841 ? 31.641 -20.401 -47.987 1.00 83.88 841 PHE A N 1
ATOM 6710 C CA . PHE A 1 841 ? 32.421 -19.387 -47.283 1.00 83.88 841 PHE A CA 1
ATOM 6711 C C . PHE A 1 841 ? 33.771 -19.942 -46.811 1.00 83.88 841 PHE A C 1
ATOM 6713 O O . PHE A 1 841 ? 34.800 -19.285 -46.958 1.00 83.88 841 PHE A O 1
ATOM 6720 N N . ARG A 1 842 ? 33.826 -21.196 -46.341 1.00 81.81 842 ARG A N 1
ATOM 6721 C CA . ARG A 1 842 ? 35.095 -21.862 -46.013 1.00 81.81 842 ARG A CA 1
ATOM 6722 C C . ARG A 1 842 ? 35.975 -22.066 -47.250 1.00 81.81 842 ARG A C 1
ATOM 6724 O O . ARG A 1 842 ? 37.195 -21.954 -47.144 1.00 81.81 842 ARG A O 1
ATOM 6731 N N . SER A 1 843 ? 35.396 -22.347 -48.418 1.00 81.62 843 SER A N 1
ATOM 6732 C CA . SER A 1 843 ? 36.127 -22.389 -49.694 1.00 81.62 843 SER A CA 1
ATOM 6733 C C . SER A 1 843 ? 36.716 -21.014 -50.035 1.00 81.62 843 SER A C 1
ATOM 6735 O O . SER A 1 843 ? 37.911 -20.901 -50.319 1.00 81.62 843 SER A O 1
ATOM 6737 N N . LEU A 1 844 ? 35.917 -19.953 -49.882 1.00 84.06 844 LEU A N 1
ATOM 6738 C CA . LEU A 1 844 ? 36.324 -18.564 -50.093 1.00 84.06 844 LEU A CA 1
ATOM 6739 C C . LEU A 1 844 ? 37.464 -18.135 -49.153 1.00 84.06 844 LEU A C 1
ATOM 6741 O O . LEU A 1 844 ? 38.463 -17.586 -49.613 1.00 84.06 844 LEU A O 1
ATOM 6745 N N . LEU A 1 845 ? 37.377 -18.460 -47.858 1.00 83.62 845 LEU A N 1
ATOM 6746 C CA . LEU A 1 845 ? 38.429 -18.193 -46.869 1.00 83.62 845 LEU A CA 1
ATOM 6747 C C . LEU A 1 845 ? 39.755 -18.916 -47.175 1.00 83.62 845 LEU A C 1
ATOM 6749 O O . LEU A 1 845 ? 40.806 -18.482 -46.715 1.00 83.62 845 LEU A O 1
ATOM 6753 N N . ASN A 1 846 ? 39.753 -20.009 -47.944 1.00 83.44 846 ASN A N 1
ATOM 6754 C CA . ASN A 1 846 ? 40.991 -20.689 -48.345 1.00 83.44 846 ASN A CA 1
ATOM 6755 C C . ASN A 1 846 ? 41.716 -20.014 -49.527 1.00 83.44 846 ASN A C 1
ATOM 6757 O O . ASN A 1 846 ? 42.835 -20.412 -49.854 1.00 83.44 846 ASN A O 1
ATOM 6761 N N . LYS A 1 847 ? 41.121 -18.992 -50.157 1.00 85.31 847 LYS A N 1
ATOM 6762 C CA . LYS A 1 847 ? 41.782 -18.142 -51.162 1.00 85.31 847 LYS A CA 1
ATOM 6763 C C . LYS A 1 847 ? 42.707 -17.120 -50.463 1.00 85.31 847 LYS A C 1
ATOM 6765 O O . LYS A 1 847 ? 42.462 -16.781 -49.306 1.00 85.31 847 LYS A O 1
ATOM 6770 N N . PRO A 1 848 ? 43.747 -16.576 -51.128 1.00 86.94 848 PRO A N 1
ATOM 6771 C CA . PRO A 1 848 ? 44.709 -15.637 -50.527 1.00 86.94 848 PRO A CA 1
ATOM 6772 C C . PRO A 1 848 ? 44.149 -14.204 -50.350 1.00 86.94 848 PRO A C 1
ATOM 6774 O O . PRO A 1 848 ? 44.770 -13.217 -50.742 1.00 86.94 848 PRO A O 1
ATOM 6777 N N . LEU A 1 849 ? 42.956 -14.082 -49.766 1.00 89.56 849 LEU A N 1
ATOM 6778 C CA . LEU A 1 849 ? 42.258 -12.821 -49.519 1.00 89.56 849 LEU A CA 1
ATOM 6779 C C . LEU A 1 849 ? 42.676 -12.225 -48.165 1.00 89.56 849 LEU A C 1
ATOM 6781 O O . LEU A 1 849 ? 42.781 -12.939 -47.165 1.00 89.56 849 LEU A O 1
ATOM 6785 N N . ARG A 1 850 ? 42.900 -10.907 -48.130 1.00 92.50 850 ARG A N 1
ATOM 6786 C CA . ARG A 1 850 ? 43.356 -10.144 -46.956 1.00 92.50 850 ARG A CA 1
ATOM 6787 C C . ARG A 1 850 ? 42.284 -9.164 -46.481 1.00 92.50 850 ARG A C 1
ATOM 6789 O O . ARG A 1 850 ? 41.376 -8.851 -47.247 1.00 92.50 850 ARG A O 1
ATOM 6796 N N . LEU A 1 851 ? 42.377 -8.673 -45.244 1.00 90.69 851 LEU A N 1
ATOM 6797 C CA . LEU A 1 851 ? 41.393 -7.735 -44.675 1.00 90.69 851 LEU A CA 1
ATOM 6798 C C . LEU A 1 851 ? 41.260 -6.430 -45.479 1.00 90.69 851 LEU A C 1
ATOM 6800 O O . LEU A 1 851 ? 40.171 -5.867 -45.542 1.00 90.69 851 LEU A O 1
ATOM 6804 N N . LYS A 1 852 ? 42.318 -5.991 -46.171 1.00 91.56 852 LYS A N 1
ATOM 6805 C CA . LYS A 1 852 ? 42.251 -4.869 -47.120 1.00 91.56 852 LYS A CA 1
ATOM 6806 C C . LYS A 1 852 ? 41.437 -5.152 -48.392 1.00 91.56 852 LYS A C 1
ATOM 6808 O O . LYS A 1 852 ? 41.169 -4.231 -49.143 1.00 91.56 852 LYS A O 1
ATOM 6813 N N . HIS A 1 853 ? 41.036 -6.396 -48.660 1.00 91.38 853 HIS A N 1
ATOM 6814 C CA . HIS A 1 853 ? 40.170 -6.744 -49.794 1.00 91.38 853 HIS A CA 1
ATOM 6815 C C . HIS A 1 853 ? 38.690 -6.914 -49.385 1.00 91.38 853 HIS A C 1
ATOM 6817 O O . HIS A 1 853 ? 37.887 -7.317 -50.226 1.00 91.38 853 HIS A O 1
ATOM 6823 N N . ILE A 1 854 ? 38.313 -6.698 -48.113 1.00 89.94 854 ILE A N 1
ATOM 6824 C CA . ILE A 1 854 ? 37.006 -7.142 -47.590 1.00 89.94 854 ILE A CA 1
ATOM 6825 C C . ILE A 1 854 ? 35.816 -6.402 -48.217 1.00 89.94 854 ILE A C 1
ATOM 6827 O O . ILE A 1 854 ? 34.807 -7.042 -48.509 1.00 89.94 854 ILE A O 1
ATOM 6831 N N . ILE A 1 855 ? 35.934 -5.097 -48.490 1.00 88.00 855 ILE A N 1
ATOM 6832 C CA . ILE A 1 855 ? 34.863 -4.339 -49.161 1.00 88.00 855 ILE A CA 1
ATOM 6833 C C . ILE A 1 855 ? 34.736 -4.795 -50.613 1.00 88.00 855 ILE A C 1
ATOM 6835 O O . ILE A 1 855 ? 33.660 -5.209 -51.031 1.00 88.00 855 ILE A O 1
ATOM 6839 N N . SER A 1 856 ? 35.847 -4.831 -51.348 1.00 85.56 856 SER A N 1
ATOM 6840 C CA . SER A 1 856 ? 35.914 -5.325 -52.729 1.00 85.56 856 SER A CA 1
ATOM 6841 C C . SER A 1 856 ? 35.343 -6.746 -52.882 1.00 85.56 856 SER A C 1
ATOM 6843 O O . SER A 1 856 ? 34.771 -7.081 -53.916 1.00 85.56 856 SER A O 1
ATOM 6845 N N . LEU A 1 857 ? 35.472 -7.579 -51.843 1.00 88.06 857 LEU A N 1
ATOM 6846 C CA . LEU A 1 857 ? 34.894 -8.921 -51.770 1.00 88.06 857 LEU A CA 1
ATOM 6847 C C . LEU A 1 857 ? 33.392 -8.919 -51.480 1.00 88.06 857 LEU A C 1
ATOM 6849 O O . LEU A 1 857 ? 32.661 -9.665 -52.128 1.00 88.06 857 LEU A O 1
ATOM 6853 N N . TYR A 1 858 ? 32.928 -8.082 -50.550 1.00 88.50 858 TYR A N 1
ATOM 6854 C CA . TYR A 1 858 ? 31.498 -7.892 -50.311 1.00 88.50 858 TYR A CA 1
ATOM 6855 C C . TYR A 1 858 ? 30.791 -7.413 -51.579 1.00 88.50 858 TYR A C 1
ATOM 6857 O O . TYR A 1 858 ? 29.815 -8.024 -51.996 1.00 88.50 858 TYR A O 1
ATOM 6865 N N . GLU A 1 859 ? 31.325 -6.388 -52.243 1.00 86.00 859 GLU A N 1
ATOM 6866 C CA . GLU A 1 859 ? 30.729 -5.809 -53.450 1.00 86.00 859 GLU A CA 1
ATOM 6867 C C . GLU A 1 859 ? 30.705 -6.773 -54.648 1.00 86.00 859 GLU A C 1
ATOM 6869 O O . GLU A 1 859 ? 29.794 -6.706 -55.475 1.00 86.00 859 GLU A O 1
ATOM 6874 N N . LEU A 1 860 ? 31.670 -7.698 -54.734 1.00 84.69 860 LEU A N 1
ATOM 6875 C CA . LEU A 1 860 ? 31.688 -8.745 -55.758 1.00 84.69 860 LEU A CA 1
ATOM 6876 C C . LEU A 1 860 ? 30.538 -9.746 -55.560 1.00 84.69 860 LEU A C 1
ATOM 6878 O O . LEU A 1 860 ? 29.817 -10.054 -56.509 1.00 84.69 860 LEU A O 1
ATOM 6882 N N . ILE A 1 861 ? 30.346 -10.236 -54.331 1.00 84.44 861 ILE A N 1
ATOM 6883 C CA . ILE A 1 861 ? 29.270 -11.187 -54.008 1.00 84.44 861 ILE A CA 1
ATOM 6884 C C . ILE A 1 861 ? 27.899 -10.486 -54.010 1.00 84.44 861 ILE A C 1
ATOM 6886 O O . ILE A 1 861 ? 26.925 -11.052 -54.504 1.00 84.44 861 ILE A O 1
ATOM 6890 N N . GLU A 1 862 ? 27.827 -9.232 -53.553 1.00 86.19 862 GLU A N 1
ATOM 6891 C CA . GLU A 1 862 ? 26.644 -8.370 -53.664 1.00 86.19 862 GLU A CA 1
ATOM 6892 C C . GLU A 1 862 ? 26.192 -8.252 -55.124 1.00 86.19 862 GLU A C 1
ATOM 6894 O O . GLU A 1 862 ? 25.011 -8.426 -55.406 1.00 86.19 862 GLU A O 1
ATOM 6899 N N . GLY A 1 863 ? 27.119 -8.029 -56.063 1.00 81.00 863 GLY A N 1
ATOM 6900 C CA . GLY A 1 863 ? 26.813 -7.957 -57.493 1.00 81.00 863 GLY A CA 1
ATOM 6901 C C . GLY A 1 863 ? 26.157 -9.230 -58.044 1.00 81.00 863 GLY A C 1
ATOM 6902 O O . GLY A 1 863 ? 25.188 -9.135 -58.800 1.00 81.00 863 GLY A O 1
ATOM 6903 N N . LEU A 1 864 ? 26.631 -10.411 -57.626 1.00 80.25 864 LEU A N 1
ATOM 6904 C CA . LEU A 1 864 ? 26.045 -11.701 -58.016 1.00 80.25 864 LEU A CA 1
ATOM 6905 C C . LEU A 1 864 ? 24.616 -11.866 -57.475 1.00 80.25 864 LEU A C 1
ATOM 6907 O O . LEU A 1 864 ? 23.724 -12.280 -58.214 1.00 80.25 864 LEU A O 1
ATOM 6911 N N . VAL A 1 865 ? 24.374 -11.505 -56.210 1.00 80.75 865 VAL A N 1
ATOM 6912 C CA . VAL A 1 865 ? 23.034 -11.586 -55.601 1.00 80.75 865 VAL A CA 1
ATOM 6913 C C . VAL A 1 865 ? 22.089 -10.526 -56.180 1.00 80.75 865 VAL A C 1
ATOM 6915 O O . VAL A 1 865 ? 20.922 -10.822 -56.445 1.00 80.75 865 VAL A O 1
ATOM 6918 N N . ALA A 1 866 ? 22.574 -9.309 -56.433 1.00 82.50 866 ALA A N 1
ATOM 6919 C CA . ALA A 1 866 ? 21.792 -8.220 -57.011 1.00 82.50 866 ALA A CA 1
ATOM 6920 C C . ALA A 1 866 ? 21.242 -8.593 -58.397 1.00 82.50 866 ALA A C 1
ATOM 6922 O O . ALA A 1 866 ? 20.050 -8.411 -58.641 1.00 82.50 866 ALA A O 1
ATOM 6923 N N . ASN A 1 867 ? 22.064 -9.196 -59.265 1.00 79.19 867 ASN A N 1
ATOM 6924 C CA . ASN A 1 867 ? 21.637 -9.660 -60.592 1.00 79.19 867 ASN A CA 1
ATOM 6925 C C . ASN A 1 867 ? 20.436 -10.627 -60.540 1.00 79.19 867 ASN A C 1
ATOM 6927 O O . ASN A 1 867 ? 19.613 -10.617 -61.446 1.00 79.19 867 ASN A O 1
ATOM 6931 N N . LEU A 1 868 ? 20.308 -11.428 -59.475 1.00 76.88 868 LEU A N 1
ATOM 6932 C CA . LEU A 1 868 ? 19.211 -12.388 -59.290 1.00 76.88 868 LEU A CA 1
ATOM 6933 C C . LEU A 1 868 ? 17.974 -11.803 -58.580 1.00 76.88 868 LEU A C 1
ATOM 6935 O O . LEU A 1 868 ? 16.956 -12.485 -58.475 1.00 76.88 868 LEU A O 1
ATOM 6939 N N . THR A 1 869 ? 18.052 -10.582 -58.035 1.00 77.50 869 THR A N 1
ATOM 6940 C CA . THR A 1 869 ? 17.054 -10.060 -57.075 1.00 77.50 869 THR A CA 1
ATOM 6941 C C . THR A 1 869 ? 16.439 -8.710 -57.442 1.00 77.50 869 THR A C 1
ATOM 6943 O O . THR A 1 869 ? 15.316 -8.432 -57.020 1.00 77.50 869 THR A O 1
ATOM 6946 N N . ILE A 1 870 ? 17.104 -7.874 -58.246 1.00 83.50 870 ILE A N 1
ATOM 6947 C CA . ILE A 1 870 ? 16.584 -6.545 -58.629 1.00 83.50 870 ILE A CA 1
ATOM 6948 C C . ILE A 1 870 ? 15.333 -6.597 -59.523 1.00 83.50 870 ILE A C 1
ATOM 6950 O O . ILE A 1 870 ? 14.512 -5.688 -59.458 1.00 83.50 870 ILE A O 1
ATOM 6954 N N . GLU A 1 871 ? 15.116 -7.663 -60.302 1.00 80.50 871 GLU A N 1
ATOM 6955 C CA . GLU A 1 871 ? 13.886 -7.823 -61.106 1.00 80.50 871 GLU A CA 1
ATOM 6956 C C . GLU A 1 871 ? 12.610 -7.838 -60.241 1.00 80.50 871 GLU A C 1
ATOM 6958 O O . GLU A 1 871 ? 11.546 -7.371 -60.660 1.00 80.50 871 GLU A O 1
ATOM 6963 N N . TYR A 1 872 ? 12.734 -8.322 -59.000 1.00 80.19 872 TYR A N 1
ATOM 6964 C CA . TYR A 1 872 ? 11.653 -8.434 -58.019 1.00 80.19 872 TYR A CA 1
ATOM 6965 C C . TYR A 1 872 ? 11.423 -7.150 -57.204 1.00 80.19 872 TYR A C 1
ATOM 6967 O O . TYR A 1 872 ? 10.577 -7.144 -56.308 1.00 80.19 872 TYR A O 1
ATOM 6975 N N . THR A 1 873 ? 12.136 -6.055 -57.498 1.00 83.75 873 THR A N 1
ATOM 6976 C CA . THR A 1 873 ? 11.859 -4.740 -56.903 1.00 83.75 873 THR A CA 1
ATOM 6977 C C . THR A 1 873 ? 10.400 -4.337 -57.150 1.00 83.75 873 THR A C 1
ATOM 6979 O O . THR A 1 873 ? 9.839 -4.593 -58.216 1.00 83.75 873 THR A O 1
ATOM 6982 N N . HIS A 1 874 ? 9.769 -3.725 -56.144 1.00 82.00 874 HIS A N 1
ATOM 6983 C CA . HIS A 1 874 ? 8.340 -3.406 -56.151 1.00 82.00 874 HIS A CA 1
ATOM 6984 C C . HIS A 1 874 ? 7.958 -2.458 -57.303 1.00 82.00 874 HIS A C 1
ATOM 6986 O O . HIS A 1 874 ? 8.652 -1.473 -57.547 1.00 82.00 874 HIS A O 1
ATOM 6992 N N . GLU A 1 875 ? 6.812 -2.699 -57.952 1.00 82.88 875 GLU A N 1
ATOM 6993 C CA . GLU A 1 875 ? 6.343 -1.972 -59.153 1.00 82.88 875 GLU A CA 1
ATOM 6994 C C . GLU A 1 875 ? 6.290 -0.442 -58.988 1.00 82.88 875 GLU A C 1
ATOM 6996 O O . GLU A 1 875 ? 6.475 0.299 -59.949 1.00 82.88 875 GLU A O 1
ATOM 7001 N N . LYS A 1 876 ? 6.126 0.047 -57.750 1.00 87.12 876 LYS A N 1
ATOM 7002 C CA . LYS A 1 876 ? 6.203 1.483 -57.409 1.00 87.12 876 LYS A CA 1
ATOM 7003 C C . LYS A 1 876 ? 7.562 2.142 -57.710 1.00 87.12 876 LYS A C 1
ATOM 7005 O O . LYS A 1 876 ? 7.658 3.359 -57.644 1.00 87.12 876 LYS A O 1
ATOM 7010 N N . TYR A 1 877 ? 8.597 1.356 -58.016 1.00 89.44 877 TYR A N 1
ATOM 7011 C CA . TYR A 1 877 ? 9.926 1.822 -58.422 1.00 89.44 877 TYR A CA 1
ATOM 7012 C C . TYR A 1 877 ? 10.265 1.501 -59.899 1.00 89.44 877 TYR A C 1
ATOM 7014 O O . TYR A 1 877 ? 11.441 1.495 -60.273 1.00 89.44 877 TYR A O 1
ATOM 7022 N N . LYS A 1 878 ? 9.243 1.227 -60.730 1.00 89.81 878 LYS A N 1
ATOM 7023 C CA . LYS A 1 878 ? 9.344 0.902 -62.168 1.00 89.81 878 LYS A CA 1
ATOM 7024 C C . LYS A 1 878 ? 8.539 1.865 -63.065 1.00 89.81 878 LYS A C 1
ATOM 7026 O O . LYS A 1 878 ? 7.957 1.439 -64.059 1.00 89.81 878 LYS A O 1
ATOM 7031 N N . GLU A 1 879 ? 8.451 3.152 -62.718 1.00 92.44 879 GLU A N 1
ATOM 7032 C CA . GLU A 1 879 ? 7.791 4.137 -63.593 1.00 92.44 879 GLU A CA 1
ATOM 7033 C C . GLU A 1 879 ? 8.611 4.372 -64.879 1.00 92.44 879 GLU A C 1
ATOM 7035 O O . GLU A 1 879 ? 9.841 4.444 -64.844 1.00 92.44 879 GLU A O 1
ATOM 7040 N N . GLU A 1 880 ? 7.932 4.469 -66.029 1.00 91.31 880 GLU A N 1
ATOM 7041 C CA . GLU A 1 880 ? 8.580 4.570 -67.342 1.00 91.31 880 GLU A CA 1
ATOM 7042 C C . GLU A 1 880 ? 9.388 5.869 -67.516 1.00 91.31 880 GLU A C 1
ATOM 7044 O O . GLU A 1 880 ? 8.901 6.973 -67.263 1.00 91.31 880 GLU A O 1
ATOM 7049 N N . LEU A 1 881 ? 10.602 5.752 -68.067 1.00 92.00 881 LEU A N 1
ATOM 7050 C CA . LEU A 1 881 ? 11.403 6.916 -68.450 1.00 92.00 881 LEU A CA 1
ATOM 7051 C C . LEU A 1 881 ? 10.814 7.674 -69.642 1.00 92.00 881 LEU A C 1
ATOM 7053 O O . LEU A 1 881 ? 10.691 7.129 -70.750 1.00 92.00 881 LEU A O 1
ATOM 7057 N N . THR A 1 882 ? 10.592 8.974 -69.441 1.00 92.19 882 THR A N 1
ATOM 7058 C CA . THR A 1 882 ? 10.219 9.913 -70.505 1.00 92.19 882 THR A CA 1
ATOM 7059 C C . THR A 1 882 ? 11.341 10.064 -71.548 1.00 92.19 882 THR A C 1
ATOM 7061 O O . THR A 1 882 ? 12.519 9.890 -71.222 1.00 92.19 882 THR A O 1
ATOM 7064 N N . PRO A 1 883 ? 11.032 10.457 -72.802 1.00 87.62 883 PRO A N 1
ATOM 7065 C CA . PRO A 1 883 ? 12.052 10.640 -73.840 1.00 87.62 883 PRO A CA 1
ATOM 7066 C C . PRO A 1 883 ? 13.165 11.630 -73.457 1.00 87.62 883 PRO A C 1
ATOM 7068 O O . PRO A 1 883 ? 14.323 11.395 -73.781 1.00 87.62 883 PRO A O 1
ATOM 7071 N N . LYS A 1 884 ? 12.828 12.693 -72.711 1.00 88.25 884 LYS A N 1
ATOM 7072 C CA . LYS A 1 884 ? 13.789 13.702 -72.234 1.00 88.25 884 LYS A CA 1
ATOM 7073 C C . LYS A 1 884 ? 14.763 13.137 -71.194 1.00 88.25 884 LYS A C 1
ATOM 7075 O O . LYS A 1 884 ? 15.936 13.477 -71.218 1.00 88.25 884 LYS A O 1
ATOM 7080 N N . GLN A 1 885 ? 14.301 12.252 -70.309 1.00 90.31 885 GLN A N 1
ATOM 7081 C CA . GLN A 1 885 ? 15.173 11.594 -69.328 1.00 90.31 885 GLN A CA 1
ATOM 7082 C C . GLN A 1 885 ? 16.126 10.591 -69.991 1.00 90.31 885 GLN A C 1
ATOM 7084 O O . GLN A 1 885 ? 17.272 10.478 -69.570 1.00 90.31 885 GLN A O 1
ATOM 7089 N N . ARG A 1 886 ? 15.685 9.901 -71.054 1.00 89.56 886 ARG A N 1
ATOM 7090 C CA . ARG A 1 886 ? 16.560 9.035 -71.866 1.00 89.56 886 ARG A CA 1
ATOM 7091 C C . ARG A 1 886 ? 17.655 9.857 -72.552 1.00 89.56 886 ARG A C 1
ATOM 7093 O O . ARG A 1 886 ? 18.826 9.547 -72.389 1.00 89.56 886 ARG A O 1
ATOM 7100 N N . GLU A 1 887 ? 17.283 10.969 -73.190 1.00 87.19 887 GLU A N 1
ATOM 7101 C CA . GLU A 1 887 ? 18.235 11.928 -73.774 1.00 87.19 887 GLU A CA 1
ATOM 7102 C C . GLU A 1 887 ? 19.224 12.481 -72.726 1.00 87.19 887 GLU A C 1
ATOM 7104 O O . GLU A 1 887 ? 20.416 12.593 -73.003 1.00 87.19 887 GLU A O 1
ATOM 7109 N N . GLU A 1 888 ? 18.779 12.786 -71.505 1.00 89.75 888 GLU A N 1
ATOM 7110 C CA . GLU A 1 888 ? 19.665 13.222 -70.412 1.00 89.75 888 GLU A CA 1
ATOM 7111 C C . GLU A 1 888 ? 20.642 12.125 -69.953 1.00 89.75 888 GLU A C 1
ATOM 7113 O O . GLU A 1 888 ? 21.807 12.432 -69.700 1.00 89.75 888 GLU A O 1
ATOM 7118 N N . ILE A 1 889 ? 20.219 10.856 -69.921 1.00 89.25 889 ILE A N 1
ATOM 7119 C CA . ILE A 1 889 ? 21.091 9.700 -69.644 1.00 89.25 889 ILE A CA 1
ATOM 7120 C C . ILE A 1 889 ? 22.130 9.510 -70.765 1.00 89.25 889 ILE A C 1
ATOM 7122 O O . ILE A 1 889 ? 23.329 9.421 -70.492 1.00 89.25 889 ILE A O 1
ATOM 7126 N N . ASP A 1 890 ? 21.705 9.511 -72.029 1.00 87.25 890 ASP A N 1
ATOM 7127 C CA . ASP A 1 890 ? 22.588 9.285 -73.185 1.00 87.25 890 ASP A CA 1
ATOM 7128 C C . ASP A 1 890 ? 23.634 10.410 -73.349 1.00 87.25 890 ASP A C 1
ATOM 7130 O O . ASP A 1 890 ? 24.765 10.191 -73.802 1.00 87.25 890 ASP A O 1
ATOM 7134 N N . ASN A 1 891 ? 23.302 11.632 -72.917 1.00 86.44 891 ASN A N 1
ATOM 7135 C CA . ASN A 1 891 ? 24.246 12.747 -72.886 1.00 86.44 891 ASN A CA 1
ATOM 7136 C C . ASN A 1 891 ? 25.386 12.541 -71.871 1.00 86.44 891 ASN A C 1
ATOM 7138 O O . ASN A 1 891 ? 26.521 12.916 -72.176 1.00 86.44 891 ASN A O 1
ATOM 7142 N N . ILE A 1 892 ? 25.146 11.896 -70.724 1.00 87.25 892 ILE A N 1
ATOM 7143 C CA . ILE A 1 892 ? 26.161 11.711 -69.665 1.00 87.25 892 ILE A CA 1
ATOM 7144 C C . ILE A 1 892 ? 26.873 10.351 -69.692 1.00 87.25 892 ILE A C 1
ATOM 7146 O O . ILE A 1 892 ? 27.905 10.201 -69.038 1.00 87.25 892 ILE A O 1
ATOM 7150 N N . ILE A 1 893 ? 26.371 9.373 -70.450 1.00 86.56 893 ILE A N 1
ATOM 7151 C CA . ILE A 1 893 ? 26.994 8.048 -70.593 1.00 86.56 893 ILE A CA 1
ATOM 7152 C C . ILE A 1 893 ? 27.902 7.972 -71.827 1.00 86.56 893 ILE A C 1
ATOM 7154 O O . ILE A 1 893 ? 27.601 8.514 -72.889 1.00 86.56 893 ILE A O 1
ATOM 7158 N N . ASP A 1 894 ? 29.025 7.279 -71.685 1.00 81.94 894 ASP A N 1
ATOM 7159 C CA . ASP A 1 894 ? 29.887 6.793 -72.754 1.00 81.94 894 ASP A CA 1
ATOM 7160 C C . ASP A 1 894 ? 29.730 5.266 -72.875 1.00 81.94 894 ASP A C 1
ATOM 7162 O O . ASP A 1 894 ? 29.865 4.535 -71.887 1.00 81.94 894 ASP A O 1
ATOM 7166 N N . PHE A 1 895 ? 29.419 4.796 -74.083 1.00 76.56 895 PHE A N 1
ATOM 7167 C CA . PHE A 1 895 ? 29.225 3.377 -74.402 1.00 76.56 895 PHE A CA 1
ATOM 7168 C C . PHE A 1 895 ? 30.450 2.749 -75.100 1.00 76.56 895 PHE A C 1
ATOM 7170 O O . PHE A 1 895 ? 30.493 1.534 -75.271 1.00 76.56 895 PHE A O 1
ATOM 7177 N N . GLU A 1 896 ? 31.454 3.546 -75.488 1.00 66.88 896 GLU A N 1
ATOM 7178 C CA . GLU A 1 896 ? 32.668 3.088 -76.184 1.00 66.88 896 GLU A CA 1
ATOM 7179 C C . GLU A 1 896 ? 33.867 2.937 -75.219 1.00 66.88 896 GLU A C 1
ATOM 7181 O O . GLU A 1 896 ? 34.803 2.169 -75.470 1.00 66.88 896 GLU A O 1
ATOM 7186 N N . VAL A 1 897 ? 33.857 3.656 -74.088 1.00 65.12 897 VAL A N 1
ATOM 7187 C CA . VAL A 1 897 ? 34.989 3.743 -73.151 1.00 65.12 897 VAL A CA 1
ATOM 7188 C C . VAL A 1 897 ? 34.988 2.650 -72.069 1.00 65.12 897 VAL A C 1
ATOM 7190 O O . VAL A 1 897 ? 34.123 2.584 -71.195 1.00 65.12 897 VAL A O 1
ATOM 7193 N N . LYS A 1 898 ? 36.071 1.854 -72.060 1.00 61.06 898 LYS A N 1
ATOM 7194 C CA . LYS A 1 898 ? 36.373 0.790 -71.070 1.00 61.06 898 LYS A CA 1
ATOM 7195 C C . LYS A 1 898 ? 37.068 1.264 -69.780 1.00 61.06 898 LYS A C 1
ATOM 7197 O O . LYS A 1 898 ? 37.524 0.445 -68.985 1.00 61.06 898 LYS A O 1
ATOM 7202 N N . GLN A 1 899 ? 37.222 2.574 -69.581 1.00 66.06 899 GLN A N 1
ATOM 7203 C CA . GLN A 1 899 ? 37.670 3.154 -68.305 1.00 66.06 899 GLN A CA 1
ATOM 7204 C C . GLN A 1 899 ? 36.449 3.617 -67.497 1.00 66.06 899 GLN A C 1
ATOM 7206 O O . GLN A 1 899 ? 35.461 3.991 -68.117 1.00 66.06 899 GLN A O 1
ATOM 7211 N N . PRO A 1 900 ? 36.486 3.658 -66.149 1.00 64.25 900 PRO A N 1
ATOM 7212 C CA . PRO A 1 900 ? 35.282 3.905 -65.344 1.00 64.25 900 PRO A CA 1
ATOM 7213 C C . PRO A 1 900 ? 34.519 5.199 -65.673 1.00 64.25 900 PRO A C 1
ATOM 7215 O O . PRO A 1 900 ? 33.292 5.237 -65.588 1.00 64.25 900 PRO A O 1
ATOM 7218 N N . ALA A 1 901 ? 35.243 6.248 -66.063 1.00 73.31 901 ALA A N 1
ATOM 7219 C CA . ALA A 1 901 ? 34.698 7.509 -66.547 1.00 73.31 901 ALA A CA 1
ATOM 7220 C C . ALA A 1 901 ? 35.737 8.244 -67.411 1.00 73.31 901 ALA A C 1
ATOM 7222 O O . ALA A 1 901 ? 36.945 8.087 -67.218 1.00 73.31 901 ALA A O 1
ATOM 7223 N N . ALA A 1 902 ? 35.272 9.100 -68.321 1.00 73.75 902 ALA A N 1
ATOM 7224 C CA . ALA A 1 902 ? 36.116 10.038 -69.052 1.00 73.75 902 ALA A CA 1
ATOM 7225 C C . ALA A 1 902 ? 36.403 11.265 -68.165 1.00 73.75 902 ALA A C 1
ATOM 7227 O O . ALA A 1 902 ? 35.620 12.215 -68.135 1.00 73.75 902 ALA A O 1
ATOM 7228 N N . ILE A 1 903 ? 37.504 11.235 -67.406 1.00 71.44 903 ILE A N 1
ATOM 7229 C CA . ILE A 1 903 ? 37.869 12.292 -66.445 1.00 71.44 903 ILE A CA 1
ATOM 7230 C C . ILE A 1 903 ? 38.894 13.254 -67.059 1.00 71.44 903 ILE A C 1
ATOM 7232 O O . ILE A 1 903 ? 39.959 12.842 -67.517 1.00 71.44 903 ILE A O 1
ATOM 7236 N N . VAL A 1 904 ? 38.605 14.557 -67.011 1.00 72.25 904 VAL A N 1
ATOM 7237 C CA . VAL A 1 904 ? 39.493 15.634 -67.477 1.00 72.25 904 VAL A CA 1
ATOM 7238 C C . VAL A 1 904 ? 39.562 16.720 -66.406 1.00 72.25 904 VAL A C 1
ATOM 7240 O O . VAL A 1 904 ? 38.538 17.213 -65.947 1.00 72.25 904 VAL A O 1
ATOM 7243 N N . ASN A 1 905 ? 40.773 17.116 -65.996 1.00 73.56 905 ASN A N 1
ATOM 7244 C CA . ASN A 1 905 ? 40.998 18.131 -64.952 1.00 73.56 905 ASN A CA 1
ATOM 7245 C C . ASN A 1 905 ? 40.210 17.870 -63.646 1.00 73.56 905 ASN A C 1
ATOM 7247 O O . ASN A 1 905 ? 39.651 18.798 -63.073 1.00 73.56 905 ASN A O 1
ATOM 7251 N N . ARG A 1 906 ? 40.155 16.604 -63.196 1.00 71.12 906 ARG A N 1
ATOM 7252 C CA . ARG A 1 906 ? 39.358 16.111 -62.045 1.00 71.12 906 ARG A CA 1
ATOM 7253 C C . ARG A 1 906 ? 37.832 16.227 -62.166 1.00 71.12 906 ARG A C 1
ATOM 7255 O O . ARG A 1 906 ? 37.146 15.842 -61.223 1.00 71.12 906 ARG A O 1
ATOM 7262 N N . LYS A 1 907 ? 37.297 16.671 -63.307 1.00 76.56 907 LYS A N 1
ATOM 7263 C CA . LYS A 1 907 ? 35.862 16.597 -63.597 1.00 76.56 907 LYS A CA 1
ATOM 7264 C C . LYS A 1 907 ? 35.534 15.421 -64.514 1.00 76.56 907 LYS A C 1
ATOM 7266 O O . LYS A 1 907 ? 36.249 15.154 -65.481 1.00 76.56 907 LYS A O 1
ATOM 7271 N N . ILE A 1 908 ? 34.449 14.724 -64.203 1.00 79.94 908 ILE A N 1
ATOM 7272 C CA . ILE A 1 908 ? 33.812 13.731 -65.068 1.00 79.94 908 ILE A CA 1
ATOM 7273 C C . ILE A 1 908 ? 33.218 14.472 -66.270 1.00 79.94 908 ILE A C 1
ATOM 7275 O O . ILE A 1 908 ? 32.496 15.452 -66.088 1.00 79.94 908 ILE A O 1
ATOM 7279 N N . MET A 1 909 ? 33.508 13.998 -67.482 1.00 80.12 909 MET A N 1
ATOM 7280 C CA . MET A 1 909 ? 32.858 14.448 -68.719 1.00 80.12 909 MET A CA 1
ATOM 7281 C C . MET A 1 909 ? 31.726 13.497 -69.132 1.00 80.12 909 MET A C 1
ATOM 7283 O O . MET A 1 909 ? 30.659 13.956 -69.524 1.00 80.12 909 MET A O 1
ATOM 7287 N N . LYS A 1 910 ? 31.956 12.181 -69.009 1.00 82.62 910 LYS A N 1
ATOM 7288 C CA . LYS A 1 910 ? 30.961 11.106 -69.162 1.00 82.62 910 LYS A CA 1
ATOM 7289 C C . LYS A 1 910 ? 31.304 9.920 -68.248 1.00 82.62 910 LYS A C 1
ATOM 7291 O O . LYS A 1 910 ? 32.484 9.659 -67.997 1.00 82.62 910 LYS A O 1
ATOM 7296 N N . PHE A 1 911 ? 30.292 9.190 -67.788 1.00 83.44 911 PHE A N 1
ATOM 7297 C CA . PHE A 1 911 ? 30.422 7.908 -67.081 1.00 83.44 911 PHE A CA 1
ATOM 7298 C C . PHE A 1 911 ? 30.527 6.750 -68.079 1.00 83.44 911 PHE A C 1
ATOM 7300 O O . PHE A 1 911 ? 29.862 6.797 -69.106 1.00 83.44 911 PHE A O 1
ATOM 7307 N N . SER A 1 912 ? 31.259 5.674 -67.775 1.00 85.44 912 SER A N 1
ATOM 7308 C CA . SER A 1 912 ? 31.096 4.429 -68.545 1.00 85.44 912 SER A CA 1
ATOM 7309 C C . SER A 1 912 ? 29.751 3.774 -68.219 1.00 85.44 912 SER A C 1
ATOM 7311 O O . SER A 1 912 ? 29.360 3.707 -67.047 1.00 85.44 912 SER A O 1
ATOM 7313 N N . ALA A 1 913 ? 29.053 3.275 -69.242 1.00 81.94 913 ALA A N 1
ATOM 7314 C CA . ALA A 1 913 ? 27.731 2.658 -69.115 1.00 81.94 913 ALA A CA 1
ATOM 7315 C C . ALA A 1 913 ? 27.686 1.533 -68.058 1.00 81.94 913 ALA A C 1
ATOM 7317 O O . ALA A 1 913 ? 26.764 1.481 -67.243 1.00 81.94 913 ALA A O 1
ATOM 7318 N N . GLU A 1 914 ? 28.722 0.687 -68.005 1.00 80.31 914 GLU A N 1
ATOM 7319 C CA . GLU A 1 914 ? 28.855 -0.408 -67.032 1.00 80.31 914 GLU A CA 1
ATOM 7320 C C . GLU A 1 914 ? 28.907 0.086 -65.576 1.00 80.31 914 GLU A C 1
ATOM 7322 O O . GLU A 1 914 ? 28.337 -0.527 -64.666 1.00 80.31 914 GLU A O 1
ATOM 7327 N N . VAL A 1 915 ? 29.581 1.216 -65.342 1.00 83.62 915 VAL A N 1
ATOM 7328 C CA . VAL A 1 915 ? 29.754 1.799 -64.005 1.00 83.62 915 VAL A CA 1
ATOM 7329 C C . VAL A 1 915 ? 28.499 2.551 -63.576 1.00 83.62 915 VAL A C 1
ATOM 7331 O O . VAL A 1 915 ? 28.055 2.380 -62.442 1.00 83.62 915 VAL A O 1
ATOM 7334 N N . PHE A 1 916 ? 27.875 3.299 -64.490 1.00 88.12 916 PHE A N 1
ATOM 7335 C CA . PHE A 1 916 ? 26.588 3.959 -64.252 1.00 88.12 916 PHE A CA 1
ATOM 7336 C C . PHE A 1 916 ? 25.496 2.936 -63.899 1.00 88.12 916 PHE A C 1
ATOM 7338 O O . PHE A 1 916 ? 24.820 3.061 -62.876 1.00 88.12 916 PHE A O 1
ATOM 7345 N N . ALA A 1 917 ? 25.383 1.857 -64.680 1.00 87.25 917 ALA A N 1
ATOM 7346 C CA . ALA A 1 917 ? 24.450 0.775 -64.387 1.00 87.25 917 ALA A CA 1
ATOM 7347 C C . ALA A 1 917 ? 24.807 0.012 -63.097 1.00 87.25 917 ALA A C 1
ATOM 7349 O O . ALA A 1 917 ? 23.910 -0.432 -62.381 1.00 87.25 917 ALA A O 1
ATOM 7350 N N . THR A 1 918 ? 26.093 -0.107 -62.745 1.00 85.94 918 THR A N 1
ATOM 7351 C CA . THR A 1 918 ? 26.511 -0.693 -61.460 1.00 85.94 918 THR A CA 1
ATOM 7352 C C . THR A 1 918 ? 26.096 0.172 -60.269 1.00 85.94 918 THR A C 1
ATOM 7354 O O . THR A 1 918 ? 25.584 -0.379 -59.293 1.00 85.94 918 THR A O 1
ATOM 7357 N N . ALA A 1 919 ? 26.240 1.498 -60.349 1.00 88.19 919 ALA A N 1
ATOM 7358 C CA . ALA A 1 919 ? 25.780 2.415 -59.306 1.00 88.19 919 ALA A CA 1
ATOM 7359 C C . ALA A 1 919 ? 24.254 2.330 -59.115 1.00 88.19 919 ALA A C 1
ATOM 7361 O O . ALA A 1 919 ? 23.784 2.180 -57.985 1.00 88.19 919 ALA A O 1
ATOM 7362 N N . LEU A 1 920 ? 23.480 2.307 -60.210 1.00 90.56 920 LEU A N 1
ATOM 7363 C CA . LEU A 1 920 ? 22.027 2.109 -60.147 1.00 90.56 920 LEU A CA 1
ATOM 7364 C C . LEU A 1 920 ? 21.638 0.733 -59.584 1.00 90.56 920 LEU A C 1
ATOM 7366 O O . LEU A 1 920 ? 20.790 0.666 -58.696 1.00 90.56 920 LEU A O 1
ATOM 7370 N N . ARG A 1 921 ? 22.284 -0.360 -60.015 1.00 89.69 921 ARG A N 1
ATOM 7371 C CA . ARG A 1 921 ? 22.073 -1.714 -59.462 1.00 89.69 921 ARG A CA 1
ATOM 7372 C C . ARG A 1 921 ? 22.315 -1.752 -57.952 1.00 89.69 921 ARG A C 1
ATOM 7374 O O . ARG A 1 921 ? 21.491 -2.300 -57.221 1.00 89.69 921 ARG A O 1
ATOM 7381 N N . ARG A 1 922 ? 23.408 -1.141 -57.478 1.00 87.44 922 ARG A N 1
ATOM 7382 C CA . ARG A 1 922 ? 23.715 -1.027 -56.042 1.00 87.44 922 ARG A CA 1
ATOM 7383 C C . ARG A 1 922 ? 22.664 -0.198 -55.307 1.00 87.44 922 ARG A C 1
ATOM 7385 O O . ARG A 1 922 ? 22.263 -0.599 -54.222 1.00 87.44 922 ARG A O 1
ATOM 7392 N N . PHE A 1 923 ? 22.168 0.901 -55.879 1.00 88.50 923 PHE A N 1
ATOM 7393 C CA . PHE A 1 923 ? 21.068 1.669 -55.284 1.00 88.50 923 PHE A CA 1
ATOM 7394 C C . PHE A 1 923 ? 19.778 0.844 -55.176 1.00 88.50 923 PHE A C 1
ATOM 7396 O O . PHE A 1 923 ? 19.213 0.729 -54.088 1.00 88.50 923 PHE A O 1
ATOM 7403 N N . ILE A 1 924 ? 19.349 0.192 -56.260 1.00 88.44 924 ILE A N 1
ATOM 7404 C CA . ILE A 1 924 ? 18.143 -0.651 -56.276 1.00 88.44 924 ILE A CA 1
ATOM 7405 C C . ILE A 1 924 ? 18.251 -1.769 -55.224 1.00 88.44 924 ILE A C 1
ATOM 7407 O O . ILE A 1 924 ? 17.323 -1.969 -54.439 1.00 88.44 924 ILE A O 1
ATOM 7411 N N . TYR A 1 925 ? 19.398 -2.451 -55.147 1.00 84.94 925 TYR A N 1
ATOM 7412 C CA . TYR A 1 925 ? 19.632 -3.527 -54.182 1.00 84.94 925 TYR A CA 1
ATOM 7413 C C . TYR A 1 925 ? 19.747 -3.033 -52.727 1.00 84.94 925 TYR A C 1
ATOM 7415 O O . TYR A 1 925 ? 19.059 -3.546 -51.846 1.00 84.94 925 TYR A O 1
ATOM 7423 N N . ARG A 1 926 ? 20.566 -2.008 -52.454 1.00 82.56 926 ARG A N 1
ATOM 7424 C CA . ARG A 1 926 ? 20.822 -1.515 -51.087 1.00 82.56 926 ARG A CA 1
ATOM 7425 C C . ARG A 1 926 ? 19.638 -0.722 -50.501 1.00 82.56 926 ARG A C 1
ATOM 7427 O O . ARG A 1 926 ? 19.453 -0.743 -49.286 1.00 82.56 926 ARG A O 1
ATOM 7434 N N . PHE A 1 927 ? 18.852 -0.012 -51.326 1.00 80.38 927 PHE A N 1
ATOM 7435 C CA . PHE A 1 927 ? 17.840 0.961 -50.864 1.00 80.38 927 PHE A CA 1
ATOM 7436 C C . PHE A 1 927 ? 16.384 0.629 -51.235 1.00 80.38 927 PHE A C 1
ATOM 7438 O O . PHE A 1 927 ? 15.497 1.001 -50.465 1.00 80.38 927 PHE A O 1
ATOM 7445 N N . LEU A 1 928 ? 16.105 -0.041 -52.365 1.00 83.69 928 LEU A N 1
ATOM 7446 C CA . LEU A 1 928 ? 14.726 -0.239 -52.869 1.00 83.69 928 LEU A CA 1
ATOM 7447 C C . LEU A 1 928 ? 14.125 -1.622 -52.564 1.00 83.69 928 LEU A C 1
ATOM 7449 O O . LEU A 1 928 ? 12.966 -1.881 -52.887 1.00 83.69 928 LEU A O 1
ATOM 7453 N N . GLN A 1 929 ? 14.871 -2.493 -51.879 1.00 69.62 929 GLN A N 1
ATOM 7454 C CA . GLN A 1 929 ? 14.388 -3.786 -51.367 1.00 69.62 929 GLN A CA 1
ATOM 7455 C C . GLN A 1 929 ? 13.448 -3.655 -50.143 1.00 69.62 929 GLN A C 1
ATOM 7457 O O . GLN A 1 929 ? 13.018 -4.655 -49.571 1.00 69.62 929 GLN A O 1
ATOM 7462 N N . GLY A 1 930 ? 13.110 -2.430 -49.723 1.00 62.28 930 GLY A N 1
ATOM 7463 C CA . GLY A 1 930 ? 12.137 -2.151 -48.666 1.00 62.28 930 GLY A CA 1
ATOM 7464 C C . GLY A 1 930 ? 11.390 -0.839 -48.912 1.00 62.28 930 GLY A C 1
ATOM 7465 O O . GLY A 1 930 ? 11.932 0.104 -49.477 1.00 62.28 930 GLY A O 1
ATOM 7466 N N . GLU A 1 931 ? 10.142 -0.746 -48.453 1.00 56.81 931 GLU A N 1
ATOM 7467 C CA . GLU A 1 931 ? 9.192 0.316 -48.844 1.00 56.81 931 GLU A CA 1
ATOM 7468 C C . GLU A 1 931 ? 9.497 1.731 -48.299 1.00 56.81 931 GLU A C 1
ATOM 7470 O O . GLU A 1 931 ? 8.704 2.650 -48.510 1.00 56.81 931 GLU A O 1
ATOM 7475 N N . LYS A 1 932 ? 10.623 1.912 -47.593 1.00 61.34 932 LYS A N 1
ATOM 7476 C CA . LYS A 1 932 ? 10.957 3.099 -46.780 1.00 61.34 932 LYS A CA 1
ATOM 7477 C C . LYS A 1 932 ? 11.216 4.377 -47.596 1.00 61.34 932 LYS A C 1
ATOM 7479 O O . LYS A 1 932 ? 11.075 5.463 -47.040 1.00 61.34 932 LYS A O 1
ATOM 7484 N N . GLN A 1 933 ? 11.634 4.267 -48.861 1.00 72.06 933 GLN A N 1
ATOM 7485 C CA . GLN A 1 933 ? 12.053 5.424 -49.666 1.00 72.06 933 GLN A CA 1
ATOM 7486 C C . GLN A 1 933 ? 10.871 6.092 -50.371 1.00 72.06 933 GLN A C 1
ATOM 7488 O O . GLN A 1 933 ? 10.022 5.406 -50.951 1.00 72.06 933 GLN A O 1
ATOM 7493 N N . LYS A 1 934 ? 10.846 7.431 -50.359 1.00 78.62 934 LYS A N 1
ATOM 7494 C CA . LYS A 1 934 ? 9.828 8.236 -51.045 1.00 78.62 934 LYS A CA 1
ATOM 7495 C C . LYS A 1 934 ? 10.020 8.139 -52.555 1.00 78.62 934 LYS A C 1
ATOM 7497 O O . LYS A 1 934 ? 11.079 8.460 -53.080 1.00 78.62 934 LYS A O 1
ATOM 7502 N N . GLU A 1 935 ? 8.958 7.757 -53.245 1.00 85.25 935 GLU A N 1
ATOM 7503 C CA . GLU A 1 935 ? 8.941 7.551 -54.696 1.00 85.25 935 GLU A CA 1
ATOM 7504 C C . GLU A 1 935 ? 9.281 8.814 -55.509 1.00 85.25 935 GLU A C 1
ATOM 7506 O O . GLU A 1 935 ? 9.927 8.715 -56.548 1.00 85.25 935 GLU A O 1
ATOM 7511 N N . THR A 1 936 ? 8.901 10.001 -55.024 1.00 85.62 936 THR A N 1
ATOM 7512 C CA . THR A 1 936 ? 8.961 11.264 -55.783 1.00 85.62 936 THR A CA 1
ATOM 7513 C C . THR A 1 936 ? 10.156 12.167 -55.452 1.00 85.62 936 THR A C 1
ATOM 7515 O O . THR A 1 936 ? 10.105 13.357 -55.763 1.00 85.62 936 THR A O 1
ATOM 7518 N N . GLU A 1 937 ? 11.192 11.677 -54.763 1.00 89.50 937 GLU A N 1
ATOM 7519 C CA . GLU A 1 937 ? 12.409 12.473 -54.513 1.00 89.50 937 GLU A CA 1
ATOM 7520 C C . GLU A 1 937 ? 13.457 12.263 -55.626 1.00 89.50 937 GLU A C 1
ATOM 7522 O O . GLU A 1 937 ? 13.494 11.181 -56.222 1.00 89.50 937 GLU A O 1
ATOM 7527 N N . PRO A 1 938 ? 14.295 13.274 -55.945 1.00 90.12 938 PRO A N 1
ATOM 7528 C CA . PRO A 1 938 ? 15.346 13.137 -56.951 1.00 90.12 938 PRO A CA 1
ATOM 7529 C C . PRO A 1 938 ? 16.362 12.053 -56.590 1.00 90.12 938 PRO A C 1
ATOM 7531 O O . PRO A 1 938 ? 16.905 12.020 -55.485 1.00 90.12 938 PRO A O 1
ATOM 7534 N N . LEU A 1 939 ? 16.669 11.199 -57.562 1.00 90.00 939 LEU A N 1
ATOM 7535 C CA . LEU A 1 939 ? 17.589 10.070 -57.438 1.00 90.00 939 LEU A CA 1
ATOM 7536 C C . LEU A 1 939 ? 19.024 10.517 -57.099 1.00 90.00 939 LEU A C 1
ATOM 7538 O O . LEU A 1 939 ? 19.733 9.819 -56.370 1.00 90.00 939 LEU A O 1
ATOM 7542 N N . ALA A 1 940 ? 19.419 11.710 -57.559 1.00 88.12 940 ALA A N 1
ATOM 7543 C CA . ALA A 1 940 ? 20.714 12.331 -57.276 1.00 88.12 940 ALA A CA 1
ATOM 7544 C C . ALA A 1 940 ? 21.015 12.443 -55.768 1.00 88.12 940 ALA A C 1
ATOM 7546 O O . ALA A 1 940 ? 22.129 12.126 -55.357 1.00 88.12 940 ALA A O 1
ATOM 7547 N N . LEU A 1 941 ? 20.008 12.785 -54.943 1.00 84.62 941 LEU A N 1
ATOM 7548 C CA . LEU A 1 941 ? 20.135 12.950 -53.481 1.00 84.62 941 LEU A CA 1
ATOM 7549 C C . LEU A 1 941 ? 20.625 11.688 -52.758 1.00 84.62 941 LEU A C 1
ATOM 7551 O O . LEU A 1 941 ? 21.107 11.768 -51.631 1.00 84.62 941 LEU A O 1
ATOM 7555 N N . TYR A 1 942 ? 20.459 10.529 -53.393 1.00 85.12 942 TYR A N 1
ATOM 7556 C CA . TYR A 1 942 ? 20.896 9.243 -52.876 1.00 85.12 942 TYR A CA 1
ATOM 7557 C C . TYR A 1 942 ? 22.131 8.743 -53.620 1.00 85.12 942 TYR A C 1
ATOM 7559 O O . TYR A 1 942 ? 23.127 8.399 -52.995 1.00 85.12 942 TYR A O 1
ATOM 7567 N N . VAL A 1 943 ? 22.075 8.700 -54.954 1.00 86.69 943 VAL A N 1
ATOM 7568 C CA . VAL A 1 943 ? 23.105 8.047 -55.772 1.00 86.69 943 VAL A CA 1
ATOM 7569 C C . VAL A 1 943 ? 24.439 8.802 -55.743 1.00 86.69 943 VAL A C 1
ATOM 7571 O O . VAL A 1 943 ? 25.476 8.159 -55.885 1.00 86.69 943 VAL A O 1
ATOM 7574 N N . CYS A 1 944 ? 24.449 10.121 -55.528 1.00 85.69 944 CYS A N 1
ATOM 7575 C CA . CYS A 1 944 ? 25.683 10.920 -55.538 1.00 85.69 944 CYS A CA 1
ATOM 7576 C C . CYS A 1 944 ? 26.349 11.083 -54.159 1.00 85.69 944 CYS A C 1
ATOM 7578 O O . CYS A 1 944 ? 27.520 11.444 -54.105 1.00 85.69 944 CYS A O 1
ATOM 7580 N N . GLU A 1 945 ? 25.658 10.766 -53.055 1.00 81.94 945 GLU A N 1
ATOM 7581 C CA . GLU A 1 945 ? 26.195 10.867 -51.686 1.00 81.94 945 GLU A CA 1
ATOM 7582 C C . GLU A 1 945 ? 27.432 9.945 -51.513 1.00 81.94 945 GLU A C 1
ATOM 7584 O O . GLU A 1 945 ? 27.291 8.713 -51.527 1.00 81.94 945 GLU A O 1
ATOM 7589 N N . PRO A 1 946 ? 28.656 10.499 -51.344 1.00 74.81 946 PRO A N 1
ATOM 7590 C CA . PRO A 1 946 ? 29.889 9.711 -51.420 1.00 74.81 946 PRO A CA 1
ATOM 7591 C C . PRO A 1 946 ? 30.003 8.611 -50.358 1.00 74.81 946 PRO A C 1
ATOM 7593 O O . PRO A 1 946 ? 30.592 7.562 -50.618 1.00 74.81 946 PRO A O 1
ATOM 7596 N N . SER A 1 947 ? 29.401 8.809 -49.180 1.00 71.62 947 SER A N 1
ATOM 7597 C CA . SER A 1 947 ? 29.471 7.865 -48.050 1.00 71.62 947 SER A CA 1
ATOM 7598 C C . SER A 1 947 ? 28.643 6.580 -48.220 1.00 71.62 947 SER A C 1
ATOM 7600 O O . SER A 1 947 ? 28.619 5.740 -47.318 1.00 71.62 947 SER A O 1
ATOM 7602 N N . LEU A 1 948 ? 27.952 6.407 -49.354 1.00 76.44 948 LEU A N 1
ATOM 7603 C CA . LEU A 1 948 ? 27.130 5.226 -49.657 1.00 76.44 948 LEU A CA 1
ATOM 7604 C C . LEU A 1 948 ? 27.784 4.240 -50.640 1.00 76.44 948 LEU A C 1
ATOM 7606 O O . LEU A 1 948 ? 27.245 3.154 -50.872 1.00 76.44 948 LEU A O 1
ATOM 7610 N N . HIS A 1 949 ? 28.958 4.581 -51.189 1.00 79.50 949 HIS A N 1
ATOM 7611 C CA . HIS A 1 949 ? 29.796 3.695 -52.013 1.00 79.50 949 HIS A CA 1
ATOM 7612 C C . HIS A 1 949 ? 29.051 3.039 -53.198 1.00 79.50 949 HIS A C 1
ATOM 7614 O O . HIS A 1 949 ? 29.265 1.872 -53.539 1.00 79.50 949 HIS A O 1
ATOM 7620 N N . PHE A 1 950 ? 28.142 3.782 -53.840 1.00 85.31 950 PHE A N 1
ATOM 7621 C CA . PHE A 1 950 ? 27.528 3.360 -55.106 1.00 85.31 950 PHE A CA 1
ATOM 7622 C C . PHE A 1 950 ? 28.528 3.407 -56.264 1.00 85.31 950 PHE A C 1
ATOM 7624 O O . PHE A 1 950 ? 28.507 2.534 -57.131 1.00 85.31 950 PHE A O 1
ATOM 7631 N N . TRP A 1 951 ? 29.422 4.396 -56.244 1.00 85.06 951 TRP A N 1
ATOM 7632 C CA . TRP A 1 951 ? 30.444 4.617 -57.260 1.00 85.06 951 TRP A CA 1
ATOM 7633 C C . TRP A 1 951 ? 31.823 4.103 -56.815 1.00 85.06 951 TRP A C 1
ATOM 7635 O O . TRP A 1 951 ? 32.104 4.052 -55.614 1.00 85.06 951 TRP A O 1
ATOM 7645 N N . PRO A 1 952 ? 32.717 3.770 -57.765 1.00 78.69 952 PRO A N 1
ATOM 7646 C CA . PRO A 1 952 ? 34.125 3.509 -57.474 1.00 78.69 952 PRO A CA 1
ATOM 7647 C C . PRO A 1 952 ? 34.816 4.776 -56.950 1.00 78.69 952 PRO A C 1
ATOM 7649 O O . PRO A 1 952 ? 34.495 5.872 -57.406 1.00 78.69 952 PRO A O 1
ATOM 7652 N N . SER A 1 953 ? 35.827 4.647 -56.085 1.00 71.56 953 SER A N 1
ATOM 7653 C CA . SER A 1 953 ? 36.488 5.794 -55.426 1.00 71.56 953 SER A CA 1
ATOM 7654 C C . SER A 1 953 ? 36.993 6.869 -56.401 1.00 71.56 953 SER A C 1
ATOM 7656 O O . SER A 1 953 ? 36.809 8.055 -56.162 1.00 71.56 953 SER A O 1
ATOM 7658 N N . ILE A 1 954 ? 37.508 6.465 -57.572 1.00 75.38 954 ILE A N 1
ATOM 7659 C CA . ILE A 1 954 ? 37.962 7.375 -58.646 1.00 75.38 954 ILE A CA 1
ATOM 7660 C C . ILE A 1 954 ? 36.853 8.279 -59.230 1.00 75.38 954 ILE A C 1
ATOM 7662 O O . ILE A 1 954 ? 37.155 9.233 -59.939 1.00 75.38 954 ILE A O 1
ATOM 7666 N N . ILE A 1 955 ? 35.581 7.980 -58.951 1.00 79.06 955 ILE A N 1
ATOM 7667 C CA . ILE A 1 955 ? 34.407 8.801 -59.279 1.00 79.06 955 ILE A CA 1
ATOM 7668 C C . ILE A 1 955 ? 33.915 9.530 -58.020 1.00 79.06 955 ILE A C 1
ATOM 7670 O O . ILE A 1 955 ? 33.703 10.740 -58.072 1.00 79.06 955 ILE A O 1
ATOM 7674 N N . SER A 1 956 ? 33.810 8.834 -56.881 1.00 74.38 956 SER A N 1
ATOM 7675 C CA . SER A 1 956 ? 33.383 9.404 -55.589 1.00 74.38 956 SER A CA 1
ATOM 7676 C C . SER A 1 956 ? 34.280 10.544 -55.076 1.00 74.38 956 SER A C 1
ATOM 7678 O O . SER A 1 956 ? 33.833 11.366 -54.285 1.00 74.38 956 SER A O 1
ATOM 7680 N N . GLU A 1 957 ? 35.539 10.604 -55.519 1.00 71.00 957 GLU A N 1
ATOM 7681 C CA . GLU A 1 957 ? 36.521 11.645 -55.176 1.00 71.00 957 GLU A CA 1
ATOM 7682 C C . GLU A 1 957 ? 36.532 12.844 -56.159 1.00 71.00 957 GLU A C 1
ATOM 7684 O O . GLU A 1 957 ? 37.417 13.699 -56.078 1.00 71.00 957 GLU A O 1
ATOM 7689 N N . THR A 1 958 ? 35.592 12.924 -57.115 1.00 76.31 958 THR A N 1
ATOM 7690 C CA . THR A 1 958 ? 35.569 13.983 -58.151 1.00 76.31 958 THR A CA 1
ATOM 7691 C C . THR A 1 958 ? 34.636 15.152 -57.830 1.00 76.31 958 THR A C 1
ATOM 7693 O O . THR A 1 958 ? 33.588 15.007 -57.210 1.00 76.31 958 THR A O 1
ATOM 7696 N N . GLU A 1 959 ? 35.012 16.346 -58.296 1.00 72.31 959 GLU A N 1
ATOM 7697 C CA . GLU A 1 959 ? 34.424 17.629 -57.873 1.00 72.31 959 GLU A CA 1
ATOM 7698 C C . GLU A 1 959 ? 33.062 17.967 -58.524 1.00 72.31 959 GLU A C 1
ATOM 7700 O O . GLU A 1 959 ? 32.553 19.066 -58.314 1.00 72.31 959 GLU A O 1
ATOM 7705 N N . ASN A 1 960 ? 32.490 17.093 -59.364 1.00 81.94 960 ASN A N 1
ATOM 7706 C CA . ASN A 1 960 ? 31.275 17.391 -60.143 1.00 81.94 960 ASN A CA 1
ATOM 7707 C C . ASN A 1 960 ? 30.272 16.233 -60.280 1.00 81.94 960 ASN A C 1
ATOM 7709 O O . ASN A 1 960 ? 29.465 16.249 -61.209 1.00 81.94 960 ASN A O 1
ATOM 7713 N N . LEU A 1 961 ? 30.310 15.244 -59.383 1.00 81.56 961 LEU A N 1
ATOM 7714 C CA . LEU A 1 961 ? 29.364 14.122 -59.400 1.00 81.56 961 LEU A CA 1
ATOM 7715 C C . LEU A 1 961 ? 27.903 14.608 -59.299 1.00 81.56 961 LEU A C 1
ATOM 7717 O O . LEU A 1 961 ? 27.086 14.257 -60.150 1.00 81.56 961 LEU A O 1
ATOM 7721 N N . ASP A 1 962 ? 27.617 15.497 -58.341 1.00 79.06 962 ASP A N 1
ATOM 7722 C CA . ASP A 1 962 ? 26.297 16.123 -58.167 1.00 79.06 962 ASP A CA 1
ATOM 7723 C C . ASP A 1 962 ? 25.903 17.038 -59.343 1.00 79.06 962 ASP A C 1
ATOM 7725 O O . ASP A 1 962 ? 24.735 17.103 -59.710 1.00 79.06 962 ASP A O 1
ATOM 7729 N N . GLU A 1 963 ? 26.866 17.741 -59.957 1.00 81.06 963 GLU A N 1
ATOM 7730 C CA . GLU A 1 963 ? 26.608 18.662 -61.082 1.00 81.06 963 GLU A CA 1
ATOM 7731 C C . GLU A 1 963 ? 26.253 17.934 -62.393 1.00 81.06 963 GLU A C 1
ATOM 7733 O O . GLU A 1 963 ? 25.729 18.562 -63.315 1.00 81.06 963 GLU A O 1
ATOM 7738 N N . LEU A 1 964 ? 26.602 16.646 -62.516 1.00 83.31 964 LEU A N 1
ATOM 7739 C CA . LEU A 1 964 ? 26.474 15.872 -63.756 1.00 83.31 964 LEU A CA 1
ATOM 7740 C C . LEU A 1 964 ? 25.298 14.882 -63.739 1.00 83.31 964 LEU A C 1
ATOM 7742 O O . LEU A 1 964 ? 24.823 14.492 -64.806 1.00 83.31 964 LEU A O 1
ATOM 7746 N N . PHE A 1 965 ? 24.827 14.447 -62.568 1.00 87.44 965 PHE A N 1
ATOM 7747 C CA . PHE A 1 965 ? 23.723 13.487 -62.487 1.00 87.44 965 PHE A CA 1
ATOM 7748 C C . PHE A 1 965 ? 22.362 14.170 -62.757 1.00 87.44 965 PHE A C 1
ATOM 7750 O O . PHE A 1 965 ? 22.139 15.280 -62.273 1.00 87.44 965 PHE A O 1
ATOM 7757 N N . PRO A 1 966 ? 21.407 13.557 -63.491 1.00 86.62 966 PRO A N 1
ATOM 7758 C CA . PRO A 1 966 ? 20.187 14.260 -63.881 1.00 86.62 966 PRO A CA 1
ATOM 7759 C C . PRO A 1 966 ? 19.229 14.455 -62.696 1.00 86.62 966 PRO A C 1
ATOM 7761 O O . PRO A 1 966 ? 18.625 13.497 -62.211 1.00 86.62 966 PRO A O 1
ATOM 7764 N N . GLU A 1 967 ? 19.011 15.709 -62.281 1.00 84.31 967 GLU A N 1
ATOM 7765 C CA . GLU A 1 967 ? 18.001 16.085 -61.269 1.00 84.31 967 GLU A CA 1
ATOM 7766 C C . GLU A 1 967 ? 16.572 15.639 -61.641 1.00 84.31 967 GLU A C 1
ATOM 7768 O O . GLU A 1 967 ? 15.699 15.544 -60.778 1.00 84.31 967 GLU A O 1
ATOM 7773 N N . SER A 1 968 ? 16.318 15.380 -62.929 1.00 88.44 968 SER A N 1
ATOM 7774 C CA . SER A 1 968 ? 15.014 14.975 -63.458 1.00 88.44 968 SER A CA 1
ATOM 7775 C C . SER A 1 968 ? 14.655 13.510 -63.190 1.00 88.44 968 SER A C 1
ATOM 7777 O O . SER A 1 968 ? 13.490 13.144 -63.355 1.00 88.44 968 SER A O 1
ATOM 7779 N N . LEU A 1 969 ? 15.623 12.664 -62.819 1.00 91.12 969 LEU A N 1
ATOM 7780 C CA . LEU A 1 969 ? 15.387 11.258 -62.498 1.00 91.12 969 LEU A CA 1
ATOM 7781 C C . LEU A 1 969 ? 14.910 11.131 -61.053 1.00 91.12 969 LEU A C 1
ATOM 7783 O O . LEU A 1 969 ? 15.580 11.587 -60.127 1.00 91.12 969 LEU A O 1
ATOM 7787 N N . LEU A 1 970 ? 13.768 10.478 -60.857 1.00 92.94 970 LEU A N 1
ATOM 7788 C CA . LEU A 1 970 ? 13.187 10.242 -59.537 1.00 92.94 970 LEU A CA 1
ATOM 7789 C C . LEU A 1 970 ? 13.485 8.823 -59.035 1.00 92.94 970 LEU A C 1
ATOM 7791 O O . LEU A 1 970 ? 13.749 7.903 -59.813 1.00 92.94 970 LEU A O 1
ATOM 7795 N N . VAL A 1 971 ? 13.411 8.628 -57.717 1.00 91.00 971 VAL A N 1
ATOM 7796 C CA . VAL A 1 971 ? 13.599 7.317 -57.067 1.00 91.00 971 VAL A CA 1
ATOM 7797 C C . VAL A 1 971 ? 12.674 6.241 -57.654 1.00 91.00 971 VAL A C 1
ATOM 7799 O O . VAL A 1 971 ? 13.086 5.089 -57.792 1.00 91.00 971 VAL A O 1
ATOM 7802 N N . ASN A 1 972 ? 11.452 6.599 -58.061 1.00 91.44 972 ASN A N 1
ATOM 7803 C CA . ASN A 1 972 ? 10.498 5.671 -58.672 1.00 91.44 972 ASN A CA 1
ATOM 7804 C C . ASN A 1 972 ? 10.789 5.254 -60.127 1.00 91.44 972 ASN A C 1
ATOM 7806 O O . ASN A 1 972 ? 10.102 4.377 -60.646 1.00 91.44 972 ASN A O 1
ATOM 7810 N N . GLN A 1 973 ? 11.811 5.828 -60.760 1.00 92.94 973 GLN A N 1
ATOM 7811 C CA . GLN A 1 973 ? 12.235 5.527 -62.134 1.00 92.94 973 GLN A CA 1
ATOM 7812 C C . GLN A 1 973 ? 13.570 4.762 -62.185 1.00 92.94 973 GLN A C 1
ATOM 7814 O O . GLN A 1 973 ? 14.044 4.399 -63.263 1.00 92.94 973 GLN A O 1
ATOM 7819 N N . ALA A 1 974 ? 14.193 4.496 -61.029 1.00 91.50 974 ALA A N 1
ATOM 7820 C CA . ALA A 1 974 ? 15.544 3.941 -60.940 1.00 91.50 974 ALA A CA 1
ATOM 7821 C C . ALA A 1 974 ? 15.706 2.572 -61.631 1.00 91.50 974 ALA A C 1
ATOM 7823 O O . ALA A 1 974 ? 16.745 2.325 -62.244 1.00 91.50 974 ALA A O 1
ATOM 7824 N N . PHE A 1 975 ? 14.692 1.697 -61.576 1.00 91.38 975 PHE A N 1
ATOM 7825 C CA . PHE A 1 975 ? 14.748 0.384 -62.232 1.00 91.38 975 PHE A CA 1
ATOM 7826 C C . PHE A 1 975 ? 14.718 0.491 -63.763 1.00 91.38 975 PHE A C 1
ATOM 7828 O O . PHE A 1 975 ? 15.540 -0.126 -64.438 1.00 91.38 975 PHE A O 1
ATOM 7835 N N . GLU A 1 976 ? 13.822 1.309 -64.321 1.00 91.75 976 GLU A N 1
ATOM 7836 C CA . GLU A 1 976 ? 13.738 1.513 -65.773 1.00 91.75 976 GLU A CA 1
ATOM 7837 C C . GLU A 1 976 ? 14.936 2.316 -66.311 1.00 91.75 976 GLU A C 1
ATOM 7839 O O . GLU A 1 976 ? 15.365 2.083 -67.439 1.00 91.75 976 GLU A O 1
ATOM 7844 N N . ALA A 1 977 ? 15.553 3.180 -65.495 1.00 91.31 977 ALA A N 1
ATOM 7845 C CA . ALA A 1 977 ? 16.835 3.811 -65.819 1.00 91.31 977 ALA A CA 1
ATOM 7846 C C . ALA A 1 977 ? 17.998 2.812 -65.872 1.00 91.31 977 ALA A C 1
ATOM 7848 O O . ALA A 1 977 ? 18.779 2.841 -66.821 1.00 91.31 977 ALA A O 1
ATOM 7849 N N . TYR A 1 978 ? 18.093 1.896 -64.903 1.00 92.06 978 TYR A N 1
ATOM 7850 C CA . TYR A 1 978 ? 19.066 0.802 -64.939 1.00 92.06 978 TYR A CA 1
ATOM 7851 C C . TYR A 1 978 ? 18.873 -0.060 -66.195 1.00 92.06 978 TYR A C 1
ATOM 7853 O O . TYR A 1 978 ? 19.800 -0.225 -66.988 1.00 92.06 978 TYR A O 1
ATOM 7861 N N . LYS A 1 979 ? 17.646 -0.543 -66.411 1.00 89.06 979 LYS A N 1
ATOM 7862 C CA . LYS A 1 979 ? 17.270 -1.410 -67.531 1.00 89.06 979 LYS A CA 1
ATOM 7863 C C . LYS A 1 979 ? 17.530 -0.766 -68.895 1.00 89.06 979 LYS A C 1
ATOM 7865 O O . LYS A 1 979 ? 18.115 -1.421 -69.751 1.00 89.06 979 LYS A O 1
ATOM 7870 N N . TYR A 1 980 ? 17.194 0.514 -69.081 1.00 90.50 980 TYR A N 1
ATOM 7871 C CA . TYR A 1 980 ? 17.478 1.243 -70.325 1.00 90.50 980 TYR A CA 1
ATOM 7872 C C . TYR A 1 980 ? 18.972 1.228 -70.684 1.00 90.50 980 TYR A C 1
ATOM 7874 O O . TYR A 1 980 ? 19.324 0.975 -71.835 1.00 90.50 980 TYR A O 1
ATOM 7882 N N . VAL A 1 981 ? 19.854 1.443 -69.700 1.00 88.44 981 VAL A N 1
ATOM 7883 C CA . VAL A 1 981 ? 21.309 1.432 -69.920 1.00 88.44 981 VAL A CA 1
ATOM 7884 C C . VAL A 1 981 ? 21.814 0.026 -70.260 1.00 88.44 981 VAL A C 1
ATOM 7886 O O . VAL A 1 981 ? 22.646 -0.106 -71.156 1.00 88.44 981 VAL A O 1
ATOM 7889 N N . ILE A 1 982 ? 21.284 -1.028 -69.625 1.00 85.19 982 ILE A N 1
ATOM 7890 C CA . ILE A 1 982 ? 21.628 -2.418 -69.979 1.00 85.19 982 ILE A CA 1
ATOM 7891 C C . ILE A 1 982 ? 21.169 -2.760 -71.399 1.00 85.19 982 ILE A C 1
ATOM 7893 O O . ILE A 1 982 ? 21.964 -3.275 -72.183 1.00 85.19 982 ILE A O 1
ATOM 7897 N N . GLU A 1 983 ? 19.937 -2.399 -71.770 1.00 85.06 983 GLU A N 1
ATOM 7898 C CA . GLU A 1 983 ? 19.427 -2.588 -73.131 1.00 85.06 983 GLU A CA 1
ATOM 7899 C C . GLU A 1 983 ? 20.322 -1.887 -74.173 1.00 85.06 983 GLU A C 1
ATOM 7901 O O . GLU A 1 983 ? 20.575 -2.460 -75.233 1.00 85.06 983 GLU A O 1
ATOM 7906 N N . GLN A 1 984 ? 20.867 -0.693 -73.896 1.00 82.56 984 GLN A N 1
ATOM 7907 C CA . GLN A 1 984 ? 21.818 -0.045 -74.815 1.00 82.56 984 GLN A CA 1
ATOM 7908 C C . GLN A 1 984 ? 23.172 -0.775 -74.898 1.00 82.56 984 GLN A C 1
ATOM 7910 O O . GLN A 1 984 ? 23.689 -0.952 -76.003 1.00 82.56 984 GLN A O 1
ATOM 7915 N N . ILE A 1 985 ? 23.725 -1.252 -73.774 1.00 80.50 985 ILE A N 1
ATOM 7916 C CA . ILE A 1 985 ? 24.978 -2.034 -73.757 1.00 80.50 985 ILE A CA 1
ATOM 7917 C C . ILE A 1 985 ? 24.827 -3.313 -74.600 1.00 80.50 985 ILE A C 1
ATOM 7919 O O . ILE A 1 985 ? 25.659 -3.589 -75.469 1.00 80.50 985 ILE A O 1
ATOM 7923 N N . GLU A 1 986 ? 23.746 -4.073 -74.400 1.00 76.88 986 GLU A N 1
ATOM 7924 C CA . GLU A 1 986 ? 23.494 -5.313 -75.144 1.00 76.88 986 GLU A CA 1
ATOM 7925 C C . GLU A 1 986 ? 23.271 -5.061 -76.645 1.00 76.88 986 GLU A C 1
ATOM 7927 O O . GLU A 1 986 ? 23.783 -5.808 -77.485 1.00 76.88 986 GLU A O 1
ATOM 7932 N N . ASN A 1 987 ? 22.564 -3.987 -77.014 1.00 72.19 987 ASN A N 1
ATOM 7933 C CA . ASN A 1 987 ? 22.374 -3.624 -78.421 1.00 72.19 987 ASN A CA 1
ATOM 7934 C C . ASN A 1 987 ? 23.685 -3.181 -79.100 1.00 72.19 987 ASN A C 1
ATOM 7936 O O . ASN A 1 987 ? 23.917 -3.545 -80.255 1.00 72.19 987 ASN A O 1
ATOM 7940 N N . GLY A 1 988 ? 24.569 -2.469 -78.391 1.00 62.53 988 GLY A N 1
ATOM 7941 C CA . GLY A 1 988 ? 25.883 -2.062 -78.903 1.00 62.53 988 GLY A CA 1
ATOM 7942 C C . GLY A 1 988 ? 26.783 -3.252 -79.259 1.00 62.53 988 GLY A C 1
ATOM 7943 O O . GLY A 1 988 ? 27.309 -3.324 -80.371 1.00 62.53 988 GLY A O 1
ATOM 7944 N N . ILE A 1 989 ? 26.881 -4.241 -78.362 1.00 57.47 989 ILE A N 1
ATOM 7945 C CA . ILE A 1 989 ? 27.699 -5.458 -78.554 1.00 57.47 989 ILE A CA 1
ATOM 7946 C C . ILE A 1 989 ? 27.286 -6.237 -79.817 1.00 57.47 989 ILE A C 1
ATOM 7948 O O . ILE A 1 989 ? 28.129 -6.812 -80.508 1.00 57.47 989 ILE A O 1
ATOM 7952 N N . ASN A 1 990 ? 25.994 -6.240 -80.156 1.00 47.00 990 ASN A N 1
ATOM 7953 C CA . ASN A 1 990 ? 25.495 -6.937 -81.340 1.00 47.00 990 ASN A CA 1
ATOM 7954 C C . ASN A 1 990 ? 25.900 -6.257 -82.665 1.00 47.00 990 ASN A C 1
ATOM 7956 O O . ASN A 1 990 ? 26.072 -6.953 -83.670 1.00 47.00 990 ASN A O 1
ATOM 7960 N N . ALA A 1 991 ? 26.100 -4.934 -82.689 1.00 46.25 991 ALA A N 1
ATOM 7961 C CA . ALA A 1 991 ? 26.430 -4.191 -83.909 1.00 46.25 991 ALA A CA 1
ATOM 7962 C C . ALA A 1 991 ? 27.854 -4.481 -84.429 1.00 46.25 991 ALA A C 1
ATOM 7964 O O . ALA A 1 991 ? 28.039 -4.739 -85.625 1.00 46.25 991 ALA A O 1
ATOM 7965 N N . ASP A 1 992 ? 28.843 -4.514 -83.530 1.00 42.44 992 ASP A N 1
ATOM 7966 C CA . ASP A 1 992 ? 30.268 -4.718 -83.851 1.00 42.44 992 ASP A CA 1
ATOM 7967 C C . ASP A 1 992 ? 30.567 -6.092 -84.481 1.00 42.44 992 ASP A C 1
ATOM 7969 O O . ASP A 1 992 ? 31.546 -6.264 -85.210 1.00 42.44 992 ASP A O 1
ATOM 7973 N N . SER A 1 993 ? 29.684 -7.075 -84.277 1.00 39.69 993 SER A N 1
ATOM 7974 C CA . SER A 1 993 ? 29.807 -8.424 -84.850 1.00 39.69 993 SER A CA 1
ATOM 7975 C C . SER A 1 993 ? 29.726 -8.479 -86.389 1.00 39.69 993 SER A C 1
ATOM 7977 O O . SER A 1 993 ? 30.013 -9.517 -86.988 1.00 39.69 993 SER A O 1
ATOM 7979 N N . SER A 1 994 ? 29.335 -7.379 -87.045 1.00 36.53 994 SER A N 1
ATOM 7980 C CA . SER A 1 994 ? 28.910 -7.365 -88.452 1.00 36.53 994 SER A CA 1
ATOM 7981 C C . SER A 1 994 ? 29.966 -6.927 -89.483 1.00 36.53 994 SER A C 1
ATOM 7983 O O . SER A 1 994 ? 29.731 -7.082 -90.684 1.00 36.53 994 SER A O 1
ATOM 7985 N N . VAL A 1 995 ? 31.136 -6.414 -89.068 1.00 39.59 995 VAL A N 1
ATOM 7986 C CA . VAL A 1 995 ? 32.113 -5.783 -89.985 1.00 39.59 995 VAL A CA 1
ATOM 7987 C C . VAL A 1 995 ? 33.501 -6.433 -89.922 1.00 39.59 995 VAL A C 1
ATOM 7989 O O . VAL A 1 995 ? 34.400 -5.936 -89.252 1.00 39.59 995 VAL A O 1
ATOM 7992 N N . ASN A 1 996 ? 33.723 -7.513 -90.686 1.00 31.28 996 ASN A N 1
ATOM 7993 C CA . ASN A 1 996 ? 35.078 -7.922 -91.101 1.00 31.28 996 ASN A CA 1
ATOM 7994 C C . ASN A 1 996 ? 35.094 -8.908 -92.291 1.00 31.28 996 ASN A C 1
ATOM 7996 O O . ASN A 1 996 ? 34.775 -10.087 -92.147 1.00 31.28 996 ASN A O 1
ATOM 8000 N N . SER A 1 997 ? 35.519 -8.442 -93.472 1.00 26.41 997 SER A N 1
ATOM 8001 C CA . SER A 1 997 ? 35.985 -9.268 -94.607 1.00 26.41 997 SER A CA 1
ATOM 8002 C C . SER A 1 997 ? 36.719 -8.383 -95.636 1.00 26.41 997 SER A C 1
ATOM 8004 O O . SER A 1 997 ? 36.143 -7.384 -96.070 1.00 26.41 997 SER A O 1
ATOM 8006 N N . PRO A 1 998 ? 37.975 -8.687 -96.025 1.00 37.72 998 PRO A N 1
ATOM 8007 C CA . PRO A 1 998 ? 38.797 -7.785 -96.839 1.00 37.72 998 PRO A CA 1
ATOM 8008 C C . PRO A 1 998 ? 38.526 -7.860 -98.354 1.00 37.72 998 PRO A C 1
ATOM 8010 O O . PRO A 1 998 ? 37.922 -8.797 -98.874 1.00 37.72 998 PRO A O 1
ATOM 8013 N N . THR A 1 999 ? 38.995 -6.837 -99.069 1.00 31.62 999 THR A N 1
ATOM 8014 C CA . THR A 1 999 ? 38.666 -6.532 -100.470 1.00 31.62 999 THR A CA 1
ATOM 8015 C C . THR A 1 999 ? 39.512 -7.254 -101.524 1.00 31.62 999 THR A C 1
ATOM 8017 O O . THR A 1 999 ? 40.691 -7.541 -101.338 1.00 31.62 999 THR A O 1
ATOM 8020 N N . SER A 1 1000 ? 38.930 -7.413 -102.719 1.00 26.69 1000 SER A N 1
ATOM 8021 C CA . SER A 1 1000 ? 39.674 -7.456 -103.986 1.00 26.69 1000 SER A CA 1
ATOM 8022 C C . SER A 1 1000 ? 38.900 -6.697 -105.073 1.00 26.69 1000 SER A C 1
ATOM 8024 O O . SER A 1 1000 ? 37.670 -6.695 -105.084 1.00 26.69 1000 SER A O 1
ATOM 8026 N N . THR A 1 1001 ? 39.610 -5.983 -105.946 1.00 29.19 1001 THR A N 1
ATOM 8027 C CA . THR A 1 1001 ? 39.053 -5.070 -106.961 1.00 29.19 1001 THR A CA 1
ATOM 8028 C C . THR A 1 1001 ? 39.256 -5.607 -108.377 1.00 29.19 1001 THR A C 1
ATOM 8030 O O . THR A 1 1001 ? 40.293 -6.208 -108.637 1.00 29.19 1001 THR A O 1
ATOM 8033 N N . LEU A 1 1002 ? 38.332 -5.312 -109.311 1.00 27.44 1002 LEU A N 1
ATOM 8034 C CA . LEU A 1 1002 ? 38.658 -5.046 -110.729 1.00 27.44 1002 LEU A CA 1
ATOM 8035 C C . LEU A 1 1002 ? 37.477 -4.489 -111.568 1.00 27.44 1002 LEU A C 1
ATOM 8037 O O . LEU A 1 1002 ? 36.377 -5.025 -111.587 1.00 27.44 1002 LEU A O 1
ATOM 8041 N N . ASN A 1 1003 ? 37.777 -3.398 -112.275 1.00 27.39 1003 ASN A N 1
ATOM 8042 C CA . ASN A 1 1003 ? 37.166 -2.757 -113.455 1.00 27.39 1003 ASN A CA 1
ATOM 8043 C C . ASN A 1 1003 ? 35.886 -3.331 -114.131 1.00 27.39 1003 ASN A C 1
ATOM 8045 O O . ASN A 1 1003 ? 35.948 -4.300 -114.876 1.00 27.39 1003 ASN A O 1
ATOM 8049 N N . ALA A 1 1004 ? 34.792 -2.564 -114.016 1.00 26.16 1004 ALA A N 1
ATOM 8050 C CA . ALA A 1 1004 ? 34.105 -1.797 -115.084 1.00 26.16 1004 ALA A CA 1
ATOM 8051 C C . ALA A 1 1004 ? 33.694 -2.400 -116.468 1.00 26.16 1004 ALA A C 1
ATOM 8053 O O . ALA A 1 1004 ? 34.455 -3.085 -117.138 1.00 26.16 1004 ALA A O 1
ATOM 8054 N N . VAL A 1 1005 ? 32.561 -1.858 -116.970 1.00 25.16 1005 VAL A N 1
ATOM 8055 C CA . VAL A 1 1005 ? 32.059 -1.761 -118.376 1.00 25.16 1005 VAL A CA 1
ATOM 8056 C C . VAL A 1 1005 ? 30.974 -2.764 -118.862 1.00 25.16 1005 VAL A C 1
ATOM 8058 O O . VAL A 1 1005 ? 31.264 -3.802 -119.436 1.00 25.16 1005 VAL A O 1
ATOM 8061 N N . ALA A 1 1006 ? 29.721 -2.275 -118.790 1.00 24.88 1006 ALA A N 1
ATOM 8062 C CA . ALA A 1 1006 ? 28.622 -2.348 -119.782 1.00 24.88 1006 ALA A CA 1
ATOM 8063 C C . ALA A 1 1006 ? 27.749 -3.611 -120.048 1.00 24.88 1006 ALA A C 1
ATOM 8065 O O . ALA A 1 1006 ? 28.177 -4.757 -120.043 1.00 24.88 1006 ALA A O 1
ATOM 8066 N N . SER A 1 1007 ? 26.507 -3.275 -120.449 1.00 24.05 1007 SER A N 1
ATOM 8067 C CA . SER A 1 1007 ? 25.548 -3.980 -121.333 1.00 24.05 1007 SER A CA 1
ATOM 8068 C C . SER A 1 1007 ? 24.773 -5.238 -120.872 1.00 24.05 1007 SER A C 1
ATOM 8070 O O . SER A 1 1007 ? 25.229 -6.360 -121.037 1.00 24.05 1007 SER A O 1
ATOM 8072 N N . THR A 1 1008 ? 23.501 -4.976 -120.516 1.00 26.59 1008 THR A N 1
ATOM 8073 C CA . THR A 1 1008 ? 22.249 -5.612 -121.021 1.00 26.59 1008 THR A CA 1
ATOM 8074 C C . THR A 1 1008 ? 21.830 -7.055 -120.663 1.00 26.59 1008 THR A C 1
ATOM 8076 O O . THR A 1 1008 ? 22.628 -7.963 -120.492 1.00 26.59 1008 THR A O 1
ATOM 8079 N N . ASP A 1 1009 ? 20.497 -7.205 -120.659 1.00 26.14 1009 ASP A N 1
ATOM 8080 C CA . ASP A 1 1009 ? 19.654 -8.403 -120.823 1.00 26.14 1009 ASP A CA 1
ATOM 8081 C C . ASP A 1 1009 ? 19.437 -9.408 -119.665 1.00 26.14 1009 ASP A C 1
ATOM 8083 O O . ASP A 1 1009 ? 20.167 -10.361 -119.415 1.00 26.14 1009 ASP A O 1
ATOM 8087 N N . SER A 1 1010 ? 18.264 -9.231 -119.042 1.00 23.88 1010 SER A N 1
ATOM 8088 C CA . SER A 1 1010 ? 17.372 -10.291 -118.528 1.00 23.88 1010 SER A CA 1
ATOM 8089 C C . SER A 1 1010 ? 16.803 -11.118 -119.720 1.00 23.88 1010 SER A C 1
ATOM 8091 O O . SER A 1 1010 ? 16.769 -10.541 -120.808 1.00 23.88 1010 SER A O 1
ATOM 8093 N N . PRO A 1 1011 ? 16.246 -12.360 -119.586 1.00 43.44 1011 PRO A N 1
ATOM 8094 C CA . PRO A 1 1011 ? 15.564 -12.831 -118.372 1.00 43.44 1011 PRO A CA 1
ATOM 8095 C C . PRO A 1 1011 ? 15.513 -14.350 -118.021 1.00 43.44 1011 PRO A C 1
ATOM 8097 O O . PRO A 1 1011 ? 15.528 -15.242 -118.864 1.00 43.44 1011 PRO A O 1
ATOM 8100 N N . SER A 1 1012 ? 15.134 -14.588 -116.756 1.00 25.41 1012 SER A N 1
ATOM 8101 C CA . SER A 1 1012 ? 14.202 -15.638 -116.275 1.00 25.41 1012 SER A CA 1
ATOM 8102 C C . SER A 1 1012 ? 14.628 -17.101 -116.005 1.00 25.41 1012 SER A C 1
ATOM 8104 O O . SER A 1 1012 ? 15.395 -17.722 -116.725 1.00 25.41 1012 SER A O 1
ATOM 8106 N N . ALA A 1 1013 ? 13.901 -17.649 -115.013 1.00 25.89 1013 ALA A N 1
ATOM 8107 C CA . ALA A 1 1013 ? 13.395 -19.026 -114.868 1.00 25.89 1013 ALA A CA 1
ATOM 8108 C C . ALA A 1 1013 ? 14.247 -20.133 -114.194 1.00 25.89 1013 ALA A C 1
ATOM 8110 O O . ALA A 1 1013 ? 15.159 -20.672 -114.794 1.00 25.89 1013 ALA A O 1
ATOM 8111 N N . LYS A 1 1014 ? 13.749 -20.563 -113.010 1.00 26.56 1014 LYS A N 1
ATOM 8112 C CA . LYS A 1 1014 ? 13.488 -21.954 -112.526 1.00 26.56 1014 LYS A CA 1
ATOM 8113 C C . LYS A 1 1014 ? 14.642 -22.995 -112.627 1.00 26.56 1014 LYS A C 1
ATOM 8115 O O . LYS A 1 1014 ? 15.240 -23.167 -113.671 1.00 26.56 1014 LYS A O 1
ATOM 8120 N N . ALA A 1 1015 ? 14.900 -23.863 -111.641 1.00 24.67 1015 ALA A N 1
ATOM 8121 C CA . ALA A 1 1015 ? 13.964 -24.550 -110.740 1.00 24.67 1015 ALA A CA 1
ATOM 8122 C C . ALA A 1 1015 ? 14.694 -25.292 -109.584 1.00 24.67 1015 ALA A C 1
ATOM 8124 O O . ALA A 1 1015 ? 15.902 -25.433 -109.656 1.00 24.67 1015 ALA A O 1
ATOM 8125 N N . CYS A 1 1016 ? 13.920 -25.848 -108.630 1.00 24.12 1016 CYS A N 1
ATOM 8126 C CA . CYS A 1 1016 ? 14.062 -27.193 -108.006 1.00 24.12 1016 CYS A CA 1
ATOM 8127 C C . CYS A 1 1016 ? 15.413 -27.674 -107.395 1.00 24.12 1016 CYS A C 1
ATOM 8129 O O . CYS A 1 1016 ? 16.461 -27.543 -108.001 1.00 24.12 1016 CYS A O 1
ATOM 8131 N N . THR A 1 1017 ? 15.473 -28.388 -106.258 1.00 27.67 1017 THR A N 1
ATOM 8132 C CA . THR A 1 1017 ? 14.489 -28.744 -105.200 1.00 27.67 1017 THR A CA 1
ATOM 8133 C C . THR A 1 1017 ? 15.232 -29.338 -103.986 1.00 27.67 1017 THR A C 1
ATOM 8135 O O . THR A 1 1017 ? 16.358 -29.795 -104.124 1.00 27.67 1017 THR A O 1
ATOM 8138 N N . THR A 1 1018 ? 14.539 -29.443 -102.842 1.00 26.95 1018 THR A N 1
ATOM 8139 C CA . THR A 1 1018 ? 14.761 -30.441 -101.766 1.00 26.95 1018 THR A CA 1
ATOM 8140 C C . THR A 1 1018 ? 16.178 -30.642 -101.202 1.00 26.95 1018 THR A C 1
ATOM 8142 O O . THR A 1 1018 ? 16.947 -31.457 -101.702 1.00 26.95 1018 THR A O 1
ATOM 8145 N N . LEU A 1 1019 ? 16.353 -30.203 -99.954 1.00 26.97 1019 LEU A N 1
ATOM 8146 C CA . LEU A 1 1019 ? 16.182 -31.171 -98.864 1.00 26.97 1019 LEU A CA 1
ATOM 8147 C C . LEU A 1 1019 ? 15.070 -30.671 -97.926 1.00 26.97 1019 LEU A C 1
ATOM 8149 O O . LEU A 1 1019 ? 14.855 -29.466 -97.814 1.00 26.97 1019 LEU A O 1
ATOM 8153 N N . ASN A 1 1020 ? 14.281 -31.581 -97.356 1.00 28.59 1020 ASN A N 1
ATOM 8154 C CA . ASN A 1 1020 ? 13.090 -31.272 -96.558 1.00 28.59 1020 ASN A CA 1
ATOM 8155 C C . ASN A 1 1020 ? 12.792 -32.447 -95.603 1.00 28.59 1020 ASN A C 1
ATOM 8157 O O . ASN A 1 1020 ? 13.307 -33.543 -95.813 1.00 28.59 1020 ASN A O 1
ATOM 8161 N N . ALA A 1 1021 ? 11.893 -32.222 -94.641 1.00 27.75 1021 ALA A N 1
ATOM 8162 C CA . ALA A 1 1021 ? 11.486 -33.103 -93.542 1.00 27.75 1021 ALA A CA 1
ATOM 8163 C C . ALA A 1 1021 ? 12.509 -33.241 -92.382 1.00 27.75 1021 ALA A C 1
ATOM 8165 O O . ALA A 1 1021 ? 13.710 -33.125 -92.583 1.00 27.75 1021 ALA A O 1
ATOM 8166 N N . CYS A 1 1022 ? 12.074 -33.466 -91.133 1.00 23.56 1022 CYS A N 1
ATOM 8167 C CA . CYS A 1 1022 ? 10.698 -33.736 -90.685 1.00 23.56 1022 CYS A CA 1
ATOM 8168 C C . CYS A 1 1022 ? 10.154 -32.704 -89.679 1.00 23.56 1022 CYS A C 1
ATOM 8170 O O . CYS A 1 1022 ? 10.902 -31.997 -89.013 1.00 23.56 1022 CYS A O 1
ATOM 8172 N N . ASN A 1 1023 ? 8.826 -32.602 -89.618 1.00 27.06 1023 ASN A N 1
ATOM 8173 C CA . ASN A 1 1023 ? 8.082 -31.523 -88.969 1.00 27.06 1023 ASN A CA 1
ATOM 8174 C C . ASN A 1 1023 ? 7.334 -31.983 -87.702 1.00 27.06 1023 ASN A C 1
ATOM 8176 O O . ASN A 1 1023 ? 7.207 -33.175 -87.430 1.00 27.06 1023 ASN A O 1
ATOM 8180 N N . LYS A 1 1024 ? 6.764 -31.002 -86.992 1.00 30.62 1024 LYS A N 1
ATOM 8181 C CA . LYS A 1 1024 ? 5.788 -31.136 -85.891 1.00 30.62 1024 LYS A CA 1
ATOM 8182 C C . LYS A 1 1024 ? 4.773 -32.287 -86.032 1.00 30.62 1024 LYS A C 1
ATOM 8184 O O . LYS A 1 1024 ? 4.104 -32.414 -87.057 1.00 30.62 1024 LYS A O 1
ATOM 8189 N N . ALA A 1 1025 ? 4.494 -32.948 -84.908 1.00 26.17 1025 ALA A N 1
ATOM 8190 C CA . ALA A 1 1025 ? 3.224 -33.607 -84.575 1.00 26.17 1025 ALA A CA 1
ATOM 8191 C C . ALA A 1 1025 ? 3.087 -33.643 -83.028 1.00 26.17 1025 ALA A C 1
ATOM 8193 O O . ALA A 1 1025 ? 4.107 -33.723 -82.356 1.00 26.17 1025 ALA A O 1
ATOM 8194 N N . LYS A 1 1026 ? 1.909 -33.576 -82.386 1.00 23.92 1026 LYS A N 1
ATOM 8195 C CA . LYS A 1 1026 ? 0.524 -33.375 -82.868 1.00 23.92 1026 LYS A CA 1
ATOM 8196 C C . LYS A 1 1026 ? -0.352 -32.767 -81.744 1.00 23.92 1026 LYS A C 1
ATOM 8198 O O . LYS A 1 1026 ? 0.115 -32.584 -80.628 1.00 23.92 1026 LYS A O 1
ATOM 8203 N N . THR A 1 1027 ? -1.618 -32.470 -82.040 1.00 26.77 1027 THR A N 1
ATOM 8204 C CA . THR A 1 1027 ? -2.611 -31.827 -81.142 1.00 26.77 1027 THR A CA 1
ATOM 8205 C C . THR A 1 1027 ? -3.826 -32.753 -80.910 1.00 26.77 1027 THR A C 1
ATOM 8207 O O . THR A 1 1027 ? -3.942 -33.743 -81.633 1.00 26.77 1027 THR A O 1
ATOM 8210 N N . ILE A 1 1028 ? -4.768 -32.359 -80.024 1.00 27.38 1028 ILE A N 1
ATOM 8211 C CA . ILE A 1 1028 ? -6.127 -32.935 -79.783 1.00 27.38 1028 ILE A CA 1
ATOM 8212 C C . ILE A 1 1028 ? -6.094 -34.162 -78.831 1.00 27.38 1028 ILE A C 1
ATOM 8214 O O . ILE A 1 1028 ? -5.200 -34.988 -78.958 1.00 27.38 1028 ILE A O 1
ATOM 8218 N N . CYS A 1 1029 ? -6.971 -34.350 -77.825 1.00 24.97 1029 CYS A N 1
ATOM 8219 C CA . CYS A 1 1029 ? -8.315 -33.813 -77.485 1.00 24.97 1029 CYS A CA 1
ATOM 8220 C C . CYS A 1 1029 ? -8.430 -33.532 -75.954 1.00 24.97 1029 CYS A C 1
ATOM 8222 O O . CYS A 1 1029 ? -7.649 -34.100 -75.202 1.00 24.97 1029 CYS A O 1
ATOM 8224 N N . GLY A 1 1030 ? -9.374 -32.760 -75.388 1.00 23.80 1030 GLY A N 1
ATOM 8225 C CA . GLY A 1 1030 ? -10.347 -31.814 -75.961 1.00 23.80 1030 GLY A CA 1
ATOM 8226 C C . GLY A 1 1030 ? -11.647 -31.648 -75.131 1.00 23.80 1030 GLY A C 1
ATOM 8227 O O . GLY A 1 1030 ? -12.248 -32.646 -74.754 1.00 23.80 1030 GLY A O 1
ATOM 8228 N N . SER A 1 1031 ? -12.125 -30.396 -74.976 1.00 27.69 1031 SER A N 1
ATOM 8229 C CA . SER A 1 1031 ? -13.488 -29.942 -74.558 1.00 27.69 1031 SER A CA 1
ATOM 8230 C C . SER A 1 1031 ? -14.030 -30.272 -73.142 1.00 27.69 1031 SER A C 1
ATOM 8232 O O . SER A 1 1031 ? -13.718 -31.320 -72.598 1.00 27.69 1031 SER A O 1
ATOM 8234 N N . ALA A 1 1032 ? -14.924 -29.482 -72.514 1.00 26.80 1032 ALA A N 1
ATOM 8235 C CA . ALA A 1 1032 ? -15.291 -28.047 -72.623 1.00 26.80 1032 ALA A CA 1
ATOM 8236 C C . ALA A 1 1032 ? -16.324 -27.672 -71.522 1.00 26.80 1032 ALA A C 1
ATOM 8238 O O . ALA A 1 1032 ? -17.111 -28.537 -71.154 1.00 26.80 1032 ALA A O 1
ATOM 8239 N N . PHE A 1 1033 ? -16.403 -26.398 -71.088 1.00 23.25 1033 PHE A N 1
ATOM 8240 C CA . PHE A 1 1033 ? -17.627 -25.556 -71.153 1.00 23.25 1033 PHE A CA 1
ATOM 8241 C C . PHE A 1 1033 ? -17.353 -24.077 -70.769 1.00 23.25 1033 PHE A C 1
ATOM 8243 O O . PHE A 1 1033 ? -16.216 -23.712 -70.485 1.00 23.25 1033 PHE A O 1
ATOM 8250 N N . VAL A 1 1034 ? -18.379 -23.219 -70.862 1.00 26.36 1034 VAL A N 1
ATOM 8251 C CA . VAL A 1 1034 ? -18.326 -21.735 -70.924 1.00 26.36 1034 VAL A CA 1
ATOM 8252 C C . VAL A 1 1034 ? -19.096 -21.103 -69.730 1.00 26.36 1034 VAL A C 1
ATOM 8254 O O . VAL A 1 1034 ? -20.027 -21.744 -69.240 1.00 26.36 1034 VAL A O 1
ATOM 8257 N N . PRO A 1 1035 ? -18.726 -19.902 -69.220 1.00 42.62 1035 PRO A N 1
ATOM 8258 C CA . PRO A 1 1035 ? -19.184 -19.392 -67.914 1.00 42.62 1035 PRO A CA 1
ATOM 8259 C C . PRO A 1 1035 ? -20.430 -18.482 -67.982 1.00 42.62 1035 PRO A C 1
ATOM 8261 O O . PRO A 1 1035 ? -20.901 -18.145 -69.069 1.00 42.62 1035 PRO A O 1
ATOM 8264 N N . PRO A 1 1036 ? -20.894 -17.981 -66.820 1.00 29.92 1036 PRO A N 1
ATOM 8265 C CA . PRO A 1 1036 ? -21.503 -16.653 -66.725 1.00 29.92 1036 PRO A CA 1
ATOM 8266 C C . PRO A 1 1036 ? -20.821 -15.728 -65.689 1.00 29.92 1036 PRO A C 1
ATOM 8268 O O . PRO A 1 1036 ? -20.109 -16.159 -64.787 1.00 29.92 1036 PRO A O 1
ATOM 8271 N N . THR A 1 1037 ? -21.076 -14.427 -65.830 1.00 28.00 1037 THR A N 1
ATOM 8272 C CA . THR A 1 1037 ? -20.619 -13.311 -64.975 1.00 28.00 1037 THR A CA 1
ATOM 8273 C C . THR A 1 1037 ? -21.574 -13.012 -63.811 1.00 28.00 1037 THR A C 1
ATOM 8275 O O . THR A 1 1037 ? -22.767 -13.255 -63.981 1.00 28.00 1037 THR A O 1
ATOM 8278 N N . LEU A 1 1038 ? -21.113 -12.333 -62.739 1.00 25.30 1038 LEU A N 1
ATOM 8279 C CA . LEU A 1 1038 ? -21.679 -11.043 -62.256 1.00 25.30 1038 LEU A CA 1
ATOM 8280 C C . LEU A 1 1038 ? -21.015 -10.477 -60.974 1.00 25.30 1038 LEU A C 1
ATOM 8282 O O . LEU A 1 1038 ? -20.267 -11.158 -60.281 1.00 25.30 1038 LEU A O 1
ATOM 8286 N N . ASN A 1 1039 ? -21.312 -9.200 -60.703 1.00 25.94 1039 ASN A N 1
ATOM 8287 C CA . ASN A 1 1039 ? -20.839 -8.361 -59.588 1.00 25.94 1039 ASN A CA 1
ATOM 8288 C C . ASN A 1 1039 ? -21.214 -8.892 -58.184 1.00 25.94 1039 ASN A C 1
ATOM 8290 O O . ASN A 1 1039 ? -22.276 -9.487 -58.018 1.00 25.94 1039 ASN A O 1
ATOM 8294 N N . GLY A 1 1040 ? -20.449 -8.519 -57.146 1.00 23.47 1040 GLY A N 1
ATOM 8295 C CA . GLY A 1 1040 ? -20.862 -8.688 -55.743 1.00 23.47 1040 GLY A CA 1
ATOM 8296 C C . GLY A 1 1040 ? -19.927 -8.008 -54.735 1.00 23.47 1040 GLY A C 1
ATOM 8297 O O . GLY A 1 1040 ? -18.730 -8.271 -54.722 1.00 23.47 1040 GLY A O 1
ATOM 8298 N N . SER A 1 1041 ? -20.463 -7.116 -53.901 1.00 23.83 1041 SER A N 1
ATOM 8299 C CA . SER A 1 1041 ? -19.713 -6.299 -52.938 1.00 23.83 1041 SER A CA 1
ATOM 8300 C C . SER A 1 1041 ? -19.613 -6.905 -51.526 1.00 23.83 1041 SER A C 1
ATOM 8302 O O . SER A 1 1041 ? -20.552 -7.536 -51.054 1.00 23.83 1041 SER A O 1
ATOM 8304 N N . SER A 1 1042 ? -18.546 -6.514 -50.815 1.00 23.61 1042 SER A N 1
ATOM 8305 C CA . SER A 1 1042 ? -18.504 -6.165 -49.375 1.00 23.61 1042 SER A CA 1
ATOM 8306 C C . SER A 1 1042 ? -18.710 -7.206 -48.245 1.00 23.61 1042 SER A C 1
ATOM 8308 O O . SER A 1 1042 ? -19.780 -7.782 -48.098 1.00 23.61 1042 SER A O 1
ATOM 8310 N N . HIS A 1 1043 ? -17.753 -7.156 -47.300 1.00 24.28 1043 HIS A N 1
ATOM 8311 C CA . HIS A 1 1043 ? -17.896 -7.196 -45.825 1.00 24.28 1043 HIS A CA 1
ATOM 8312 C C . HIS A 1 1043 ? -18.082 -8.509 -45.006 1.00 24.28 1043 HIS A C 1
ATOM 8314 O O . HIS A 1 1043 ? -18.963 -9.321 -45.241 1.00 24.28 1043 HIS A O 1
ATOM 8320 N N . TYR A 1 1044 ? -17.300 -8.547 -43.908 1.00 22.62 1044 TYR A N 1
ATOM 8321 C CA . TYR A 1 1044 ? -17.506 -9.175 -42.581 1.00 22.62 1044 TYR A CA 1
ATOM 8322 C C . TYR A 1 1044 ? -17.550 -10.716 -42.379 1.00 22.62 1044 TYR A C 1
ATOM 8324 O O . TYR A 1 1044 ? -18.588 -11.356 -42.464 1.00 22.62 1044 TYR A O 1
ATOM 8332 N N . SER A 1 1045 ? -16.412 -11.228 -41.876 1.00 23.64 1045 SER A N 1
ATOM 8333 C CA . SER A 1 1045 ? -16.228 -12.047 -40.648 1.00 23.64 1045 SER A CA 1
ATOM 8334 C C . SER A 1 1045 ? -16.948 -13.393 -40.383 1.00 23.64 1045 SER A C 1
ATOM 8336 O O . SER A 1 1045 ? -18.167 -13.490 -40.415 1.00 23.64 1045 SER A O 1
ATOM 8338 N N . ALA A 1 1046 ? -16.147 -14.304 -39.797 1.00 21.98 1046 ALA A N 1
ATOM 8339 C CA . ALA A 1 1046 ? -16.473 -15.272 -38.726 1.00 21.98 1046 ALA A CA 1
ATOM 8340 C C . ALA A 1 1046 ? -16.856 -16.744 -39.055 1.00 21.98 1046 ALA A C 1
ATOM 8342 O O . ALA A 1 1046 ? -18.016 -17.093 -39.215 1.00 21.98 1046 ALA A O 1
ATOM 8343 N N . SER A 1 1047 ? -15.854 -17.615 -38.843 1.00 22.81 1047 SER A N 1
ATOM 8344 C CA . SER A 1 1047 ? -15.897 -18.807 -37.961 1.00 22.81 1047 SER A CA 1
ATOM 8345 C C . SER A 1 1047 ? -16.506 -20.162 -38.402 1.00 22.81 1047 SER A C 1
ATOM 8347 O O . SER A 1 1047 ? -17.624 -20.264 -38.888 1.00 22.81 1047 SER A O 1
ATOM 8349 N N . ALA A 1 1048 ? -15.769 -21.210 -37.991 1.00 23.42 1048 ALA A N 1
ATOM 8350 C CA . ALA A 1 1048 ? -16.189 -22.565 -37.591 1.00 23.42 1048 ALA A CA 1
ATOM 8351 C C . ALA A 1 1048 ? -16.391 -23.714 -38.620 1.00 23.42 1048 ALA A C 1
ATOM 8353 O O . ALA A 1 1048 ? -17.317 -23.739 -39.419 1.00 23.42 1048 ALA A O 1
ATOM 8354 N N . CYS A 1 1049 ? -15.610 -24.782 -38.371 1.00 20.91 1049 CYS A N 1
ATOM 8355 C CA . CYS A 1 1049 ? -15.924 -26.217 -38.519 1.00 20.91 1049 CYS A CA 1
ATOM 8356 C C . CYS A 1 1049 ? -16.211 -26.843 -39.902 1.00 20.91 1049 CYS A C 1
ATOM 8358 O O . CYS A 1 1049 ? -17.299 -26.705 -40.443 1.00 20.91 1049 CYS A O 1
ATOM 8360 N N . TYR A 1 1050 ? -15.364 -27.815 -40.281 1.00 21.95 1050 TYR A N 1
ATOM 8361 C CA . TYR A 1 1050 ? -15.813 -29.211 -40.469 1.00 21.95 1050 TYR A CA 1
ATOM 8362 C C . TYR A 1 1050 ? -14.719 -30.215 -40.035 1.00 21.95 1050 TYR A C 1
ATOM 8364 O O . TYR A 1 1050 ? -13.616 -29.804 -39.678 1.00 21.95 1050 TYR A O 1
ATOM 8372 N N . LYS A 1 1051 ? -15.043 -31.517 -39.947 1.00 22.84 1051 LYS A N 1
ATOM 8373 C CA . LYS A 1 1051 ? -14.285 -32.529 -39.173 1.00 22.84 1051 LYS A CA 1
ATOM 8374 C C . LYS A 1 1051 ? -14.035 -33.851 -39.925 1.00 22.84 1051 LYS A C 1
ATOM 8376 O O . LYS A 1 1051 ? -14.932 -34.343 -40.595 1.00 22.84 1051 LYS A O 1
ATOM 8381 N N . ASN A 1 1052 ? -12.901 -34.483 -39.597 1.00 22.16 1052 ASN A N 1
ATOM 8382 C CA . ASN A 1 1052 ? -12.624 -35.936 -39.557 1.00 22.16 1052 ASN A CA 1
ATOM 8383 C C . ASN A 1 1052 ? -12.700 -36.819 -40.828 1.00 22.16 1052 ASN A C 1
ATOM 8385 O O . ASN A 1 1052 ? -13.780 -37.226 -41.244 1.00 22.16 1052 ASN A O 1
ATOM 8389 N N . ALA A 1 1053 ? -11.549 -37.406 -41.178 1.00 23.42 1053 ALA A N 1
ATOM 8390 C CA . ALA A 1 1053 ? -11.327 -38.867 -41.160 1.00 23.42 1053 ALA A CA 1
ATOM 8391 C C . ALA A 1 1053 ? -9.831 -39.102 -40.829 1.00 23.42 1053 ALA A C 1
ATOM 8393 O O . ALA A 1 1053 ? -8.984 -38.529 -41.498 1.00 23.42 1053 ALA A O 1
ATOM 8394 N N . LYS A 1 1054 ? -9.406 -39.695 -39.702 1.00 22.19 1054 LYS A N 1
ATOM 8395 C CA . LYS A 1 1054 ? -9.559 -41.080 -39.198 1.00 22.19 1054 LYS A CA 1
ATOM 8396 C C . LYS A 1 1054 ? -9.041 -42.177 -40.138 1.00 22.19 1054 LYS A C 1
ATOM 8398 O O . LYS A 1 1054 ? -9.783 -42.632 -40.997 1.00 22.19 1054 LYS A O 1
ATOM 8403 N N . TYR A 1 1055 ? -7.870 -42.721 -39.799 1.00 23.78 1055 TYR A N 1
ATOM 8404 C CA . TYR A 1 1055 ? -7.640 -44.169 -39.706 1.00 23.78 1055 TYR A CA 1
ATOM 8405 C C . TYR A 1 1055 ? -6.698 -44.459 -38.526 1.00 23.78 1055 TYR A C 1
ATOM 8407 O O . TYR A 1 1055 ? -5.787 -43.680 -38.264 1.00 23.78 1055 TYR A O 1
ATOM 8415 N N . ASN A 1 1056 ? -6.936 -45.562 -37.812 1.00 22.03 1056 ASN A N 1
ATOM 8416 C CA . ASN A 1 1056 ? -6.042 -46.082 -36.774 1.00 22.03 1056 ASN A CA 1
ATOM 8417 C C . ASN A 1 1056 ? -5.322 -47.321 -37.315 1.00 22.03 1056 ASN A C 1
ATOM 8419 O O . ASN A 1 1056 ? -5.972 -48.139 -37.960 1.00 22.03 1056 ASN A O 1
ATOM 8423 N N . TYR A 1 1057 ? -4.073 -47.528 -36.905 1.00 23.84 1057 TYR A N 1
ATOM 8424 C CA . TYR A 1 1057 ? -3.601 -48.815 -36.383 1.00 23.84 1057 TYR A CA 1
ATOM 8425 C C . TYR A 1 1057 ? -2.543 -48.542 -35.305 1.00 23.84 1057 TYR A C 1
ATOM 8427 O O . TYR A 1 1057 ? -1.940 -47.470 -35.294 1.00 23.84 1057 TYR A O 1
ATOM 8435 N N . ALA A 1 1058 ? -2.381 -49.462 -34.358 1.00 23.17 1058 ALA A N 1
ATOM 8436 C CA . ALA A 1 1058 ? -1.476 -49.322 -33.221 1.00 23.17 1058 ALA A CA 1
ATOM 8437 C C . ALA A 1 1058 ? -1.067 -50.705 -32.696 1.00 23.17 1058 ALA A C 1
ATOM 8439 O O . ALA A 1 1058 ? -1.832 -51.651 -32.872 1.00 23.17 1058 ALA A O 1
ATOM 8440 N N . ILE A 1 1059 ? 0.063 -50.742 -31.979 1.00 24.83 1059 ILE A N 1
ATOM 8441 C CA . ILE A 1 1059 ? 0.597 -51.876 -31.203 1.00 24.83 1059 ILE A CA 1
ATOM 8442 C C . ILE A 1 1059 ? 1.069 -53.065 -32.061 1.00 24.83 1059 ILE A C 1
ATOM 8444 O O . ILE A 1 1059 ? 0.272 -53.796 -32.633 1.00 24.83 1059 ILE A O 1
ATOM 8448 N N . ASP A 1 1060 ? 2.384 -53.281 -32.072 1.00 24.11 1060 ASP A N 1
ATOM 8449 C CA . ASP A 1 1060 ? 2.965 -54.399 -31.317 1.00 24.11 1060 ASP A CA 1
ATOM 8450 C C . ASP A 1 1060 ? 4.323 -53.969 -30.732 1.00 24.11 1060 ASP A C 1
ATOM 8452 O O . ASP A 1 1060 ? 4.948 -53.026 -31.221 1.00 24.11 1060 ASP A O 1
ATOM 8456 N N . ASP A 1 1061 ? 4.721 -54.600 -29.628 1.00 26.83 1061 ASP A N 1
ATOM 8457 C CA . ASP A 1 1061 ? 5.879 -54.250 -28.788 1.00 26.83 1061 ASP A CA 1
ATOM 8458 C C . ASP A 1 1061 ? 6.700 -55.525 -28.472 1.00 26.83 1061 ASP A C 1
ATOM 8460 O O . ASP A 1 1061 ? 6.336 -56.628 -28.876 1.00 26.83 1061 ASP A O 1
ATOM 8464 N N . MET A 1 1062 ? 7.783 -55.381 -27.707 1.00 21.64 1062 MET A N 1
ATOM 8465 C CA . MET A 1 1062 ? 8.686 -56.411 -27.181 1.00 21.64 1062 MET A CA 1
ATOM 8466 C C . MET A 1 1062 ? 9.725 -57.016 -28.141 1.00 21.64 1062 MET A C 1
ATOM 8468 O O . MET A 1 1062 ? 9.543 -58.055 -28.769 1.00 21.64 1062 MET A O 1
ATOM 8472 N N . ASN A 1 1063 ? 10.939 -56.474 -28.018 1.00 26.48 1063 ASN A N 1
ATOM 8473 C CA . ASN A 1 1063 ? 12.075 -57.203 -27.434 1.00 26.48 1063 ASN A CA 1
ATOM 8474 C C . ASN A 1 1063 ? 12.202 -58.712 -27.740 1.00 26.48 1063 ASN A C 1
ATOM 8476 O O . ASN A 1 1063 ? 11.754 -59.558 -26.960 1.00 26.48 1063 ASN A O 1
ATOM 8480 N N . LYS A 1 1064 ? 13.019 -59.050 -28.745 1.00 24.00 1064 LYS A N 1
ATOM 8481 C CA . LYS A 1 1064 ? 13.863 -60.257 -28.697 1.00 24.00 1064 LYS A CA 1
ATOM 8482 C C . LYS A 1 1064 ? 15.176 -59.996 -29.456 1.00 24.00 1064 LYS A C 1
ATOM 8484 O O . LYS A 1 1064 ? 15.159 -59.875 -30.669 1.00 24.00 1064 LYS A O 1
ATOM 8489 N N . TRP A 1 1065 ? 16.258 -59.604 -28.778 1.00 21.83 1065 TRP A N 1
ATOM 8490 C CA . TRP A 1 1065 ? 17.187 -60.420 -27.968 1.00 21.83 1065 TRP A CA 1
ATOM 8491 C C . TRP A 1 1065 ? 18.375 -60.941 -28.794 1.00 21.83 1065 TRP A C 1
ATOM 8493 O O . TRP A 1 1065 ? 18.292 -62.008 -29.388 1.00 21.83 1065 TRP A O 1
ATOM 8503 N N . GLN A 1 1066 ? 19.471 -60.177 -28.695 1.00 23.72 1066 GLN A N 1
ATOM 8504 C CA . GLN A 1 1066 ? 20.883 -60.576 -28.797 1.00 23.72 1066 GLN A CA 1
ATOM 8505 C C . GLN A 1 1066 ? 21.461 -61.124 -30.121 1.00 23.72 1066 GLN A C 1
ATOM 8507 O O . GLN A 1 1066 ? 20.887 -61.980 -30.782 1.00 23.72 1066 GLN A O 1
ATOM 8512 N N . ASN A 1 1067 ? 22.715 -60.698 -30.348 1.00 25.81 1067 ASN A N 1
ATOM 8513 C CA . ASN A 1 1067 ? 23.711 -61.206 -31.303 1.00 25.81 1067 ASN A CA 1
ATOM 8514 C C . ASN A 1 1067 ? 23.452 -60.816 -32.783 1.00 25.81 1067 ASN A C 1
ATOM 8516 O O . ASN A 1 1067 ? 22.318 -60.557 -33.172 1.00 25.81 1067 ASN A O 1
ATOM 8520 N N . ASP A 1 1068 ? 24.462 -60.660 -33.647 1.00 25.39 1068 ASP A N 1
ATOM 8521 C CA . ASP A 1 1068 ? 25.880 -61.068 -33.551 1.00 25.39 1068 ASP A CA 1
ATOM 8522 C C . ASP A 1 1068 ? 26.907 -59.924 -33.745 1.00 25.39 1068 ASP A C 1
ATOM 8524 O O . ASP A 1 1068 ? 26.553 -58.770 -33.990 1.00 25.39 1068 ASP A O 1
ATOM 8528 N N . CYS A 1 1069 ? 28.194 -60.248 -33.570 1.00 24.50 1069 CYS A N 1
ATOM 8529 C CA . CYS A 1 1069 ? 29.295 -59.301 -33.344 1.00 24.50 1069 CYS A CA 1
ATOM 8530 C C . CYS A 1 1069 ? 30.324 -59.174 -34.493 1.00 24.50 1069 CYS A C 1
ATOM 8532 O O . CYS A 1 1069 ? 30.490 -60.085 -35.295 1.00 24.50 1069 CYS A O 1
ATOM 8534 N N . ALA A 1 1070 ? 31.123 -58.098 -34.396 1.00 27.42 1070 ALA A N 1
ATOM 8535 C CA . ALA A 1 1070 ? 32.560 -57.985 -34.722 1.00 27.42 1070 ALA A CA 1
ATOM 8536 C C . ALA A 1 1070 ? 33.081 -58.103 -36.176 1.00 27.42 1070 ALA A C 1
ATOM 8538 O O . ALA A 1 1070 ? 32.882 -59.106 -36.852 1.00 27.42 1070 ALA A O 1
ATOM 8539 N N . ALA A 1 1071 ? 33.910 -57.118 -36.567 1.00 27.20 1071 ALA A N 1
ATOM 8540 C CA . ALA A 1 1071 ? 35.308 -57.272 -37.033 1.00 27.20 1071 ALA A CA 1
ATOM 8541 C C . ALA A 1 1071 ? 35.897 -55.896 -37.452 1.00 27.20 1071 ALA A C 1
ATOM 8543 O O . ALA A 1 1071 ? 35.147 -55.079 -37.978 1.00 27.20 1071 ALA A O 1
ATOM 8544 N N . LEU A 1 1072 ? 37.189 -55.558 -37.304 1.00 27.44 1072 LEU A N 1
ATOM 8545 C CA . LEU A 1 1072 ? 38.311 -56.148 -36.545 1.00 27.44 1072 LEU A CA 1
ATOM 8546 C C . LEU A 1 1072 ? 39.420 -55.075 -36.313 1.00 27.44 1072 LEU A C 1
ATOM 8548 O O . LEU A 1 1072 ? 39.346 -53.984 -36.872 1.00 27.44 1072 LEU A O 1
ATOM 8552 N N . GLU A 1 1073 ? 40.398 -55.447 -35.477 1.00 28.34 1073 GLU A N 1
ATOM 8553 C CA . GLU A 1 1073 ? 41.721 -54.874 -35.099 1.00 28.34 1073 GLU A CA 1
ATOM 8554 C C . GLU A 1 1073 ? 42.574 -54.206 -36.224 1.00 28.34 1073 GLU A C 1
ATOM 8556 O O . GLU A 1 1073 ? 42.218 -54.287 -37.396 1.00 28.34 1073 GLU A O 1
ATOM 8561 N N . ASP A 1 1074 ? 43.696 -53.487 -36.008 1.00 26.47 1074 ASP A N 1
ATOM 8562 C CA . ASP A 1 1074 ? 44.720 -53.337 -34.926 1.00 26.47 1074 ASP A CA 1
ATOM 8563 C C . ASP A 1 1074 ? 45.056 -51.822 -34.705 1.00 26.47 1074 ASP A C 1
ATOM 8565 O O . ASP A 1 1074 ? 44.598 -50.998 -35.492 1.00 26.47 1074 ASP A O 1
ATOM 8569 N N . GLY A 1 1075 ? 45.799 -51.273 -33.720 1.00 26.61 1075 GLY A N 1
ATOM 8570 C CA . GLY A 1 1075 ? 46.980 -51.664 -32.903 1.00 26.61 1075 GLY A CA 1
ATOM 8571 C C . GLY A 1 1075 ? 48.074 -50.563 -33.079 1.00 26.61 1075 GLY A C 1
ATOM 8572 O O . GLY A 1 1075 ? 48.121 -49.949 -34.138 1.00 26.61 1075 GLY A O 1
ATOM 8573 N N . ASN A 1 1076 ? 48.980 -50.184 -32.157 1.00 28.14 1076 ASN A N 1
ATOM 8574 C CA . ASN A 1 1076 ? 49.432 -50.733 -30.867 1.00 28.14 1076 ASN A CA 1
ATOM 8575 C C . ASN A 1 1076 ? 50.164 -49.664 -29.988 1.00 28.14 1076 ASN A C 1
ATOM 8577 O O . ASN A 1 1076 ? 50.740 -48.738 -30.547 1.00 28.14 1076 ASN A O 1
ATOM 8581 N N . ILE A 1 1077 ? 50.176 -49.868 -28.651 1.00 28.14 1077 ILE A N 1
ATOM 8582 C CA . ILE A 1 1077 ? 51.282 -49.706 -27.645 1.00 28.14 1077 ILE A CA 1
ATOM 8583 C C . ILE A 1 1077 ? 52.269 -48.509 -27.810 1.00 28.14 1077 ILE A C 1
ATOM 8585 O O . ILE A 1 1077 ? 52.936 -48.428 -28.835 1.00 28.14 1077 ILE A O 1
ATOM 8589 N N . TYR A 1 1078 ? 52.564 -47.614 -26.840 1.00 27.89 1078 TYR A N 1
ATOM 8590 C CA . TYR A 1 1078 ? 52.247 -47.421 -25.390 1.00 27.89 1078 TYR A CA 1
ATOM 8591 C C . TYR A 1 1078 ? 52.487 -45.908 -25.020 1.00 27.89 1078 TYR A C 1
ATOM 8593 O O . TYR A 1 1078 ? 52.466 -45.104 -25.948 1.00 27.89 1078 TYR A O 1
ATOM 8601 N N . ASP A 1 1079 ? 52.685 -45.360 -23.800 1.00 26.12 1079 ASP A N 1
ATOM 8602 C CA . ASP A 1 1079 ? 53.032 -45.833 -22.430 1.00 26.12 1079 ASP A CA 1
ATOM 8603 C C . ASP A 1 1079 ? 52.565 -44.806 -21.338 1.00 26.12 1079 ASP A C 1
ATOM 8605 O O . ASP A 1 1079 ? 51.939 -43.802 -21.680 1.00 26.12 1079 ASP A O 1
ATOM 8609 N N . ASP A 1 1080 ? 52.901 -45.016 -20.052 1.00 27.30 1080 ASP A N 1
ATOM 8610 C CA . ASP A 1 1080 ? 52.603 -44.169 -18.853 1.00 27.30 1080 ASP A CA 1
ATOM 8611 C C . ASP A 1 1080 ? 53.915 -43.979 -17.993 1.00 27.30 1080 ASP A C 1
ATOM 8613 O O . ASP A 1 1080 ? 54.940 -44.523 -18.418 1.00 27.30 1080 ASP A O 1
ATOM 8617 N N . PRO A 1 1081 ? 54.023 -43.289 -16.813 1.00 40.78 1081 PRO A N 1
ATOM 8618 C CA . PRO A 1 1081 ? 53.022 -42.598 -15.988 1.00 40.78 1081 PRO A CA 1
ATOM 8619 C C . PRO A 1 1081 ? 53.426 -41.221 -15.363 1.00 40.78 1081 PRO A C 1
ATOM 8621 O O . PRO A 1 1081 ? 54.445 -40.611 -15.678 1.00 40.78 1081 PRO A O 1
ATOM 8624 N N . MET A 1 1082 ? 52.584 -40.764 -14.420 1.00 26.77 1082 MET A N 1
ATOM 8625 C CA . MET A 1 1082 ? 52.694 -39.639 -13.453 1.00 26.77 1082 MET A CA 1
ATOM 8626 C C . MET A 1 1082 ? 54.101 -39.441 -12.787 1.00 26.77 1082 MET A C 1
ATOM 8628 O O . MET A 1 1082 ? 54.891 -40.376 -12.737 1.00 26.77 1082 MET A O 1
ATOM 8632 N N . ASN A 1 1083 ? 54.476 -38.319 -12.125 1.00 27.20 1083 ASN A N 1
ATOM 8633 C CA . ASN A 1 1083 ? 53.672 -37.505 -11.187 1.00 27.20 1083 ASN A CA 1
ATOM 8634 C C . ASN A 1 1083 ? 54.305 -36.155 -10.693 1.00 27.20 1083 ASN A C 1
ATOM 8636 O O . ASN A 1 1083 ? 55.512 -35.963 -10.747 1.00 27.20 1083 ASN A O 1
ATOM 8640 N N . HIS A 1 1084 ? 53.460 -35.287 -10.105 1.00 26.81 1084 HIS A N 1
ATOM 8641 C CA . HIS A 1 1084 ? 53.666 -34.234 -9.068 1.00 26.81 1084 HIS A CA 1
ATOM 8642 C C . HIS A 1 1084 ? 54.833 -33.186 -9.047 1.00 26.81 1084 HIS A C 1
ATOM 8644 O O . HIS A 1 1084 ? 55.947 -33.461 -8.618 1.00 26.81 1084 HIS A O 1
ATOM 8650 N N . SER A 1 1085 ? 54.410 -31.903 -9.097 1.00 26.20 1085 SER A N 1
ATOM 8651 C CA . SER A 1 1085 ? 54.665 -30.811 -8.103 1.00 26.20 1085 SER A CA 1
ATOM 8652 C C . SER A 1 1085 ? 55.947 -29.928 -8.088 1.00 26.20 1085 SER A C 1
ATOM 8654 O O . SER A 1 1085 ? 57.063 -30.416 -8.013 1.00 26.20 1085 SER A O 1
ATOM 8656 N N . GLY A 1 1086 ? 55.745 -28.600 -7.923 1.00 25.77 1086 GLY A N 1
ATOM 8657 C CA . GLY A 1 1086 ? 56.223 -27.896 -6.706 1.00 25.77 1086 GLY A CA 1
ATOM 8658 C C . GLY A 1 1086 ? 57.328 -26.803 -6.747 1.00 25.77 1086 GLY A C 1
ATOM 8659 O O . GLY A 1 1086 ? 58.447 -27.094 -6.367 1.00 25.77 1086 GLY A O 1
ATOM 8660 N N . LYS A 1 1087 ? 56.947 -25.526 -6.981 1.00 28.41 1087 LYS A N 1
ATOM 8661 C CA . LYS A 1 1087 ? 57.464 -24.251 -6.366 1.00 28.41 1087 LYS A CA 1
ATOM 8662 C C . LYS A 1 1087 ? 58.985 -23.863 -6.347 1.00 28.41 1087 LYS A C 1
ATOM 8664 O O . LYS A 1 1087 ? 59.799 -24.590 -5.809 1.00 28.41 1087 LYS A O 1
ATOM 8669 N N . LYS A 1 1088 ? 59.268 -22.600 -6.765 1.00 27.67 1088 LYS A N 1
ATOM 8670 C CA . LYS A 1 1088 ? 60.010 -21.466 -6.090 1.00 27.67 1088 LYS A CA 1
ATOM 8671 C C . LYS A 1 1088 ? 61.261 -21.749 -5.192 1.00 27.67 1088 LYS A C 1
ATOM 8673 O O . LYS A 1 1088 ? 61.211 -22.664 -4.389 1.00 27.67 1088 LYS A O 1
ATOM 8678 N N . GLU A 1 1089 ? 62.337 -20.934 -5.094 1.00 28.58 1089 GLU A N 1
ATOM 8679 C CA . GLU A 1 1089 ? 62.786 -19.648 -5.711 1.00 28.58 1089 GLU A CA 1
ATOM 8680 C C . GLU A 1 1089 ? 64.227 -19.239 -5.235 1.00 28.58 1089 GLU A C 1
ATOM 8682 O O . GLU A 1 1089 ? 64.604 -19.639 -4.141 1.00 28.58 1089 GLU A O 1
ATOM 8687 N N . TYR A 1 1090 ? 64.946 -18.364 -5.983 1.00 28.06 1090 TYR A N 1
ATOM 8688 C CA . TYR A 1 1090 ? 66.160 -17.545 -5.629 1.00 28.06 1090 TYR A CA 1
ATOM 8689 C C . TYR A 1 1090 ? 67.461 -18.229 -5.086 1.00 28.06 1090 TYR A C 1
ATOM 8691 O O . TYR A 1 1090 ? 67.411 -19.291 -4.486 1.00 28.06 1090 TYR A O 1
ATOM 8699 N N . GLY A 1 1091 ? 68.693 -17.682 -5.222 1.00 26.55 1091 GLY A N 1
ATOM 8700 C CA . GLY A 1 1091 ? 69.226 -16.499 -5.949 1.00 26.55 1091 GLY A CA 1
ATOM 8701 C C . GLY A 1 1091 ? 70.692 -16.115 -5.551 1.00 26.55 1091 GLY A C 1
ATOM 8702 O O . GLY A 1 1091 ? 71.240 -16.742 -4.653 1.00 26.55 1091 GLY A O 1
ATOM 8703 N N . VAL A 1 1092 ? 71.269 -15.041 -6.154 1.00 27.75 1092 VAL A N 1
ATOM 8704 C CA . VAL A 1 1092 ? 72.486 -14.245 -5.728 1.00 27.75 1092 VAL A CA 1
ATOM 8705 C C . VAL A 1 1092 ? 73.911 -14.864 -5.959 1.00 27.75 1092 VAL A C 1
ATOM 8707 O O . VAL A 1 1092 ? 74.061 -16.065 -5.798 1.00 27.75 1092 VAL A O 1
ATOM 8710 N N . ALA A 1 1093 ? 75.042 -14.161 -6.259 1.00 28.05 1093 ALA A N 1
ATOM 8711 C CA . ALA A 1 1093 ? 75.354 -12.909 -7.016 1.00 28.05 1093 ALA A CA 1
ATOM 8712 C C . ALA A 1 1093 ? 76.900 -12.619 -7.217 1.00 28.05 1093 ALA A C 1
ATOM 8714 O O . ALA A 1 1093 ? 77.722 -13.116 -6.458 1.00 28.05 1093 ALA A O 1
ATOM 8715 N N . HIS A 1 1094 ? 77.243 -11.700 -8.156 1.00 29.91 1094 HIS A N 1
ATOM 8716 C CA . HIS A 1 1094 ? 78.328 -10.650 -8.154 1.00 29.91 1094 HIS A CA 1
ATOM 8717 C C . HIS A 1 1094 ? 79.841 -10.850 -8.547 1.00 29.91 1094 HIS A C 1
ATOM 8719 O O . HIS A 1 1094 ? 80.638 -11.309 -7.742 1.00 29.91 1094 HIS A O 1
ATOM 8725 N N . GLN A 1 1095 ? 80.224 -10.257 -9.715 1.00 28.83 1095 GLN A N 1
ATOM 8726 C CA . GLN A 1 1095 ? 81.166 -9.100 -9.983 1.00 28.83 1095 GLN A CA 1
ATOM 8727 C C . GLN A 1 1095 ? 82.692 -9.109 -9.592 1.00 28.83 1095 GLN A C 1
ATOM 8729 O O . GLN A 1 1095 ? 83.070 -10.043 -8.892 1.00 28.83 1095 GLN A O 1
ATOM 8734 N N . PRO A 1 1096 ? 83.603 -8.151 -10.025 1.00 43.69 1096 PRO A N 1
ATOM 8735 C CA . PRO A 1 1096 ? 83.411 -6.738 -10.510 1.00 43.69 1096 PRO A CA 1
ATOM 8736 C C . PRO A 1 1096 ? 84.318 -6.095 -11.647 1.00 43.69 1096 PRO A C 1
ATOM 8738 O O . PRO A 1 1096 ? 85.377 -6.615 -11.976 1.00 43.69 1096 PRO A O 1
ATOM 8741 N N . THR A 1 1097 ? 83.885 -4.900 -12.143 1.00 30.55 1097 THR A N 1
ATOM 8742 C CA . THR A 1 1097 ? 84.580 -3.668 -12.717 1.00 30.55 1097 THR A CA 1
ATOM 8743 C C . THR A 1 1097 ? 85.627 -3.722 -13.884 1.00 30.55 1097 THR A C 1
ATOM 8745 O O . THR A 1 1097 ? 86.201 -4.768 -14.139 1.00 30.55 1097 THR A O 1
ATOM 8748 N N . PHE A 1 1098 ? 85.904 -2.681 -14.727 1.00 25.53 1098 PHE A N 1
ATOM 8749 C CA . PHE A 1 1098 ? 86.047 -1.190 -14.579 1.00 25.53 1098 PHE A CA 1
ATOM 8750 C C . PHE A 1 1098 ? 85.788 -0.324 -15.885 1.00 25.53 1098 PHE A C 1
ATOM 8752 O O . PHE A 1 1098 ? 86.331 -0.673 -16.922 1.00 25.53 1098 PHE A O 1
ATOM 8759 N N . GLN A 1 1099 ? 85.062 0.826 -15.779 1.00 29.81 1099 GLN A N 1
ATOM 8760 C CA . GLN A 1 1099 ? 85.202 2.220 -16.380 1.00 29.81 1099 GLN A CA 1
ATOM 8761 C C . GLN A 1 1099 ? 85.576 2.529 -17.888 1.00 29.81 1099 GLN A C 1
ATOM 8763 O O . GLN A 1 1099 ? 86.181 1.687 -18.529 1.00 29.81 1099 GLN A O 1
ATOM 8768 N N . LEU A 1 1100 ? 85.320 3.699 -18.563 1.00 28.55 1100 LEU A N 1
ATOM 8769 C CA . LEU A 1 1100 ? 84.831 5.097 -18.257 1.00 28.55 1100 LEU A CA 1
ATOM 8770 C C . LEU A 1 1100 ? 84.412 5.944 -19.546 1.00 28.55 1100 LEU A C 1
ATOM 8772 O O . LEU A 1 1100 ? 85.133 5.853 -20.527 1.00 28.55 1100 LEU A O 1
ATOM 8776 N N . GLN A 1 1101 ? 83.368 6.827 -19.492 1.00 26.95 1101 GLN A N 1
ATOM 8777 C CA . GLN A 1 1101 ? 83.057 8.124 -20.247 1.00 26.95 1101 GLN A CA 1
ATOM 8778 C C . GLN A 1 1101 ? 83.132 8.288 -21.827 1.00 26.95 1101 GLN A C 1
ATOM 8780 O O . GLN A 1 1101 ? 83.901 7.581 -22.455 1.00 26.95 1101 GLN A O 1
ATOM 8785 N N . ASN A 1 1102 ? 82.500 9.254 -22.577 1.00 25.36 1102 ASN A N 1
ATOM 8786 C CA . ASN A 1 1102 ? 81.237 10.080 -22.510 1.00 25.36 1102 ASN A CA 1
ATOM 8787 C C . ASN A 1 1102 ? 80.956 10.997 -23.791 1.00 25.36 1102 ASN A C 1
ATOM 8789 O O . ASN A 1 1102 ? 81.918 11.360 -24.457 1.00 25.36 1102 ASN A O 1
ATOM 8793 N N . ILE A 1 1103 ? 79.696 11.485 -24.022 1.00 26.34 1103 ILE A N 1
ATOM 8794 C CA . ILE A 1 1103 ? 79.202 12.731 -24.762 1.00 26.34 1103 ILE A CA 1
ATOM 8795 C C . ILE A 1 1103 ? 78.696 12.761 -26.273 1.00 26.34 1103 ILE A C 1
ATOM 8797 O O . ILE A 1 1103 ? 79.479 12.696 -27.209 1.00 26.34 1103 ILE A O 1
ATOM 8801 N N . GLN A 1 1104 ? 77.363 13.005 -26.447 1.00 28.55 1104 GLN A N 1
ATOM 8802 C CA . GLN A 1 1104 ? 76.489 13.858 -27.360 1.00 28.55 1104 GLN A CA 1
ATOM 8803 C C . GLN A 1 1104 ? 76.711 14.202 -28.891 1.00 28.55 1104 GLN A C 1
ATOM 8805 O O . GLN A 1 1104 ? 77.787 14.656 -29.256 1.00 28.55 1104 GLN A O 1
ATOM 8810 N N . MET A 1 1105 ? 75.612 14.249 -29.723 1.00 22.92 1105 MET A N 1
ATOM 8811 C CA . MET A 1 1105 ? 74.933 15.481 -30.318 1.00 22.92 1105 MET A CA 1
ATOM 8812 C C . MET A 1 1105 ? 74.322 15.479 -31.797 1.00 22.92 1105 MET A C 1
ATOM 8814 O O . MET A 1 1105 ? 75.058 15.436 -32.769 1.00 22.92 1105 MET A O 1
ATOM 8818 N N . LYS A 1 1106 ? 72.976 15.672 -31.935 1.00 26.16 1106 LYS A N 1
ATOM 8819 C CA . LYS A 1 1106 ? 72.072 16.406 -32.929 1.00 26.16 1106 LYS A CA 1
ATOM 8820 C C . LYS A 1 1106 ? 72.108 16.420 -34.520 1.00 26.16 1106 LYS A C 1
ATOM 8822 O O . LYS A 1 1106 ? 73.042 16.932 -35.112 1.00 26.16 1106 LYS A O 1
ATOM 8827 N N . GLN A 1 1107 ? 70.902 16.191 -35.121 1.00 27.19 1107 GLN A N 1
ATOM 8828 C CA . GLN A 1 1107 ? 70.078 16.954 -36.152 1.00 27.19 1107 GLN A CA 1
ATOM 8829 C C . GLN A 1 1107 ? 70.314 17.067 -37.717 1.00 27.19 1107 GLN A C 1
ATOM 8831 O O . GLN A 1 1107 ? 71.304 17.614 -38.174 1.00 27.19 1107 GLN A O 1
ATOM 8836 N N . HIS A 1 1108 ? 69.244 16.727 -38.491 1.00 26.80 1108 HIS A N 1
ATOM 8837 C CA . HIS A 1 1108 ? 68.570 17.315 -39.713 1.00 26.80 1108 HIS A CA 1
ATOM 8838 C C . HIS A 1 1108 ? 69.258 17.899 -41.010 1.00 26.80 1108 HIS A C 1
ATOM 8840 O O . HIS A 1 1108 ? 69.777 19.007 -40.994 1.00 26.80 1108 HIS A O 1
ATOM 8846 N N . ALA A 1 1109 ? 68.950 17.259 -42.168 1.00 25.42 1109 ALA A N 1
ATOM 8847 C CA . ALA A 1 1109 ? 68.333 17.746 -43.453 1.00 25.42 1109 ALA A CA 1
ATOM 8848 C C . ALA A 1 1109 ? 68.955 18.748 -44.506 1.00 25.42 1109 ALA A C 1
ATOM 8850 O O . ALA A 1 1109 ? 69.266 19.890 -44.187 1.00 25.42 1109 ALA A O 1
ATOM 8851 N N . ASN A 1 1110 ? 68.815 18.368 -45.811 1.00 28.19 1110 ASN A N 1
ATOM 8852 C CA . ASN A 1 1110 ? 68.250 19.121 -46.992 1.00 28.19 1110 ASN A CA 1
ATOM 8853 C C . ASN A 1 1110 ? 69.110 19.500 -48.269 1.00 28.19 1110 ASN A C 1
ATOM 8855 O O . ASN A 1 1110 ? 70.251 19.928 -48.151 1.00 28.19 1110 ASN A O 1
ATOM 8859 N N . VAL A 1 1111 ? 68.458 19.461 -49.466 1.00 28.59 1111 VAL A N 1
ATOM 8860 C CA . VAL A 1 1111 ? 68.738 20.095 -50.815 1.00 28.59 1111 VAL A CA 1
ATOM 8861 C C . VAL A 1 1111 ? 69.659 19.450 -51.914 1.00 28.59 1111 VAL A C 1
ATOM 8863 O O . VAL A 1 1111 ? 70.843 19.245 -51.699 1.00 28.59 1111 VAL A O 1
ATOM 8866 N N . MET A 1 1112 ? 69.060 19.253 -53.124 1.00 27.52 1112 MET A N 1
ATOM 8867 C CA . MET A 1 1112 ? 69.494 19.218 -54.576 1.00 27.52 1112 MET A CA 1
ATOM 8868 C C . MET A 1 1112 ? 70.985 19.032 -55.010 1.00 27.52 1112 MET A C 1
ATOM 8870 O O . MET A 1 1112 ? 71.900 19.418 -54.304 1.00 27.52 1112 MET A O 1
ATOM 8874 N N . GLY A 1 1113 ? 71.372 18.519 -56.200 1.00 28.97 1113 GLY A N 1
ATOM 8875 C CA . GLY A 1 1113 ? 70.695 18.259 -57.497 1.00 28.97 1113 GLY A CA 1
ATOM 8876 C C . GLY A 1 1113 ? 71.017 19.344 -58.562 1.00 28.97 1113 GLY A C 1
ATOM 8877 O O . GLY A 1 1113 ? 70.783 20.511 -58.293 1.00 28.97 1113 GLY A O 1
ATOM 8878 N N . SER A 1 1114 ? 71.524 19.103 -59.786 1.00 30.30 1114 SER A N 1
ATOM 8879 C CA . SER A 1 1114 ? 71.952 17.885 -60.513 1.00 30.30 1114 SER A CA 1
ATOM 8880 C C . SER A 1 1114 ? 72.800 18.263 -61.757 1.00 30.30 1114 SER A C 1
ATOM 8882 O O . SER A 1 1114 ? 72.602 19.361 -62.272 1.00 30.30 1114 SER A O 1
ATOM 8884 N N . ASN A 1 1115 ? 73.681 17.387 -62.284 1.00 34.22 1115 ASN A N 1
ATOM 8885 C CA . ASN A 1 1115 ? 74.091 17.397 -63.712 1.00 34.22 1115 ASN A CA 1
ATOM 8886 C C . ASN A 1 1115 ? 75.012 16.212 -64.111 1.00 34.22 1115 ASN A C 1
ATOM 8888 O O . ASN A 1 1115 ? 75.957 15.933 -63.384 1.00 34.22 1115 ASN A O 1
ATOM 8892 N N . TRP A 1 1116 ? 74.915 15.577 -65.290 1.00 45.97 1116 TRP A N 1
ATOM 8893 C CA . TRP A 1 1116 ? 73.760 14.875 -65.888 1.00 45.97 1116 TRP A CA 1
ATOM 8894 C C . TRP A 1 1116 ? 74.277 13.778 -66.855 1.00 45.97 1116 TRP A C 1
ATOM 8896 O O . TRP A 1 1116 ? 75.359 13.899 -67.422 1.00 45.97 1116 TRP A O 1
ATOM 8906 N N . ASN A 1 1117 ? 73.483 12.726 -67.074 1.00 40.16 1117 ASN A N 1
ATOM 8907 C CA . ASN A 1 1117 ? 73.631 11.653 -68.079 1.00 40.16 1117 ASN A CA 1
ATOM 8908 C C . ASN A 1 1117 ? 74.903 10.770 -68.150 1.00 40.16 1117 ASN A C 1
ATOM 8910 O O . ASN A 1 1117 ? 74.711 9.570 -68.317 1.00 40.16 1117 ASN A O 1
ATOM 8914 N N . GLU A 1 1118 ? 76.146 11.236 -67.993 1.00 36.19 1118 GLU A N 1
ATOM 8915 C CA . GLU A 1 1118 ? 77.314 10.317 -68.057 1.00 36.19 1118 GLU A CA 1
ATOM 8916 C C . GLU A 1 1118 ? 77.657 9.708 -66.683 1.00 36.19 1118 GLU A C 1
ATOM 8918 O O . GLU A 1 1118 ? 77.970 8.525 -66.573 1.00 36.19 1118 GLU A O 1
ATOM 8923 N N . SER A 1 1119 ? 77.392 10.439 -65.594 1.00 46.03 1119 SER A N 1
ATOM 8924 C CA . SER A 1 1119 ? 77.364 9.892 -64.224 1.00 46.03 1119 SER A CA 1
ATOM 8925 C C . SER A 1 1119 ? 76.259 8.840 -64.002 1.00 46.03 1119 SER A C 1
ATOM 8927 O O . SER A 1 1119 ? 76.232 8.171 -62.971 1.00 46.03 1119 SER A O 1
ATOM 8929 N N . LYS A 1 1120 ? 75.307 8.714 -64.938 1.00 37.53 1120 LYS A N 1
ATOM 8930 C CA . LYS A 1 1120 ? 74.008 8.050 -64.736 1.00 37.53 1120 LYS A CA 1
ATOM 8931 C C . LYS A 1 1120 ? 74.106 6.527 -64.627 1.00 37.53 1120 LYS A C 1
ATOM 8933 O O . LYS A 1 1120 ? 73.464 5.949 -63.756 1.00 37.53 1120 LYS A O 1
ATOM 8938 N N . ASN A 1 1121 ? 74.944 5.881 -65.439 1.00 38.16 1121 ASN A N 1
ATOM 8939 C CA . ASN A 1 1121 ? 75.085 4.417 -65.404 1.00 38.16 1121 ASN A CA 1
ATOM 8940 C C . ASN A 1 1121 ? 75.956 3.925 -64.233 1.00 38.16 1121 ASN A C 1
ATOM 8942 O O . ASN A 1 1121 ? 75.756 2.812 -63.752 1.00 38.16 1121 ASN A O 1
ATOM 8946 N N . THR A 1 1122 ? 76.845 4.771 -63.702 1.00 40.88 1122 THR A N 1
ATOM 8947 C CA . THR A 1 1122 ? 77.526 4.512 -62.421 1.00 40.88 1122 THR A CA 1
ATOM 8948 C C . THR A 1 1122 ? 76.588 4.757 -61.232 1.00 40.88 1122 THR A C 1
ATOM 8950 O O . THR A 1 1122 ? 76.672 4.041 -60.236 1.00 40.88 1122 THR A O 1
ATOM 8953 N N . LEU A 1 1123 ? 75.640 5.700 -61.345 1.00 42.06 1123 LEU A N 1
ATOM 8954 C CA . LEU A 1 1123 ? 74.568 5.899 -60.362 1.00 42.06 1123 LEU A CA 1
ATOM 8955 C C . LEU A 1 1123 ? 73.673 4.658 -60.227 1.00 42.06 1123 LEU A C 1
ATOM 8957 O O . LEU A 1 1123 ? 73.492 4.177 -59.115 1.00 42.06 1123 LEU A O 1
ATOM 8961 N N . VAL A 1 1124 ? 73.145 4.116 -61.332 1.00 44.31 1124 VAL A N 1
ATOM 8962 C CA . VAL A 1 1124 ? 72.176 2.996 -61.300 1.00 44.31 1124 VAL A CA 1
ATOM 8963 C C . VAL A 1 1124 ? 72.731 1.765 -60.569 1.00 44.31 1124 VAL A C 1
ATOM 8965 O O . VAL A 1 1124 ? 72.048 1.211 -59.710 1.00 44.31 1124 VAL A O 1
ATOM 8968 N N . ASN A 1 1125 ? 73.993 1.398 -60.812 1.00 40.62 1125 ASN A N 1
ATOM 8969 C CA . ASN A 1 1125 ? 74.639 0.277 -60.114 1.00 40.62 1125 ASN A CA 1
ATOM 8970 C C . ASN A 1 1125 ? 75.124 0.612 -58.687 1.00 40.62 1125 ASN A C 1
ATOM 8972 O O . ASN A 1 1125 ? 75.472 -0.301 -57.943 1.00 40.62 1125 ASN A O 1
ATOM 8976 N N . SER A 1 1126 ? 75.130 1.888 -58.282 1.00 45.38 1126 SER A N 1
ATOM 8977 C CA . SER A 1 1126 ? 75.451 2.305 -56.904 1.00 45.38 1126 SER A CA 1
ATOM 8978 C C . SER A 1 1126 ? 74.198 2.452 -56.029 1.00 45.38 1126 SER A C 1
ATOM 8980 O O . SER A 1 1126 ? 74.231 2.137 -54.841 1.00 45.38 1126 SER A O 1
ATOM 8982 N N . LEU A 1 1127 ? 73.075 2.886 -56.611 1.00 40.97 1127 LEU A N 1
ATOM 8983 C CA . LEU A 1 1127 ? 71.798 3.084 -55.916 1.00 40.97 1127 LEU A CA 1
ATOM 8984 C C . LEU A 1 1127 ? 71.257 1.769 -55.336 1.00 40.97 1127 LEU A C 1
ATOM 8986 O O . LEU A 1 1127 ? 70.982 1.696 -54.137 1.00 40.97 1127 LEU A O 1
ATOM 8990 N N . GLY A 1 1128 ? 71.231 0.703 -56.146 1.00 43.66 1128 GLY A N 1
ATOM 8991 C CA . GLY A 1 1128 ? 70.718 -0.616 -55.748 1.00 43.66 1128 GLY A CA 1
ATOM 8992 C C . GLY A 1 1128 ? 71.472 -1.313 -54.603 1.00 43.66 1128 GLY A C 1
ATOM 8993 O O . GLY A 1 1128 ? 70.994 -2.330 -54.102 1.00 43.66 1128 GLY A O 1
ATOM 8994 N N . TYR A 1 1129 ? 72.624 -0.782 -54.170 1.00 43.53 1129 TYR A N 1
ATOM 8995 C CA . TYR A 1 1129 ? 73.410 -1.315 -53.048 1.00 43.53 1129 TYR A CA 1
ATOM 8996 C C . TYR A 1 1129 ? 73.423 -0.403 -51.805 1.00 43.53 1129 TYR A C 1
ATOM 8998 O O . TYR A 1 1129 ? 73.815 -0.848 -50.727 1.00 43.53 1129 TYR A O 1
ATOM 9006 N N . ILE A 1 1130 ? 72.979 0.855 -51.923 1.00 45.88 1130 ILE A N 1
ATOM 9007 C CA . ILE A 1 1130 ? 72.981 1.840 -50.824 1.00 45.88 1130 ILE A CA 1
ATOM 9008 C C . ILE A 1 1130 ? 71.585 1.983 -50.199 1.00 45.88 1130 ILE A C 1
ATOM 9010 O O . ILE A 1 1130 ? 71.453 1.960 -48.976 1.00 45.88 1130 ILE A O 1
ATOM 9014 N N . GLU A 1 1131 ? 70.533 2.039 -51.019 1.00 40.38 1131 GLU A N 1
ATOM 9015 C CA . GLU A 1 1131 ? 69.142 2.254 -50.577 1.00 40.38 1131 GLU A CA 1
ATOM 9016 C C . GLU A 1 1131 ? 68.620 1.141 -49.642 1.00 40.38 1131 GLU A C 1
ATOM 9018 O O . GLU A 1 1131 ? 67.780 1.368 -48.769 1.00 40.38 1131 GLU A O 1
ATOM 9023 N N . LYS A 1 1132 ? 69.202 -0.061 -49.759 1.00 48.47 1132 LYS A N 1
ATOM 9024 C CA . LYS A 1 1132 ? 68.891 -1.242 -48.940 1.00 48.47 1132 LYS A CA 1
ATOM 9025 C C . LYS A 1 1132 ? 69.586 -1.279 -47.568 1.00 48.47 1132 LYS A C 1
ATOM 9027 O O . LYS A 1 1132 ? 69.263 -2.151 -46.761 1.00 48.47 1132 LYS A O 1
ATOM 9032 N N . GLN A 1 1133 ? 70.533 -0.374 -47.287 1.00 49.31 1133 GLN A N 1
ATOM 9033 C CA . GLN A 1 1133 ? 71.230 -0.301 -45.990 1.00 49.31 1133 GLN A CA 1
ATOM 9034 C C . GLN A 1 1133 ? 70.826 0.894 -45.112 1.00 49.31 1133 GLN A C 1
ATOM 9036 O O . GLN A 1 1133 ? 71.019 0.811 -43.898 1.00 49.31 1133 GLN A O 1
ATOM 9041 N N . SER A 1 1134 ? 70.251 1.966 -45.671 1.00 45.34 1134 SER A N 1
ATOM 9042 C CA . SER A 1 1134 ? 69.666 3.061 -44.877 1.00 45.34 1134 SER A CA 1
ATOM 9043 C C . SER A 1 1134 ? 68.320 2.647 -44.287 1.00 45.34 1134 SER A C 1
ATOM 9045 O O . SER A 1 1134 ? 68.214 2.511 -43.072 1.00 45.34 1134 SER A O 1
ATOM 9047 N N . THR A 1 1135 ? 67.341 2.328 -45.138 1.00 43.62 1135 THR A N 1
ATOM 9048 C CA . THR A 1 1135 ? 65.975 1.933 -44.743 1.00 43.62 1135 THR A CA 1
ATOM 9049 C C . THR A 1 1135 ? 65.968 0.802 -43.715 1.00 43.62 1135 THR A C 1
ATOM 9051 O O . THR A 1 1135 ? 65.356 0.937 -42.662 1.00 43.62 1135 THR A O 1
ATOM 9054 N N . THR A 1 1136 ? 66.731 -0.271 -43.941 1.00 50.25 1136 THR A N 1
ATOM 9055 C CA . THR A 1 1136 ? 66.836 -1.393 -42.991 1.00 50.25 1136 THR A CA 1
ATOM 9056 C C . THR A 1 1136 ? 67.407 -0.970 -41.631 1.00 50.25 1136 THR A C 1
ATOM 9058 O O . THR A 1 1136 ? 66.974 -1.489 -40.605 1.00 50.25 1136 THR A O 1
ATOM 9061 N N . ARG A 1 1137 ? 68.350 -0.017 -41.579 1.00 50.53 1137 ARG A N 1
ATOM 9062 C CA . ARG A 1 1137 ? 68.888 0.512 -40.312 1.00 50.53 1137 ARG A CA 1
ATOM 9063 C C . ARG A 1 1137 ? 67.945 1.499 -39.638 1.00 50.53 1137 ARG A C 1
ATOM 9065 O O . ARG A 1 1137 ? 67.840 1.461 -38.419 1.00 50.53 1137 ARG A O 1
ATOM 9072 N N . GLU A 1 1138 ? 67.274 2.357 -40.396 1.00 46.12 1138 GLU A N 1
ATOM 9073 C CA . GLU A 1 1138 ? 66.348 3.355 -39.855 1.00 46.12 1138 GLU A CA 1
ATOM 9074 C C . GLU A 1 1138 ? 65.054 2.708 -39.358 1.00 46.12 1138 GLU A C 1
ATOM 9076 O O . GLU A 1 1138 ? 64.618 3.042 -38.262 1.00 46.12 1138 GLU A O 1
ATOM 9081 N N . VAL A 1 1139 ? 64.514 1.708 -40.065 1.00 52.06 1139 VAL A N 1
ATOM 9082 C CA . VAL A 1 1139 ? 63.398 0.883 -39.574 1.00 52.06 1139 VAL A CA 1
ATOM 9083 C C . VAL A 1 1139 ? 63.832 0.080 -38.348 1.00 52.06 1139 VAL A C 1
ATOM 9085 O O . VAL A 1 1139 ? 63.188 0.215 -37.318 1.00 52.06 1139 VAL A O 1
ATOM 9088 N N . SER A 1 1140 ? 64.971 -0.629 -38.372 1.00 50.56 1140 SER A N 1
ATOM 9089 C CA . SER A 1 1140 ? 65.439 -1.371 -37.182 1.00 50.56 1140 SER A CA 1
ATOM 9090 C C . SER A 1 1140 ? 65.680 -0.459 -35.969 1.00 50.56 1140 SER A C 1
ATOM 9092 O O . SER A 1 1140 ? 65.396 -0.839 -34.836 1.00 50.56 1140 SER A O 1
ATOM 9094 N N . ALA A 1 1141 ? 66.206 0.752 -36.180 1.00 45.81 1141 ALA A N 1
ATOM 9095 C CA . ALA A 1 1141 ? 66.427 1.722 -35.110 1.00 45.81 1141 ALA A CA 1
ATOM 9096 C C . ALA A 1 1141 ? 65.118 2.373 -34.637 1.00 45.81 1141 ALA A C 1
ATOM 9098 O O . ALA A 1 1141 ? 64.985 2.661 -33.448 1.00 45.81 1141 ALA A O 1
ATOM 9099 N N . PHE A 1 1142 ? 64.148 2.584 -35.530 1.00 43.62 1142 PHE A N 1
ATOM 9100 C CA . PHE A 1 1142 ? 62.815 3.065 -35.181 1.00 43.62 1142 PHE A CA 1
ATOM 9101 C C . PHE A 1 1142 ? 62.029 1.997 -34.420 1.00 43.62 1142 PHE A C 1
ATOM 9103 O O . PHE A 1 1142 ? 61.488 2.311 -33.371 1.00 43.62 1142 PHE A O 1
ATOM 9110 N N . GLU A 1 1143 ? 62.047 0.736 -34.854 1.00 50.16 1143 GLU A N 1
ATOM 9111 C CA . GLU A 1 1143 ? 61.460 -0.403 -34.143 1.00 50.16 1143 GLU A CA 1
ATOM 9112 C C . GLU A 1 1143 ? 62.124 -0.616 -32.780 1.00 50.16 1143 GLU A C 1
ATOM 9114 O O . GLU A 1 1143 ? 61.417 -0.765 -31.787 1.00 50.16 1143 GLU A O 1
ATOM 9119 N N . GLN A 1 1144 ? 63.458 -0.547 -32.671 1.00 54.66 1144 GLN A N 1
ATOM 9120 C CA . GLN A 1 1144 ? 64.134 -0.606 -31.368 1.00 54.66 1144 GLN A CA 1
ATOM 9121 C C . GLN A 1 1144 ? 63.804 0.601 -30.481 1.00 54.66 1144 GLN A C 1
ATOM 9123 O O . GLN A 1 1144 ? 63.584 0.420 -29.287 1.00 54.66 1144 GLN A O 1
ATOM 9128 N N . THR A 1 1145 ? 63.713 1.816 -31.031 1.00 45.44 1145 THR A N 1
ATOM 9129 C CA . THR A 1 1145 ? 63.359 3.018 -30.252 1.00 45.44 1145 THR A CA 1
ATOM 9130 C C . THR A 1 1145 ? 61.885 3.021 -29.849 1.00 45.44 1145 THR A C 1
ATOM 9132 O O . THR A 1 1145 ? 61.562 3.435 -28.740 1.00 45.44 1145 THR A O 1
ATOM 9135 N N . ALA A 1 1146 ? 60.988 2.546 -30.711 1.00 47.16 1146 ALA A N 1
ATOM 9136 C CA . ALA A 1 1146 ? 59.570 2.379 -30.428 1.00 47.16 1146 ALA A CA 1
ATOM 9137 C C . ALA A 1 1146 ? 59.364 1.271 -29.396 1.00 47.16 1146 ALA A C 1
ATOM 9139 O O . ALA A 1 1146 ? 58.704 1.515 -28.399 1.00 47.16 1146 ALA A O 1
ATOM 9140 N N . THR A 1 1147 ? 60.014 0.115 -29.543 1.00 52.09 1147 THR A N 1
ATOM 9141 C CA . THR A 1 1147 ? 59.952 -0.984 -28.564 1.00 52.09 1147 THR A CA 1
ATOM 9142 C C . THR A 1 1147 ? 60.569 -0.581 -27.223 1.00 52.09 1147 THR A C 1
ATOM 9144 O O . THR A 1 1147 ? 60.012 -0.903 -26.182 1.00 52.09 1147 THR A O 1
ATOM 9147 N N . GLN A 1 1148 ? 61.667 0.188 -27.206 1.00 56.69 1148 GLN A N 1
ATOM 9148 C CA . GLN A 1 1148 ? 62.201 0.750 -25.960 1.00 56.69 1148 GLN A CA 1
ATOM 9149 C C . GLN A 1 1148 ? 61.300 1.830 -25.360 1.00 56.69 1148 GLN A C 1
ATOM 9151 O O . GLN A 1 1148 ? 61.230 1.915 -24.142 1.00 56.69 1148 GLN A O 1
ATOM 9156 N N . LYS A 1 1149 ? 60.609 2.652 -26.159 1.00 48.84 1149 LYS A N 1
ATOM 9157 C CA . LYS A 1 1149 ? 59.686 3.674 -25.636 1.00 48.84 1149 LYS A CA 1
ATOM 9158 C C . LYS A 1 1149 ? 58.349 3.104 -25.189 1.00 48.84 1149 LYS A C 1
ATOM 9160 O O . LYS A 1 1149 ? 57.844 3.571 -24.183 1.00 48.84 1149 LYS A O 1
ATOM 9165 N N . VAL A 1 1150 ? 57.807 2.112 -25.890 1.00 51.84 1150 VAL A N 1
ATOM 9166 C CA . VAL A 1 1150 ? 56.629 1.350 -25.465 1.00 51.84 1150 VAL A CA 1
ATOM 9167 C C . VAL A 1 1150 ? 56.996 0.552 -24.224 1.00 51.84 1150 VAL A C 1
ATOM 9169 O O . VAL A 1 1150 ? 56.378 0.780 -23.204 1.00 51.84 1150 VAL A O 1
ATOM 9172 N N . GLY A 1 1151 ? 58.083 -0.223 -24.226 1.00 55.62 1151 GLY A N 1
ATOM 9173 C CA . GLY A 1 1151 ? 58.534 -0.953 -23.037 1.00 55.62 1151 GLY A CA 1
ATOM 9174 C C . GLY A 1 1151 ? 58.899 -0.053 -21.847 1.00 55.62 1151 GLY A C 1
ATOM 9175 O O . GLY A 1 1151 ? 58.653 -0.429 -20.707 1.00 55.62 1151 GLY A O 1
ATOM 9176 N N . ALA A 1 1152 ? 59.436 1.152 -22.075 1.00 55.09 1152 ALA A N 1
ATOM 9177 C CA . ALA A 1 1152 ? 59.662 2.134 -21.010 1.00 55.09 1152 ALA A CA 1
ATOM 9178 C C . ALA A 1 1152 ? 58.368 2.827 -20.560 1.00 55.09 1152 ALA A C 1
ATOM 9180 O O . ALA A 1 1152 ? 58.237 3.112 -19.380 1.00 55.09 1152 ALA A O 1
ATOM 9181 N N . PHE A 1 1153 ? 57.409 3.077 -21.455 1.00 48.09 1153 PHE A N 1
ATOM 9182 C CA . PHE A 1 1153 ? 56.095 3.619 -21.099 1.00 48.09 1153 PHE A CA 1
ATOM 9183 C C . PHE A 1 1153 ? 55.240 2.576 -20.374 1.00 48.09 1153 PHE A C 1
ATOM 9185 O O . PHE A 1 1153 ? 54.592 2.911 -19.398 1.00 48.09 1153 PHE A O 1
ATOM 9192 N N . GLU A 1 1154 ? 55.299 1.307 -20.772 1.00 52.84 1154 GLU A N 1
ATOM 9193 C CA . GLU A 1 1154 ? 54.711 0.169 -20.067 1.00 52.84 1154 GLU A CA 1
ATOM 9194 C C . GLU A 1 1154 ? 55.389 -0.039 -18.713 1.00 52.84 1154 GLU A C 1
ATOM 9196 O O . GLU A 1 1154 ? 54.688 -0.254 -17.733 1.00 52.84 1154 GLU A O 1
ATOM 9201 N N . GLN A 1 1155 ? 56.719 0.077 -18.606 1.00 59.94 1155 GLN A N 1
ATOM 9202 C CA . GLN A 1 1155 ? 57.399 0.032 -17.306 1.00 59.94 1155 GLN A CA 1
ATOM 9203 C C . GLN A 1 1155 ? 57.037 1.230 -16.429 1.00 59.94 1155 GLN A C 1
ATOM 9205 O O . GLN A 1 1155 ? 56.703 1.018 -15.271 1.00 59.94 1155 GLN A O 1
ATOM 9210 N N . THR A 1 1156 ? 57.039 2.459 -16.952 1.00 60.94 1156 THR A N 1
ATOM 9211 C CA . THR A 1 1156 ? 56.624 3.651 -16.202 1.00 60.94 1156 THR A CA 1
ATOM 9212 C C . THR A 1 1156 ? 55.159 3.557 -15.796 1.00 60.94 1156 THR A C 1
ATOM 9214 O O . THR A 1 1156 ? 54.890 3.690 -14.616 1.00 60.94 1156 THR A O 1
ATOM 9217 N N . ALA A 1 1157 ? 54.231 3.216 -16.692 1.00 49.50 1157 ALA A N 1
ATOM 9218 C CA . ALA A 1 1157 ? 52.815 3.062 -16.367 1.00 49.50 1157 ALA A CA 1
ATOM 9219 C C . ALA A 1 1157 ? 52.566 1.893 -15.400 1.00 49.50 1157 ALA A C 1
ATOM 9221 O O . ALA A 1 1157 ? 51.824 2.052 -14.441 1.00 49.50 1157 ALA A O 1
ATOM 9222 N N . THR A 1 1158 ? 53.224 0.740 -15.574 1.00 59.53 1158 THR A N 1
ATOM 9223 C CA . THR A 1 1158 ? 53.124 -0.386 -14.624 1.00 59.53 1158 THR A CA 1
ATOM 9224 C C . THR A 1 1158 ? 53.709 -0.011 -13.267 1.00 59.53 1158 THR A C 1
ATOM 9226 O O . THR A 1 1158 ? 53.183 -0.432 -12.243 1.00 59.53 1158 THR A O 1
ATOM 9229 N N . GLN A 1 1159 ? 54.784 0.780 -13.227 1.00 60.59 1159 GLN A N 1
ATOM 9230 C CA . GLN A 1 1159 ? 55.428 1.209 -11.988 1.00 60.59 1159 GLN A CA 1
ATOM 9231 C C . GLN A 1 1159 ? 54.660 2.347 -11.303 1.00 60.59 1159 GLN A C 1
ATOM 9233 O O . GLN A 1 1159 ? 54.555 2.323 -10.083 1.00 60.59 1159 GLN A O 1
ATOM 9238 N N . GLU A 1 1160 ? 54.067 3.272 -12.061 1.00 60.75 1160 GLU A N 1
ATOM 9239 C CA . GLU A 1 1160 ? 53.158 4.320 -11.588 1.00 60.75 1160 GLU A CA 1
ATOM 9240 C C . GLU A 1 1160 ? 51.867 3.702 -11.047 1.00 60.75 1160 GLU A C 1
ATOM 9242 O O . GLU A 1 1160 ? 51.505 4.000 -9.912 1.00 60.75 1160 GLU A O 1
ATOM 9247 N N . VAL A 1 1161 ? 51.250 2.759 -11.773 1.00 55.53 1161 VAL A N 1
ATOM 9248 C CA . VAL A 1 1161 ? 50.126 1.941 -11.283 1.00 55.53 1161 VAL A CA 1
ATOM 9249 C C . VAL A 1 1161 ? 50.541 1.135 -10.054 1.00 55.53 1161 VAL A C 1
ATOM 9251 O O . VAL A 1 1161 ? 49.835 1.182 -9.060 1.00 55.53 1161 VAL A O 1
ATOM 9254 N N . SER A 1 1162 ? 51.715 0.493 -10.036 1.00 60.19 1162 SER A N 1
ATOM 9255 C CA . SER A 1 1162 ? 52.198 -0.225 -8.843 1.00 60.19 1162 SER A CA 1
ATOM 9256 C C . SER A 1 1162 ? 52.406 0.708 -7.646 1.00 60.19 1162 SER A C 1
ATOM 9258 O O . SER A 1 1162 ? 52.147 0.307 -6.514 1.00 60.19 1162 SER A O 1
ATOM 9260 N N . THR A 1 1163 ? 52.874 1.946 -7.851 1.00 61.41 1163 THR A N 1
ATOM 9261 C CA . THR A 1 1163 ? 52.967 2.935 -6.767 1.00 61.41 1163 THR A CA 1
ATOM 9262 C C . THR A 1 1163 ? 51.613 3.515 -6.388 1.00 61.41 1163 THR A C 1
ATOM 9264 O O . THR A 1 1163 ? 51.424 3.816 -5.217 1.00 61.41 1163 THR A O 1
ATOM 9267 N N . PHE A 1 1164 ? 50.666 3.640 -7.319 1.00 53.97 1164 PHE A N 1
ATOM 9268 C CA . PHE A 1 1164 ? 49.301 4.078 -7.044 1.00 53.97 1164 PHE A CA 1
ATOM 9269 C C . PHE A 1 1164 ? 48.556 3.013 -6.234 1.00 53.97 1164 PHE A C 1
ATOM 9271 O O . PHE A 1 1164 ? 48.101 3.309 -5.139 1.00 53.97 1164 PHE A O 1
ATOM 9278 N N . GLU A 1 1165 ? 48.565 1.754 -6.680 1.00 53.47 1165 GLU A N 1
ATOM 9279 C CA . GLU A 1 1165 ? 48.048 0.597 -5.942 1.00 53.47 1165 GLU A CA 1
ATOM 9280 C C . GLU A 1 1165 ? 48.717 0.457 -4.568 1.00 53.47 1165 GLU A C 1
ATOM 9282 O O . GLU A 1 1165 ? 48.030 0.204 -3.583 1.00 53.47 1165 GLU A O 1
ATOM 9287 N N . GLN A 1 1166 ? 50.037 0.658 -4.448 1.00 60.66 1166 GLN A N 1
ATOM 9288 C CA . GLN A 1 1166 ? 50.708 0.659 -3.140 1.00 60.66 1166 GLN A CA 1
ATOM 9289 C C . GLN A 1 1166 ? 50.351 1.875 -2.277 1.00 60.66 1166 GLN A C 1
ATOM 9291 O O . GLN A 1 1166 ? 50.326 1.733 -1.056 1.00 60.66 1166 GLN A O 1
ATOM 9296 N N . THR A 1 1167 ? 50.064 3.036 -2.871 1.00 63.72 1167 THR A N 1
ATOM 9297 C CA . THR A 1 1167 ? 49.658 4.244 -2.135 1.00 63.72 1167 THR A CA 1
ATOM 9298 C C . THR A 1 1167 ? 48.217 4.111 -1.662 1.00 63.72 1167 THR A C 1
ATOM 9300 O O . THR A 1 1167 ? 47.999 4.209 -0.463 1.00 63.72 1167 THR A O 1
ATOM 9303 N N . GLU A 1 1168 ? 47.262 3.744 -2.525 1.00 49.25 1168 GLU A N 1
ATOM 9304 C CA . GLU A 1 1168 ? 45.899 3.395 -2.104 1.00 49.25 1168 GLU A CA 1
ATOM 9305 C C . GLU A 1 1168 ? 45.913 2.254 -1.082 1.00 49.25 1168 GLU A C 1
ATOM 9307 O O . GLU A 1 1168 ? 45.274 2.369 -0.045 1.00 49.25 1168 GLU A O 1
ATOM 9312 N N . THR A 1 1169 ? 46.695 1.187 -1.281 1.00 57.19 1169 THR A N 1
ATOM 9313 C CA . THR A 1 1169 ? 46.786 0.101 -0.288 1.00 57.19 1169 THR A CA 1
ATOM 9314 C C . THR A 1 1169 ? 47.355 0.598 1.045 1.00 57.19 1169 THR A C 1
ATOM 9316 O O . THR A 1 1169 ? 46.910 0.135 2.095 1.00 57.19 1169 THR A O 1
ATOM 9319 N N . GLN A 1 1170 ? 48.303 1.544 1.053 1.00 58.94 1170 GLN A N 1
ATOM 9320 C CA . GLN A 1 1170 ? 48.814 2.151 2.287 1.00 58.94 1170 GLN A CA 1
ATOM 9321 C C . GLN A 1 1170 ? 47.831 3.141 2.920 1.00 58.94 1170 GLN A C 1
ATOM 9323 O O . GLN A 1 1170 ? 47.725 3.146 4.142 1.00 58.94 1170 GLN A O 1
ATOM 9328 N N . GLU A 1 1171 ? 47.090 3.930 2.145 1.00 57.09 1171 GLU A N 1
ATOM 9329 C CA . GLU A 1 1171 ? 46.095 4.884 2.648 1.00 57.09 1171 GLU A CA 1
ATOM 9330 C C . GLU A 1 1171 ? 44.839 4.168 3.158 1.00 57.09 1171 GLU A C 1
ATOM 9332 O O . GLU A 1 1171 ? 44.397 4.438 4.274 1.00 57.09 1171 GLU A O 1
ATOM 9337 N N . VAL A 1 1172 ? 44.342 3.165 2.427 1.00 52.47 1172 VAL A N 1
ATOM 9338 C CA . VAL A 1 1172 ? 43.313 2.224 2.894 1.00 52.47 1172 VAL A CA 1
ATOM 9339 C C . VAL A 1 1172 ? 43.803 1.503 4.147 1.00 52.47 1172 VAL A C 1
ATOM 9341 O O . VAL A 1 1172 ? 43.099 1.525 5.149 1.00 52.47 1172 VAL A O 1
ATOM 9344 N N . SER A 1 1173 ? 45.032 0.971 4.182 1.00 55.31 1173 SER A N 1
ATOM 9345 C CA . SER A 1 1173 ? 45.577 0.366 5.412 1.00 55.31 1173 SER A CA 1
ATOM 9346 C C . SER A 1 1173 ? 45.685 1.367 6.569 1.00 55.31 1173 SER A C 1
ATOM 9348 O O . SER A 1 1173 ? 45.425 1.005 7.715 1.00 55.31 1173 SER A O 1
ATOM 9350 N N . ALA A 1 1174 ? 46.060 2.622 6.309 1.00 55.75 1174 ALA A N 1
ATOM 9351 C CA . ALA A 1 1174 ? 46.180 3.668 7.324 1.00 55.75 1174 ALA A CA 1
ATOM 9352 C C . ALA A 1 1174 ? 44.818 4.175 7.826 1.00 55.75 1174 ALA A C 1
ATOM 9354 O O . ALA A 1 1174 ? 44.733 4.659 8.955 1.00 55.75 1174 ALA A O 1
ATOM 9355 N N . PHE A 1 1175 ? 43.761 4.034 7.024 1.00 46.88 1175 PHE A N 1
ATOM 9356 C CA . PHE A 1 1175 ? 42.377 4.320 7.396 1.00 46.88 1175 PHE A CA 1
ATOM 9357 C C . PHE A 1 1175 ? 41.714 3.129 8.110 1.00 46.88 1175 PHE A C 1
ATOM 9359 O O . PHE A 1 1175 ? 41.054 3.300 9.134 1.00 46.88 1175 PHE A O 1
ATOM 9366 N N . GLU A 1 1176 ? 41.936 1.907 7.625 1.00 49.53 1176 GLU A N 1
ATOM 9367 C CA . GLU A 1 1176 ? 41.399 0.676 8.206 1.00 49.53 1176 GLU A CA 1
ATOM 9368 C C . GLU A 1 1176 ? 42.058 0.320 9.539 1.00 49.53 1176 GLU A C 1
ATOM 9370 O O . GLU A 1 1176 ? 41.348 -0.055 10.464 1.00 49.53 1176 GLU A O 1
ATOM 9375 N N . GLN A 1 1177 ? 43.379 0.457 9.703 1.00 61.00 1177 GLN A N 1
ATOM 9376 C CA . GLN A 1 1177 ? 44.065 0.108 10.959 1.00 61.00 1177 GLN A CA 1
ATOM 9377 C C . GLN A 1 1177 ? 43.477 0.779 12.217 1.00 61.00 1177 GLN A C 1
ATOM 9379 O O . GLN A 1 1177 ? 43.180 0.048 13.166 1.00 61.00 1177 GLN A O 1
ATOM 9384 N N . PRO A 1 1178 ? 43.269 2.112 12.285 1.00 63.75 1178 PRO A N 1
ATOM 9385 C CA . PRO A 1 1178 ? 42.641 2.731 13.450 1.00 63.75 1178 PRO A CA 1
ATOM 9386 C C . PRO A 1 1178 ? 41.178 2.300 13.615 1.00 63.75 1178 PRO A C 1
ATOM 9388 O O . PRO A 1 1178 ? 40.766 2.024 14.737 1.00 63.75 1178 PRO A O 1
ATOM 9391 N N . VAL A 1 1179 ? 40.413 2.147 12.527 1.00 53.78 1179 VAL A N 1
ATOM 9392 C CA . VAL A 1 1179 ? 39.010 1.693 12.587 1.00 53.78 1179 VAL A CA 1
ATOM 9393 C C . VAL A 1 1179 ? 38.907 0.247 13.090 1.00 53.78 1179 VAL A C 1
ATOM 9395 O O . VAL A 1 1179 ? 38.084 -0.049 13.951 1.00 53.78 1179 VAL A O 1
ATOM 9398 N N . ILE A 1 1180 ? 39.780 -0.651 12.633 1.00 62.62 1180 ILE A N 1
ATOM 9399 C CA . ILE A 1 1180 ? 39.883 -2.040 13.098 1.00 62.62 1180 ILE A CA 1
ATOM 9400 C C . ILE A 1 1180 ? 40.351 -2.087 14.557 1.00 62.62 1180 ILE A C 1
ATOM 9402 O O . ILE A 1 1180 ? 39.870 -2.931 15.311 1.00 62.62 1180 ILE A O 1
ATOM 9406 N N . GLN A 1 1181 ? 41.237 -1.186 14.995 1.00 63.06 1181 GLN A N 1
ATOM 9407 C CA . GLN A 1 1181 ? 41.640 -1.091 16.402 1.00 63.06 1181 GLN A CA 1
ATOM 9408 C C . GLN A 1 1181 ? 40.511 -0.558 17.297 1.00 63.06 1181 GLN A C 1
ATOM 9410 O O . GLN A 1 1181 ? 40.303 -1.113 18.375 1.00 63.06 1181 GLN A O 1
ATOM 9415 N N . GLU A 1 1182 ? 39.739 0.440 16.856 1.00 62.31 1182 GLU A N 1
ATOM 9416 C CA . GLU A 1 1182 ? 38.554 0.923 17.578 1.00 62.31 1182 GLU A CA 1
ATOM 9417 C C . GLU A 1 1182 ? 37.447 -0.139 17.633 1.00 62.31 1182 GLU A C 1
ATOM 9419 O O . GLU A 1 1182 ? 36.905 -0.387 18.710 1.00 62.31 1182 GLU A O 1
ATOM 9424 N N . ILE A 1 1183 ? 37.164 -0.835 16.525 1.00 57.41 1183 ILE A N 1
ATOM 9425 C CA . ILE A 1 1183 ? 36.220 -1.964 16.492 1.00 57.41 1183 ILE A CA 1
ATOM 9426 C C . ILE A 1 1183 ? 36.710 -3.092 17.405 1.00 57.41 1183 ILE A C 1
ATOM 9428 O O . ILE A 1 1183 ? 35.949 -3.544 18.250 1.00 57.41 1183 ILE A O 1
ATOM 9432 N N . SER A 1 1184 ? 37.985 -3.487 17.336 1.00 65.06 1184 SER A N 1
ATOM 9433 C CA . SER A 1 1184 ? 38.552 -4.525 18.214 1.00 65.06 1184 SER A CA 1
ATOM 9434 C C . SER A 1 1184 ? 38.511 -4.123 19.694 1.00 65.06 1184 SER A C 1
ATOM 9436 O O . SER A 1 1184 ? 38.300 -4.968 20.564 1.00 65.06 1184 SER A O 1
ATOM 9438 N N . ALA A 1 1185 ? 38.705 -2.839 20.012 1.00 67.00 1185 ALA A N 1
ATOM 9439 C CA . ALA A 1 1185 ? 38.583 -2.319 21.372 1.00 67.00 1185 ALA A CA 1
ATOM 9440 C C . ALA A 1 1185 ? 37.120 -2.288 21.844 1.00 67.00 1185 ALA A C 1
ATOM 9442 O O . ALA A 1 1185 ? 36.843 -2.642 22.993 1.00 67.00 1185 ALA A O 1
ATOM 9443 N N . PHE A 1 1186 ? 36.184 -1.926 20.964 1.00 64.38 1186 PHE A N 1
ATOM 9444 C CA . PHE A 1 1186 ? 34.750 -1.943 21.235 1.00 64.38 1186 PHE A CA 1
ATOM 9445 C C . PHE A 1 1186 ? 34.223 -3.372 21.412 1.00 64.38 1186 PHE A C 1
ATOM 9447 O O . PHE A 1 1186 ? 33.607 -3.659 22.432 1.00 64.38 1186 PHE A O 1
ATOM 9454 N N . GLU A 1 1187 ? 34.535 -4.295 20.500 1.00 62.88 1187 GLU A N 1
ATOM 9455 C CA . GLU A 1 1187 ? 34.187 -5.716 20.605 1.00 62.88 1187 GLU A CA 1
ATOM 9456 C C . GLU A 1 1187 ? 34.784 -6.348 21.860 1.00 62.88 1187 GLU A C 1
ATOM 9458 O O . GLU A 1 1187 ? 34.095 -7.091 22.555 1.00 62.88 1187 GLU A O 1
ATOM 9463 N N . LYS A 1 1188 ? 36.033 -6.024 22.214 1.00 72.19 1188 LYS A N 1
ATOM 9464 C CA . LYS A 1 1188 ? 36.655 -6.505 23.454 1.00 72.19 1188 LYS A CA 1
ATOM 9465 C C . LYS A 1 1188 ? 35.970 -5.946 24.702 1.00 72.19 1188 LYS A C 1
ATOM 9467 O O . LYS A 1 1188 ? 35.786 -6.692 25.659 1.00 72.19 1188 LYS A O 1
ATOM 9472 N N . THR A 1 1189 ? 35.564 -4.676 24.684 1.00 73.69 1189 THR A N 1
ATOM 9473 C CA . THR A 1 1189 ? 34.811 -4.046 25.783 1.00 73.69 1189 THR A CA 1
ATOM 9474 C C . THR A 1 1189 ? 33.423 -4.672 25.911 1.00 73.69 1189 THR A C 1
ATOM 9476 O O . THR A 1 1189 ? 33.078 -5.172 26.976 1.00 73.69 1189 THR A O 1
ATOM 9479 N N . ALA A 1 1190 ? 32.672 -4.768 24.813 1.00 57.25 1190 ALA A N 1
ATOM 9480 C CA . ALA A 1 1190 ? 31.359 -5.403 24.767 1.00 57.25 1190 ALA A CA 1
ATOM 9481 C C . ALA A 1 1190 ? 31.420 -6.890 25.159 1.00 57.25 1190 ALA A C 1
ATOM 9483 O O . ALA A 1 1190 ? 30.574 -7.362 25.908 1.00 57.25 1190 ALA A O 1
ATOM 9484 N N . THR A 1 1191 ? 32.452 -7.626 24.737 1.00 70.69 1191 THR A N 1
ATOM 9485 C CA . THR A 1 1191 ? 32.674 -9.023 25.152 1.00 70.69 1191 THR A CA 1
ATOM 9486 C C . THR A 1 1191 ? 32.979 -9.118 26.646 1.00 70.69 1191 THR A C 1
ATOM 9488 O O . THR A 1 1191 ? 32.522 -10.056 27.293 1.00 70.69 1191 THR A O 1
ATOM 9491 N N . GLN A 1 1192 ? 33.707 -8.158 27.227 1.00 74.38 1192 GLN A N 1
ATOM 9492 C CA . GLN A 1 1192 ? 33.938 -8.098 28.674 1.00 74.38 1192 GLN A CA 1
ATOM 9493 C C . GLN A 1 1192 ? 32.667 -7.732 29.453 1.00 74.38 1192 GLN A C 1
ATOM 9495 O O . GLN A 1 1192 ? 32.404 -8.354 30.479 1.00 74.38 1192 GLN A O 1
ATOM 9500 N N . GLU A 1 1193 ? 31.850 -6.799 28.960 1.00 70.31 1193 GLU A N 1
ATOM 9501 C CA . GLU A 1 1193 ? 30.558 -6.442 29.562 1.00 70.31 1193 GLU A CA 1
ATOM 9502 C C . GLU A 1 1193 ? 29.548 -7.596 29.480 1.00 70.31 1193 GLU A C 1
ATOM 9504 O O . GLU A 1 1193 ? 28.917 -7.927 30.483 1.00 70.31 1193 GLU A O 1
ATOM 9509 N N . VAL A 1 1194 ? 29.452 -8.277 28.331 1.00 64.62 1194 VAL A N 1
ATOM 9510 C CA . VAL A 1 1194 ? 28.637 -9.491 28.160 1.00 64.62 1194 VAL A CA 1
ATOM 9511 C C . VAL A 1 1194 ? 29.155 -10.619 29.050 1.00 64.62 1194 VAL A C 1
ATOM 9513 O O . VAL A 1 1194 ? 28.363 -11.206 29.773 1.00 64.62 1194 VAL A O 1
ATOM 9516 N N . SER A 1 1195 ? 30.468 -10.870 29.101 1.00 71.94 1195 SER A N 1
ATOM 9517 C CA . SER A 1 1195 ? 31.047 -11.891 29.994 1.00 71.94 1195 SER A CA 1
ATOM 9518 C C . SER A 1 1195 ? 30.787 -11.583 31.473 1.00 71.94 1195 SER A C 1
ATOM 9520 O O . SER A 1 1195 ? 30.543 -12.495 32.259 1.00 71.94 1195 SER A O 1
ATOM 9522 N N . ALA A 1 1196 ? 30.830 -10.308 31.873 1.00 71.44 1196 ALA A N 1
ATOM 9523 C CA . ALA A 1 1196 ? 30.508 -9.887 33.233 1.00 71.44 1196 ALA A CA 1
ATOM 9524 C C . ALA A 1 1196 ? 29.012 -10.068 33.533 1.00 71.44 1196 ALA A C 1
ATOM 9526 O O . ALA A 1 1196 ? 28.666 -10.604 34.583 1.00 71.44 1196 ALA A O 1
ATOM 9527 N N . PHE A 1 1197 ? 28.133 -9.704 32.595 1.00 68.00 1197 PHE A N 1
ATOM 9528 C CA . PHE A 1 1197 ? 26.692 -9.919 32.710 1.00 68.00 1197 PHE A CA 1
ATOM 9529 C C . PHE A 1 1197 ? 26.333 -11.411 32.765 1.00 68.00 1197 PHE A C 1
ATOM 9531 O O . PHE A 1 1197 ? 25.559 -11.816 33.628 1.00 68.00 1197 PHE A O 1
ATOM 9538 N N . GLU A 1 1198 ? 26.933 -12.248 31.917 1.00 67.31 1198 GLU A N 1
ATOM 9539 C CA . GLU A 1 1198 ? 26.767 -13.705 31.940 1.00 67.31 1198 GLU A CA 1
ATOM 9540 C C . GLU A 1 1198 ? 27.292 -14.315 33.243 1.00 67.31 1198 GLU A C 1
ATOM 9542 O O . GLU A 1 1198 ? 26.632 -15.184 33.811 1.00 67.31 1198 GLU A O 1
ATOM 9547 N N . GLN A 1 1199 ? 28.424 -13.842 33.780 1.00 73.50 1199 GLN A N 1
ATOM 9548 C CA . GLN A 1 1199 ? 28.905 -14.267 35.098 1.00 73.50 1199 GLN A CA 1
ATOM 9549 C C . GLN A 1 1199 ? 27.955 -13.847 36.224 1.00 73.50 1199 GLN A C 1
ATOM 9551 O O . GLN A 1 1199 ? 27.685 -14.662 37.105 1.00 73.50 1199 GLN A O 1
ATOM 9556 N N . THR A 1 1200 ? 27.406 -12.629 36.198 1.00 75.94 1200 THR A N 1
ATOM 9557 C CA . THR A 1 1200 ? 26.408 -12.175 37.179 1.00 75.94 1200 THR A CA 1
ATOM 9558 C C . THR A 1 1200 ? 25.119 -12.989 37.074 1.00 75.94 1200 THR A C 1
ATOM 9560 O O . THR A 1 1200 ? 24.685 -13.548 38.076 1.00 75.94 1200 THR A O 1
ATOM 9563 N N . ALA A 1 1201 ? 24.560 -13.162 35.875 1.00 61.56 1201 ALA A N 1
ATOM 9564 C CA . ALA A 1 1201 ? 23.366 -13.973 35.643 1.00 61.56 1201 ALA A CA 1
ATOM 9565 C C . ALA A 1 1201 ? 23.583 -15.453 36.016 1.00 61.56 1201 ALA A C 1
ATOM 9567 O O . ALA A 1 1201 ? 22.688 -16.092 36.566 1.00 61.56 1201 ALA A O 1
ATOM 9568 N N . THR A 1 1202 ? 24.785 -15.994 35.794 1.00 74.00 1202 THR A N 1
ATOM 9569 C CA . THR A 1 1202 ? 25.159 -17.352 36.225 1.00 74.00 1202 THR A CA 1
ATOM 9570 C C . THR A 1 1202 ? 25.292 -17.439 37.747 1.00 74.00 1202 THR A C 1
ATOM 9572 O O . THR A 1 1202 ? 24.853 -18.422 38.337 1.00 74.00 1202 THR A O 1
ATOM 9575 N N . GLN A 1 1203 ? 25.842 -16.422 38.420 1.00 74.62 1203 GLN A N 1
ATOM 9576 C CA . GLN A 1 1203 ? 25.878 -16.368 39.886 1.00 74.62 1203 GLN A CA 1
ATOM 9577 C C . GLN A 1 1203 ? 24.474 -16.241 40.490 1.00 74.62 1203 GLN A C 1
ATOM 9579 O O . GLN A 1 1203 ? 24.169 -16.956 41.443 1.00 74.62 1203 GLN A O 1
ATOM 9584 N N . GLU A 1 1204 ? 23.604 -15.403 39.921 1.00 73.88 1204 GLU A N 1
ATOM 9585 C CA . GLU A 1 1204 ? 22.200 -15.284 40.330 1.00 73.88 1204 GLU A CA 1
ATOM 9586 C C . GLU A 1 1204 ? 21.435 -16.592 40.093 1.00 73.88 1204 GLU A C 1
ATOM 9588 O O . GLU A 1 1204 ? 20.757 -17.065 41.003 1.00 73.88 1204 GLU A O 1
ATOM 9593 N N . SER A 1 1205 ? 21.605 -17.233 38.931 1.00 69.12 1205 SER A N 1
ATOM 9594 C CA . SER A 1 1205 ? 21.014 -18.542 38.620 1.00 69.12 1205 SER A CA 1
ATOM 9595 C C . SER A 1 1205 ? 21.495 -19.626 39.586 1.00 69.12 1205 SER A C 1
ATOM 9597 O O . SER A 1 1205 ? 20.677 -20.361 40.133 1.00 69.12 1205 SER A O 1
ATOM 9599 N N . ASN A 1 1206 ? 22.799 -19.694 39.870 1.00 74.69 1206 ASN A N 1
ATOM 9600 C CA . ASN A 1 1206 ? 23.366 -20.649 40.825 1.00 74.69 1206 ASN A CA 1
ATOM 9601 C C . ASN A 1 1206 ? 22.899 -20.372 42.265 1.00 74.69 1206 ASN A C 1
ATOM 9603 O O . ASN A 1 1206 ? 22.702 -21.309 43.035 1.00 74.69 1206 ASN A O 1
ATOM 9607 N N . ALA A 1 1207 ? 22.696 -19.108 42.647 1.00 73.88 1207 ALA A N 1
ATOM 9608 C CA . ALA A 1 1207 ? 22.124 -18.747 43.944 1.00 73.88 1207 ALA A CA 1
ATOM 9609 C C . ALA A 1 1207 ? 20.635 -19.132 44.039 1.00 73.88 1207 ALA A C 1
ATOM 9611 O O . ALA A 1 1207 ? 20.192 -19.622 45.081 1.00 73.88 1207 ALA A O 1
ATOM 9612 N N . LEU A 1 1208 ? 19.877 -18.977 42.949 1.00 69.00 1208 LEU A N 1
ATOM 9613 C CA . LEU A 1 1208 ? 18.495 -19.443 42.813 1.00 69.00 1208 LEU A CA 1
ATOM 9614 C C . LEU A 1 1208 ? 18.405 -20.972 42.881 1.00 69.00 1208 LEU A C 1
ATOM 9616 O O . LEU A 1 1208 ? 17.593 -21.492 43.640 1.00 69.00 1208 LEU A O 1
ATOM 9620 N N . GLU A 1 1209 ? 19.271 -21.696 42.171 1.00 73.44 1209 GLU A N 1
ATOM 9621 C CA . GLU A 1 1209 ? 19.329 -23.160 42.192 1.00 73.44 1209 GLU A CA 1
ATOM 9622 C C . GLU A 1 1209 ? 19.760 -23.694 43.565 1.00 73.44 1209 GLU A C 1
ATOM 9624 O O . GLU A 1 1209 ? 19.151 -24.634 44.076 1.00 73.44 1209 GLU A O 1
ATOM 9629 N N . GLN A 1 1210 ? 20.741 -23.069 44.224 1.00 74.06 1210 GLN A N 1
ATOM 9630 C CA . GLN A 1 1210 ? 21.108 -23.406 45.603 1.00 74.06 1210 GLN A CA 1
ATOM 9631 C C . GLN A 1 1210 ? 19.965 -23.123 46.583 1.00 74.06 1210 GLN A C 1
ATOM 9633 O O . GLN A 1 1210 ? 19.737 -23.923 47.490 1.00 74.06 1210 GLN A O 1
ATOM 9638 N N . THR A 1 1211 ? 19.219 -22.029 46.401 1.00 78.62 1211 THR A N 1
ATOM 9639 C CA . THR A 1 1211 ? 18.057 -21.695 47.241 1.00 78.62 1211 THR A CA 1
ATOM 9640 C C . THR A 1 1211 ? 16.931 -22.704 47.029 1.00 78.62 1211 THR A C 1
ATOM 9642 O O . THR A 1 1211 ? 16.506 -23.332 47.994 1.00 78.62 1211 THR A O 1
ATOM 9645 N N . ALA A 1 1212 ? 16.545 -22.976 45.781 1.00 63.94 1212 ALA A N 1
ATOM 9646 C CA . ALA A 1 1212 ? 15.545 -23.982 45.429 1.00 63.94 1212 ALA A CA 1
ATOM 9647 C C . ALA A 1 1212 ? 15.956 -25.396 45.881 1.00 63.94 1212 ALA A C 1
ATOM 9649 O O . ALA A 1 1212 ? 15.129 -26.150 46.383 1.00 63.94 1212 ALA A O 1
ATOM 9650 N N . THR A 1 1213 ? 17.241 -25.752 45.796 1.00 76.06 1213 THR A N 1
ATOM 9651 C CA . THR A 1 1213 ? 17.779 -27.024 46.310 1.00 76.06 1213 THR A CA 1
ATOM 9652 C C . THR A 1 1213 ? 17.723 -27.084 47.836 1.00 76.06 1213 THR A C 1
ATOM 9654 O O . THR A 1 1213 ? 17.446 -28.139 48.411 1.00 76.06 1213 THR A O 1
ATOM 9657 N N . ARG A 1 1214 ? 17.961 -25.966 48.529 1.00 76.56 1214 ARG A N 1
ATOM 9658 C CA . ARG A 1 1214 ? 17.867 -25.874 49.992 1.00 76.56 1214 ARG A CA 1
ATOM 9659 C C . ARG A 1 1214 ? 16.416 -25.966 50.459 1.00 76.56 1214 ARG A C 1
ATOM 9661 O O . ARG A 1 1214 ? 16.131 -26.714 51.392 1.00 76.56 1214 ARG A O 1
ATOM 9668 N N . GLU A 1 1215 ? 15.506 -25.276 49.779 1.00 72.94 1215 GLU A N 1
ATOM 9669 C CA . GLU A 1 1215 ? 14.061 -25.351 50.002 1.00 72.94 1215 GLU A CA 1
ATOM 9670 C C . GLU A 1 1215 ? 13.530 -26.752 49.703 1.00 72.94 1215 GLU A C 1
ATOM 9672 O O . GLU A 1 1215 ? 12.872 -27.328 50.558 1.00 72.94 1215 GLU A O 1
ATOM 9677 N N . PHE A 1 1216 ? 13.902 -27.369 48.578 1.00 70.69 1216 PHE A N 1
ATOM 9678 C CA . PHE A 1 1216 ? 13.533 -28.745 48.234 1.00 70.69 1216 PHE A CA 1
ATOM 9679 C C . PHE A 1 1216 ? 14.039 -29.760 49.267 1.00 70.69 1216 PHE A C 1
ATOM 9681 O O . PHE A 1 1216 ? 13.293 -30.650 49.670 1.00 70.69 1216 PHE A O 1
ATOM 9688 N N . ASN A 1 1217 ? 15.276 -29.622 49.758 1.00 72.38 1217 ASN A N 1
ATOM 9689 C CA . ASN A 1 1217 ? 15.781 -30.479 50.833 1.00 72.38 1217 ASN A CA 1
ATOM 9690 C C . ASN A 1 1217 ? 15.080 -30.216 52.176 1.00 72.38 1217 ASN A C 1
ATOM 9692 O O . ASN A 1 1217 ? 14.831 -31.166 52.914 1.00 72.38 1217 ASN A O 1
ATOM 9696 N N . THR A 1 1218 ? 14.695 -28.971 52.469 1.00 76.44 1218 THR A N 1
ATOM 9697 C CA . THR A 1 1218 ? 13.878 -28.630 53.649 1.00 76.44 1218 THR A CA 1
ATOM 9698 C C . THR A 1 1218 ? 12.470 -29.222 53.526 1.00 76.44 1218 THR A C 1
ATOM 9700 O O . THR A 1 1218 ? 11.986 -29.839 54.470 1.00 76.44 1218 THR A O 1
ATOM 9703 N N . LEU A 1 1219 ? 11.846 -29.145 52.345 1.00 64.50 1219 LEU A N 1
ATOM 9704 C CA . LEU A 1 1219 ? 10.549 -29.751 52.041 1.00 64.50 1219 LEU A CA 1
ATOM 9705 C C . LEU A 1 1219 ? 10.619 -31.278 52.145 1.00 64.50 1219 LEU A C 1
ATOM 9707 O O . LEU A 1 1219 ? 9.736 -31.903 52.721 1.00 64.50 1219 LEU A O 1
ATOM 9711 N N . LYS A 1 1220 ? 11.700 -31.887 51.645 1.00 69.31 1220 LYS A N 1
ATOM 9712 C CA . LYS A 1 1220 ? 11.967 -33.325 51.746 1.00 69.31 1220 LYS A CA 1
ATOM 9713 C C . LYS A 1 1220 ? 12.175 -33.759 53.197 1.00 69.31 1220 LYS A C 1
ATOM 9715 O O . LYS A 1 1220 ? 11.646 -34.796 53.587 1.00 69.31 1220 LYS A O 1
ATOM 9720 N N . GLN A 1 1221 ? 12.884 -32.974 54.010 1.00 68.69 1221 GLN A N 1
ATOM 9721 C CA . GLN A 1 1221 ? 13.013 -33.219 55.451 1.00 68.69 1221 GLN A CA 1
ATOM 9722 C C . GLN A 1 1221 ? 11.670 -33.070 56.176 1.00 68.69 1221 GLN A C 1
ATOM 9724 O O . GLN A 1 1221 ? 11.330 -33.948 56.963 1.00 68.69 1221 GLN A O 1
ATOM 9729 N N . ALA A 1 1222 ? 10.877 -32.041 55.862 1.00 65.94 1222 ALA A N 1
ATOM 9730 C CA . ALA A 1 1222 ? 9.527 -31.866 56.396 1.00 65.94 1222 ALA A CA 1
ATOM 9731 C C . ALA A 1 1222 ? 8.616 -33.045 56.016 1.00 65.94 1222 ALA A C 1
ATOM 9733 O O . ALA A 1 1222 ? 8.032 -33.657 56.898 1.00 65.94 1222 ALA A O 1
ATOM 9734 N N . THR A 1 1223 ? 8.601 -33.453 54.743 1.00 62.06 1223 THR A N 1
ATOM 9735 C CA . THR A 1 1223 ? 7.830 -34.611 54.249 1.00 62.06 1223 THR A CA 1
ATOM 9736 C C . THR A 1 1223 ? 8.302 -35.918 54.894 1.00 62.06 1223 THR A C 1
ATOM 9738 O O . THR A 1 1223 ? 7.490 -36.779 55.204 1.00 62.06 1223 THR A O 1
ATOM 9741 N N . THR A 1 1224 ? 9.606 -36.083 55.147 1.00 68.00 1224 THR A N 1
ATOM 9742 C CA . THR A 1 1224 ? 10.137 -37.265 55.856 1.00 68.00 1224 THR A CA 1
ATOM 9743 C C . THR A 1 1224 ? 9.742 -37.242 57.336 1.00 68.00 1224 THR A C 1
ATOM 9745 O O . THR A 1 1224 ? 9.400 -38.277 57.900 1.00 68.00 1224 THR A O 1
ATOM 9748 N N . HIS A 1 1225 ? 9.746 -36.069 57.975 1.00 66.19 1225 HIS A N 1
ATOM 9749 C CA . HIS A 1 1225 ? 9.283 -35.904 59.352 1.00 66.19 1225 HIS A CA 1
ATOM 9750 C C . HIS A 1 1225 ? 7.772 -36.141 59.468 1.00 66.19 1225 HIS A C 1
ATOM 9752 O O . HIS A 1 1225 ? 7.356 -36.818 60.397 1.00 66.19 1225 HIS A O 1
ATOM 9758 N N . GLU A 1 1226 ? 6.984 -35.672 58.500 1.00 59.72 1226 GLU A N 1
ATOM 9759 C CA . GLU A 1 1226 ? 5.538 -35.880 58.379 1.00 59.72 1226 GLU A CA 1
ATOM 9760 C C . GLU A 1 1226 ? 5.188 -37.343 58.071 1.00 59.72 1226 GLU A C 1
ATOM 9762 O O . GLU A 1 1226 ? 4.260 -37.891 58.657 1.00 59.72 1226 GLU A O 1
ATOM 9767 N N . GLN A 1 1227 ? 5.968 -38.036 57.234 1.00 60.41 1227 GLN A N 1
ATOM 9768 C CA . GLN A 1 1227 ? 5.838 -39.484 57.033 1.00 60.41 1227 GLN A CA 1
ATOM 9769 C C . GLN A 1 1227 ? 6.179 -40.268 58.305 1.00 60.41 1227 GLN A C 1
ATOM 9771 O O . GLN A 1 1227 ? 5.446 -41.191 58.658 1.00 60.41 1227 GLN A O 1
ATOM 9776 N N . ASN A 1 1228 ? 7.239 -39.887 59.026 1.00 62.84 1228 ASN A N 1
ATOM 9777 C CA . ASN A 1 1228 ? 7.612 -40.528 60.287 1.00 62.84 1228 ASN A CA 1
ATOM 9778 C C . ASN A 1 1228 ? 6.563 -40.280 61.381 1.00 62.84 1228 ASN A C 1
ATOM 9780 O O . ASN A 1 1228 ? 6.131 -41.236 62.019 1.00 62.84 1228 ASN A O 1
ATOM 9784 N N . THR A 1 1229 ? 6.075 -39.047 61.555 1.00 53.88 1229 THR A N 1
ATOM 9785 C CA . THR A 1 1229 ? 5.001 -38.760 62.519 1.00 53.88 1229 THR A CA 1
ATOM 9786 C C . THR A 1 1229 ? 3.671 -39.367 62.087 1.00 53.88 1229 THR A C 1
ATOM 9788 O O . THR A 1 1229 ? 2.921 -39.805 62.948 1.00 53.88 1229 THR A O 1
ATOM 9791 N N . THR A 1 1230 ? 3.386 -39.515 60.788 1.00 54.06 1230 THR A N 1
ATOM 9792 C CA . THR A 1 1230 ? 2.223 -40.284 60.303 1.00 54.06 1230 THR A CA 1
ATOM 9793 C C . THR A 1 1230 ? 2.372 -41.779 60.603 1.00 54.06 1230 THR A C 1
ATOM 9795 O O . THR A 1 1230 ? 1.392 -42.430 60.965 1.00 54.06 1230 THR A O 1
ATOM 9798 N N . GLN A 1 1231 ? 3.584 -42.344 60.529 1.00 56.34 1231 GLN A N 1
ATOM 9799 C CA . GLN A 1 1231 ? 3.839 -43.717 60.979 1.00 56.34 1231 GLN A CA 1
ATOM 9800 C C . GLN A 1 1231 ? 3.669 -43.855 62.499 1.00 56.34 1231 GLN A C 1
ATOM 9802 O O . GLN A 1 1231 ? 2.978 -44.781 62.931 1.00 56.34 1231 GLN A O 1
ATOM 9807 N N . GLU A 1 1232 ? 4.195 -42.925 63.302 1.00 52.84 1232 GLU A N 1
ATOM 9808 C CA . GLU A 1 1232 ? 3.991 -42.885 64.759 1.00 52.84 1232 GLU A CA 1
ATOM 9809 C C . GLU A 1 1232 ? 2.511 -42.710 65.129 1.00 52.84 1232 GLU A C 1
ATOM 9811 O O . GLU A 1 1232 ? 2.008 -43.450 65.973 1.00 52.84 1232 GLU A O 1
ATOM 9816 N N . PHE A 1 1233 ? 1.772 -41.829 64.448 1.00 49.72 1233 PHE A N 1
ATOM 9817 C CA . PHE A 1 1233 ? 0.320 -41.707 64.597 1.00 49.72 1233 PHE A CA 1
ATOM 9818 C C . PHE A 1 1233 ? -0.393 -43.002 64.202 1.00 49.72 1233 PHE A C 1
ATOM 9820 O O . PHE A 1 1233 ? -1.267 -43.438 64.938 1.00 49.72 1233 PHE A O 1
ATOM 9827 N N . SER A 1 1234 ? 0.007 -43.689 63.127 1.00 52.75 1234 SER A N 1
ATOM 9828 C CA . SER A 1 1234 ? -0.583 -44.988 62.759 1.00 52.75 1234 SER A CA 1
ATOM 9829 C C . SER A 1 1234 ? -0.281 -46.105 63.773 1.00 52.75 1234 SER A C 1
ATOM 9831 O O . SER A 1 1234 ? -1.046 -47.064 63.886 1.00 52.75 1234 SER A O 1
ATOM 9833 N N . ALA A 1 1235 ? 0.820 -45.995 64.524 1.00 51.94 1235 ALA A N 1
ATOM 9834 C CA . ALA A 1 1235 ? 1.168 -46.908 65.611 1.00 51.94 1235 ALA A CA 1
ATOM 9835 C C . ALA A 1 1235 ? 0.401 -46.572 66.904 1.00 51.94 1235 ALA A C 1
ATOM 9837 O O . ALA A 1 1235 ? -0.085 -47.476 67.584 1.00 51.94 1235 ALA A O 1
ATOM 9838 N N . LEU A 1 1236 ? 0.232 -45.282 67.210 1.00 48.72 1236 LEU A N 1
ATOM 9839 C CA . LEU A 1 1236 ? -0.603 -44.787 68.306 1.00 48.72 1236 LEU A CA 1
ATOM 9840 C C . LEU A 1 1236 ? -2.086 -45.097 68.075 1.00 48.72 1236 LEU A C 1
ATOM 9842 O O . LEU A 1 1236 ? -2.754 -45.542 69.001 1.00 48.72 1236 LEU A O 1
ATOM 9846 N N . ASP A 1 1237 ? -2.586 -44.953 66.851 1.00 46.19 1237 ASP A N 1
ATOM 9847 C CA . ASP A 1 1237 ? -3.976 -45.237 66.486 1.00 46.19 1237 ASP A CA 1
ATOM 9848 C C . ASP A 1 1237 ? -4.267 -46.748 66.510 1.00 46.19 1237 ASP A C 1
ATOM 9850 O O . ASP A 1 1237 ? -5.281 -47.182 67.046 1.00 46.19 1237 ASP A O 1
ATOM 9854 N N . LYS A 1 1238 ? -3.307 -47.594 66.100 1.00 48.16 1238 LYS A N 1
ATOM 9855 C CA . LYS A 1 1238 ? -3.370 -49.053 66.341 1.00 48.16 1238 LYS A CA 1
ATOM 9856 C C . LYS A 1 1238 ? -3.338 -49.435 67.827 1.00 48.16 1238 LYS A C 1
ATOM 9858 O O . LYS A 1 1238 ? -3.860 -50.488 68.182 1.00 48.16 1238 LYS A O 1
ATOM 9863 N N . SER A 1 1239 ? -2.748 -48.603 68.686 1.00 47.41 1239 SER A N 1
ATOM 9864 C CA . SER A 1 1239 ? -2.778 -48.771 70.148 1.00 47.41 1239 SER A CA 1
ATOM 9865 C C . SER A 1 1239 ? -4.105 -48.280 70.752 1.00 47.41 1239 SER A C 1
ATOM 9867 O O . SER A 1 1239 ? -4.651 -48.908 71.660 1.00 47.41 1239 SER A O 1
ATOM 9869 N N . ALA A 1 1240 ? -4.674 -47.199 70.206 1.00 41.88 1240 ALA A N 1
ATOM 9870 C CA . ALA A 1 1240 ? -5.964 -46.644 70.607 1.00 41.88 1240 ALA A CA 1
ATOM 9871 C C . ALA A 1 1240 ? -7.135 -47.553 70.201 1.00 41.88 1240 ALA A C 1
ATOM 9873 O O . ALA A 1 1240 ? -7.965 -47.883 71.044 1.00 41.88 1240 ALA A O 1
ATOM 9874 N N . ALA A 1 1241 ? -7.151 -48.051 68.961 1.00 39.09 1241 ALA A N 1
ATOM 9875 C CA . ALA A 1 1241 ? -8.191 -48.923 68.408 1.00 39.09 1241 ALA A CA 1
ATOM 9876 C C . ALA A 1 1241 ? -8.359 -50.271 69.142 1.00 39.09 1241 ALA A C 1
ATOM 9878 O O . ALA A 1 1241 ? -9.311 -51.005 68.877 1.00 39.09 1241 ALA A O 1
ATOM 9879 N N . GLN A 1 1242 ? -7.470 -50.606 70.085 1.00 42.28 1242 GLN A N 1
ATOM 9880 C CA . GLN A 1 1242 ? -7.615 -51.770 70.962 1.00 42.28 1242 GLN A CA 1
ATOM 9881 C C . GLN A 1 1242 ? -8.428 -51.483 72.245 1.00 42.28 1242 GLN A C 1
ATOM 9883 O O . GLN A 1 1242 ? -8.626 -52.393 73.055 1.00 42.28 1242 GLN A O 1
ATOM 9888 N N . LYS A 1 1243 ? -8.926 -50.251 72.451 1.00 47.41 1243 LYS A N 1
ATOM 9889 C CA . LYS A 1 1243 ? -9.848 -49.888 73.542 1.00 47.41 1243 LYS A CA 1
ATOM 9890 C C . LYS A 1 1243 ? -10.941 -48.916 73.084 1.00 47.41 1243 LYS A C 1
ATOM 9892 O O . LYS A 1 1243 ? -10.683 -47.973 72.357 1.00 47.41 1243 LYS A O 1
ATOM 9897 N N . VAL A 1 1244 ? -12.137 -49.105 73.648 1.00 37.31 1244 VAL A N 1
ATOM 9898 C CA . VAL A 1 1244 ? -13.357 -48.299 73.436 1.00 37.31 1244 VAL A CA 1
ATOM 9899 C C . VAL A 1 1244 ? -13.992 -48.461 72.047 1.00 37.31 1244 VAL A C 1
ATOM 9901 O O . VAL A 1 1244 ? -13.823 -47.648 71.148 1.00 37.31 1244 VAL A O 1
ATOM 9904 N N . ASN A 1 1245 ? -14.860 -49.468 71.938 1.00 35.78 1245 ASN A N 1
ATOM 9905 C CA . ASN A 1 1245 ? -16.062 -49.364 71.116 1.00 35.78 1245 ASN A CA 1
ATOM 9906 C C . ASN A 1 1245 ? -17.252 -49.935 71.900 1.00 35.78 1245 ASN A C 1
ATOM 9908 O O . ASN A 1 1245 ? -17.428 -51.148 71.965 1.00 35.78 1245 ASN A O 1
ATOM 9912 N N . GLU A 1 1246 ? -18.064 -49.044 72.470 1.00 34.34 1246 GLU A N 1
ATOM 9913 C CA . GLU A 1 1246 ? -19.468 -49.324 72.773 1.00 34.34 1246 GLU A CA 1
ATOM 9914 C C . GLU A 1 1246 ? -20.353 -48.218 72.176 1.00 34.34 1246 GLU A C 1
ATOM 9916 O O . GLU A 1 1246 ? -20.821 -47.319 72.869 1.00 34.34 1246 GLU A O 1
ATOM 9921 N N . ASN A 1 1247 ? -20.682 -48.400 70.891 1.00 30.92 1247 ASN A N 1
ATOM 9922 C CA . ASN A 1 1247 ? -21.957 -47.985 70.285 1.00 30.92 1247 ASN A CA 1
ATOM 9923 C C . ASN A 1 1247 ? -22.135 -46.472 69.930 1.00 30.92 1247 ASN A C 1
ATOM 9925 O O . ASN A 1 1247 ? -21.300 -45.644 70.288 1.00 30.92 1247 ASN A O 1
ATOM 9929 N N . PRO A 1 1248 ? -23.098 -46.102 69.048 1.00 51.62 1248 PRO A N 1
ATOM 9930 C CA . PRO A 1 1248 ? -22.713 -45.866 67.646 1.00 51.62 1248 PRO A CA 1
ATOM 9931 C C . PRO A 1 1248 ? -23.323 -44.599 66.999 1.00 51.62 1248 PRO A C 1
ATOM 9933 O O . PRO A 1 1248 ? -24.191 -43.954 67.580 1.00 51.62 1248 PRO A O 1
ATOM 9936 N N . ILE A 1 1249 ? -22.956 -44.318 65.738 1.00 28.27 1249 ILE A N 1
ATOM 9937 C CA . ILE A 1 1249 ? -23.789 -43.655 64.703 1.00 28.27 1249 ILE A CA 1
ATOM 9938 C C . ILE A 1 1249 ? -23.176 -43.919 63.304 1.00 28.27 1249 ILE A C 1
ATOM 9940 O O . ILE A 1 1249 ? -22.012 -44.297 63.197 1.00 28.27 1249 ILE A O 1
ATOM 9944 N N . SER A 1 1250 ? -23.974 -43.810 62.237 1.00 33.72 1250 SER A N 1
ATOM 9945 C CA . SER A 1 1250 ? -23.693 -44.330 60.883 1.00 33.72 1250 SER A CA 1
ATOM 9946 C C . SER A 1 1250 ? -23.437 -43.261 59.809 1.00 33.72 1250 SER A C 1
ATOM 9948 O O . SER A 1 1250 ? -24.142 -42.254 59.825 1.00 33.72 1250 SER A O 1
ATOM 9950 N N . LEU A 1 1251 ? -22.603 -43.563 58.793 1.00 27.78 1251 LEU A N 1
ATOM 9951 C CA . LEU A 1 1251 ? -23.022 -43.609 57.367 1.00 27.78 1251 LEU A CA 1
ATOM 9952 C C . LEU A 1 1251 ? -21.933 -44.123 56.379 1.00 27.78 1251 LEU A C 1
ATOM 9954 O O . LEU A 1 1251 ? -20.760 -43.788 56.482 1.00 27.78 1251 LEU A O 1
ATOM 9958 N N . GLU A 1 1252 ? -22.398 -44.956 55.440 1.00 34.91 1252 GLU A N 1
ATOM 9959 C CA . GLU A 1 1252 ? -21.937 -45.319 54.075 1.00 34.91 1252 GLU A CA 1
ATOM 9960 C C . GLU A 1 1252 ? -20.509 -45.013 53.545 1.00 34.91 1252 GLU A C 1
ATOM 9962 O O . GLU A 1 1252 ? -20.203 -43.875 53.205 1.00 34.91 1252 GLU A O 1
ATOM 9967 N N . ILE A 1 1253 ? -19.749 -46.081 53.217 1.00 29.23 1253 ILE A N 1
ATOM 9968 C CA . ILE A 1 1253 ? -18.913 -46.207 51.991 1.00 29.23 1253 ILE A CA 1
ATOM 9969 C C . ILE A 1 1253 ? -18.904 -47.679 51.507 1.00 29.23 1253 ILE A C 1
ATOM 9971 O O . ILE A 1 1253 ? -18.729 -48.593 52.310 1.00 29.23 1253 ILE A O 1
ATOM 9975 N N . GLY A 1 1254 ? -18.967 -47.902 50.187 1.00 28.19 1254 GLY A N 1
ATOM 9976 C CA . GLY A 1 1254 ? -18.404 -49.078 49.494 1.00 28.19 1254 GLY A CA 1
ATOM 9977 C C . GLY A 1 1254 ? -18.298 -48.773 47.989 1.00 28.19 1254 GLY A C 1
ATOM 9978 O O . GLY A 1 1254 ? -19.305 -48.398 47.404 1.00 28.19 1254 GLY A O 1
ATOM 9979 N N . GLN A 1 1255 ? -17.139 -48.661 47.324 1.00 34.59 1255 GLN A N 1
ATOM 9980 C CA . GLN A 1 1255 ? -15.917 -49.487 47.183 1.00 34.59 1255 GLN A CA 1
ATOM 9981 C C . GLN A 1 1255 ? -15.944 -50.525 46.038 1.00 34.59 1255 GLN A C 1
ATOM 9983 O O . GLN A 1 1255 ? -16.934 -51.215 45.831 1.00 34.59 1255 GLN A O 1
ATOM 9988 N N . GLN A 1 1256 ? -14.744 -50.694 45.453 1.00 30.83 1256 GLN A N 1
ATOM 9989 C CA . GLN A 1 1256 ? -14.205 -51.807 44.644 1.00 30.83 1256 GLN A CA 1
ATOM 9990 C C . GLN A 1 1256 ? -14.223 -51.699 43.103 1.00 30.83 1256 GLN A C 1
ATOM 9992 O O . GLN A 1 1256 ? -15.217 -51.268 42.533 1.00 30.83 1256 GLN A O 1
ATOM 9997 N N . TYR A 1 1257 ? -13.202 -52.179 42.362 1.00 31.12 1257 TYR A N 1
ATOM 9998 C CA . TYR A 1 1257 ? -11.714 -52.180 42.519 1.00 31.12 1257 TYR A CA 1
ATOM 9999 C C . TYR A 1 1257 ? -11.069 -52.822 41.245 1.00 31.12 1257 TYR A C 1
ATOM 10001 O O . TYR A 1 1257 ? -11.770 -53.507 40.507 1.00 31.12 1257 TYR A O 1
ATOM 10009 N N . ASN A 1 1258 ? -9.733 -52.718 41.084 1.00 29.39 1258 ASN A N 1
ATOM 10010 C CA . ASN A 1 1258 ? -8.827 -53.607 40.295 1.00 29.39 1258 ASN A CA 1
ATOM 10011 C C . ASN A 1 1258 ? -8.800 -53.478 38.736 1.00 29.39 1258 ASN A C 1
ATOM 10013 O O . ASN A 1 1258 ? -9.795 -53.072 38.154 1.00 29.39 1258 ASN A O 1
ATOM 10017 N N . TYR A 1 1259 ? -7.715 -53.796 37.983 1.00 29.66 1259 TYR A N 1
ATOM 10018 C CA . TYR A 1 1259 ? -6.303 -54.167 38.302 1.00 29.66 1259 TYR A CA 1
ATOM 10019 C C . TYR A 1 1259 ? -5.299 -53.834 37.146 1.00 29.66 1259 TYR A C 1
ATOM 10021 O O . TYR A 1 1259 ? -5.683 -53.253 36.138 1.00 29.66 1259 TYR A O 1
ATOM 10029 N N . TYR A 1 1260 ? -4.023 -54.214 37.342 1.00 29.53 1260 TYR A N 1
ATOM 10030 C CA . TYR A 1 1260 ? -2.808 -54.118 36.490 1.00 29.53 1260 TYR A CA 1
ATOM 10031 C C . TYR A 1 1260 ? -2.877 -54.650 35.034 1.00 29.53 1260 TYR A C 1
ATOM 10033 O O . TYR A 1 1260 ? -3.537 -55.662 34.815 1.00 29.53 1260 TYR A O 1
ATOM 10041 N N . SER A 1 1261 ? -2.045 -54.094 34.121 1.00 27.91 1261 SER A N 1
ATOM 10042 C CA . SER A 1 1261 ? -0.786 -54.741 33.630 1.00 27.91 1261 SER A CA 1
ATOM 10043 C C . SER A 1 1261 ? -0.006 -53.927 32.560 1.00 27.91 1261 SER A C 1
ATOM 10045 O O . SER A 1 1261 ? -0.536 -53.702 31.478 1.00 27.91 1261 SER A O 1
ATOM 10047 N N . ASP A 1 1262 ? 1.223 -53.515 32.901 1.00 28.23 1262 ASP A N 1
ATOM 10048 C CA . ASP A 1 1262 ? 2.534 -53.633 32.202 1.00 28.23 1262 ASP A CA 1
ATOM 10049 C C . ASP A 1 1262 ? 2.781 -53.386 30.676 1.00 28.23 1262 ASP A C 1
ATOM 10051 O O . ASP A 1 1262 ? 1.887 -53.372 29.836 1.00 28.23 1262 ASP A O 1
ATOM 10055 N N . ASP A 1 1263 ? 4.092 -53.241 30.396 1.00 29.97 1263 ASP A N 1
ATOM 10056 C CA . ASP A 1 1263 ? 4.886 -53.412 29.155 1.00 29.97 1263 ASP A CA 1
ATOM 10057 C C . ASP A 1 1263 ? 5.348 -52.236 28.234 1.00 29.97 1263 ASP A C 1
ATOM 10059 O O . ASP A 1 1263 ? 4.612 -51.655 27.438 1.00 29.97 1263 ASP A O 1
ATOM 10063 N N . GLU A 1 1264 ? 6.682 -52.053 28.302 1.00 28.67 1264 GLU A N 1
ATOM 10064 C CA . GLU A 1 1264 ? 7.691 -51.770 27.252 1.00 28.67 1264 GLU A CA 1
ATOM 10065 C C . GLU A 1 1264 ? 8.054 -50.342 26.767 1.00 28.67 1264 GLU A C 1
ATOM 10067 O O . GLU A 1 1264 ? 7.469 -49.326 27.139 1.00 28.67 1264 GLU A O 1
ATOM 10072 N N . TYR A 1 1265 ? 9.213 -50.282 26.088 1.00 29.33 1265 TYR A N 1
ATOM 10073 C CA . TYR A 1 1265 ? 10.212 -49.198 26.117 1.00 29.33 1265 TYR A CA 1
ATOM 10074 C C . TYR A 1 1265 ? 10.795 -48.893 24.713 1.00 29.33 1265 TYR A C 1
ATOM 10076 O O . TYR A 1 1265 ? 10.591 -49.646 23.765 1.00 29.33 1265 TYR A O 1
ATOM 10084 N N . ASP A 1 1266 ? 11.611 -47.833 24.648 1.00 28.08 1266 ASP A N 1
ATOM 10085 C CA . ASP A 1 1266 ? 12.494 -47.389 23.546 1.00 28.08 1266 ASP A CA 1
ATOM 10086 C C . ASP A 1 1266 ? 11.913 -46.671 22.306 1.00 28.08 1266 ASP A C 1
ATOM 10088 O O . ASP A 1 1266 ? 10.831 -46.949 21.797 1.00 28.08 1266 ASP A O 1
ATOM 10092 N N . GLY A 1 1267 ? 12.693 -45.688 21.819 1.00 24.75 1267 GLY A N 1
ATOM 10093 C CA . GLY A 1 1267 ? 12.352 -44.830 20.671 1.00 24.75 1267 GLY A CA 1
ATOM 10094 C C . GLY A 1 1267 ? 12.878 -43.385 20.748 1.00 24.75 1267 GLY A C 1
ATOM 10095 O O . GLY A 1 1267 ? 12.112 -42.441 20.567 1.00 24.75 1267 GLY A O 1
ATOM 10096 N N . TYR A 1 1268 ? 14.165 -43.173 21.052 1.00 27.67 1268 TYR A N 1
ATOM 10097 C CA . TYR A 1 1268 ? 14.742 -41.823 21.198 1.00 27.67 1268 TYR A CA 1
ATOM 10098 C C . TYR A 1 1268 ? 15.136 -41.164 19.857 1.00 27.67 1268 TYR A C 1
ATOM 10100 O O . TYR A 1 1268 ? 15.641 -41.821 18.954 1.00 27.67 1268 TYR A O 1
ATOM 10108 N N . SER A 1 1269 ? 15.050 -39.826 19.812 1.00 27.14 1269 SER A N 1
ATOM 10109 C CA . SER A 1 1269 ? 15.741 -38.921 18.869 1.00 27.14 1269 SER A CA 1
ATOM 10110 C C . SER A 1 1269 ? 15.411 -39.008 17.363 1.00 27.14 1269 SER A C 1
ATOM 10112 O O . SER A 1 1269 ? 16.049 -39.729 16.601 1.00 27.14 1269 SER A O 1
ATOM 10114 N N . SER A 1 1270 ? 14.630 -38.043 16.863 1.00 28.59 1270 SER A N 1
ATOM 10115 C CA . SER A 1 1270 ? 15.234 -36.811 16.302 1.00 28.59 1270 SER A CA 1
ATOM 10116 C C . SER A 1 1270 ? 14.181 -35.817 15.789 1.00 28.59 1270 SER A C 1
ATOM 10118 O O . SER A 1 1270 ? 13.357 -36.173 14.962 1.00 28.59 1270 SER A O 1
ATOM 10120 N N . TYR A 1 1271 ? 14.229 -34.563 16.257 1.00 25.73 1271 TYR A N 1
ATOM 10121 C CA . TYR A 1 1271 ? 13.817 -33.367 15.500 1.00 25.73 1271 TYR A CA 1
ATOM 10122 C C . TYR A 1 1271 ? 14.231 -32.104 16.269 1.00 25.73 1271 TYR A C 1
ATOM 10124 O O . TYR A 1 1271 ? 13.786 -31.884 17.393 1.00 25.73 1271 TYR A O 1
ATOM 10132 N N . TYR A 1 1272 ? 15.092 -31.278 15.672 1.00 27.48 1272 TYR A N 1
ATOM 10133 C CA . TYR A 1 1272 ? 15.430 -29.935 16.156 1.00 27.48 1272 TYR A CA 1
ATOM 10134 C C . TYR A 1 1272 ? 16.019 -29.098 15.012 1.00 27.48 1272 TYR A C 1
ATOM 10136 O O . TYR A 1 1272 ? 16.603 -29.659 14.086 1.00 27.48 1272 TYR A O 1
ATOM 10144 N N . ARG A 1 1273 ? 15.948 -27.768 15.170 1.00 27.12 1273 ARG A N 1
ATOM 10145 C CA . ARG A 1 1273 ? 16.278 -26.698 14.203 1.00 27.12 1273 ARG A CA 1
ATOM 10146 C C . ARG A 1 1273 ? 15.211 -26.469 13.118 1.00 27.12 1273 ARG A C 1
ATOM 10148 O O . ARG A 1 1273 ? 14.768 -27.420 12.487 1.00 27.12 1273 ARG A O 1
ATOM 10155 N N . SER A 1 1274 ? 14.819 -25.224 12.844 1.00 31.78 1274 SER A N 1
ATOM 10156 C CA . SER A 1 1274 ? 14.998 -23.968 13.618 1.00 31.78 1274 SER A CA 1
ATOM 10157 C C . SER A 1 1274 ? 14.033 -22.913 13.095 1.00 31.78 1274 SER A C 1
ATOM 10159 O O . SER A 1 1274 ? 14.115 -22.672 11.870 1.00 31.78 1274 SER A O 1
#

Sequence (1274 aa):
MTVDNPLIESLKVYFLRELRHKGLSIDDVKRFCTAHTNKFPWLSTFKWNDNKDTRLPFNPYWQLPEYRQAENAFKELYSIGNKAPFQAFMQQLQNINAFRARIALIGLIISRLHVVRASREWGAPENQSADFLKVVGTMNNLSAGYKQTIGRILSNNQSLLRLDHTIDNSNLFLKSVIAHIVALHASIPPNSTPLAAYFHQIDACQNMFILATVSDIESLILSAVINGGGGQITRYSCQCGYMYVIANCGQAMEAIRCPGCKNNTIGGANHTSAAGNRKLDNTPITGPINSKDQPGYIGERFNNAIDHSVRSMPPSSYRILHLIVHALIGSSAHSPTTLNFLRRHNQTADNTEQYCLGHIITDWTVLRQILNCSDEHLALLFHSLLTAMTQTPPPASMLRTSAERDDWETKFTRNYVSPLIRSVTETVTTFSTALAAASAGQGNNANIIESEIDQTRAIDEEYRISKLPRLWRKIDLVTFNSFRAYYNGDLTQYQAKYPFLAVFFKYSERLEIIKNLWPIVQFVQILSSRLSYRISRKVAEKMTFDEFIDKEADKADLNKMYKKFEESWNIVIDKVDRYQCHELSEKPGMSRNMPIIMGLIEEKDLSLYLCAILEYLIGLQNNFLRDVMTIPPGSCKALRFLEQTSFDAEEVTSAITSTSQYSVRSLTLNQAHVDNIISYNQEEFRGIHMFSQRNLGVGRGLDVIYDLQKIEVELARQLVFEKVYIDTVGETSLYMQPFSYHMELIQVSIRILGDIQELIPQEPIPTELAESLTGSSVNMPYSFQSNSMDTSFDNPSEILSSLEILLCFIKRTPGGNGESFIKDYVNQWSTLSGLSENHEFRSLLNKPLRLKHIISLYELIEGLVANLTIEYTHEKYKEELTPKQREEIDNIIDFEVKQPAAIVNRKIMKFSAEVFATALRRFIYRFLQGEKQKETEPLALYVCEPSLHFWPSIISETENLDELFPESLLVNQAFEAYKYVIEQIENGINADSSVNSPTSTLNAVASTDSPSAKACTTLNACNKAKTICGSAFVPPTLNGSSHYSASACYKNAKYNYAIDDMNKWQNDCAALEDGNIYDDPMNHSGKKEYGVAHQPTFQLQNIQMKQHANVMGSNWNESKNTLVNSLGYIEKQSTTREVSAFEQTATQKVGAFEQTATQEVSTFEQTETQEVSAFEQPVIQEISAFEKTATQEVSAFEQTATQESNALEQTATREFNTLKQATTHEQNTTQEFSALDKSAAQKVNENPISLEIGQQYNYYSDDEYDGYSSYYRS

pLDDT: mean 74.7, std 22.28, range [20.91, 98.56]